Protein 7STX (pdb70)

Secondary structure (DSSP, 8-state):
--EEE--TTSSSSTTTTS-SSS----HHHHHHHHHHT--SS-EEEEETTEEE---B-------TTTT---B----B---TTS-SSSHHHHHHHHHHHHHHHS--S-B--EEETT-HHHHHHHHHHT-EEEEEEEEEE----PPPEEEEEEE---S---/-HHHHHHHGGGSSSSHHHHHHHTTSS----SHHHHHHTT--SS-SHHHHHHHHHHTTS----HHHHHHHHHHHHHTT-THHHHHHHTTTTSS---SSHHHHHHHHHHHHHT-HHHHHHHHHHHHHHS-STTHHHHHHHHHHHHHHSS-SSSTTTTTTHHHHHHHHHHHHHTTTT-SSHHHHHHHHHHHHTT-HHHHHHHHHSSGGGG--SSSSTTTTHHHHHHHHTT--HHHHHHHHHHHHHHS--HHHHHHHHHHHHHHHHTT----SSSSSSSSS----STHHHHHHHHHHHHHHHTSSS--SHHHHHHHHHHHHHHTT-SS---S---HHHHHHHHHHHS-SSTTSHHHHSTTGGGS-SSTTTTHHHHHTTSS-B--STTTS---B-SSHHHHHHHHHHHHHHHTT-SSSS-SSHHHHHHHHHHHHHHHTTSTTTT--SSS--TTTHHHHTTTTTTHHHHHHH--SSSHHHHHHHHHHHHHHSTT-HHHHHHHHHHHHHHT--HHHHHHHTTTT--TTTTTTTTHHHHHHHTTTT-HHHHHHHHHHHHHHHHHHHHHHHHHHHTTTTTT-SSSHHHHHHHHHHHHS-HHHHHHHHHHHHHHHHHSSSSSS-HHHHHTTTT--TT-----SSS------S--S-----SSSS--HHHHHHHHHHHHHHHHHHHHHHHHHTTSTTS---HHHHTHHHHHHHHHHHHHHHHHSS-----TTS----THHHHHHTT-HHHHHHHHHHHHHHHHHHHH-SSS-HHHHHHHHHHHHHHHHHHHHHHHHH-S-S---GGG-----SHHHHHHHHHHHHHHHHHHHHHHHHHHHHHHHH----SHHHHHHHHHHHHHHHHHHHHHT--HHHHTT----TTHHHHHHHHHHHHHHHHHHHHHHHHHHHHHHGGGGGS---/-----

Solvent-accessible surface area: 45830 Å² total; per-residue (Å²): 5,12,16,48,36,1,43,1,42,3,0,6,92,0,3,33,0,3,20,24,64,50,16,16,1,8,4,4,43,40,0,0,57,7,2,3,62,17,25,22,1,2,4,0,0,34,2,24,39,19,54,1,2,0,0,0,0,1,43,5,86,38,38,68,98,179,115,80,63,34,0,11,2,0,0,26,6,9,0,32,13,0,96,204,27,25,13,22,40,60,0,0,76,22,1,26,88,0,3,83,117,60,19,1,18,26,0,7,3,24,9,55,51,51,15,92,88,22,4,78,46,12,103,158,59,40,3,72,67,117,133,62,30,136,104,45,10,56,43,78,114,110,109,63,49,41,0,68,1,0,62,48,91,21,77,182,76,106,122,86,85,71,70,39,40,78,49,10,78,67,95,63,68,61,0,23,66,44,2,64,72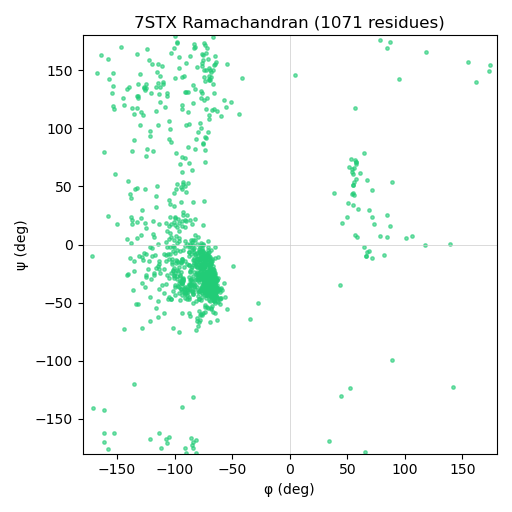,26,54,109,85,76,173,47,10,54,36,4,61,15,17,30,66,50,24,120,59,96,103,133,95,5,63,84,63,2,83,45,2,20,76,111,81,15,51,63,82,68,1,9,51,41,1,27,113,13,2,34,98,71,101,21,35,107,45,0,15,126,10,12,58,42,4,32,99,55,68,111,46,48,32,56,34,16,19,84,10,0,10,0,37,13,53,34,29,38,48,63,32,2,30,122,11,0,35,41,0,30,146,71,47,76,113,41,58,21,2,1,18,0,0,0,1,1,1,1,16,9,43,72,52,123,143,53,76,38,9,107,98,106,40,3,34,54,0,18,152,32,0,63,82,0,55,173,76,117,87,16,136,42,51,12,14,0,17,0,13,9,9,0,2,45,67,26,37,73,64,76,93,0,1,82,20,0,81,37,160,23,0,114,72,1,94,29,40,59,38,12,73,38,64,25,8,10,35,0,0,87,111,51,70,85,31,10,13,0,0,0,0,0,50,91,2,0,76,136,29,15,22,8,8,40,4,0,56,11,0,0,48,0,0,12,99,2,73,124,90,82,77,83,49,70,114,152,54,118,47,21,82,41,13,78,2,16,62,15,8,124,88,0,11,142,14,0,59,61,25,36,72,90,11,82,150,52,122,126,113,42,10,0,0,26,0,0,19,1,14,0,0,74,64,16,95,92,110,33,60,112,89,87,93,169,3,46,70,4,20,76,28,1,30,93,5,0,111,115,3,0,42,51,48,0,1,9,22,0,0,39,35,2,18,108,8,11,69,87,111,66,17,77,138,3,11,105,60,0,63,66,45,11,66,50,58,97,77,131,120,158,104,42,19,25,6,70,67,73,122,0,0,27,5,8,2,2,3,5,10,1,15,4,6,25,23,46,15,34,110,52,103,63,116,97,12,40,57,12,3,152,52,0,29,100,12,0,73,36,0,26,121,39,16,162,126,38,78,131,40,60,49,17,83,0,4,30,0,0,1,0,0,0,11,2,0,2,20,2,45,103,99,70,59,41,25,64,2,0,16,61,0,0,2,6,0,18,7,0,21,76,85,2,53,16,2,12,17,0,16,0,2,0,0,2,0,0,3,41,3,0,0,0,62,8,0,43,108,15,14,85,57,10,64,13,30,80,0,0,31,0,0,0,7,8,3,13,5,44,16,1,6,4,0,0,4,10,54,11,0,24,98,14,1,56,105,4,26,148,15,0,66,54,3,51,38,40,0,16,86,35,7,9,52,0,8,111,95,25,10,8,47,26,0,33,50,0,28,48,0,63,73,64,0,41,33,1,0,1,3,0,30,0,37,6,10,40,33,7,3,33,0,7,49,83,0,17,41,86,46,66,16,49,115,9,11,161,97,32,101,19,107,15,108,103,59,99,13,45,64,157,76,20,89,21,9,20,23,4,92,9,11,39,34,13,19,19,90,114,105,35,22,54,130,98,38,61,116,11,2,55,53,6,12,12,8,21,4,83,2,10,6,4,7,5,28,2,0,4,2,5,20,53,11,57,207,173,11,85,37,6,110,89,2,7,135,84,4,69,55,6,14,92,49,0,78,155,7,59,146,97,124,46,129,10,28,18,13,0,1,6,68,16,16,0,19,22,5,30,112,0,13,0,4,99,0,10,17,26,0,0,99,1,4,34,20,0,44,65,0,52,91,71,9,49,155,139,18,132,110,20,10,78,85,0,49,92,22,2,135,55,2,17,79,38,0,107,80,1,25,78,92,2,117,42,66,1,2,61,97,106,125,74,55,8,64,11,62,32,77,36,0,52,12,2,0,7,0,0,9,0,0,0,5,0,3,2,1,2,26,8,0,22,43,7,3,77,67,53,85,132,122,175,150,93,1,9,76,23,0,54,66,8,0,87,35,0,29,41,8,0,59,96,0,12,88,38,5,87,25,42,77,33,1,111,88,35,170,82,84,114,89,58,181,114,21,19,121,49,0,26,31,63,0,31,52,0,0,40,58,0,0,96,21,0,10,101,6,0,142,97,0,39,98,13,0,133,133,4,83,36,33,15,32,55,194

Nearest PDB structures (foldseek):
  7stx-assembly1_B  TM=1.001E+00  e=7.856E-102  Homo sapiens
  6vp9-assembly1_B  TM=1.000E+00  e=2.815E-96  Homo sapiens
  8g0l-assembly1_B  TM=9.687E-01  e=3.103E-79  Homo sapiens
  6hd7-assembly1_t  TM=5.109E-01  e=1.280E-06  Saccharomyces cerevisiae
  4hnx-assembly1_A  TM=5.576E-01  e=6.614E-06  Saccharomyces cerevisiae S288C

Structure (mmCIF, N/CA/C/O backbone):
data_7STX
#
_entry.id   7STX
#
_cell.length_a   1.00
_cell.length_b   1.00
_cell.length_c   1.00
_cell.angle_alpha   90.00
_cell.angle_beta   90.00
_cell.angle_gamma   90.00
#
_symmetry.space_group_name_H-M   'P 1'
#
loop_
_entity.id
_entity.type
_entity.pdbx_description
1 polymer 'N-alpha-acetyltransferase 20'
2 polymer 'N-alpha-acetyltransferase 25, NatB auxiliary subunit'
3 polymer Alpha-synuclein
4 non-polymer 'COENZYME A'
#
loop_
_atom_site.group_PDB
_atom_site.id
_atom_site.type_symbol
_atom_site.label_atom_id
_atom_site.label_alt_id
_atom_site.label_comp_id
_atom_site.label_asym_id
_atom_site.label_entity_id
_atom_site.label_seq_id
_atom_site.pdbx_PDB_ins_code
_atom_site.Cartn_x
_atom_site.Cartn_y
_atom_site.Cartn_z
_atom_site.occupancy
_atom_site.B_iso_or_equiv
_atom_site.auth_seq_id
_atom_site.auth_comp_id
_atom_site.auth_asym_id
_atom_site.auth_atom_id
_atom_site.pdbx_PDB_model_num
ATOM 1 N N . THR A 1 2 ? 107.287 121.928 138.367 1.00 13.12 2 THR A N 1
ATOM 2 C CA . THR A 1 2 ? 108.685 121.756 138.720 1.00 13.12 2 THR A CA 1
ATOM 3 C C . THR A 1 2 ? 109.580 122.531 137.763 1.00 13.12 2 THR A C 1
ATOM 4 O O . THR A 1 2 ? 109.466 122.351 136.566 1.00 13.12 2 THR A O 1
ATOM 8 N N . THR A 1 3 ? 110.430 123.400 138.317 1.00 13.44 3 THR A N 1
ATOM 9 C CA . THR A 1 3 ? 111.472 124.150 137.605 1.00 13.44 3 THR A CA 1
ATOM 10 C C . THR A 1 3 ? 110.895 124.977 136.457 1.00 13.44 3 THR A C 1
ATOM 11 O O . THR A 1 3 ? 110.978 124.609 135.288 1.00 13.44 3 THR A O 1
ATOM 15 N N . LEU A 1 4 ? 110.208 126.051 136.822 1.00 13.07 4 LEU A N 1
ATOM 16 C CA . LEU A 1 4 ? 109.648 126.985 135.848 1.00 13.07 4 LEU A CA 1
ATOM 17 C C . LEU A 1 4 ? 110.685 128.046 135.527 1.00 13.07 4 LEU A C 1
ATOM 18 O O . LEU A 1 4 ? 110.668 129.138 136.090 1.00 13.07 4 LEU A O 1
ATOM 23 N N . ARG A 1 5 ? 111.589 127.734 134.607 1.00 10.16 5 ARG A N 1
ATOM 24 C CA . ARG A 1 5 ? 112.674 128.651 134.297 1.00 10.16 5 ARG A CA 1
ATOM 25 C C . ARG A 1 5 ? 112.444 129.315 132.952 1.00 10.16 5 ARG A C 1
ATOM 26 O O . ARG A 1 5 ? 111.362 129.183 132.390 1.00 10.16 5 ARG A O 1
ATOM 34 N N . ALA A 1 6 ? 113.424 130.047 132.430 1.00 15.69 6 ALA A N 1
ATOM 35 C CA . ALA A 1 6 ? 113.256 130.741 131.164 1.00 15.69 6 ALA A CA 1
ATOM 36 C C . ALA A 1 6 ? 113.897 129.945 130.041 1.00 15.69 6 ALA A C 1
ATOM 37 O O . ALA A 1 6 ? 114.957 129.348 130.217 1.00 15.69 6 ALA A O 1
ATOM 39 N N . PHE A 1 7 ? 113.256 129.967 128.876 1.00 28.44 7 PHE A N 1
ATOM 40 C CA . PHE A 1 7 ? 113.667 129.146 127.744 1.00 28.44 7 PHE A CA 1
ATOM 41 C C . PHE A 1 7 ? 114.936 129.692 127.135 1.00 28.44 7 PHE A C 1
ATOM 42 O O . PHE A 1 7 ? 114.886 130.552 126.262 1.00 28.44 7 PHE A O 1
ATOM 50 N N . THR A 1 8 ? 116.078 129.197 127.593 1.00 17.78 8 THR A N 1
ATOM 51 C CA . THR A 1 8 ? 117.335 129.527 126.944 1.00 17.78 8 THR A CA 1
ATOM 52 C C . THR A 1 8 ? 117.406 128.931 125.552 1.00 17.78 8 THR A C 1
ATOM 53 O O . THR A 1 8 ? 116.781 127.908 125.297 1.00 17.78 8 THR A O 1
ATOM 57 N N . CYS A 1 9 ? 118.123 129.561 124.632 1.00 14.90 9 CYS A N 1
ATOM 58 C CA . CYS A 1 9 ? 118.590 128.831 123.451 1.00 14.90 9 CYS A CA 1
ATOM 59 C C . CYS A 1 9 ? 119.581 127.793 123.984 1.00 14.90 9 CYS A C 1
ATOM 60 O O . CYS A 1 9 ? 120.199 128.046 125.027 1.00 14.90 9 CYS A O 1
ATOM 62 N N . ASP A 1 10 ? 119.747 126.685 123.244 1.00 12.65 10 ASP A N 1
ATOM 63 C CA . ASP A 1 10 ? 120.259 125.359 123.627 1.00 12.65 10 ASP A CA 1
ATOM 64 C C . ASP A 1 10 ? 119.185 124.567 124.359 1.00 12.65 10 ASP A C 1
ATOM 65 O O . ASP A 1 10 ? 119.476 123.503 124.907 1.00 12.65 10 ASP A O 1
ATOM 70 N N . ASP A 1 11 ? 117.959 125.085 124.407 1.00 14.45 11 ASP A N 1
ATOM 71 C CA . ASP A 1 11 ? 116.777 124.260 124.622 1.00 14.45 11 ASP A CA 1
ATOM 72 C C . ASP A 1 11 ? 115.958 124.104 123.370 1.00 14.45 11 ASP A C 1
ATOM 73 O O . ASP A 1 11 ? 114.894 123.495 123.428 1.00 14.45 11 ASP A O 1
ATOM 78 N N . LEU A 1 12 ? 116.405 124.659 122.252 1.00 10.94 12 LEU A N 1
ATOM 79 C CA . LEU A 1 12 ? 115.809 124.312 120.979 1.00 10.94 12 LEU A CA 1
ATOM 80 C C . LEU A 1 12 ? 116.289 122.959 120.485 1.00 10.94 12 LEU A C 1
ATOM 81 O O . LEU A 1 12 ? 115.796 122.479 119.463 1.00 10.94 12 LEU A O 1
ATOM 86 N N . PHE A 1 13 ? 117.236 122.333 121.176 1.00 9.49 13 PHE A N 1
ATOM 87 C CA . PHE A 1 13 ? 117.719 121.015 120.817 1.00 9.49 13 PHE A CA 1
ATOM 88 C C . PHE A 1 13 ? 117.179 119.917 121.714 1.00 9.49 13 PHE A C 1
ATOM 89 O O . PHE A 1 13 ? 117.505 118.751 121.489 1.00 9.49 13 PHE A O 1
ATOM 97 N N . ARG A 1 14 ? 116.378 120.248 122.724 1.00 8.28 14 ARG A N 1
ATOM 98 C CA . ARG A 1 14 ? 115.872 119.254 123.657 1.00 8.28 14 ARG A CA 1
ATOM 99 C C . ARG A 1 14 ? 114.357 119.209 123.702 1.00 8.28 14 ARG A C 1
ATOM 100 O O . ARG A 1 14 ? 113.798 118.397 124.441 1.00 8.28 14 ARG A O 1
ATOM 108 N N . PHE A 1 15 ? 113.681 120.063 122.953 1.00 7.81 15 PHE A N 1
ATOM 109 C CA . PHE A 1 15 ? 112.232 120.205 123.059 1.00 7.81 15 PHE A CA 1
ATOM 110 C C . PHE A 1 15 ? 111.514 119.313 122.045 1.00 7.81 15 PHE A C 1
ATOM 111 O O . PHE A 1 15 ? 110.579 119.695 121.356 1.00 7.81 15 PHE A O 1
ATOM 119 N N . ASN A 1 16 ? 111.922 118.049 121.986 1.00 7.47 16 ASN A N 1
ATOM 120 C CA . ASN A 1 16 ? 111.407 117.151 120.967 1.00 7.47 16 ASN A CA 1
ATOM 121 C C . ASN A 1 16 ? 110.421 116.132 121.495 1.00 7.47 16 ASN A C 1
ATOM 122 O O . ASN A 1 16 ? 109.836 115.406 120.698 1.00 7.47 16 ASN A O 1
ATOM 127 N N . ASN A 1 17 ? 110.231 116.030 122.800 1.00 6.99 17 ASN A N 1
ATOM 128 C CA . ASN A 1 17 ? 109.042 115.337 123.257 1.00 6.99 17 ASN A CA 1
ATOM 129 C C . ASN A 1 17 ? 107.839 116.252 123.265 1.00 6.99 17 ASN A C 1
ATOM 130 O O . ASN A 1 17 ? 106.707 115.774 123.343 1.00 6.99 17 ASN A O 1
ATOM 135 N N . ILE A 1 18 ? 108.072 117.553 123.139 1.00 11.76 18 ILE A N 1
ATOM 136 C CA . ILE A 1 18 ? 107.046 118.579 123.132 1.00 11.76 18 ILE A CA 1
ATOM 137 C C . ILE A 1 18 ? 106.546 118.878 121.735 1.00 11.76 18 ILE A C 1
ATOM 138 O O . ILE A 1 18 ? 105.332 119.001 121.539 1.00 11.76 18 ILE A O 1
ATOM 143 N N . ASN A 1 19 ? 107.433 118.966 120.748 1.00 10.39 19 ASN A N 1
ATOM 144 C CA . ASN A 1 19 ? 107.059 119.354 119.400 1.00 10.39 19 ASN A CA 1
ATOM 145 C C . ASN A 1 19 ? 106.821 118.212 118.439 1.00 10.39 19 ASN A C 1
ATOM 146 O O . ASN A 1 19 ? 106.601 118.473 117.254 1.00 10.39 19 ASN A O 1
ATOM 151 N N . LEU A 1 20 ? 106.858 116.968 118.889 1.00 9.61 20 LEU A N 1
ATOM 152 C CA . LEU A 1 20 ? 106.403 115.877 118.036 1.00 9.61 20 LEU A CA 1
ATOM 153 C C . LEU A 1 20 ? 104.944 115.551 118.319 1.00 9.61 20 LEU A C 1
ATOM 154 O O . LEU A 1 20 ? 104.561 114.404 118.519 1.00 9.61 20 LEU A O 1
ATOM 159 N N . ASP A 1 21 ? 104.121 116.582 118.337 1.00 13.91 21 ASP A N 1
ATOM 160 C CA . ASP A 1 21 ? 102.680 116.484 118.425 1.00 13.91 21 ASP A CA 1
ATOM 161 C C . ASP A 1 21 ? 102.067 116.929 117.110 1.00 13.91 21 ASP A C 1
ATOM 162 O O . ASP A 1 21 ? 102.670 117.708 116.366 1.00 13.91 21 ASP A O 1
ATOM 167 N N . PRO A 1 22 ? 100.875 116.441 116.773 1.00 17.38 22 PRO A N 1
ATOM 168 C CA . PRO A 1 22 ? 100.212 116.931 115.565 1.00 17.38 22 PRO A CA 1
ATOM 169 C C . PRO A 1 22 ? 99.644 118.328 115.701 1.00 17.38 22 PRO A C 1
ATOM 170 O O . PRO A 1 22 ? 99.290 118.928 114.681 1.00 17.38 22 PRO A O 1
ATOM 174 N N . LEU A 1 23 ? 99.547 118.871 116.914 1.00 17.28 23 LEU A N 1
ATOM 175 C CA . LEU A 1 23 ? 98.991 120.197 117.127 1.00 17.28 23 LEU A CA 1
ATOM 176 C C . LEU A 1 23 ? 100.033 121.250 117.460 1.00 17.28 23 LEU A C 1
ATOM 177 O O . LEU A 1 23 ? 99.669 122.417 117.619 1.00 17.28 23 LEU A O 1
ATOM 182 N N . THR A 1 24 ? 101.304 120.879 117.571 1.00 14.08 24 THR A N 1
ATOM 183 C CA . THR A 1 24 ? 102.371 121.775 117.985 1.00 14.08 24 THR A CA 1
ATOM 184 C C . THR A 1 24 ? 103.331 121.997 116.827 1.00 14.08 24 THR A C 1
ATOM 185 O O . THR A 1 24 ? 103.789 121.030 116.213 1.00 14.08 24 THR A O 1
ATOM 189 N N . GLU A 1 25 ? 103.636 123.257 116.530 1.00 15.17 25 GLU A N 1
ATOM 190 C CA . GLU A 1 25 ? 104.536 123.604 115.443 1.00 15.17 25 GLU A CA 1
ATOM 191 C C . GLU A 1 25 ? 105.921 123.939 115.971 1.00 15.17 25 GLU A C 1
ATOM 192 O O . GLU A 1 25 ? 106.136 124.096 117.173 1.00 15.17 25 GLU A O 1
ATOM 198 N N . THR A 1 26 ? 106.876 124.051 115.041 1.00 12.62 26 THR A N 1
ATOM 199 C CA . THR A 1 26 ? 108.263 124.329 115.379 1.00 12.62 26 THR A CA 1
ATOM 200 C C . THR A 1 26 ? 108.810 125.644 114.839 1.00 12.62 26 THR A C 1
ATOM 201 O O . THR A 1 26 ? 109.962 125.969 115.136 1.00 12.62 26 THR A O 1
ATOM 205 N N . TYR A 1 27 ? 108.085 126.347 113.975 1.00 14.07 27 TYR A N 1
ATOM 206 C CA . TYR A 1 27 ? 108.213 127.790 113.770 1.00 14.07 27 TYR A CA 1
ATOM 207 C C . TYR A 1 27 ? 109.516 128.307 113.171 1.00 14.07 27 TYR A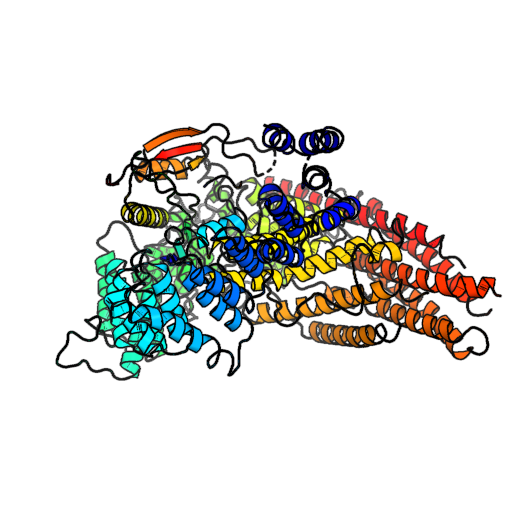 C 1
ATOM 208 O O . TYR A 1 27 ? 109.582 129.470 112.770 1.00 14.07 27 TYR A O 1
ATOM 217 N N . GLY A 1 28 ? 110.536 127.476 113.045 1.00 11.84 28 GLY A N 1
ATOM 218 C CA . GLY A 1 28 ? 111.814 127.948 112.567 1.00 11.84 28 GLY A CA 1
ATOM 219 C C . GLY A 1 28 ? 112.597 128.668 113.641 1.00 11.84 28 GLY A C 1
ATOM 220 O O . GLY A 1 28 ? 112.155 128.853 114.766 1.00 11.84 28 GLY A O 1
ATOM 221 N N . ILE A 1 29 ? 113.808 129.054 113.277 1.00 10.91 29 ILE A N 1
ATOM 222 C CA . ILE A 1 29 ? 114.760 129.675 114.194 1.00 10.91 29 ILE A CA 1
ATOM 223 C C . ILE A 1 29 ? 114.682 131.206 114.231 1.00 10.91 29 ILE A C 1
ATOM 224 O O . ILE A 1 29 ? 114.860 131.769 115.323 1.00 10.91 29 ILE A O 1
ATOM 229 N N . PRO A 1 30 ? 114.426 131.934 113.129 1.00 11.34 30 PRO A N 1
ATOM 230 C CA . PRO A 1 30 ? 114.093 133.359 113.282 1.00 11.34 30 PRO A CA 1
ATOM 231 C C . PRO A 1 30 ? 112.898 133.657 114.175 1.00 11.34 30 PRO A C 1
ATOM 232 O O . PRO A 1 30 ? 112.934 134.659 114.893 1.00 11.34 30 PRO A O 1
ATOM 236 N N . PHE A 1 31 ? 111.880 132.801 114.208 1.00 11.69 31 PHE A N 1
ATOM 237 C CA . PHE A 1 31 ? 110.752 133.010 115.111 1.00 11.69 31 PHE A CA 1
ATOM 238 C C . PHE A 1 31 ? 111.167 132.867 116.567 1.00 11.69 31 PHE A C 1
ATOM 239 O O . PHE A 1 31 ? 110.846 133.721 117.401 1.00 11.69 31 PHE A O 1
ATOM 247 N N . TYR A 1 32 ? 111.893 131.802 116.887 1.00 8.89 32 TYR A N 1
ATOM 248 C CA . TYR A 1 32 ? 112.305 131.566 118.263 1.00 8.89 32 TYR A CA 1
ATOM 249 C C . TYR A 1 32 ? 113.286 132.621 118.735 1.00 8.89 32 TYR A C 1
ATOM 250 O O . TYR A 1 32 ? 113.236 133.049 119.891 1.00 8.89 32 TYR A O 1
ATOM 259 N N . LEU A 1 33 ? 114.153 133.098 117.854 1.00 11.13 33 LEU A N 1
ATOM 260 C CA . LEU A 1 33 ? 115.126 134.081 118.303 1.00 11.13 33 LEU A CA 1
ATOM 261 C C . LEU A 1 33 ? 114.555 135.490 118.317 1.00 11.13 33 LEU A C 1
ATOM 262 O O . LEU A 1 33 ? 115.030 136.330 119.084 1.00 11.13 33 LEU A O 1
ATOM 267 N N . GLN A 1 34 ? 113.515 135.758 117.530 1.00 12.38 34 GLN A N 1
ATOM 268 C CA . GLN A 1 34 ? 112.766 136.992 117.706 1.00 12.38 34 GLN A CA 1
ATOM 269 C C . GLN A 1 34 ? 112.061 137.007 119.050 1.00 12.38 34 GLN A C 1
ATOM 270 O O . GLN A 1 34 ? 112.123 137.999 119.781 1.00 12.38 34 GLN A O 1
ATOM 276 N N . TYR A 1 35 ? 111.409 135.906 119.414 1.00 11.76 35 TYR A N 1
ATOM 277 C CA . TYR A 1 35 ? 110.730 135.879 120.701 1.00 11.76 35 TYR A CA 1
ATOM 278 C C . TYR A 1 35 ? 111.667 135.670 121.871 1.00 11.76 35 TYR A C 1
ATOM 279 O O . TYR A 1 35 ? 111.213 135.710 123.011 1.00 11.76 35 TYR A O 1
ATOM 288 N N . LEU A 1 36 ? 112.938 135.398 121.625 1.00 12.84 36 LEU A N 1
ATOM 289 C CA . LEU A 1 36 ? 113.929 135.425 122.687 1.00 12.84 36 LEU A CA 1
ATOM 290 C C . LEU A 1 36 ? 114.619 136.768 122.818 1.00 12.84 36 LEU A C 1
ATOM 291 O O . LEU A 1 36 ? 115.056 137.123 123.914 1.00 12.84 36 LEU A O 1
ATOM 296 N N . ALA A 1 37 ? 114.740 137.516 121.730 1.00 14.56 37 ALA A N 1
ATOM 297 C CA . ALA A 1 37 ? 115.364 138.823 121.802 1.00 14.56 37 ALA A CA 1
ATOM 298 C C . ALA A 1 37 ? 114.391 139.881 122.291 1.00 14.56 37 ALA A C 1
ATOM 299 O O . ALA A 1 37 ? 114.711 140.640 123.204 1.00 14.56 37 ALA A O 1
ATOM 301 N N . HIS A 1 38 ? 113.194 139.929 121.710 1.00 19.08 38 HIS A N 1
ATOM 302 C CA . HIS A 1 38 ? 112.255 140.997 122.030 1.00 19.08 38 HIS A CA 1
ATOM 303 C C . HIS A 1 38 ? 111.574 140.771 123.374 1.00 19.08 38 HIS A C 1
ATOM 304 O O . HIS A 1 38 ? 111.685 141.603 124.276 1.00 19.08 38 HIS A O 1
ATOM 311 N N . TRP A 1 39 ? 110.855 139.651 123.529 1.00 18.60 39 TRP A N 1
ATOM 312 C CA . TRP A 1 39 ? 110.071 139.347 124.729 1.00 18.60 39 TRP A CA 1
ATOM 313 C C . TRP A 1 39 ? 110.571 138.081 125.405 1.00 18.60 39 TRP A C 1
ATOM 314 O O . TRP A 1 39 ? 109.962 137.017 125.249 1.00 18.60 39 TRP A O 1
ATOM 325 N N . PRO A 1 40 ? 111.641 138.151 126.193 1.00 20.83 40 PRO A N 1
ATOM 326 C CA . PRO A 1 40 ? 112.072 136.976 126.949 1.00 20.83 40 PRO A CA 1
ATOM 327 C C . PRO A 1 40 ? 111.370 136.800 128.281 1.00 20.83 40 PRO A C 1
ATOM 328 O O . PRO A 1 40 ? 111.710 135.866 129.011 1.00 20.83 40 PRO A O 1
ATOM 332 N N . GLU A 1 41 ? 110.423 137.673 128.625 1.00 25.54 41 GLU A N 1
ATOM 333 C CA . GLU A 1 41 ? 109.642 137.464 129.834 1.00 25.54 41 GLU A CA 1
ATOM 334 C C . GLU A 1 41 ? 108.595 136.386 129.619 1.00 25.54 41 GLU A C 1
ATOM 335 O O . GLU A 1 41 ? 108.384 135.541 130.492 1.00 25.54 41 GLU A O 1
ATOM 341 N N . TYR A 1 42 ? 107.938 136.404 128.460 1.00 21.01 42 TYR A N 1
ATOM 342 C CA . TYR A 1 42 ? 106.866 135.465 128.141 1.00 21.01 42 TYR A CA 1
ATOM 343 C C . TYR A 1 42 ? 107.413 134.219 127.457 1.00 21.01 42 TYR A C 1
ATOM 344 O O . TYR A 1 42 ? 106.877 133.777 126.452 1.00 21.01 42 TYR A O 1
ATOM 353 N N . PHE A 1 43 ? 108.494 133.662 127.973 1.00 14.89 43 PHE A N 1
ATOM 354 C CA . PHE A 1 43 ? 109.010 132.486 127.295 1.00 14.89 43 PHE A CA 1
ATOM 355 C C . PHE A 1 43 ? 109.492 131.473 128.316 1.00 14.89 43 PHE A C 1
ATOM 356 O O . PHE A 1 43 ? 110.654 131.091 128.331 1.00 14.89 43 PHE A O 1
ATOM 364 N N . ILE A 1 44 ? 108.602 131.119 129.218 1.00 28.44 44 ILE A N 1
ATOM 365 C CA . ILE A 1 44 ? 108.854 130.180 130.297 1.00 28.44 44 ILE A CA 1
ATOM 366 C C . ILE A 1 44 ? 108.921 128.774 129.728 1.00 28.44 44 ILE A C 1
ATOM 367 O O . ILE A 1 44 ? 108.164 128.432 128.821 1.00 28.44 44 ILE A O 1
ATOM 372 N N . VAL A 1 45 ? 109.845 127.969 130.236 1.00 12.46 45 VAL A N 1
ATOM 373 C CA . VAL A 1 45 ? 109.867 126.536 130.005 1.00 12.46 45 VAL A CA 1
ATOM 374 C C . VAL A 1 45 ? 109.824 125.881 131.376 1.00 12.46 45 VAL A C 1
ATOM 375 O O . VAL A 1 45 ? 110.102 126.513 132.396 1.00 12.46 45 VAL A O 1
ATOM 379 N N . ALA A 1 46 ? 109.408 124.623 131.416 1.00 12.27 46 ALA A N 1
ATOM 380 C CA . ALA A 1 46 ? 109.298 123.882 132.663 1.00 12.27 46 ALA A CA 1
ATOM 381 C C . ALA A 1 46 ? 110.109 122.613 132.510 1.00 12.27 46 ALA A C 1
ATOM 382 O O . ALA A 1 46 ? 110.024 121.951 131.477 1.00 12.27 46 ALA A O 1
ATOM 384 N N . GLU A 1 47 ? 110.900 122.277 133.513 1.00 12.34 47 GLU A N 1
ATOM 385 C CA . GLU A 1 47 ? 111.798 121.135 133.411 1.00 12.34 47 GLU A CA 1
ATOM 386 C C . GLU A 1 47 ? 111.579 120.148 134.554 1.00 12.34 47 GLU A C 1
ATOM 387 O O . GLU A 1 47 ? 111.473 120.527 135.713 1.00 12.34 47 GLU A O 1
ATOM 393 N N . ALA A 1 48 ? 111.591 118.848 134.241 1.00 11.11 48 ALA A N 1
ATOM 394 C CA . ALA A 1 48 ? 111.361 117.806 135.272 1.00 11.11 48 ALA A CA 1
ATOM 395 C C . ALA A 1 48 ? 112.641 117.472 136.053 1.00 11.11 48 ALA A C 1
ATOM 396 O O . ALA A 1 48 ? 113.728 117.932 135.654 1.00 11.11 48 ALA A O 1
ATOM 398 N N . PRO A 1 49 ? 112.553 116.715 137.169 1.00 13.53 49 PRO A N 1
ATOM 399 C CA . PRO A 1 49 ? 113.728 116.356 137.957 1.00 13.53 49 PRO A CA 1
ATOM 400 C C . PRO A 1 49 ? 114.951 116.156 137.053 1.00 13.53 49 PRO A C 1
ATOM 401 O O . PRO A 1 49 ? 115.893 116.915 137.174 1.00 13.53 49 PRO A O 1
ATOM 405 N N . GLY A 1 50 ? 114.903 115.151 136.173 1.00 11.82 50 GLY A N 1
ATOM 406 C CA . GLY A 1 50 ? 116.016 114.884 135.243 1.00 11.82 50 GLY A CA 1
ATOM 407 C C . GLY A 1 50 ? 115.712 115.366 133.837 1.00 11.82 50 GLY A C 1
ATOM 408 O O . GLY A 1 50 ? 115.197 114.562 133.042 1.00 11.82 50 GLY A O 1
ATOM 409 N N . GLY A 1 51 ? 116.019 116.633 133.540 1.00 10.48 51 GLY A N 1
ATOM 410 C CA . GLY A 1 51 ? 115.730 117.209 132.213 1.00 10.48 51 GLY A CA 1
ATOM 411 C C . GLY A 1 51 ? 114.278 116.990 131.829 1.00 10.48 51 GLY A C 1
ATOM 412 O O . GLY A 1 51 ? 113.401 117.421 132.595 1.00 10.48 51 GLY A O 1
ATOM 413 N N . GLU A 1 52 ? 114.037 116.348 130.683 1.00 12.30 52 GLU A N 1
ATOM 414 C CA . GLU A 1 52 ? 112.662 116.038 130.205 1.00 12.30 52 GLU A CA 1
ATOM 415 C C . GLU A 1 52 ? 111.791 117.300 130.215 1.00 12.30 52 GLU A C 1
ATOM 416 O O . GLU A 1 52 ? 110.824 117.340 130.994 1.00 12.30 52 GLU A O 1
ATOM 422 N N . LEU A 1 53 ? 112.112 118.279 129.367 1.00 10.15 53 LEU A N 1
ATOM 423 C CA . LEU A 1 53 ? 111.322 119.501 129.278 1.00 10.15 53 LEU A CA 1
ATOM 424 C C . LEU A 1 53 ? 109.834 119.189 129.267 1.00 10.15 53 LEU A C 1
ATOM 425 O O . LEU A 1 53 ? 109.329 118.591 128.317 1.00 10.15 53 LEU A O 1
ATOM 430 N N . MET A 1 54 ? 109.135 119.579 130.333 1.00 11.92 54 MET A N 1
ATOM 431 C CA . MET A 1 54 ? 107.723 119.254 130.454 1.00 11.92 54 MET A CA 1
ATOM 432 C C . MET A 1 54 ? 106.884 120.072 129.493 1.00 11.92 54 MET A C 1
ATOM 433 O O . MET A 1 54 ? 105.914 119.562 128.932 1.00 11.92 54 MET A O 1
ATOM 438 N N . GLY A 1 55 ? 107.233 121.330 129.278 1.00 11.14 55 GLY A N 1
ATOM 439 C CA . GLY A 1 55 ? 106.521 122.088 128.276 1.00 11.14 55 GLY A CA 1
ATOM 440 C C . GLY A 1 55 ? 106.659 123.582 128.359 1.00 11.14 55 GLY A C 1
ATOM 441 O O . GLY A 1 55 ? 106.613 124.143 129.445 1.00 11.14 55 GLY A O 1
ATOM 442 N N . TYR A 1 56 ? 106.788 124.242 127.223 1.00 28.44 56 TYR A N 1
ATOM 443 C CA . TYR A 1 56 ? 107.095 125.657 127.176 1.00 28.44 56 TYR A CA 1
ATOM 444 C C . TYR A 1 56 ? 105.839 126.475 126.943 1.00 28.44 56 TYR A C 1
ATOM 445 O O . TYR A 1 56 ? 104.741 125.945 126.830 1.00 28.44 56 TYR A O 1
ATOM 454 N N . ILE A 1 57 ? 106.012 127.795 126.900 1.00 28.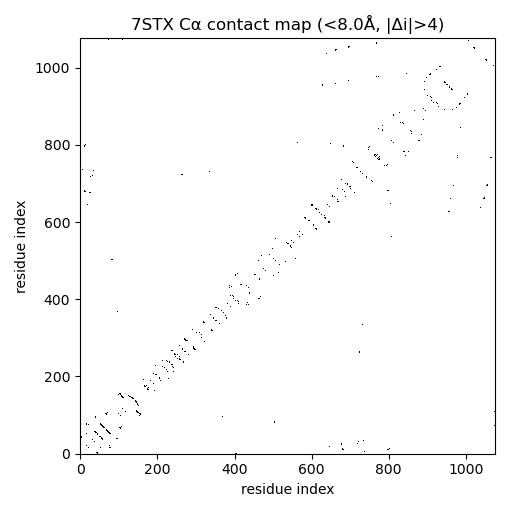44 57 ILE A N 1
ATOM 455 C CA . ILE A 1 57 ? 104.967 128.731 126.504 1.00 28.44 57 ILE A CA 1
ATOM 456 C C . ILE A 1 57 ? 105.600 129.982 125.913 1.00 28.44 57 ILE A C 1
ATOM 457 O O . ILE A 1 57 ? 106.324 130.705 126.593 1.00 28.44 57 ILE A O 1
ATOM 462 N N . MET A 1 58 ? 105.353 130.250 124.645 1.00 14.40 58 MET A N 1
ATOM 463 C CA . MET A 1 58 ? 105.865 131.467 124.045 1.00 14.40 58 MET A CA 1
ATOM 464 C C . MET A 1 58 ? 104.885 132.586 124.349 1.00 14.40 58 MET A C 1
ATOM 465 O O . MET A 1 58 ? 103.933 132.408 125.099 1.00 14.40 58 MET A O 1
ATOM 470 N N . GLY A 1 59 ? 105.077 133.749 123.767 1.00 15.25 59 GLY A N 1
ATOM 471 C CA . GLY A 1 59 ? 104.102 134.794 123.976 1.00 15.25 59 GLY A CA 1
ATOM 472 C C . GLY A 1 59 ? 104.708 136.152 123.784 1.00 15.25 59 GLY A C 1
ATOM 473 O O . GLY A 1 59 ? 105.913 136.345 123.897 1.00 15.25 59 GLY A O 1
ATOM 474 N N . LYS A 1 60 ? 103.843 137.113 123.486 1.00 16.97 60 LYS A N 1
ATOM 475 C CA . LYS A 1 60 ? 104.278 138.474 123.247 1.00 16.97 60 LYS A CA 1
ATOM 476 C C . LYS A 1 60 ? 103.213 139.431 123.733 1.00 16.97 60 LYS A C 1
ATOM 477 O O . LYS A 1 60 ? 102.100 139.033 124.072 1.00 16.97 60 LYS A O 1
ATOM 483 N N . ALA A 1 61 ? 103.569 140.712 123.760 1.00 20.79 61 ALA A N 1
ATOM 484 C CA . ALA A 1 61 ? 102.662 141.792 124.134 1.00 20.79 61 ALA A CA 1
ATOM 485 C C . ALA A 1 61 ? 102.855 142.898 123.114 1.00 20.79 61 ALA A C 1
ATOM 486 O O . ALA A 1 61 ? 103.690 143.779 123.307 1.00 20.79 61 ALA A O 1
ATOM 488 N N . GLU A 1 62 ? 102.089 142.857 122.032 1.00 29.09 62 GLU A N 1
ATOM 489 C CA . GLU A 1 62 ? 102.236 143.812 120.941 1.00 29.09 62 GLU A CA 1
ATOM 490 C C . GLU A 1 62 ? 100.874 144.401 120.631 1.00 29.09 62 GLU A C 1
ATOM 491 O O . GLU A 1 62 ? 99.984 143.690 120.162 1.00 29.09 62 GLU A O 1
ATOM 497 N N . GLY A 1 63 ? 100.719 145.694 120.887 1.00 38.50 63 GLY A N 1
ATOM 498 C CA . GLY A 1 63 ? 99.492 146.394 120.588 1.00 38.50 63 GLY A CA 1
ATOM 499 C C . GLY A 1 63 ? 99.717 147.887 120.534 1.00 38.50 63 GLY A C 1
ATOM 500 O O . GLY A 1 63 ? 100.760 148.338 120.056 1.00 38.50 63 GLY A O 1
ATOM 501 N N . SER A 1 64 ? 98.758 148.666 121.025 1.00 51.04 64 SER A N 1
ATOM 502 C CA . SER A 1 64 ? 98.898 150.119 121.075 1.00 51.04 64 SER A CA 1
ATOM 503 C C . SER A 1 64 ? 98.036 150.627 122.220 1.00 51.04 64 SER A C 1
ATOM 504 O O . SER A 1 64 ? 96.818 150.449 122.196 1.00 51.04 64 SER A O 1
ATOM 507 N N . VAL A 1 65 ? 98.662 151.267 123.203 1.00 53.80 65 VAL A N 1
ATOM 508 C CA . VAL A 1 65 ? 97.953 151.804 124.360 1.00 53.80 65 VAL A CA 1
ATOM 509 C C . VAL A 1 65 ? 97.228 153.064 123.900 1.00 53.80 65 VAL A C 1
ATOM 510 O O . VAL A 1 65 ? 97.533 153.597 122.827 1.00 53.80 65 VAL A O 1
ATOM 514 N N . ALA A 1 66 ? 96.248 153.519 124.695 1.00 58.29 66 ALA A N 1
ATOM 515 C CA . ALA A 1 66 ? 95.342 154.635 124.381 1.00 58.29 66 ALA A CA 1
ATOM 516 C C . ALA A 1 66 ? 94.551 154.377 123.105 1.00 58.29 66 ALA A C 1
ATOM 517 O O . ALA A 1 66 ? 94.215 155.303 122.364 1.00 58.29 66 ALA A O 1
ATOM 519 N N . ARG A 1 67 ? 94.279 153.105 122.837 1.00 60.76 67 ARG A N 1
ATOM 520 C CA . ARG A 1 67 ? 93.265 152.674 121.889 1.00 60.76 67 ARG A CA 1
ATOM 521 C C . ARG A 1 67 ? 92.602 151.454 122.507 1.00 60.76 67 ARG A C 1
ATOM 522 O O . ARG A 1 67 ? 91.735 150.824 121.894 1.00 60.76 67 ARG A O 1
ATOM 530 N N . GLU A 1 68 ? 93.022 151.153 123.739 1.00 53.87 68 GLU A N 1
ATOM 531 C CA . GLU A 1 68 ? 92.616 149.978 124.511 1.00 53.87 68 GLU A CA 1
ATOM 532 C C . GLU A 1 68 ? 92.864 148.692 123.731 1.00 53.87 68 GLU A C 1
ATOM 533 O O . GLU A 1 68 ? 91.987 147.846 123.567 1.00 53.87 68 GLU A O 1
ATOM 539 N N . GLU A 1 69 ? 94.094 148.561 123.235 1.00 48.01 69 GLU A N 1
ATOM 540 C CA . GLU A 1 69 ? 94.482 147.383 122.471 1.00 48.01 69 GLU A CA 1
ATOM 541 C C . GLU A 1 69 ? 95.862 146.877 122.863 1.00 48.01 69 GLU A C 1
ATOM 542 O O . GLU A 1 69 ? 96.471 146.124 122.101 1.00 48.01 69 GLU A O 1
ATOM 548 N N . TRP A 1 70 ? 96.376 147.276 124.020 1.00 36.76 70 TRP A N 1
ATOM 549 C CA . TRP A 1 70 ? 97.673 146.801 124.490 1.00 36.76 70 TRP A CA 1
ATOM 550 C C . TRP A 1 70 ? 97.441 145.435 125.111 1.00 36.76 70 TRP A C 1
ATOM 551 O O . TRP A 1 70 ? 97.148 145.310 126.300 1.00 36.76 70 TRP A O 1
ATOM 562 N N . HIS A 1 71 ? 97.559 144.396 124.289 1.00 27.02 71 HIS A N 1
ATOM 563 C CA . HIS A 1 71 ? 97.189 143.049 124.680 1.00 27.02 71 HIS A CA 1
ATOM 564 C C . HIS A 1 71 ? 98.403 142.143 124.724 1.00 27.02 71 HIS A C 1
ATOM 565 O O . HIS A 1 71 ? 99.398 142.388 124.048 1.00 27.02 71 HIS A O 1
ATOM 572 N N . GLY A 1 72 ? 98.307 141.093 125.524 1.00 19.59 72 GLY A N 1
ATOM 573 C CA . GLY A 1 72 ? 99.365 140.110 125.609 1.00 19.59 72 GLY A CA 1
ATOM 574 C C . GLY A 1 72 ? 98.999 138.794 124.960 1.00 19.59 72 GLY A C 1
ATOM 575 O O . GLY A 1 72 ? 98.059 138.135 125.388 1.00 19.59 72 GLY A O 1
ATOM 576 N N . HIS A 1 73 ? 99.735 138.395 123.938 1.00 16.38 73 HIS A N 1
ATOM 577 C CA . HIS A 1 73 ? 99.382 137.248 123.127 1.00 16.38 73 HIS A CA 1
ATOM 578 C C . HIS A 1 73 ? 99.843 135.957 123.798 1.00 16.38 73 HIS A C 1
ATOM 579 O O . HIS A 1 73 ? 100.536 135.968 124.811 1.00 16.38 73 HIS A O 1
ATOM 586 N N . VAL A 1 74 ? 99.396 134.826 123.251 1.00 14.34 74 VAL A N 1
ATOM 587 C CA . VAL A 1 74 ? 99.936 133.499 123.551 1.00 14.34 74 VAL A CA 1
ATOM 588 C C . VAL A 1 74 ? 100.209 132.853 122.209 1.00 14.34 74 VAL A C 1
ATOM 589 O O . VAL A 1 74 ? 99.276 132.392 121.548 1.00 14.34 74 VAL A O 1
ATOM 593 N N . THR A 1 75 ? 101.469 132.803 121.797 1.00 14.34 75 THR A N 1
ATOM 594 C CA . THR A 1 75 ? 101.781 132.351 120.452 1.00 14.34 75 THR A CA 1
ATOM 595 C C . THR A 1 75 ? 102.354 130.950 120.389 1.00 14.34 75 THR A C 1
ATOM 596 O O . THR A 1 75 ? 102.754 130.523 119.307 1.00 14.34 75 THR A O 1
ATOM 600 N N . ALA A 1 76 ? 102.422 130.241 121.514 1.00 13.09 76 ALA A N 1
ATOM 601 C CA . ALA A 1 76 ? 102.615 128.800 121.592 1.00 13.09 76 ALA A CA 1
ATOM 602 C C . ALA A 1 76 ? 102.321 128.374 123.009 1.00 13.09 76 ALA A C 1
ATOM 603 O O . ALA A 1 76 ? 102.569 129.121 123.946 1.00 13.09 76 ALA A O 1
ATOM 605 N N . LEU A 1 77 ? 101.797 127.172 123.155 1.00 10.81 77 LEU A N 1
ATOM 606 C CA . LEU A 1 77 ? 101.684 126.540 124.459 1.00 10.81 77 LEU A CA 1
ATOM 607 C C . LEU A 1 77 ? 101.664 125.051 124.220 1.00 10.81 77 LEU A C 1
ATOM 608 O O . LEU A 1 77 ? 100.923 124.584 123.362 1.00 10.81 77 LEU A O 1
ATOM 613 N N . SER A 1 78 ? 102.494 124.311 124.936 1.00 11.27 78 SER A N 1
ATOM 614 C CA . SER A 1 78 ? 102.495 122.874 124.761 1.00 11.27 78 SER A CA 1
ATOM 615 C C . SER A 1 78 ? 102.982 122.222 126.030 1.00 11.27 78 SER A C 1
ATOM 616 O O . SER A 1 78 ? 103.779 122.795 126.761 1.00 11.27 78 SER A O 1
ATOM 619 N N . VAL A 1 79 ? 102.455 121.045 126.313 1.00 12.31 79 VAL A N 1
ATOM 620 C CA . VAL A 1 79 ? 102.914 120.208 127.408 1.00 12.31 79 VAL A CA 1
ATOM 621 C C . VAL A 1 79 ? 103.233 118.844 126.816 1.00 12.31 79 VAL A C 1
ATOM 622 O O . VAL A 1 79 ? 102.489 118.353 125.963 1.00 12.31 79 VAL A O 1
ATOM 626 N N . ALA A 1 80 ? 104.362 118.268 127.210 1.00 10.94 80 ALA A N 1
ATOM 627 C CA . ALA A 1 80 ? 104.786 116.998 126.654 1.00 10.94 80 ALA A CA 1
ATOM 628 C C . ALA A 1 80 ? 103.818 115.899 127.068 1.00 10.94 80 ALA A C 1
ATOM 629 O O . ALA A 1 80 ? 103.400 115.860 128.228 1.00 10.94 80 ALA A O 1
ATOM 631 N N . PRO A 1 81 ? 103.456 114.985 126.162 1.00 11.73 81 PRO A N 1
ATOM 632 C CA . PRO A 1 81 ? 102.333 114.070 126.427 1.00 11.73 81 PRO A CA 1
ATOM 633 C C . PRO A 1 81 ? 102.559 113.042 127.519 1.00 11.73 81 PRO A C 1
ATOM 634 O O . PRO A 1 81 ? 101.618 112.315 127.843 1.00 11.73 81 PRO A O 1
ATOM 638 N N . GLU A 1 82 ? 103.746 112.947 128.098 1.00 13.18 82 GLU A N 1
ATOM 639 C CA . GLU A 1 82 ? 103.886 112.153 129.304 1.00 13.18 82 GLU A CA 1
ATOM 640 C C . GLU A 1 82 ? 103.795 112.994 130.562 1.00 13.18 82 GLU A C 1
ATOM 641 O O . GLU A 1 82 ? 103.948 112.447 131.657 1.00 13.18 82 GLU A O 1
ATOM 647 N N . PHE A 1 83 ? 103.546 114.303 130.434 1.00 12.15 83 PHE A N 1
ATOM 648 C CA . PHE A 1 83 ? 103.458 115.209 131.574 1.00 12.15 83 PHE A CA 1
ATOM 649 C C . PHE A 1 83 ? 102.149 115.982 131.600 1.00 12.15 83 PHE A C 1
ATOM 650 O O . PHE A 1 83 ? 102.068 117.007 132.271 1.00 12.15 83 PHE A O 1
ATOM 658 N N . ARG A 1 84 ? 101.130 115.526 130.881 1.00 15.82 84 ARG A N 1
ATOM 659 C CA . ARG A 1 84 ? 99.868 116.240 130.834 1.00 15.82 84 ARG A CA 1
ATOM 660 C C . ARG A 1 84 ? 99.006 115.890 132.038 1.00 15.82 84 ARG A C 1
ATOM 661 O O . ARG A 1 84 ? 99.328 115.001 132.825 1.00 15.82 84 ARG A O 1
ATOM 669 N N . ARG A 1 85 ? 97.889 116.614 132.152 1.00 20.10 85 ARG A N 1
ATOM 670 C CA . ARG A 1 85 ? 96.903 116.500 133.233 1.00 20.10 85 ARG A CA 1
ATOM 671 C C . ARG A 1 85 ? 97.521 116.670 134.612 1.00 20.10 85 ARG A C 1
ATOM 672 O O . ARG A 1 85 ? 97.075 116.056 135.579 1.00 20.10 85 ARG A O 1
ATOM 680 N N . LEU A 1 86 ? 98.544 117.515 134.714 1.00 16.67 86 LEU A N 1
ATOM 681 C CA . LEU A 1 86 ? 99.207 117.793 135.974 1.00 16.67 86 LEU A CA 1
ATOM 682 C C . LEU A 1 86 ? 98.890 119.164 136.530 1.00 16.67 86 LEU A C 1
ATOM 683 O O . LEU A 1 86 ? 99.268 119.454 137.668 1.00 16.67 86 LEU A O 1
ATOM 688 N N . GLY A 1 87 ? 98.220 120.014 135.770 1.00 17.65 87 GLY A N 1
ATOM 689 C CA . GLY A 1 87 ? 98.098 121.395 136.151 1.00 17.65 87 GLY A CA 1
ATOM 690 C C . GLY A 1 87 ? 99.235 122.256 135.680 1.00 17.65 87 GLY A C 1
ATOM 691 O O . GLY A 1 87 ? 99.397 123.369 136.183 1.00 17.65 87 GLY A O 1
ATOM 692 N N . LEU A 1 88 ? 100.030 121.776 134.730 1.00 14.67 88 LEU A N 1
ATOM 693 C CA . LEU A 1 88 ? 101.158 122.554 134.244 1.00 14.67 88 LEU A CA 1
ATOM 694 C C . LEU A 1 88 ? 100.708 123.637 133.280 1.00 14.67 88 LEU A C 1
ATOM 695 O O . LEU A 1 88 ? 101.231 124.753 133.305 1.00 14.67 88 LEU A O 1
ATOM 700 N N . ALA A 1 89 ? 99.738 123.329 132.428 1.00 15.93 89 ALA A N 1
ATOM 701 C CA . ALA A 1 89 ? 99.291 124.280 131.418 1.00 15.93 89 ALA A CA 1
ATOM 702 C C . ALA A 1 89 ? 98.536 125.441 132.044 1.00 15.93 89 ALA A C 1
ATOM 703 O O . ALA A 1 89 ? 98.668 126.585 131.602 1.00 15.93 89 ALA A O 1
ATOM 705 N N . ALA A 1 90 ? 97.761 125.168 133.090 1.00 14.93 90 ALA A N 1
ATOM 706 C CA . ALA A 1 90 ? 97.129 126.243 133.843 1.00 14.93 90 ALA A CA 1
ATOM 707 C C . ALA A 1 90 ? 98.158 127.085 134.580 1.00 14.93 90 ALA A C 1
ATOM 708 O O . ALA A 1 90 ? 97.974 128.297 134.711 1.00 14.93 90 ALA A O 1
ATOM 710 N N . LYS A 1 91 ? 99.258 126.476 135.027 1.00 15.93 91 LYS A N 1
ATOM 711 C CA . LYS A 1 91 ? 100.332 127.225 135.672 1.00 15.93 91 LYS A CA 1
ATOM 712 C C . LYS A 1 91 ? 101.030 128.156 134.693 1.00 15.93 91 LYS A C 1
ATOM 713 O O . LYS A 1 91 ? 101.310 129.312 135.022 1.00 15.93 91 LYS A O 1
ATOM 719 N N . LEU A 1 92 ? 101.301 127.680 133.481 1.00 12.31 92 LEU A N 1
ATOM 720 C CA . LEU A 1 92 ? 101.952 128.526 132.493 1.00 12.31 92 LEU A CA 1
ATOM 721 C C . LEU A 1 92 ? 101.026 129.631 131.997 1.00 12.31 92 LEU A C 1
ATOM 722 O O . LEU A 1 92 ? 101.484 130.758 131.777 1.00 12.31 92 LEU A O 1
ATOM 727 N N . MET A 1 93 ? 99.726 129.359 131.853 1.00 15.76 93 MET A N 1
ATOM 728 C CA . MET A 1 93 ? 98.815 130.439 131.488 1.00 15.76 93 MET A CA 1
ATOM 729 C C . MET A 1 93 ? 98.621 131.432 132.624 1.00 15.76 93 MET A C 1
ATOM 730 O O . MET A 1 93 ? 98.433 132.622 132.366 1.00 15.76 93 MET A O 1
ATOM 735 N N . GLU A 1 94 ? 98.680 130.971 133.874 1.00 18.34 94 GLU A N 1
ATOM 736 C CA . GLU A 1 94 ? 98.622 131.878 135.011 1.00 18.34 94 GLU A CA 1
ATOM 737 C C . GLU A 1 94 ? 99.841 132.786 135.054 1.00 18.34 94 GLU A C 1
ATOM 738 O O . GLU A 1 94 ? 99.718 133.983 135.331 1.00 18.34 94 GLU A O 1
ATOM 744 N N . LEU A 1 95 ? 101.020 132.245 134.741 1.00 16.85 95 LEU A N 1
ATOM 745 C CA . LEU A 1 95 ? 102.224 133.070 134.722 1.00 16.85 95 LEU A CA 1
ATOM 746 C C . LEU A 1 95 ? 102.207 134.063 133.570 1.00 16.85 95 LEU A C 1
ATOM 747 O O . LEU A 1 95 ? 102.664 135.198 133.726 1.00 16.85 95 LEU A O 1
ATOM 752 N N . LEU A 1 96 ? 101.667 133.675 132.416 1.00 17.24 96 LEU A N 1
ATOM 753 C CA . LEU A 1 96 ? 101.581 134.646 131.330 1.00 17.24 96 LEU A CA 1
ATOM 754 C C . LEU A 1 96 ? 100.528 135.712 131.604 1.00 17.24 96 LEU A C 1
ATOM 755 O O . LEU A 1 96 ? 100.716 136.868 131.215 1.00 17.24 96 LEU A O 1
ATOM 760 N N . GLU A 1 97 ? 99.432 135.365 132.275 1.00 20.01 97 GLU A N 1
ATOM 761 C CA . GLU A 1 97 ? 98.472 136.394 132.658 1.00 20.01 97 GLU A CA 1
ATOM 762 C C . GLU A 1 97 ? 99.046 137.333 133.712 1.00 20.01 97 GLU A C 1
ATOM 763 O O . GLU A 1 97 ? 98.786 138.535 133.667 1.00 20.01 97 GLU A O 1
ATOM 769 N N . GLU A 1 98 ? 99.869 136.821 134.630 1.00 22.29 98 GLU A N 1
ATOM 770 C CA . GLU A 1 98 ? 100.500 137.685 135.625 1.00 22.29 98 GLU A CA 1
ATOM 771 C C . GLU A 1 98 ? 101.512 138.631 134.994 1.00 22.29 98 GLU A C 1
ATOM 772 O O . GLU A 1 98 ? 101.553 139.816 135.341 1.00 22.29 98 GLU A O 1
ATOM 778 N N . ILE A 1 99 ? 102.331 138.129 134.068 1.00 22.29 99 ILE A N 1
ATOM 779 C CA . ILE A 1 99 ? 103.301 138.987 133.395 1.00 22.29 99 ILE A CA 1
ATOM 780 C C . ILE A 1 99 ? 102.597 140.021 132.527 1.00 22.29 99 ILE A C 1
ATOM 781 O O . ILE A 1 99 ? 102.925 141.210 132.577 1.00 22.29 99 ILE A O 1
ATOM 786 N N . SER A 1 100 ? 101.592 139.612 131.758 1.00 24.13 100 SER A N 1
ATOM 787 C CA . SER A 1 100 ? 100.905 140.569 130.907 1.00 24.13 100 SER A CA 1
ATOM 788 C C . SER A 1 100 ? 99.917 141.443 131.658 1.00 24.13 100 SER A C 1
ATOM 789 O O . SER A 1 100 ? 99.349 142.350 131.052 1.00 24.13 100 SER A O 1
ATOM 792 N N . GLU A 1 101 ? 99.673 141.175 132.939 1.00 30.69 101 GLU A N 1
ATOM 793 C CA . GLU A 1 101 ? 98.974 142.099 133.817 1.00 30.69 101 GLU A CA 1
ATOM 794 C C . GLU A 1 101 ? 99.913 143.109 134.449 1.00 30.69 101 GLU A C 1
ATOM 795 O O . GLU A 1 101 ? 99.525 144.268 134.627 1.00 30.69 101 GLU A O 1
ATOM 801 N N . ARG A 1 102 ? 101.144 142.700 134.749 1.00 35.19 102 ARG A N 1
ATOM 802 C CA . ARG A 1 102 ? 102.167 143.575 135.307 1.00 35.19 102 ARG A CA 1
ATOM 803 C C . ARG A 1 102 ? 102.516 144.742 134.391 1.00 35.19 102 ARG A C 1
ATOM 804 O O . ARG A 1 102 ? 102.511 145.893 134.833 1.00 35.19 102 ARG A O 1
ATOM 812 N N . LYS A 1 103 ? 102.815 144.476 133.122 1.00 31.43 103 LYS A N 1
ATOM 813 C CA . LYS A 1 103 ? 103.157 145.564 132.216 1.00 31.43 103 LYS A CA 1
ATOM 814 C C . LYS A 1 103 ? 101.907 146.196 131.614 1.00 31.43 103 LYS A C 1
ATOM 815 O O . LYS A 1 103 ? 101.650 146.086 130.413 1.00 31.43 103 LYS A O 1
ATOM 821 N N . GLY A 1 104 ? 101.082 146.809 132.465 1.00 40.84 104 GLY A N 1
ATOM 822 C CA . GLY A 1 104 ? 99.822 147.412 131.987 1.00 40.84 104 GLY A CA 1
ATOM 823 C C . GLY A 1 104 ? 98.690 146.397 132.023 1.00 40.84 104 GLY A C 1
ATOM 824 O O . GLY A 1 104 ? 98.124 146.192 133.113 1.00 40.84 104 GLY A O 1
ATOM 825 N N . GLY A 1 105 ? 98.368 145.783 130.879 1.00 40.25 105 GLY A N 1
ATOM 826 C CA . GLY A 1 105 ? 97.298 144.765 130.845 1.00 40.25 105 GLY A CA 1
ATOM 827 C C . GLY A 1 105 ? 96.445 144.834 129.589 1.00 40.25 105 GLY A C 1
ATOM 828 O O . GLY A 1 105 ? 97.012 144.697 128.487 1.00 40.25 105 GLY A O 1
ATOM 829 N N . PHE A 1 106 ? 95.130 145.008 129.779 1.00 40.03 106 PHE A N 1
ATOM 830 C CA . PHE A 1 106 ? 94.090 145.103 128.714 1.00 40.03 106 PHE A CA 1
ATOM 831 C C . PHE A 1 106 ? 93.981 143.792 127.924 1.00 40.03 106 PHE A C 1
ATOM 832 O O . PHE A 1 106 ? 94.468 143.784 126.783 1.00 40.03 106 PHE A O 1
ATOM 840 N N . PHE A 1 107 ? 93.302 142.797 128.508 1.00 29.56 107 PHE A N 1
ATOM 841 C CA . PHE A 1 107 ? 92.992 141.475 127.898 1.00 29.56 107 PHE A CA 1
ATOM 842 C C . PHE A 1 107 ? 94.305 140.720 127.664 1.00 29.56 107 PHE A C 1
ATOM 843 O O . PHE A 1 107 ? 95.386 141.252 127.971 1.00 29.56 107 PHE A O 1
ATOM 851 N N . VAL A 1 108 ? 94.151 139.525 127.083 1.00 22.75 108 VAL A N 1
ATOM 852 C CA . VAL A 1 108 ? 95.219 138.520 126.791 1.00 22.75 108 VAL A CA 1
ATOM 853 C C . VAL A 1 108 ? 94.405 137.954 125.627 1.00 22.75 108 VAL A C 1
ATOM 854 O O . VAL A 1 108 ? 93.189 137.767 125.787 1.00 22.75 108 VAL A O 1
ATOM 858 N N . ASP A 1 109 ? 95.081 137.693 124.506 1.00 23.13 109 ASP A N 1
ATOM 859 C CA . ASP A 1 109 ? 94.433 137.121 123.297 1.00 23.13 109 ASP A CA 1
ATOM 860 C C . ASP A 1 109 ? 94.818 135.642 123.199 1.00 23.13 109 ASP A C 1
ATOM 861 O O . ASP A 1 109 ? 95.320 135.090 124.194 1.00 23.13 109 ASP A O 1
ATOM 866 N N . LEU A 1 110 ? 94.578 135.028 122.042 1.00 23.06 110 LEU A N 1
ATOM 867 C CA . LEU A 1 110 ? 94.933 133.631 121.829 1.00 23.06 110 LEU A CA 1
ATOM 868 C C . LEU A 1 110 ? 94.378 133.173 120.489 1.00 23.06 110 LEU A C 1
ATOM 869 O O . LEU A 1 110 ? 93.316 133.629 120.070 1.00 23.06 110 LEU A O 1
ATOM 874 N N . PHE A 1 111 ? 95.066 132.235 119.847 1.00 25.15 111 PHE A N 1
ATOM 875 C CA . PHE A 1 111 ? 94.613 131.656 118.586 1.00 25.15 111 PHE A CA 1
ATOM 876 C C . PHE A 1 111 ? 94.611 130.143 118.702 1.00 25.15 111 PHE A C 1
ATOM 877 O O . PHE A 1 111 ? 95.680 129.531 118.754 1.00 25.15 111 PHE A O 1
ATOM 885 N N . VAL A 1 112 ? 93.433 129.534 118.701 1.00 24.57 112 VAL A N 1
ATOM 886 C CA . VAL A 1 112 ? 93.314 128.086 118.798 1.00 24.57 112 VAL A CA 1
ATOM 887 C C . VAL A 1 112 ? 92.462 127.586 117.639 1.00 24.57 112 VAL A C 1
ATOM 888 O O . VAL A 1 112 ? 91.451 128.199 117.291 1.00 24.57 112 VAL A O 1
ATOM 892 N N . ARG A 1 113 ? 92.909 126.518 116.988 1.00 27.72 113 ARG A N 1
ATOM 893 C CA . ARG A 1 113 ? 92.176 125.993 115.845 1.00 27.72 113 ARG A CA 1
ATOM 894 C C . ARG A 1 113 ? 90.909 125.298 116.310 1.00 27.72 113 ARG A C 1
ATOM 895 O O . ARG A 1 113 ? 90.847 124.782 117.422 1.00 27.72 113 ARG A O 1
ATOM 903 N N . VAL A 1 114 ? 89.879 125.306 115.471 1.00 30.82 114 VAL A N 1
ATOM 904 C CA . VAL A 1 114 ? 88.626 124.617 115.814 1.00 30.82 114 VAL A CA 1
ATOM 905 C C . VAL A 1 114 ? 88.744 123.198 115.270 1.00 30.82 114 VAL A C 1
ATOM 906 O O . VAL A 1 114 ? 88.109 122.799 114.293 1.00 30.82 114 VAL A O 1
ATOM 910 N N . SER A 1 115 ? 89.548 122.399 115.951 1.00 32.17 115 SER A N 1
ATOM 911 C CA . SER A 1 115 ? 89.488 120.966 115.751 1.00 32.17 115 SER A CA 1
ATOM 912 C C . SER A 1 115 ? 89.534 120.279 117.098 1.00 32.17 115 SER A C 1
ATOM 913 O O . SER A 1 115 ? 88.828 119.295 117.328 1.00 32.17 115 SER A O 1
ATOM 916 N N . ASN A 1 116 ? 90.349 120.813 118.000 1.00 27.16 116 ASN A N 1
ATOM 917 C CA . ASN A 1 116 ? 90.584 120.194 119.293 1.00 27.16 116 ASN A CA 1
ATOM 918 C C . ASN A 1 116 ? 89.618 120.789 120.299 1.00 27.16 116 ASN A C 1
ATOM 919 O O . ASN A 1 116 ? 89.658 121.990 120.574 1.00 27.16 116 ASN A O 1
ATOM 924 N N . GLN A 1 117 ? 88.744 119.950 120.834 1.00 29.55 117 GLN A N 1
ATOM 925 C CA . GLN A 1 117 ? 87.912 120.374 121.938 1.00 29.55 117 GLN A CA 1
ATOM 926 C C . GLN A 1 117 ? 88.661 120.338 123.257 1.00 29.55 117 GLN A C 1
ATOM 927 O O . GLN A 1 117 ? 88.153 120.864 124.251 1.00 29.55 117 GLN A O 1
ATOM 933 N N . VAL A 1 118 ? 89.861 119.758 123.279 1.00 25.66 118 VAL A N 1
ATOM 934 C CA . VAL A 1 118 ? 90.665 119.731 124.492 1.00 25.66 118 VAL A CA 1
ATOM 935 C C . VAL A 1 118 ? 91.148 121.130 124.839 1.00 25.66 118 VAL A C 1
ATOM 936 O O . VAL A 1 118 ? 90.898 121.636 125.937 1.00 25.66 118 VAL A O 1
ATOM 940 N N . ALA A 1 119 ? 91.810 121.793 123.891 1.00 23.90 119 ALA A N 1
ATOM 941 C CA . ALA A 1 119 ? 92.346 123.124 124.145 1.00 23.90 119 ALA A CA 1
ATOM 942 C C . ALA A 1 119 ? 91.242 124.161 124.286 1.00 23.90 119 ALA A C 1
ATOM 943 O O . ALA A 1 119 ? 91.318 125.030 125.158 1.00 23.90 119 ALA A O 1
ATOM 945 N N . VAL A 1 120 ? 90.201 124.073 123.457 1.00 24.42 120 VAL A N 1
ATOM 946 C CA . VAL A 1 120 ? 89.108 125.038 123.529 1.00 24.42 120 VAL A CA 1
ATOM 947 C C . VAL A 1 120 ? 88.315 124.859 124.817 1.00 24.42 120 VAL A C 1
ATOM 948 O O . VAL A 1 120 ? 88.015 125.835 125.503 1.00 24.42 120 VAL A O 1
ATOM 952 N N . ASN A 1 121 ? 88.014 123.621 125.200 1.00 26.23 121 ASN A N 1
ATOM 953 C CA . ASN A 1 121 ? 87.337 123.387 126.467 1.00 26.23 121 ASN A CA 1
ATOM 954 C C . ASN A 1 121 ? 88.246 123.544 127.676 1.00 26.23 121 ASN A C 1
ATOM 955 O O . ASN A 1 121 ? 87.761 123.448 128.806 1.00 26.23 121 ASN A O 1
ATOM 960 N N . MET A 1 122 ? 89.548 123.732 127.480 1.00 23.97 122 MET A N 1
ATOM 961 C CA . MET A 1 122 ? 90.415 124.182 128.559 1.00 23.97 122 MET A CA 1
ATOM 962 C C . MET A 1 122 ? 90.385 125.701 128.702 1.00 23.97 122 MET A C 1
ATOM 963 O O . MET A 1 122 ? 90.320 126.224 129.818 1.00 23.97 122 MET A O 1
ATOM 968 N N . TYR A 1 123 ? 90.412 126.422 127.580 1.00 23.10 123 TYR A N 1
ATOM 969 C CA . TYR A 1 123 ? 90.374 127.878 127.643 1.00 23.10 123 TYR A CA 1
ATOM 970 C C . TYR A 1 123 ? 89.004 128.410 128.029 1.00 23.10 123 TYR A C 1
ATOM 971 O O . TYR A 1 123 ? 88.927 129.500 128.593 1.00 23.10 123 TYR A O 1
ATOM 980 N N . LYS A 1 124 ? 87.925 127.674 127.757 1.00 23.46 124 LYS A N 1
ATOM 981 C CA . LYS A 1 124 ? 86.626 128.069 128.294 1.00 23.46 124 LYS A CA 1
ATOM 982 C C . LYS A 1 124 ? 86.599 127.957 129.809 1.00 23.46 124 LYS A C 1
ATOM 983 O O . LYS A 1 124 ? 85.900 128.723 130.475 1.00 23.46 124 LYS A O 1
ATOM 989 N N . GLN A 1 125 ? 87.350 127.013 130.365 1.00 25.68 125 GLN A N 1
ATOM 990 C CA . GLN A 1 125 ? 87.329 126.780 131.800 1.00 25.68 125 GLN A CA 1
ATOM 991 C C . GLN A 1 125 ? 88.299 127.690 132.539 1.00 25.68 125 GLN A C 1
ATOM 992 O O . GLN A 1 125 ? 88.054 128.028 133.702 1.00 25.68 125 GLN A O 1
ATOM 998 N N . LEU A 1 126 ? 89.396 128.097 131.893 1.00 25.04 126 LEU A N 1
ATOM 999 C CA . LEU A 1 126 ? 90.292 129.069 132.517 1.00 25.04 126 LEU A CA 1
ATOM 1000 C C . LEU A 1 126 ? 89.628 130.435 132.621 1.00 25.04 126 LEU A C 1
ATOM 1001 O O . LEU A 1 126 ? 89.846 131.167 133.592 1.00 25.04 126 LEU A O 1
ATOM 1006 N N . GLY A 1 127 ? 88.806 130.790 131.640 1.00 22.69 127 GLY A N 1
ATOM 1007 C CA . GLY A 1 127 ? 88.056 132.023 131.701 1.00 22.69 127 GLY A CA 1
ATOM 1008 C C . GLY A 1 127 ? 87.991 132.750 130.380 1.00 22.69 127 GLY A C 1
ATOM 1009 O O . GLY A 1 127 ? 87.383 133.817 130.283 1.00 22.69 127 GLY A O 1
ATOM 1010 N N . TYR A 1 128 ? 88.597 132.179 129.351 1.00 24.34 128 TYR A N 1
ATOM 1011 C CA . TYR A 1 128 ? 88.708 132.873 128.079 1.00 24.34 128 TYR A CA 1
ATOM 1012 C C . TYR A 1 128 ? 87.381 132.818 127.344 1.00 24.34 128 TYR A C 1
ATOM 1013 O O . TYR A 1 128 ? 86.818 131.743 127.134 1.00 24.34 128 TYR A O 1
ATOM 1022 N N . SER A 1 129 ? 86.874 133.976 126.962 1.00 30.40 129 SER A N 1
ATOM 1023 C CA . SER A 1 129 ? 85.685 134.043 126.135 1.00 30.40 129 SER A CA 1
ATOM 1024 C C . SER A 1 129 ? 86.101 133.875 124.679 1.00 30.40 129 SER A C 1
ATOM 1025 O O . SER A 1 129 ? 87.265 133.619 124.373 1.00 30.40 129 SER A O 1
ATOM 1028 N N . VAL A 1 130 ? 85.163 134.015 123.756 1.00 34.27 130 VAL A N 1
ATOM 1029 C CA . VAL A 1 130 ? 85.454 133.880 122.337 1.00 34.27 130 VAL A CA 1
ATOM 1030 C C . VAL A 1 130 ? 85.237 135.227 121.669 1.00 34.27 130 VAL A C 1
ATOM 1031 O O . VAL A 1 130 ? 84.271 135.936 121.962 1.00 34.27 130 VAL A O 1
ATOM 1035 N N . TYR A 1 131 ? 86.137 135.564 120.770 1.00 34.62 131 TYR A N 1
ATOM 1036 C CA . TYR A 1 131 ? 86.063 136.706 119.882 1.00 34.62 131 TYR A CA 1
ATOM 1037 C C . TYR A 1 131 ? 85.931 136.103 118.496 1.00 34.62 131 TYR A C 1
ATOM 1038 O O . TYR A 1 131 ? 85.507 134.955 118.367 1.00 34.62 131 TYR A O 1
ATOM 1047 N N . ARG A 1 132 ? 86.210 136.905 117.469 1.00 37.39 132 ARG A N 1
ATOM 1048 C CA . ARG A 1 132 ? 85.985 136.527 116.076 1.00 37.39 132 ARG A CA 1
ATOM 1049 C C . ARG A 1 132 ? 86.661 135.211 115.687 1.00 37.39 132 ARG A C 1
ATOM 1050 O O . ARG A 1 132 ? 87.626 134.760 116.314 1.00 37.39 132 ARG A O 1
ATOM 1058 N N . THR A 1 133 ? 86.102 134.571 114.673 1.00 36.06 133 THR A N 1
ATOM 1059 C CA . THR A 1 133 ? 86.615 133.317 114.146 1.00 36.06 133 THR A CA 1
ATOM 1060 C C . THR A 1 133 ? 87.314 133.629 112.833 1.00 36.06 133 THR A C 1
ATOM 1061 O O . THR A 1 133 ? 86.659 133.924 111.831 1.00 36.06 133 THR A O 1
ATOM 1065 N N . VAL A 1 134 ? 88.644 133.595 112.853 1.00 37.97 134 VAL A N 1
ATOM 1066 C CA . VAL A 1 134 ? 89.416 133.862 111.653 1.00 37.97 134 VAL A CA 1
ATOM 1067 C C . VAL A 1 134 ? 89.260 132.687 110.706 1.00 37.97 134 VAL A C 1
ATOM 1068 O O . VAL A 1 134 ? 89.481 131.532 111.089 1.00 37.97 134 VAL A O 1
ATOM 1072 N N . ILE A 1 135 ? 88.850 132.971 109.478 1.00 44.39 135 ILE A N 1
ATOM 1073 C CA . ILE A 1 135 ? 88.578 131.931 108.495 1.00 44.39 135 ILE A CA 1
ATOM 1074 C C . ILE A 1 135 ? 89.849 131.631 107.715 1.00 44.39 135 ILE A C 1
ATOM 1075 O O . ILE A 1 135 ? 90.542 132.547 107.257 1.00 44.39 135 ILE A O 1
ATOM 1080 N N . GLU A 1 136 ? 90.157 130.334 107.598 1.00 47.57 136 GLU A N 1
ATOM 1081 C CA . GLU A 1 136 ? 91.290 129.786 106.849 1.00 47.57 136 GLU A CA 1
ATOM 1082 C C . GLU A 1 136 ? 92.613 130.386 107.329 1.00 47.57 136 GLU A C 1
ATOM 1083 O O . GLU A 1 136 ? 93.395 130.937 106.557 1.00 47.57 136 GLU A O 1
ATOM 1089 N N . TYR A 1 137 ? 92.839 130.285 108.638 1.00 34.51 137 TYR A N 1
ATOM 1090 C CA . TYR A 1 137 ? 94.023 130.870 109.256 1.00 34.51 137 TYR A CA 1
ATOM 1091 C C . TYR A 1 137 ? 95.210 129.916 109.205 1.00 34.51 137 TYR A C 1
ATOM 1092 O O . TYR A 1 137 ? 96.226 130.218 108.573 1.00 34.51 137 TYR A O 1
ATOM 1101 N N . TYR A 1 138 ? 95.089 128.757 109.843 1.00 31.67 138 TYR A N 1
ATOM 1102 C CA . TYR A 1 138 ? 96.150 127.756 109.838 1.00 31.67 138 TYR A CA 1
ATOM 1103 C C . TYR A 1 138 ? 96.248 127.149 108.449 1.00 31.67 138 TYR A C 1
ATOM 1104 O O . TYR A 1 138 ? 95.351 126.417 108.031 1.00 31.67 138 TYR A O 1
ATOM 1113 N N . SER A 1 139 ? 97.339 127.427 107.734 1.00 43.63 139 SER A N 1
ATOM 1114 C CA . SER A 1 139 ? 97.330 127.209 106.290 1.00 43.63 139 SER A CA 1
ATOM 1115 C C . SER A 1 139 ? 97.517 125.738 105.932 1.00 43.63 139 SER A C 1
ATOM 1116 O O . SER A 1 139 ? 96.590 125.089 105.438 1.00 43.63 139 SER A O 1
ATOM 1119 N N . ALA A 1 140 ? 98.685 125.178 106.215 1.00 47.71 140 ALA A N 1
ATOM 1120 C CA . ALA A 1 140 ? 98.987 123.814 105.794 1.00 47.71 140 ALA A CA 1
ATOM 1121 C C . ALA A 1 140 ? 100.145 123.307 106.639 1.00 47.71 140 ALA A C 1
ATOM 1122 O O . ALA A 1 140 ? 100.533 123.947 107.622 1.00 47.71 140 ALA A O 1
ATOM 1124 N N . SER A 1 141 ? 100.688 122.154 106.248 1.00 46.21 141 SER A N 1
ATOM 1125 C CA . SER A 1 141 ? 101.844 121.504 106.873 1.00 46.21 141 SER A CA 1
ATOM 1126 C C . SER A 1 141 ? 101.673 121.257 108.372 1.00 46.21 141 SER A C 1
ATOM 1127 O O . SER A 1 141 ? 102.058 122.087 109.198 1.00 46.21 141 SER A O 1
ATOM 1130 N N . GLY A 1 143 ? 98.491 120.381 101.196 1.00 56.17 143 GLY A N 1
ATOM 1131 C CA . GLY A 1 143 ? 97.503 119.389 100.812 1.00 56.17 143 GLY A CA 1
ATOM 1132 C C . GLY A 1 143 ? 96.396 119.228 101.832 1.00 56.17 143 GLY A C 1
ATOM 1133 O O . GLY A 1 143 ? 95.246 118.968 101.480 1.00 56.17 143 GLY A O 1
ATOM 1134 N N . GLU A 1 144 ? 96.754 119.372 103.104 1.00 60.92 144 GLU A N 1
ATOM 1135 C CA . GLU A 1 144 ? 95.773 119.338 104.175 1.00 60.92 144 GLU A CA 1
ATOM 1136 C C . GLU A 1 144 ? 94.898 120.591 104.111 1.00 60.92 144 GLU A C 1
ATOM 1137 O O . GLU A 1 144 ? 95.342 121.638 103.632 1.00 60.92 144 GLU A O 1
ATOM 1143 N N . PRO A 1 145 ? 93.642 120.508 104.552 1.00 54.16 145 PRO A N 1
ATOM 1144 C CA . PRO A 1 145 ? 92.773 121.686 104.500 1.00 54.16 145 PRO A CA 1
ATOM 1145 C C . PRO A 1 145 ? 93.184 122.742 105.514 1.00 54.16 145 PRO A C 1
ATOM 1146 O O . PRO A 1 145 ? 93.886 122.473 106.489 1.00 54.16 145 PRO A O 1
ATOM 1150 N N . ASP A 1 146 ? 92.741 123.969 105.253 1.00 50.63 146 ASP A N 1
ATOM 1151 C CA . ASP A 1 146 ? 93.012 125.078 106.151 1.00 50.63 146 ASP A CA 1
ATOM 1152 C C . ASP A 1 146 ? 91.970 125.083 107.257 1.00 50.63 146 ASP A C 1
ATOM 1153 O O . ASP A 1 146 ? 90.781 124.879 106.997 1.00 50.63 146 ASP A O 1
ATOM 1158 N N . GLU A 1 147 ? 92.406 125.314 108.488 1.00 41.76 147 GLU A N 1
ATOM 1159 C CA . GLU A 1 147 ? 91.529 125.206 109.643 1.00 41.76 147 GLU A CA 1
ATOM 1160 C C . GLU A 1 147 ? 91.311 126.573 110.271 1.00 41.76 147 GLU A C 1
ATOM 1161 O O . GLU A 1 147 ? 92.256 127.351 110.424 1.00 41.76 147 GLU A O 1
ATOM 1167 N N . ASP A 1 148 ? 90.062 126.866 110.617 1.00 39.88 148 ASP A N 1
ATOM 1168 C CA . ASP A 1 148 ? 89.702 128.166 111.159 1.00 39.88 148 ASP A CA 1
ATOM 1169 C C . ASP A 1 148 ? 90.226 128.302 112.581 1.00 39.88 148 ASP A C 1
ATOM 1170 O O . ASP A 1 148 ? 90.594 127.320 113.222 1.00 39.88 148 ASP A O 1
ATOM 1175 N N . ALA A 1 149 ? 90.255 129.530 113.081 1.00 32.67 149 ALA A N 1
ATOM 1176 C CA . ALA A 1 149 ? 90.824 129.790 114.391 1.00 32.67 149 ALA A CA 1
ATOM 1177 C C . ALA A 1 149 ? 89.911 130.658 115.239 1.00 32.67 149 ALA A C 1
ATOM 1178 O O . ALA A 1 149 ? 89.507 131.741 114.827 1.00 32.67 149 ALA A O 1
ATOM 1180 N N . TYR A 1 150 ? 89.630 130.196 116.437 1.00 31.57 150 TYR A N 1
ATOM 1181 C CA . TYR A 1 150 ? 88.903 130.968 117.432 1.00 31.57 150 TYR A CA 1
ATOM 1182 C C . TYR A 1 150 ? 89.874 131.969 118.036 1.00 31.57 150 TYR A C 1
ATOM 1183 O O . TYR A 1 150 ? 90.727 131.588 118.837 1.00 31.57 150 TYR A O 1
ATOM 1192 N N . ASP A 1 151 ? 89.768 133.240 117.665 1.00 31.02 151 ASP A N 1
ATOM 1193 C CA . ASP A 1 151 ? 90.454 134.265 118.432 1.00 31.02 151 ASP A CA 1
ATOM 1194 C C . ASP A 1 151 ? 89.809 134.355 119.804 1.00 31.02 151 ASP A C 1
ATOM 1195 O O . ASP A 1 151 ? 88.628 134.672 119.915 1.00 31.02 151 ASP A O 1
ATOM 1200 N N . MET A 1 152 ? 90.558 134.035 120.847 1.00 27.33 152 MET A N 1
ATOM 1201 C CA . MET A 1 152 ? 90.019 134.059 122.197 1.00 27.33 152 MET A CA 1
ATOM 1202 C C . MET A 1 152 ? 90.627 135.205 122.987 1.00 27.33 152 MET A C 1
ATOM 1203 O O . MET A 1 152 ? 91.826 135.470 122.889 1.00 27.33 152 MET A O 1
ATOM 1208 N N . ARG A 1 153 ? 89.791 135.890 123.764 1.00 29.48 153 ARG A N 1
ATOM 1209 C CA . ARG A 1 153 ? 90.208 137.067 124.515 1.00 29.48 153 ARG A CA 1
ATOM 1210 C C . ARG A 1 153 ? 89.726 136.940 125.945 1.00 29.48 153 ARG A C 1
ATOM 1211 O O . ARG A 1 153 ? 88.542 136.702 126.171 1.00 29.48 153 ARG A O 1
ATOM 1219 N N . LYS A 1 154 ? 90.630 137.099 126.901 1.00 24.92 154 LYS A N 1
ATOM 1220 C CA . LYS A 1 154 ? 90.248 137.154 128.305 1.00 24.92 154 LYS A CA 1
ATOM 1221 C C . LYS A 1 154 ? 90.596 138.517 128.862 1.00 24.92 154 LYS A C 1
ATOM 1222 O O . LYS A 1 154 ? 91.771 138.865 128.950 1.00 24.92 154 LYS A O 1
ATOM 1228 N N . ALA A 1 155 ? 89.584 139.283 129.245 1.00 29.92 155 ALA A N 1
ATOM 1229 C CA . ALA A 1 155 ? 89.808 140.607 129.796 1.00 29.92 155 ALA A CA 1
ATOM 1230 C C . ALA A 1 155 ? 90.269 140.494 131.242 1.00 29.92 155 ALA A C 1
ATOM 1231 O O . ALA A 1 155 ? 89.667 139.773 132.040 1.00 29.92 155 ALA A O 1
ATOM 1233 N N . LEU A 1 156 ? 91.339 141.215 131.574 1.00 37.60 156 LEU A N 1
ATOM 1234 C CA . LEU A 1 156 ? 91.916 141.136 132.914 1.00 37.60 156 LEU A CA 1
ATOM 1235 C C . LEU A 1 156 ? 92.427 142.519 133.306 1.00 37.60 156 LEU A C 1
ATOM 1236 O O . LEU A 1 156 ? 93.225 143.107 132.571 1.00 37.60 156 LEU A O 1
ATOM 1241 N N . SER A 1 157 ? 91.878 143.050 134.406 1.00 49.80 157 SER A N 1
ATOM 1242 C CA . SER A 1 157 ? 92.459 144.118 135.234 1.00 49.80 157 SER A CA 1
ATOM 1243 C C . SER A 1 157 ? 92.832 145.357 134.421 1.00 49.80 157 SER A C 1
ATOM 1244 O O . SER A 1 157 ? 94.007 145.697 134.277 1.00 49.80 157 SER A O 1
ATOM 1247 N N . ARG A 1 158 ? 91.798 145.993 133.861 1.00 56.50 158 ARG A N 1
ATOM 1248 C CA . ARG A 1 158 ? 91.905 147.028 132.835 1.00 56.50 158 ARG A CA 1
ATOM 1249 C C . ARG A 1 158 ? 92.799 148.193 133.242 1.00 56.50 158 ARG A C 1
ATOM 1250 O O . ARG A 1 158 ? 92.547 148.865 134.248 1.00 56.50 158 ARG A O 1
ATOM 1258 N N . ASP A 1 159 ? 93.871 148.399 132.481 1.00 53.86 159 ASP A N 1
ATOM 1259 C CA . ASP A 1 159 ? 94.880 149.392 132.807 1.00 53.86 159 ASP A CA 1
ATOM 1260 C C . ASP A 1 159 ? 95.609 149.783 131.531 1.00 53.86 159 ASP A C 1
ATOM 1261 O O . ASP A 1 159 ? 95.874 148.944 130.668 1.00 53.86 159 ASP A O 1
ATOM 1266 N N . THR A 1 160 ? 95.934 151.065 131.423 1.00 62.45 160 THR A N 1
ATOM 1267 C CA . THR A 1 160 ? 96.660 151.566 130.267 1.00 62.45 160 THR A CA 1
ATOM 1268 C C . THR A 1 160 ? 98.111 151.105 130.309 1.00 62.45 160 THR A C 1
ATOM 1269 O O . THR A 1 160 ? 99.030 151.899 130.114 1.00 62.45 160 THR A O 1
ATOM 1273 N N . UNK B 2 1 ? 106.123 161.406 91.336 1.00 60.60 13 UNK B N 1
ATOM 1274 C CA . UNK B 2 1 ? 105.651 160.086 91.736 1.00 60.60 13 UNK B CA 1
ATOM 1275 C C . UNK B 2 1 ? 106.380 158.990 90.968 1.00 60.60 13 UNK B C 1
ATOM 1276 O O . UNK B 2 1 ? 105.866 157.884 90.806 1.00 60.60 13 UNK B O 1
ATOM 1278 N N . UNK B 2 2 ? 107.586 159.309 90.496 1.00 64.54 14 UNK B N 1
ATOM 1279 C CA . UNK B 2 2 ? 108.382 158.348 89.745 1.00 64.54 14 UNK B CA 1
ATOM 1280 C C . UNK B 2 2 ? 109.018 157.287 90.633 1.00 64.54 14 UNK B C 1
ATOM 1281 O O . UNK B 2 2 ? 109.432 156.240 90.125 1.00 64.54 14 UNK B O 1
ATOM 1283 N N . UNK B 2 3 ? 109.105 157.529 91.939 1.00 64.47 15 UNK B N 1
ATOM 1284 C CA . UNK B 2 3 ? 109.748 156.588 92.845 1.00 64.47 15 UNK B CA 1
ATOM 1285 C C . UNK B 2 3 ? 108.762 155.654 93.531 1.00 64.47 15 UNK B C 1
ATOM 1286 O O . UNK B 2 3 ? 109.169 154.600 94.034 1.00 64.47 15 UNK B O 1
ATOM 1288 N N . UNK B 2 4 ? 107.479 156.014 93.574 1.00 65.66 16 UNK B N 1
ATOM 1289 C CA . UNK B 2 4 ? 106.496 155.163 94.233 1.00 65.66 16 UNK B CA 1
ATOM 1290 C C . UNK B 2 4 ? 105.776 154.260 93.240 1.00 65.66 16 UNK B C 1
ATOM 1291 O O . UNK B 2 4 ? 105.464 153.107 93.557 1.00 65.66 16 UNK B O 1
ATOM 1293 N N . UNK B 2 5 ? 105.506 154.766 92.035 1.00 65.65 17 UNK B N 1
ATOM 1294 C CA . UNK B 2 5 ? 104.813 153.967 91.033 1.00 65.65 17 UNK B CA 1
ATOM 1295 C C . UNK B 2 5 ? 105.726 152.900 90.439 1.00 65.65 17 UNK B C 1
ATOM 1296 O O . UNK B 2 5 ? 105.311 151.748 90.272 1.00 65.65 17 UNK B O 1
ATOM 1298 N N . UNK B 2 6 ? 106.969 153.265 90.126 1.00 65.30 18 UNK B N 1
ATOM 1299 C CA . UNK B 2 6 ? 107.885 152.340 89.475 1.00 65.30 18 UNK B CA 1
ATOM 1300 C C . UNK B 2 6 ? 108.421 151.273 90.418 1.00 65.30 18 UNK B C 1
ATOM 1301 O O . UNK B 2 6 ? 108.846 150.213 89.950 1.00 65.30 18 UNK B O 1
ATOM 1303 N N . UNK B 2 7 ? 108.409 151.521 91.726 1.00 66.11 19 UNK B N 1
ATOM 1304 C CA . UNK B 2 7 ? 108.955 150.560 92.677 1.00 66.11 19 UNK B CA 1
ATOM 1305 C C . UNK B 2 7 ? 107.906 149.582 93.187 1.00 66.11 19 UNK B C 1
ATOM 1306 O O . UNK B 2 7 ? 108.208 148.399 93.376 1.00 66.11 19 UNK B O 1
ATOM 1308 N N . UNK B 2 8 ? 106.676 150.055 93.422 1.00 66.84 20 UNK B N 1
ATOM 1309 C CA . UNK B 2 8 ? 105.619 149.176 93.909 1.00 66.84 20 UNK B CA 1
ATOM 1310 C C . UNK B 2 8 ? 105.187 148.175 92.847 1.00 66.84 20 UNK B C 1
ATOM 1311 O O . UNK B 2 8 ? 104.738 147.073 93.180 1.00 66.84 20 UNK B O 1
ATOM 1313 N N . UNK B 2 9 ? 105.320 148.535 91.573 1.00 66.32 21 UNK B N 1
ATOM 1314 C CA . UNK B 2 9 ? 105.137 147.577 90.496 1.00 66.32 21 UNK B CA 1
ATOM 1315 C C . UNK B 2 9 ? 106.353 146.686 90.304 1.00 66.32 21 UNK B C 1
ATOM 1316 O O . UNK B 2 9 ? 106.251 145.666 89.615 1.00 66.32 21 UNK B O 1
ATOM 1318 N N . UNK B 2 10 ? 107.493 147.044 90.896 1.00 66.13 22 UNK B N 1
ATOM 1319 C CA . UNK B 2 10 ? 108.712 146.254 90.802 1.00 66.13 22 UNK B CA 1
ATOM 1320 C C . UNK B 2 10 ? 108.863 145.284 91.963 1.00 66.13 22 UNK B C 1
ATOM 1321 O O . UNK B 2 10 ? 109.964 144.774 92.196 1.00 66.13 22 UNK B O 1
ATOM 1323 N N . UNK B 2 11 ? 107.786 145.031 92.705 1.00 67.01 23 UNK B N 1
ATOM 1324 C CA . UNK B 2 11 ? 107.795 144.069 93.802 1.00 67.01 23 UNK B CA 1
ATOM 1325 C C . UNK B 2 11 ? 106.514 143.247 93.806 1.00 67.01 23 UNK B C 1
ATOM 1326 O O . UNK B 2 11 ? 105.912 143.022 94.862 1.00 67.01 23 UNK B O 1
ATOM 1328 N N . UNK B 2 12 ? 106.067 142.783 92.636 1.00 70.65 24 UNK B N 1
ATOM 1329 C CA . UNK B 2 12 ? 104.754 142.141 92.584 1.00 70.65 24 UNK B CA 1
ATOM 1330 C C . UNK B 2 12 ? 104.817 140.682 93.028 1.00 70.65 24 UNK B C 1
ATOM 1331 O O . UNK B 2 12 ? 104.370 140.345 94.129 1.00 70.65 24 UNK B O 1
ATOM 1333 N N . UNK B 2 13 ? 105.364 139.792 92.195 1.00 75.43 25 UNK B N 1
ATOM 1334 C CA . UNK B 2 13 ? 105.779 138.506 92.745 1.00 75.43 25 UNK B CA 1
ATOM 1335 C C . UNK B 2 13 ? 107.212 138.123 92.397 1.00 75.43 25 UNK B C 1
ATOM 1336 O O . UNK B 2 13 ? 108.097 138.140 93.259 1.00 75.43 25 UNK B O 1
ATOM 1338 N N . UNK B 2 14 ? 107.446 137.778 91.128 1.00 73.35 26 UNK B N 1
ATOM 1339 C CA . UNK B 2 14 ? 108.783 137.435 90.654 1.00 73.35 26 UNK B CA 1
ATOM 1340 C C . UNK B 2 14 ? 109.141 138.153 89.360 1.00 73.35 26 UNK B C 1
ATOM 1341 O O . UNK B 2 14 ? 110.199 138.779 89.253 1.00 73.35 26 UNK B O 1
ATOM 1343 N N . UNK B 2 15 ? 108.256 138.054 88.369 1.00 68.31 27 UNK B N 1
ATOM 1344 C CA . UNK B 2 15 ? 108.542 138.481 87.006 1.00 68.31 27 UNK B CA 1
ATOM 1345 C C . UNK B 2 15 ? 107.819 139.752 86.601 1.00 68.31 27 UNK B C 1
ATOM 1346 O O . UNK B 2 15 ? 108.371 140.535 85.828 1.00 68.31 27 UNK B O 1
ATOM 1348 N N . UNK B 2 16 ? 106.598 139.978 87.100 1.00 65.75 28 UNK B N 1
ATOM 1349 C CA . UNK B 2 16 ? 105.994 141.304 86.995 1.00 65.75 28 UNK B CA 1
ATOM 1350 C C . UNK B 2 16 ? 106.765 142.314 87.829 1.00 65.75 28 UNK B C 1
ATOM 1351 O O . UNK B 2 16 ? 106.755 143.511 87.527 1.00 65.75 28 UNK B O 1
ATOM 1353 N N . UNK B 2 17 ? 107.424 141.842 88.889 1.00 66.85 29 UNK B N 1
ATOM 1354 C CA . UNK B 2 17 ? 108.440 142.628 89.572 1.00 66.85 29 UNK B CA 1
ATOM 1355 C C . UNK B 2 17 ? 109.674 142.836 88.703 1.00 66.85 29 UNK B C 1
ATOM 1356 O O . UNK B 2 17 ? 110.384 143.834 88.868 1.00 66.85 29 UNK B O 1
ATOM 1358 N N . UNK B 2 18 ? 109.950 141.908 87.781 1.00 64.84 30 UNK B N 1
ATOM 1359 C CA . UNK B 2 18 ? 111.159 141.954 86.969 1.00 64.84 30 UNK B CA 1
ATOM 1360 C C . UNK B 2 18 ? 110.940 142.606 85.608 1.00 64.84 30 UNK B C 1
ATOM 1361 O O . UNK B 2 18 ? 111.787 143.386 85.158 1.00 64.84 30 UNK B O 1
ATOM 1363 N N . UNK B 2 19 ? 109.822 142.301 84.941 1.00 64.30 31 UNK B N 1
ATOM 1364 C CA . UNK B 2 19 ? 109.587 142.829 83.599 1.00 64.30 31 UNK B CA 1
ATOM 1365 C C . UNK B 2 19 ? 109.229 144.309 83.635 1.00 64.30 31 UNK B C 1
ATOM 1366 O O . UNK B 2 19 ? 109.669 145.080 82.773 1.00 64.30 31 UNK B O 1
ATOM 1368 N N . UNK B 2 20 ? 108.434 144.727 84.624 1.00 65.64 32 UNK B N 1
ATOM 1369 C CA . UNK B 2 20 ? 108.124 146.144 84.777 1.00 65.64 32 UNK B CA 1
ATOM 1370 C C . UNK B 2 20 ? 109.326 146.943 85.253 1.00 65.64 32 UNK B C 1
ATOM 1371 O O . UNK B 2 20 ? 109.374 148.158 85.032 1.00 65.64 32 UNK B O 1
ATOM 1373 N N . UNK B 2 21 ? 110.295 146.291 85.898 1.00 66.01 33 UNK B N 1
ATOM 1374 C CA . UNK B 2 21 ? 111.540 146.965 86.248 1.00 66.01 33 UNK B CA 1
ATOM 1375 C C . UNK B 2 21 ? 112.514 146.974 85.076 1.00 66.01 33 UNK B C 1
ATOM 1376 O O . UNK B 2 21 ? 113.272 147.935 84.906 1.00 66.01 33 UNK B O 1
ATOM 1378 N N . UNK B 2 22 ? 112.511 145.913 84.261 1.00 63.65 34 UNK B N 1
ATOM 1379 C CA . UNK B 2 22 ? 113.361 145.892 83.077 1.00 63.65 34 UNK B CA 1
ATOM 1380 C C . UNK B 2 22 ? 112.849 146.848 82.010 1.00 63.65 34 UNK B C 1
ATOM 1381 O O . UNK B 2 22 ? 113.639 147.371 81.215 1.00 63.65 34 UNK B O 1
ATOM 1383 N N . UNK B 2 23 ? 111.539 147.094 81.978 1.00 64.12 35 UNK B N 1
ATOM 1384 C CA . UNK B 2 23 ? 110.996 148.127 81.108 1.00 64.12 35 UNK B CA 1
ATOM 1385 C C . UNK B 2 23 ? 111.227 149.528 81.654 1.00 64.12 35 UNK B C 1
ATOM 1386 O O . UNK B 2 23 ? 111.030 150.502 80.920 1.00 64.12 35 UNK B O 1
ATOM 1388 N N . UNK B 2 24 ? 111.647 149.651 82.914 1.00 66.72 36 UNK B N 1
ATOM 1389 C CA . UNK B 2 24 ? 111.866 150.938 83.561 1.00 66.72 36 UNK B CA 1
ATOM 1390 C C . UNK B 2 24 ? 113.293 151.441 83.386 1.00 66.72 36 UNK B C 1
ATOM 1391 O O . UNK B 2 24 ? 113.718 152.359 84.092 1.00 66.72 36 UNK B O 1
ATOM 1393 N N . UNK B 2 25 ? 114.044 150.859 82.456 1.00 67.39 37 UNK B N 1
ATOM 1394 C CA . UNK B 2 25 ? 115.400 151.299 82.158 1.00 67.39 37 UNK B CA 1
ATOM 1395 C C . UNK B 2 25 ? 115.468 152.265 80.990 1.00 67.39 37 UNK B C 1
ATOM 1396 O O . UNK B 2 25 ? 116.115 153.308 81.093 1.00 67.39 37 UNK B O 1
ATOM 1398 N N . UNK B 2 26 ? 114.807 151.944 79.881 1.00 68.94 38 UNK B N 1
ATOM 1399 C CA . UNK B 2 26 ? 114.687 152.847 78.746 1.00 68.94 38 UNK B CA 1
ATOM 1400 C C . UNK B 2 26 ? 113.539 153.834 78.902 1.00 68.94 38 UNK B C 1
ATOM 1401 O O . UNK B 2 26 ? 113.328 154.662 78.012 1.00 68.94 38 UNK B O 1
ATOM 1403 N N . UNK B 2 27 ? 112.794 153.760 80.005 1.00 67.20 39 UNK B N 1
ATOM 1404 C CA . UNK B 2 27 ? 111.702 154.688 80.263 1.00 67.20 39 UNK B CA 1
ATOM 1405 C C . UNK B 2 27 ? 112.164 155.959 80.961 1.00 67.20 39 UNK B C 1
ATOM 1406 O O . UNK B 2 27 ? 111.570 157.022 80.751 1.00 67.20 39 UNK B O 1
ATOM 1408 N N . UNK B 2 28 ? 113.204 155.874 81.782 1.00 63.12 40 UNK B N 1
ATOM 1409 C CA . UNK B 2 28 ? 113.721 157.034 82.495 1.00 63.12 40 UNK B CA 1
ATOM 1410 C C . UNK B 2 28 ? 115.241 157.071 82.424 1.00 63.12 40 UNK B C 1
ATOM 1411 O O . UNK B 2 28 ? 115.870 156.133 81.938 1.00 63.12 40 UNK B O 1
ATOM 1413 N N . HIS B 2 29 ? 116.780 156.754 89.495 1.00 84.68 45 HIS B N 1
ATOM 1414 C CA . HIS B 2 29 ? 117.820 157.222 88.588 1.00 84.68 45 HIS B CA 1
ATOM 1415 C C . HIS B 2 29 ? 119.155 156.544 88.882 1.00 84.68 45 HIS B C 1
ATOM 1416 O O . HIS B 2 29 ? 119.807 156.010 87.985 1.00 84.68 45 HIS B O 1
ATOM 1423 N N . CYS B 2 30 ? 119.565 156.576 90.146 1.00 84.58 46 CYS B N 1
ATOM 1424 C CA . CYS B 2 30 ? 120.804 155.922 90.546 1.00 84.58 46 CYS B CA 1
ATOM 1425 C C . CYS B 2 30 ? 120.611 154.431 90.798 1.00 84.58 46 CYS B C 1
ATOM 1426 O O . CYS B 2 30 ? 121.592 153.682 90.801 1.00 84.58 46 CYS B O 1
ATOM 1429 N N . ALA B 2 31 ? 119.367 153.974 90.945 1.00 74.14 47 ALA B N 1
ATOM 1430 C CA . ALA B 2 31 ? 119.098 152.599 91.333 1.00 74.14 47 ALA B CA 1
ATOM 1431 C C . ALA B 2 31 ? 118.184 151.844 90.380 1.00 74.14 47 ALA B C 1
ATOM 1432 O O . ALA B 2 31 ? 117.678 150.782 90.760 1.00 74.14 47 ALA B O 1
ATOM 1434 N N . LYS B 2 32 ? 117.942 152.362 89.168 1.00 77.04 48 LYS B N 1
ATOM 1435 C CA . LYS B 2 32 ? 117.072 151.648 88.235 1.00 77.04 48 LYS B CA 1
ATOM 1436 C C . LYS B 2 32 ? 117.701 150.340 87.774 1.00 77.04 48 LYS B C 1
ATOM 1437 O O . LYS B 2 32 ? 116.991 149.343 87.602 1.00 77.04 48 LYS B O 1
ATOM 1443 N N . VAL B 2 33 ? 119.028 150.317 87.622 1.00 72.56 49 VAL B N 1
ATOM 1444 C CA . VAL B 2 33 ? 119.727 149.082 87.283 1.00 72.56 49 VAL B CA 1
ATOM 1445 C C . VAL B 2 33 ? 119.623 148.077 88.422 1.00 72.56 49 VAL B C 1
ATOM 1446 O O . VAL B 2 33 ? 119.445 146.878 88.189 1.00 72.56 49 VAL B O 1
ATOM 1448 N N . LEU B 2 34 ? 119.691 148.552 89.670 1.00 73.87 50 LEU B N 1
ATOM 1449 C CA . LEU B 2 34 ? 119.597 147.639 90.804 1.00 73.87 50 LEU B CA 1
ATOM 1450 C C . LEU B 2 34 ? 118.188 147.079 90.958 1.00 73.87 50 LEU B C 1
ATOM 1451 O O . LEU B 2 34 ? 118.029 145.887 91.253 1.00 73.87 50 LEU B O 1
ATOM 1456 N N . LYS B 2 35 ? 117.160 147.907 90.745 1.00 72.95 51 LYS B N 1
ATOM 1457 C CA . LYS B 2 35 ? 115.797 147.391 90.825 1.00 72.95 51 LYS B CA 1
ATOM 1458 C C . LYS B 2 35 ? 115.477 146.484 89.642 1.00 72.95 51 LYS B C 1
ATOM 1459 O O . LYS B 2 35 ? 114.641 145.580 89.761 1.00 72.95 51 LYS B O 1
ATOM 1465 N N . ALA B 2 36 ? 116.137 146.693 88.499 1.00 73.67 52 ALA B N 1
ATOM 1466 C CA . ALA B 2 36 ? 115.961 145.792 87.367 1.00 73.67 52 ALA B CA 1
ATOM 1467 C C . ALA B 2 36 ? 116.721 144.482 87.528 1.00 73.67 52 ALA B C 1
ATOM 1468 O O . ALA B 2 36 ? 116.303 143.467 86.962 1.00 73.67 52 ALA B O 1
ATOM 1470 N N . ILE B 2 37 ? 117.815 144.485 88.287 1.00 78.50 53 ILE B N 1
ATOM 1471 C CA . ILE B 2 37 ? 118.660 143.305 88.431 1.00 78.50 53 ILE B CA 1
ATOM 1472 C C . ILE B 2 37 ? 118.289 142.437 89.636 1.00 78.50 53 ILE B C 1
ATOM 1473 O O . ILE B 2 37 ? 118.404 141.207 89.567 1.00 78.50 53 ILE B O 1
ATOM 1478 N N . GLY B 2 38 ? 117.758 143.032 90.710 1.00 75.48 54 GLY B N 1
ATOM 1479 C CA . GLY B 2 38 ? 117.523 142.293 91.945 1.00 75.48 54 GLY B CA 1
ATOM 1480 C C . GLY B 2 38 ? 116.499 141.172 91.866 1.00 75.48 54 GLY B C 1
ATOM 1481 O O . GLY B 2 38 ? 116.425 140.355 92.789 1.00 75.48 54 GLY B O 1
ATOM 1482 N N . LEU B 2 39 ? 115.729 141.097 90.781 1.00 75.38 55 LEU B N 1
ATOM 1483 C CA . LEU B 2 39 ? 114.732 140.052 90.588 1.00 75.38 55 LEU B CA 1
ATOM 1484 C C . LEU B 2 39 ? 115.154 139.036 89.525 1.00 75.38 55 LEU B C 1
ATOM 1485 O O . LEU B 2 39 ? 114.324 138.295 88.993 1.00 75.38 55 LEU B O 1
ATOM 1490 N N . GLN B 2 40 ? 116.448 138.981 89.193 1.00 77.57 56 GLN B N 1
ATOM 1491 C CA . GLN B 2 40 ? 116.968 137.914 88.342 1.00 77.57 56 GLN B CA 1
ATOM 1492 C C . GLN B 2 40 ? 118.187 137.229 88.956 1.00 77.57 56 GLN B C 1
ATOM 1493 O O . GLN B 2 40 ? 119.037 136.705 88.229 1.00 77.57 56 GLN B O 1
ATOM 1499 N N . ARG B 2 41 ? 118.270 137.187 90.286 1.00 77.48 57 ARG B N 1
ATOM 1500 C CA . ARG B 2 41 ? 119.300 136.433 90.991 1.00 77.48 57 ARG B CA 1
ATOM 1501 C C . ARG B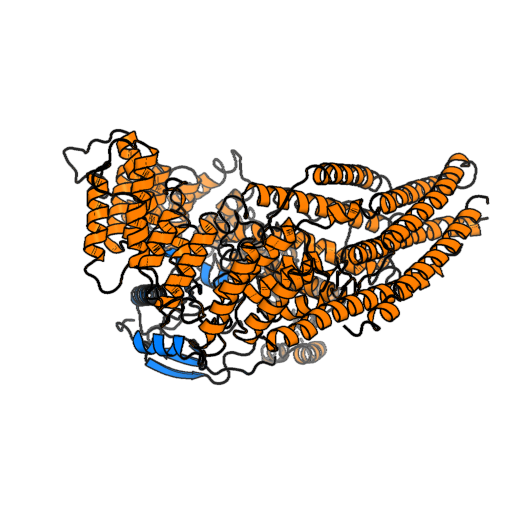 2 41 ? 118.818 135.036 91.370 1.00 77.48 57 ARG B C 1
ATOM 1502 O O . ARG B 2 41 ? 119.150 134.532 92.449 1.00 77.48 57 ARG B O 1
ATOM 1504 N N . THR B 2 42 ? 118.021 134.413 90.500 1.00 78.90 58 THR B N 1
ATOM 1505 C CA . THR B 2 42 ? 117.455 133.098 90.786 1.00 78.90 58 THR B CA 1
ATOM 1506 C C . THR B 2 42 ? 118.500 132.000 90.626 1.00 78.90 58 THR B C 1
ATOM 1507 O O . THR B 2 42 ? 118.785 131.253 91.568 1.00 78.90 58 THR B O 1
ATOM 1511 N N . GLY B 2 43 ? 119.072 131.874 89.432 1.00 75.94 59 GLY B N 1
ATOM 1512 C CA . GLY B 2 43 ? 120.089 130.867 89.206 1.00 75.94 59 GLY B CA 1
ATOM 1513 C C . GLY B 2 43 ? 121.385 131.427 88.657 1.00 75.94 59 GLY B C 1
ATOM 1514 O O . GLY B 2 43 ? 122.462 130.875 88.898 1.00 75.94 59 GLY B O 1
ATOM 1515 N N . LYS B 2 44 ? 121.294 132.536 87.932 1.00 80.21 60 LYS B N 1
ATOM 1516 C CA . LYS B 2 44 ? 122.447 133.140 87.269 1.00 80.21 60 LYS B CA 1
ATOM 1517 C C . LYS B 2 44 ? 123.039 134.205 88.184 1.00 80.21 60 LYS B C 1
ATOM 1518 O O . LYS B 2 44 ? 122.368 135.176 88.544 1.00 80.21 60 LYS B O 1
ATOM 1524 N N . GLN B 2 45 ? 124.306 134.025 88.559 1.00 78.80 61 GLN B N 1
ATOM 1525 C CA . GLN B 2 45 ? 124.950 134.948 89.487 1.00 78.80 61 GLN B CA 1
ATOM 1526 C C . GLN B 2 45 ? 125.676 136.073 88.762 1.00 78.80 61 GLN B C 1
ATOM 1527 O O . GLN B 2 45 ? 125.674 137.215 89.235 1.00 78.80 61 GLN B O 1
ATOM 1533 N N . GLU B 2 46 ? 126.304 135.774 87.621 1.00 79.95 62 GLU B N 1
ATOM 1534 C CA . GLU B 2 46 ? 127.157 136.751 86.952 1.00 79.95 62 GLU B CA 1
ATOM 1535 C C . GLU B 2 46 ? 126.348 137.846 86.268 1.00 79.95 62 GLU B C 1
ATOM 1536 O O . GLU B 2 46 ? 126.766 139.008 86.252 1.00 79.95 62 GLU B O 1
ATOM 1542 N N . GLU B 2 47 ? 125.185 137.493 85.712 1.00 76.08 63 GLU B N 1
ATOM 1543 C CA . GLU B 2 47 ? 124.326 138.491 85.081 1.00 76.08 63 GLU B CA 1
ATOM 1544 C C . GLU B 2 47 ? 123.730 139.441 86.107 1.00 76.08 63 GLU B C 1
ATOM 1545 O O . GLU B 2 47 ? 123.367 140.573 85.767 1.00 76.08 63 GLU B O 1
ATOM 1551 N N . ALA B 2 48 ? 123.615 139.001 87.358 1.00 78.38 64 ALA B N 1
ATOM 1552 C CA . ALA B 2 48 ? 123.260 139.913 88.435 1.00 78.38 64 ALA B CA 1
ATOM 1553 C C . ALA B 2 48 ? 124.460 140.721 88.913 1.00 78.38 64 ALA B C 1
ATOM 1554 O O . ALA B 2 48 ? 124.332 141.927 89.159 1.00 78.38 64 ALA B O 1
ATOM 1556 N N . PHE B 2 49 ? 125.629 140.083 89.026 1.00 76.63 65 PHE B N 1
ATOM 1557 C CA . PHE B 2 49 ? 126.783 140.740 89.633 1.00 76.63 65 PHE B CA 1
ATOM 1558 C C . PHE B 2 49 ? 127.386 141.795 88.717 1.00 76.63 65 PHE B C 1
ATOM 1559 O O . PHE B 2 49 ? 127.965 142.772 89.211 1.00 76.63 65 PHE B O 1
ATOM 1567 N N . THR B 2 50 ? 127.207 141.654 87.397 1.00 75.50 66 THR B N 1
ATOM 1568 C CA . THR B 2 50 ? 127.751 142.624 86.449 1.00 75.50 66 THR B CA 1
ATOM 1569 C C . THR B 2 50 ? 127.066 143.984 86.534 1.00 75.50 66 THR B C 1
ATOM 1570 O O . THR B 2 50 ? 127.591 144.960 85.988 1.00 75.50 66 THR B O 1
ATOM 1574 N N . LEU B 2 51 ? 125.911 144.074 87.198 1.00 74.94 67 LEU B N 1
ATOM 1575 C CA . LEU B 2 51 ? 125.344 145.361 87.564 1.00 74.94 67 LEU B CA 1
ATOM 1576 C C . LEU B 2 51 ? 125.287 145.596 89.064 1.00 74.94 67 LEU B C 1
ATOM 1577 O O . LEU B 2 51 ? 125.193 146.755 89.477 1.00 74.94 67 LEU B O 1
ATOM 1582 N N . ALA B 2 52 ? 125.383 144.541 89.884 1.00 69.59 68 ALA B N 1
ATOM 1583 C CA . ALA B 2 52 ? 125.491 144.727 91.329 1.00 69.59 68 ALA B CA 1
ATOM 1584 C C . ALA B 2 52 ? 126.789 145.436 91.695 1.00 69.59 68 ALA B C 1
ATOM 1585 O O . ALA B 2 52 ? 126.776 146.447 92.410 1.00 69.59 68 ALA B O 1
ATOM 1587 N N . GLN B 2 53 ? 127.919 144.943 91.183 1.00 68.44 69 GLN B N 1
ATOM 1588 C CA . GLN B 2 53 ? 129.184 145.627 91.410 1.00 68.44 69 GLN B CA 1
ATOM 1589 C C . GLN B 2 53 ? 129.281 146.928 90.621 1.00 68.44 69 GLN B C 1
ATOM 1590 O O . GLN B 2 53 ? 130.087 147.795 90.973 1.00 68.44 69 GLN B O 1
ATOM 1596 N N . GLU B 2 54 ? 128.473 147.090 89.573 1.00 63.60 70 GLU B N 1
ATOM 1597 C CA . GLU B 2 54 ? 128.459 148.351 88.848 1.00 63.60 70 GLU B CA 1
ATOM 1598 C C . GLU B 2 54 ? 127.723 149.438 89.615 1.00 63.60 70 GLU B C 1
ATOM 1599 O O . GLU B 2 54 ? 128.103 150.609 89.532 1.00 63.60 70 GLU B O 1
ATOM 1601 N N . VAL B 2 55 ? 126.676 149.077 90.359 1.00 68.19 71 VAL B N 1
ATOM 1602 C CA . VAL B 2 55 ? 125.900 150.061 91.108 1.00 68.19 71 VAL B CA 1
ATOM 1603 C C . VAL B 2 55 ? 126.385 150.213 92.546 1.00 68.19 71 VAL B C 1
ATOM 1604 O O . VAL B 2 55 ? 126.022 151.199 93.208 1.00 68.19 71 VAL B O 1
ATOM 1608 N N . ALA B 2 56 ? 127.211 149.291 93.043 1.00 68.53 72 ALA B N 1
ATOM 1609 C CA . ALA B 2 56 ? 127.788 149.436 94.374 1.00 68.53 72 ALA B CA 1
ATOM 1610 C C . ALA B 2 56 ? 129.053 150.287 94.400 1.00 68.53 72 ALA B C 1
ATOM 1611 O O . ALA B 2 56 ? 129.803 150.211 95.376 1.00 68.53 72 ALA B O 1
ATOM 1613 N N . ALA B 2 57 ? 129.315 151.081 93.359 1.00 66.39 73 ALA B N 1
ATOM 1614 C CA . ALA B 2 57 ? 130.508 151.917 93.306 1.00 66.39 73 ALA B CA 1
ATOM 1615 C C . ALA B 2 57 ? 130.209 153.307 92.760 1.00 66.39 73 ALA B C 1
ATOM 1616 O O . ALA B 2 57 ? 131.117 153.975 92.255 1.00 66.39 73 ALA B O 1
ATOM 1618 N N . LEU B 2 58 ? 128.963 153.761 92.853 1.00 70.43 74 LEU B N 1
ATOM 1619 C CA . LEU B 2 58 ? 128.564 155.050 92.309 1.00 70.43 74 LEU B CA 1
ATOM 1620 C C . LEU B 2 58 ? 128.167 156.050 93.384 1.00 70.43 74 LEU B C 1
ATOM 1621 O O . LEU B 2 58 ? 127.527 157.056 93.057 1.00 70.43 74 LEU B O 1
ATOM 1626 N N . GLU B 2 59 ? 128.552 155.804 94.651 1.00 71.85 75 GLU B N 1
ATOM 1627 C CA . GLU B 2 59 ? 128.195 156.577 95.841 1.00 71.85 75 GLU B CA 1
ATOM 1628 C C . GLU B 2 59 ? 126.679 156.736 95.932 1.00 71.85 75 GLU B C 1
ATOM 1629 O O . GLU B 2 59 ? 126.155 157.821 95.649 1.00 71.85 75 GLU B O 1
ATOM 1635 N N . PRO B 2 60 ? 125.942 155.662 96.292 1.00 67.71 76 PRO B N 1
ATOM 1636 C CA . PRO B 2 60 ? 124.476 155.663 96.136 1.00 67.71 76 PRO B CA 1
ATOM 1637 C C . PRO B 2 60 ? 123.729 156.653 97.021 1.00 67.71 76 PRO B C 1
ATOM 1638 O O . PRO B 2 60 ? 122.904 157.415 96.503 1.00 67.71 76 PRO B O 1
ATOM 1642 N N . THR B 2 61 ? 124.050 156.657 98.327 1.00 66.06 77 THR B N 1
ATOM 1643 C CA . THR B 2 61 ? 123.422 157.448 99.419 1.00 66.06 77 THR B CA 1
ATOM 1644 C C . THR B 2 61 ? 121.898 157.578 99.293 1.00 66.06 77 THR B C 1
ATOM 1645 O O . THR B 2 61 ? 121.319 158.642 99.527 1.00 66.06 77 THR B O 1
ATOM 1649 N N . ASP B 2 62 ? 121.235 156.470 98.970 1.00 66.28 78 ASP B N 1
ATOM 1650 C CA . ASP B 2 62 ? 119.783 156.425 98.895 1.00 66.28 78 ASP B CA 1
ATOM 1651 C C . ASP B 2 62 ? 119.277 155.234 99.693 1.00 66.28 78 ASP B C 1
ATOM 1652 O O . ASP B 2 62 ? 119.936 154.194 99.764 1.00 66.28 78 ASP B O 1
ATOM 1657 N N . ASP B 2 63 ? 118.096 155.397 100.295 1.00 59.46 79 ASP B N 1
ATOM 1658 C CA . ASP B 2 63 ? 117.554 154.353 101.157 1.00 59.46 79 ASP B CA 1
ATOM 1659 C C . ASP B 2 63 ? 117.071 153.153 100.357 1.00 59.46 79 ASP B C 1
ATOM 1660 O O . ASP B 2 63 ? 117.178 152.016 100.829 1.00 59.46 79 ASP B O 1
ATOM 1662 N N . ASN B 2 64 ? 116.566 153.382 99.144 1.00 57.92 80 ASN B N 1
ATOM 1663 C CA . ASN B 2 64 ? 116.074 152.285 98.318 1.00 57.92 80 ASN B CA 1
ATOM 1664 C C . ASN B 2 64 ? 117.221 151.413 97.819 1.00 57.92 80 ASN B C 1
ATOM 1665 O O . ASN B 2 64 ? 117.172 150.182 97.935 1.00 57.92 80 ASN B O 1
ATOM 1667 N N . SER B 2 65 ? 118.273 152.044 97.285 1.00 59.90 81 SER B N 1
ATOM 1668 C CA . SER B 2 65 ? 119.391 151.295 96.723 1.00 59.90 81 SER B CA 1
ATOM 1669 C C . SER B 2 65 ? 120.177 150.566 97.804 1.00 59.90 81 SER B C 1
ATOM 1670 O O . SER B 2 65 ? 120.527 149.393 97.635 1.00 59.90 81 SER B O 1
ATOM 1673 N N . LEU B 2 66 ? 120.430 151.234 98.934 1.00 57.50 82 LEU B N 1
ATOM 1674 C CA . LEU B 2 66 ? 121.151 150.593 100.029 1.00 57.50 82 LEU B CA 1
ATOM 1675 C C . LEU B 2 66 ? 120.305 149.514 100.695 1.00 57.50 82 LEU B C 1
ATOM 1676 O O . LEU B 2 66 ? 120.824 148.453 101.060 1.00 57.50 82 LEU B O 1
ATOM 1678 N N . GLN B 2 67 ? 118.995 149.747 100.826 1.00 60.55 83 GLN B N 1
ATOM 1679 C CA . GLN B 2 67 ? 118.125 148.759 101.452 1.00 60.55 83 GLN B CA 1
ATOM 1680 C C . GLN B 2 67 ? 117.900 147.548 100.553 1.00 60.55 83 GLN B C 1
ATOM 1681 O O . GLN B 2 67 ? 117.619 146.453 101.052 1.00 60.55 83 GLN B O 1
ATOM 1683 N N . ALA B 2 68 ? 118.010 147.716 99.235 1.00 61.32 84 ALA B N 1
ATOM 1684 C CA . ALA B 2 68 ? 117.921 146.561 98.351 1.00 61.32 84 ALA B CA 1
ATOM 1685 C C . ALA B 2 68 ? 119.256 145.835 98.254 1.00 61.32 84 ALA B C 1
ATOM 1686 O O . ALA B 2 68 ? 119.294 144.603 98.156 1.00 61.32 84 ALA B O 1
ATOM 1688 N N . LEU B 2 69 ? 120.362 146.581 98.294 1.00 61.47 85 LEU B N 1
ATOM 1689 C CA . LEU B 2 69 ? 121.668 145.957 98.161 1.00 61.47 85 LEU B CA 1
ATOM 1690 C C . LEU B 2 69 ? 122.077 145.239 99.439 1.00 61.47 85 LEU B C 1
ATOM 1691 O O . LEU B 2 69 ? 122.802 144.244 99.376 1.00 61.47 85 LEU B O 1
ATOM 1696 N N . THR B 2 70 ? 121.582 145.684 100.599 1.00 62.37 86 THR B N 1
ATOM 1697 C CA . THR B 2 70 ? 121.829 144.948 101.835 1.00 62.37 86 THR B CA 1
ATOM 1698 C C . THR B 2 70 ? 120.980 143.692 101.950 1.00 62.37 86 THR B C 1
ATOM 1699 O O . THR B 2 70 ? 121.187 142.912 102.885 1.00 62.37 86 THR B O 1
ATOM 1703 N N . ILE B 2 71 ? 120.016 143.499 101.054 1.00 64.98 87 ILE B N 1
ATOM 1704 C CA . ILE B 2 71 ? 119.339 142.217 100.913 1.00 64.98 87 ILE B CA 1
ATOM 1705 C C . ILE B 2 71 ? 120.037 141.356 99.870 1.00 64.98 87 ILE B C 1
ATOM 1706 O O . ILE B 2 71 ? 120.225 140.154 100.078 1.00 64.98 87 ILE B O 1
ATOM 1711 N N . LEU B 2 72 ? 120.459 141.978 98.765 1.00 68.77 88 LEU B N 1
ATOM 1712 C CA . LEU B 2 72 ? 121.104 141.243 97.678 1.00 68.77 88 LEU B CA 1
ATOM 1713 C C . LEU B 2 72 ? 122.457 140.681 98.106 1.00 68.77 88 LEU B C 1
ATOM 1714 O O . LEU B 2 72 ? 122.838 139.579 97.699 1.00 68.77 88 LEU B O 1
ATOM 1719 N N . TYR B 2 73 ? 123.194 141.417 98.936 1.00 68.67 89 TYR B N 1
ATOM 1720 C CA . TYR B 2 73 ? 124.463 140.902 99.433 1.00 68.67 89 TYR B CA 1
ATOM 1721 C C . TYR B 2 73 ? 124.274 139.924 100.578 1.00 68.67 89 TYR B C 1
ATOM 1722 O O . TYR B 2 73 ? 125.115 139.042 100.776 1.00 68.67 89 TYR B O 1
ATOM 1731 N N . ARG B 2 74 ? 123.198 140.062 101.350 1.00 68.23 90 ARG B N 1
ATOM 1732 C CA . ARG B 2 74 ? 123.000 139.148 102.468 1.00 68.23 90 ARG B CA 1
ATOM 1733 C C . ARG B 2 74 ? 122.470 137.801 101.995 1.00 68.23 90 ARG B C 1
ATOM 1734 O O . ARG B 2 74 ? 122.757 136.771 102.614 1.00 68.23 90 ARG B O 1
ATOM 1736 N N . GLU B 2 75 ? 121.715 137.783 100.894 1.00 73.25 91 GLU B N 1
ATOM 1737 C CA . GLU B 2 75 ? 121.129 136.540 100.410 1.00 73.25 91 GLU B CA 1
ATOM 1738 C C . GLU B 2 75 ? 122.134 135.644 99.707 1.00 73.25 91 GLU B C 1
ATOM 1739 O O . GLU B 2 75 ? 121.865 134.448 99.556 1.00 73.25 91 GLU B O 1
ATOM 1745 N N . MET B 2 76 ? 123.273 136.180 99.270 1.00 76.12 92 MET B N 1
ATOM 1746 C CA . MET B 2 76 ? 124.279 135.398 98.569 1.00 76.12 92 MET B CA 1
ATOM 1747 C C . MET B 2 76 ? 125.396 134.938 99.490 1.00 76.12 92 MET B C 1
ATOM 1748 O O . MET B 2 76 ? 126.446 134.509 98.998 1.00 76.12 92 MET B O 1
ATOM 1753 N N . HIS B 2 77 ? 125.174 135.020 100.808 1.00 75.36 93 HIS B N 1
ATOM 1754 C CA . HIS B 2 77 ? 126.150 134.674 101.851 1.00 75.36 93 HIS B CA 1
ATOM 1755 C C . HIS B 2 77 ? 127.462 135.434 101.666 1.00 75.36 93 HIS B C 1
ATOM 1756 O O . HIS B 2 77 ? 128.556 134.874 101.765 1.00 75.36 93 HIS B O 1
ATOM 1763 N N . ARG B 2 78 ? 127.345 136.729 101.381 1.00 69.76 94 ARG B N 1
ATOM 1764 C CA . ARG B 2 78 ? 128.495 137.625 101.276 1.00 69.76 94 ARG B CA 1
ATOM 1765 C C . ARG B 2 78 ? 128.163 138.930 101.985 1.00 69.76 94 ARG B C 1
ATOM 1766 O O . ARG B 2 78 ? 127.806 139.930 101.352 1.00 69.76 94 ARG B O 1
ATOM 1768 N N . PRO B 2 79 ? 128.277 138.960 103.317 1.00 63.43 95 PRO B N 1
ATOM 1769 C CA . PRO B 2 79 ? 127.999 140.202 104.046 1.00 63.43 95 PRO B CA 1
ATOM 1770 C C . PRO B 2 79 ? 129.169 141.167 104.088 1.00 63.43 95 PRO B C 1
ATOM 1771 O O . PRO B 2 79 ? 128.969 142.327 104.471 1.00 63.43 95 PRO B O 1
ATOM 1775 N N . GLU B 2 80 ? 130.374 140.733 103.695 1.00 61.22 96 GLU B N 1
ATOM 1776 C CA . GLU B 2 80 ? 131.549 141.598 103.725 1.00 61.22 96 GLU B CA 1
ATOM 1777 C C . GLU B 2 80 ? 131.444 142.755 102.745 1.00 61.22 96 GLU B C 1
ATOM 1778 O O . GLU B 2 80 ? 132.121 143.770 102.929 1.00 61.22 96 GLU B O 1
ATOM 1784 N N . LEU B 2 81 ? 130.614 142.627 101.717 1.00 60.02 97 LEU B N 1
ATOM 1785 C CA . LEU B 2 81 ? 130.389 143.729 100.800 1.00 60.02 97 LEU B CA 1
ATOM 1786 C C . LEU B 2 81 ? 129.314 144.692 101.287 1.00 60.02 97 LEU B C 1
ATOM 1787 O O . LEU B 2 81 ? 129.097 145.720 100.642 1.00 60.02 97 LEU B O 1
ATOM 1792 N N . VAL B 2 82 ? 128.639 144.390 102.400 1.00 61.26 98 VAL B N 1
ATOM 1793 C CA . VAL B 2 82 ? 127.650 145.329 102.926 1.00 61.26 98 VAL B CA 1
ATOM 1794 C C . VAL B 2 82 ? 128.332 146.492 103.635 1.00 61.26 98 VAL B C 1
ATOM 1795 O O . VAL B 2 82 ? 127.924 147.650 103.479 1.00 61.26 98 VAL B O 1
ATOM 1799 N N . THR B 2 83 ? 129.381 146.200 104.415 1.00 61.10 99 THR B N 1
ATOM 1800 C CA . THR B 2 83 ? 130.050 147.216 105.222 1.00 61.10 99 THR B CA 1
ATOM 1801 C C . THR B 2 83 ? 130.700 148.298 104.375 1.00 61.10 99 THR B C 1
ATOM 1802 O O . THR B 2 83 ? 130.756 149.448 104.809 1.00 61.10 99 THR B O 1
ATOM 1806 N N . LYS B 2 84 ? 131.121 147.965 103.154 1.00 61.39 100 LYS B N 1
ATOM 1807 C CA . LYS B 2 84 ? 131.705 148.922 102.222 1.00 61.39 100 LYS B CA 1
ATOM 1808 C C . LYS B 2 84 ? 130.672 149.817 101.554 1.00 61.39 100 LYS B C 1
ATOM 1809 O O . LYS B 2 84 ? 131.050 150.644 100.719 1.00 61.39 100 LYS B O 1
ATOM 1815 N N . LEU B 2 85 ? 129.390 149.675 101.884 1.00 61.23 101 LEU B N 1
ATOM 1816 C CA . LEU B 2 85 ? 128.381 150.579 101.344 1.00 61.23 101 LEU B CA 1
ATOM 1817 C C . LEU B 2 85 ? 128.224 151.822 102.212 1.00 61.23 101 LEU B C 1
ATOM 1818 O O . LEU B 2 85 ? 128.436 152.947 101.745 1.00 61.23 101 LEU B O 1
ATOM 1823 N N . TYR B 2 86 ? 127.874 151.624 103.483 1.00 64.07 102 TYR B N 1
ATOM 1824 C CA . TYR B 2 86 ? 127.418 152.734 104.305 1.00 64.07 102 TYR B CA 1
ATOM 1825 C C . TYR B 2 86 ? 128.558 153.650 104.722 1.00 64.07 102 TYR B C 1
ATOM 1826 O O . TYR B 2 86 ? 128.336 154.850 104.908 1.00 64.07 102 TYR B O 1
ATOM 1835 N N . GLU B 2 87 ? 129.781 153.121 104.856 1.00 65.72 103 GLU B N 1
ATOM 1836 C CA . GLU B 2 87 ? 130.917 154.012 105.085 1.00 65.72 103 GLU B CA 1
ATOM 1837 C C . GLU B 2 87 ? 131.214 154.823 103.835 1.00 65.72 103 GLU B C 1
ATOM 1838 O O . GLU B 2 87 ? 131.685 155.964 103.924 1.00 65.72 103 GLU B O 1
ATOM 1844 N N . ALA B 2 88 ? 130.896 154.269 102.662 1.00 69.00 104 ALA B N 1
ATOM 1845 C CA . ALA B 2 88 ? 130.892 155.059 101.441 1.00 69.00 104 ALA B CA 1
ATOM 1846 C C . ALA B 2 88 ? 129.806 156.126 101.463 1.00 69.00 104 ALA B C 1
ATOM 1847 O O . ALA B 2 88 ? 129.925 157.133 100.757 1.00 69.00 104 ALA B O 1
ATOM 1849 N N . ALA B 2 89 ? 128.756 155.927 102.255 1.00 65.37 105 ALA B N 1
ATOM 1850 C CA . ALA B 2 89 ? 127.779 156.963 102.540 1.00 65.37 105 ALA B CA 1
ATOM 1851 C C . ALA B 2 89 ? 128.128 157.774 103.783 1.00 65.37 105 ALA B C 1
ATOM 1852 O O . ALA B 2 89 ? 127.390 158.703 104.121 1.00 65.37 105 ALA B O 1
ATOM 1854 N N . VAL B 2 90 ? 129.220 157.452 104.469 1.00 67.04 106 VAL B N 1
ATOM 1855 C CA . VAL B 2 90 ? 129.673 158.232 105.613 1.00 67.04 106 VAL B CA 1
ATOM 1856 C C . VAL B 2 90 ? 130.802 159.181 105.231 1.00 67.04 106 VAL B C 1
ATOM 1857 O O . VAL B 2 90 ? 130.777 160.358 105.598 1.00 67.04 106 VAL B O 1
ATOM 1861 N N . LYS B 2 91 ? 131.766 158.699 104.440 1.00 69.74 107 LYS B N 1
ATOM 1862 C CA . LYS B 2 91 ? 132.888 159.528 104.011 1.00 69.74 107 LYS B CA 1
ATOM 1863 C C . LYS B 2 91 ? 132.470 160.633 103.049 1.00 69.74 107 LYS B C 1
ATOM 1864 O O . LYS B 2 91 ? 133.231 161.585 102.853 1.00 69.74 107 LYS B O 1
ATOM 1866 N N . LYS B 2 92 ? 131.288 160.531 102.446 1.00 68.26 108 LYS B N 1
ATOM 1867 C CA . LYS B 2 92 ? 130.752 161.630 101.658 1.00 68.26 108 LYS B CA 1
ATOM 1868 C C . LYS B 2 92 ? 129.922 162.584 102.505 1.00 68.26 108 LYS B C 1
ATOM 1869 O O . LYS B 2 92 ? 130.104 163.804 102.420 1.00 68.26 108 LYS B O 1
ATOM 1871 N N . VAL B 2 93 ? 129.018 162.057 103.326 1.00 71.93 109 VAL B N 1
ATOM 1872 C CA . VAL B 2 93 ? 128.186 162.881 104.204 1.00 71.93 109 VAL B CA 1
ATOM 1873 C C . VAL B 2 93 ? 128.201 162.317 105.623 1.00 71.93 109 VAL B C 1
ATOM 1874 O O . VAL B 2 93 ? 127.954 161.120 105.829 1.00 71.93 109 VAL B O 1
ATOM 1878 N N . PRO B 2 94 ? 128.535 163.128 106.626 1.00 75.55 110 PRO B N 1
ATOM 1879 C CA . PRO B 2 94 ? 128.417 162.686 108.033 1.00 75.55 110 PRO B CA 1
ATOM 1880 C C . PRO B 2 94 ? 126.993 162.836 108.563 1.00 75.55 110 PRO B C 1
ATOM 1881 O O . PRO B 2 94 ? 126.622 163.805 109.231 1.00 75.55 110 PRO B O 1
ATOM 1885 N N . ASN B 2 95 ? 126.164 161.843 108.241 1.00 76.25 111 ASN B N 1
ATOM 1886 C CA . ASN B 2 95 ? 124.764 161.858 108.632 1.00 76.25 111 ASN B CA 1
ATOM 1887 C C . ASN B 2 95 ? 124.636 161.665 110.142 1.00 76.25 111 ASN B C 1
ATOM 1888 O O . ASN B 2 95 ? 125.492 161.062 110.795 1.00 76.25 111 ASN B O 1
ATOM 1893 N N . SER B 2 96 ? 123.552 162.214 110.693 1.00 78.44 112 SER B N 1
ATOM 1894 C CA . SER B 2 96 ? 123.278 162.164 112.122 1.00 78.44 112 SER B CA 1
ATOM 1895 C C . SER B 2 96 ? 123.079 160.741 112.625 1.00 78.44 112 SER B C 1
ATOM 1896 O O . SER B 2 96 ? 123.897 160.239 113.401 1.00 78.44 112 SER B O 1
ATOM 1898 N N . GLU B 2 97 ? 122.036 160.073 112.180 1.00 72.22 113 GLU B N 1
ATOM 1899 C CA . GLU B 2 97 ? 121.723 158.811 112.838 1.00 72.22 113 GLU B CA 1
ATOM 1900 C C . GLU B 2 97 ? 121.618 157.630 111.889 1.00 72.22 113 GLU B C 1
ATOM 1901 O O . GLU B 2 97 ? 122.057 156.530 112.246 1.00 72.22 113 GLU B O 1
ATOM 1903 N N . GLU B 2 98 ? 121.076 157.833 110.686 1.00 66.43 114 GLU B N 1
ATOM 1904 C CA . GLU B 2 98 ? 120.631 156.714 109.860 1.00 66.43 114 GLU B CA 1
ATOM 1905 C C . GLU B 2 98 ? 121.807 155.930 109.289 1.00 66.43 114 GLU B C 1
ATOM 1906 O O . GLU B 2 98 ? 121.895 154.710 109.476 1.00 66.43 114 GLU B O 1
ATOM 1908 N N . TYR B 2 99 ? 122.725 156.612 108.605 1.00 67.95 115 TYR B N 1
ATOM 1909 C CA . TYR B 2 99 ? 123.820 155.899 107.959 1.00 67.95 115 TYR B CA 1
ATOM 1910 C C . TYR B 2 99 ? 124.835 155.388 108.967 1.00 67.95 115 TYR B C 1
ATOM 1911 O O . TYR B 2 99 ? 125.409 154.315 108.764 1.00 67.95 115 TYR B O 1
ATOM 1920 N N . HIS B 2 100 ? 125.037 156.103 110.071 1.00 67.43 116 HIS B N 1
ATOM 1921 C CA . HIS B 2 100 ? 125.941 155.608 111.102 1.00 67.43 116 HIS B CA 1
ATOM 1922 C C . HIS B 2 100 ? 125.361 154.390 111.808 1.00 67.43 116 HIS B C 1
ATOM 1923 O O . HIS B 2 100 ? 126.088 153.429 112.091 1.00 67.43 116 HIS B O 1
ATOM 1930 N N . SER B 2 101 ? 124.049 154.396 112.066 1.00 60.93 117 SER B N 1
ATOM 1931 C CA . SER B 2 101 ? 123.416 153.243 112.695 1.00 60.93 117 SER B CA 1
ATOM 1932 C C . SER B 2 101 ? 123.407 152.040 111.761 1.00 60.93 117 SER B C 1
ATOM 1933 O O . SER B 2 101 ? 123.660 150.911 112.195 1.00 60.93 117 SER B O 1
ATOM 1935 N N . HIS B 2 102 ? 123.159 152.266 110.466 1.00 57.79 118 HIS B N 1
ATOM 1936 C CA . HIS B 2 102 ? 123.213 151.170 109.506 1.00 57.79 118 HIS B CA 1
ATOM 1937 C C . HIS B 2 102 ? 124.636 150.668 109.309 1.00 57.79 118 HIS B C 1
ATOM 1938 O O . HIS B 2 102 ? 124.844 149.487 109.025 1.00 57.79 118 HIS B O 1
ATOM 1945 N N . LEU B 2 103 ? 125.627 151.542 109.478 1.00 57.78 119 LEU B N 1
ATOM 1946 C CA . LEU B 2 103 ? 127.016 151.130 109.355 1.00 57.78 119 LEU B CA 1
ATOM 1947 C C . LEU B 2 103 ? 127.385 150.255 110.543 1.00 57.78 119 LEU B C 1
ATOM 1948 O O . LEU B 2 103 ? 128.101 149.258 110.390 1.00 57.78 119 LEU B O 1
ATOM 1953 N N . PHE B 2 104 ? 126.877 150.608 111.723 1.00 50.55 120 PHE B N 1
ATOM 1954 C CA . PHE B 2 104 ? 127.078 149.782 112.906 1.00 50.55 120 PHE B CA 1
ATOM 1955 C C . PHE B 2 104 ? 126.399 148.428 112.749 1.00 50.55 120 PHE B C 1
ATOM 1956 O O . PHE B 2 104 ? 126.958 147.396 113.142 1.00 50.55 120 PHE B O 1
ATOM 1964 N N . MET B 2 105 ? 125.199 148.422 112.167 1.00 48.23 121 MET B N 1
ATOM 1965 C CA . MET B 2 105 ? 124.506 147.155 111.963 1.00 48.23 121 MET B CA 1
ATOM 1966 C C . MET B 2 105 ? 125.208 146.304 110.915 1.00 48.23 121 MET B C 1
ATOM 1967 O O . MET B 2 105 ? 125.248 145.078 111.039 1.00 48.23 121 MET B O 1
ATOM 1972 N N . ALA B 2 106 ? 125.811 146.935 109.905 1.00 49.30 122 ALA B N 1
ATOM 1973 C CA . ALA B 2 106 ? 126.550 146.178 108.900 1.00 49.30 122 ALA B CA 1
ATOM 1974 C C . ALA B 2 106 ? 127.832 145.596 109.478 1.00 49.30 122 ALA B C 1
ATOM 1975 O O . ALA B 2 106 ? 128.232 144.481 109.120 1.00 49.30 122 ALA B O 1
ATOM 1977 N N . TYR B 2 107 ? 128.474 146.334 110.389 1.00 50.28 123 TYR B N 1
ATOM 1978 C CA . TYR B 2 107 ? 129.649 145.809 111.078 1.00 50.28 123 TYR B CA 1
ATOM 1979 C C . TYR B 2 107 ? 129.284 144.632 111.966 1.00 50.28 123 TYR B C 1
ATOM 1980 O O . TYR B 2 107 ? 130.002 143.625 111.992 1.00 50.28 123 TYR B O 1
ATOM 1989 N N . ALA B 2 108 ? 128.159 144.725 112.680 1.00 45.83 124 ALA B N 1
ATOM 1990 C CA . ALA B 2 108 ? 127.700 143.606 113.499 1.00 45.83 124 ALA B CA 1
ATOM 1991 C C . ALA B 2 108 ? 127.210 142.435 112.658 1.00 45.83 124 ALA B C 1
ATOM 1992 O O . ALA B 2 108 ? 127.210 141.297 113.140 1.00 45.83 124 ALA B O 1
ATOM 1994 N N . ARG B 2 109 ? 126.782 142.695 111.423 1.00 48.01 125 ARG B N 1
ATOM 1995 C CA . ARG B 2 109 ? 126.448 141.624 110.491 1.00 48.01 125 ARG B CA 1
ATOM 1996 C C . ARG B 2 109 ? 127.691 140.856 110.074 1.00 48.01 125 ARG B C 1
ATOM 1997 O O . ARG B 2 109 ? 127.753 139.630 110.216 1.00 48.01 125 ARG B O 1
ATOM 2005 N N . VAL B 2 110 ? 128.692 141.573 109.551 1.00 47.54 126 VAL B N 1
ATOM 2006 C CA . VAL B 2 110 ? 129.883 140.924 109.007 1.00 47.54 126 VAL B CA 1
ATOM 2007 C C . VAL B 2 110 ? 130.728 140.312 110.114 1.00 47.54 126 VAL B C 1
ATOM 2008 O O . VAL B 2 110 ? 131.466 139.349 109.875 1.00 47.54 126 VAL B O 1
ATOM 2010 N N . GLY B 2 111 ? 130.640 140.837 111.331 1.00 45.28 127 GLY B N 1
ATOM 2011 C CA . GLY B 2 111 ? 131.349 140.275 112.459 1.00 45.28 127 GLY B CA 1
ATOM 2012 C C . GLY B 2 111 ? 132.549 141.063 112.927 1.00 45.28 127 GLY B C 1
ATOM 2013 O O . GLY B 2 111 ? 133.279 140.577 113.799 1.00 45.28 127 GLY B O 1
ATOM 2014 N N . GLU B 2 112 ? 132.773 142.260 112.393 1.00 49.60 128 GLU B N 1
ATOM 2015 C CA . GLU B 2 112 ? 133.923 143.063 112.779 1.00 49.60 128 GLU B CA 1
ATOM 2016 C C . GLU B 2 112 ? 133.699 143.684 114.151 1.00 49.60 128 GLU B C 1
ATOM 2017 O O . GLU B 2 112 ? 133.232 144.821 114.255 1.00 49.60 128 GLU B O 1
ATOM 2019 N N . TYR B 2 113 ? 134.039 142.947 115.208 1.00 47.46 129 TYR B N 1
ATOM 2020 C CA . TYR B 2 113 ? 133.749 143.413 116.558 1.00 47.46 129 TYR B CA 1
ATOM 2021 C C . TYR B 2 113 ? 134.703 144.520 116.984 1.00 47.46 129 TYR B C 1
ATOM 2022 O O . TYR B 2 113 ? 134.307 145.441 117.704 1.00 47.46 129 TYR B O 1
ATOM 2031 N N . LYS B 2 114 ? 135.956 144.464 116.538 1.00 52.67 130 LYS B N 1
ATOM 2032 C CA . LYS B 2 114 ? 136.923 145.501 116.877 1.00 52.67 130 LYS B CA 1
ATOM 2033 C C . LYS B 2 114 ? 136.733 146.776 116.069 1.00 52.67 130 LYS B C 1
ATOM 2034 O O . LYS B 2 114 ? 137.370 147.785 116.381 1.00 52.67 130 LYS B O 1
ATOM 2036 N N . LYS B 2 115 ? 135.895 146.749 115.037 1.00 50.29 131 LYS B N 1
ATOM 2037 C CA . LYS B 2 115 ? 135.582 147.935 114.266 1.00 50.29 131 LYS B CA 1
ATOM 2038 C C . LYS B 2 115 ? 134.201 148.487 114.567 1.00 50.29 131 LYS B C 1
ATOM 2039 O O . LYS B 2 115 ? 133.902 149.614 114.160 1.00 50.29 131 LYS B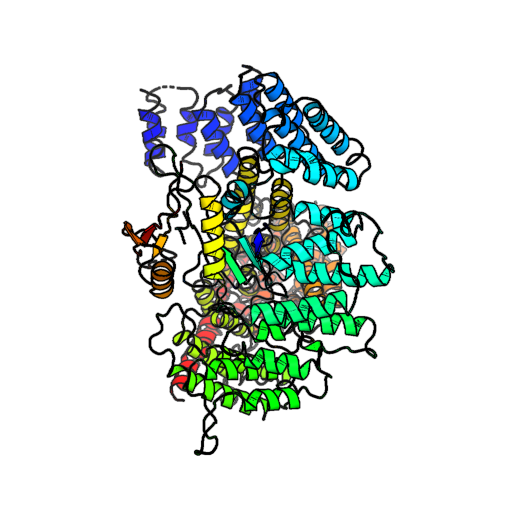 O 1
ATOM 2041 N N . MET B 2 116 ? 133.356 147.731 115.267 1.00 50.07 132 MET B N 1
ATOM 2042 C CA . MET B 2 116 ? 132.032 148.226 115.614 1.00 50.07 132 MET B CA 1
ATOM 2043 C C . MET B 2 116 ? 132.085 149.222 116.758 1.00 50.07 132 MET B C 1
ATOM 2044 O O . MET B 2 116 ? 131.213 150.093 116.852 1.00 50.07 132 MET B O 1
ATOM 2046 N N . GLN B 2 117 ? 133.105 149.118 117.612 1.00 52.28 133 GLN B N 1
ATOM 2047 C CA . GLN B 2 117 ? 133.212 149.979 118.786 1.00 52.28 133 GLN B CA 1
ATOM 2048 C C . GLN B 2 117 ? 133.469 151.427 118.401 1.00 52.28 133 GLN B C 1
ATOM 2049 O O . GLN B 2 117 ? 132.887 152.345 118.994 1.00 52.28 133 GLN B O 1
ATOM 2055 N N . GLN B 2 118 ? 134.320 151.644 117.399 1.00 54.78 134 GLN B N 1
ATOM 2056 C CA . GLN B 2 118 ? 134.620 152.997 116.945 1.00 54.78 134 GLN B CA 1
ATOM 2057 C C . GLN B 2 118 ? 133.403 153.642 116.300 1.00 54.78 134 GLN B C 1
ATOM 2058 O O . GLN B 2 118 ? 133.136 154.831 116.515 1.00 54.78 134 GLN B O 1
ATOM 2064 N N . ALA B 2 119 ? 132.633 152.860 115.540 1.00 54.63 135 ALA B N 1
ATOM 2065 C CA . ALA B 2 119 ? 131.420 153.383 114.923 1.00 54.63 135 ALA B CA 1
ATOM 2066 C C . ALA B 2 119 ? 130.350 153.682 115.965 1.00 54.63 135 ALA B C 1
ATOM 2067 O O . ALA B 2 119 ? 129.640 154.691 115.860 1.00 54.63 135 ALA B O 1
ATOM 2069 N N . GLY B 2 120 ? 130.243 152.836 116.991 1.00 53.88 136 GLY B N 1
ATOM 2070 C CA . GLY B 2 120 ? 129.284 153.091 118.055 1.00 53.88 136 GLY B CA 1
ATOM 2071 C C . GLY B 2 120 ? 129.630 154.319 118.873 1.00 53.88 136 GLY B C 1
ATOM 2072 O O . GLY B 2 120 ? 128.750 155.116 119.212 1.00 53.88 136 GLY B O 1
ATOM 2073 N N . MET B 2 121 ? 130.918 154.516 119.166 1.00 57.20 137 MET B N 1
ATOM 2074 C CA . MET B 2 121 ? 131.322 155.711 119.899 1.00 57.20 137 MET B CA 1
ATOM 2075 C C . MET B 2 121 ? 131.192 156.971 119.053 1.00 57.20 137 MET B C 1
ATOM 2076 O O . MET B 2 121 ? 130.834 158.027 119.583 1.00 57.20 137 MET B O 1
ATOM 2081 N N . ALA B 2 122 ? 131.451 156.883 117.743 1.00 55.70 138 ALA B N 1
ATOM 2082 C CA . ALA B 2 122 ? 131.251 158.041 116.877 1.00 55.70 138 ALA B CA 1
ATOM 2083 C C . ALA B 2 122 ? 129.777 158.412 116.785 1.00 55.70 138 ALA B C 1
ATOM 2084 O O . ALA B 2 122 ? 129.421 159.600 116.813 1.00 55.70 138 ALA B O 1
ATOM 2086 N N . LEU B 2 123 ? 128.906 157.406 116.713 1.00 58.05 139 LEU B N 1
ATOM 2087 C CA . LEU B 2 123 ? 127.473 157.666 116.659 1.00 58.05 139 LEU B CA 1
ATOM 2088 C C . LEU B 2 123 ? 126.958 158.187 117.995 1.00 58.05 139 LEU B C 1
ATOM 2089 O O . LEU B 2 123 ? 125.991 158.957 118.036 1.00 58.05 139 LEU B O 1
ATOM 2094 N N . TYR B 2 124 ? 127.603 157.799 119.098 1.00 56.62 140 TYR B N 1
ATOM 2095 C CA . TYR B 2 124 ? 127.285 158.422 120.377 1.00 56.62 140 TYR B CA 1
ATOM 2096 C C . TYR B 2 124 ? 127.754 159.867 120.422 1.00 56.62 140 TYR B C 1
ATOM 2097 O O . TYR B 2 124 ? 127.098 160.709 121.043 1.00 56.62 140 TYR B O 1
ATOM 2106 N N . LYS B 2 125 ? 128.879 160.170 119.776 1.00 58.66 141 LYS B N 1
ATOM 2107 C CA . LYS B 2 125 ? 129.364 161.547 119.742 1.00 58.66 141 LYS B CA 1
ATOM 2108 C C . LYS B 2 125 ? 128.458 162.439 118.906 1.00 58.66 141 LYS B C 1
ATOM 2109 O O . LYS B 2 125 ? 128.333 163.635 119.187 1.00 58.66 141 LYS B O 1
ATOM 2115 N N . ILE B 2 126 ? 127.816 161.887 117.876 1.00 60.33 142 ILE B N 1
ATOM 2116 C CA . ILE B 2 126 ? 126.984 162.722 117.015 1.00 60.33 142 ILE B CA 1
ATOM 2117 C C . ILE B 2 126 ? 125.641 163.023 117.677 1.00 60.33 142 ILE B C 1
ATOM 2118 O O . ILE B 2 126 ? 125.349 164.182 117.988 1.00 60.33 142 ILE B O 1
ATOM 2123 N N . VAL B 2 127 ? 124.817 162.002 117.903 1.00 64.08 143 VAL B N 1
ATOM 2124 C CA . VAL B 2 127 ? 123.536 162.191 118.591 1.00 64.08 143 VAL B CA 1
ATOM 2125 C C . VAL B 2 127 ? 123.492 161.320 119.841 1.00 64.08 143 VAL B C 1
ATOM 2126 O O . VAL B 2 127 ? 123.179 160.125 119.754 1.00 64.08 143 VAL B O 1
ATOM 2130 N N . PRO B 2 128 ? 123.793 161.867 121.010 1.00 64.92 144 PRO B N 1
ATOM 2131 C CA . PRO B 2 128 ? 123.828 161.049 122.231 1.00 64.92 144 PRO B CA 1
ATOM 2132 C C . PRO B 2 128 ? 122.493 160.903 122.946 1.00 64.92 144 PRO B C 1
ATOM 2133 O O . PRO B 2 128 ? 122.270 161.633 123.919 1.00 64.92 144 PRO B O 1
ATOM 2137 N N . LYS B 2 129 ? 121.525 160.178 122.390 1.00 63.42 145 LYS B N 1
ATOM 2138 C CA . LYS B 2 129 ? 120.398 159.935 123.325 1.00 63.42 145 LYS B CA 1
ATOM 2139 C C . LYS B 2 129 ? 121.141 158.666 123.743 1.00 63.42 145 LYS B C 1
ATOM 2140 O O . LYS B 2 129 ? 122.249 158.433 123.213 1.00 63.42 145 LYS B O 1
ATOM 2146 N N . ASN B 2 130 ? 120.592 157.880 124.659 1.00 54.65 146 ASN B N 1
ATOM 2147 C CA . ASN B 2 130 ? 121.494 156.955 125.356 1.00 54.65 146 ASN B CA 1
ATOM 2148 C C . ASN B 2 130 ? 121.221 155.465 125.095 1.00 54.65 146 ASN B C 1
ATOM 2149 O O . ASN B 2 130 ? 121.120 154.716 126.073 1.00 54.65 146 ASN B O 1
ATOM 2154 N N . PRO B 2 131 ? 121.084 154.946 123.860 1.00 51.25 147 PRO B N 1
ATOM 2155 C CA . PRO B 2 131 ? 121.470 153.547 123.678 1.00 51.25 147 PRO B CA 1
ATOM 2156 C C . PRO B 2 131 ? 122.757 153.380 122.897 1.00 51.25 147 PRO B C 1
ATOM 2157 O O . PRO B 2 131 ? 123.345 152.298 122.910 1.00 51.25 147 PRO B O 1
ATOM 2161 N N . TYR B 2 132 ? 123.226 154.438 122.238 1.00 49.62 148 TYR B N 1
ATOM 2162 C CA . TYR B 2 132 ? 124.391 154.299 121.378 1.00 49.62 148 TYR B CA 1
ATOM 2163 C C . TYR B 2 132 ? 125.676 154.241 122.169 1.00 49.62 148 TYR B C 1
ATOM 2164 O O . TYR B 2 132 ? 126.695 153.794 121.641 1.00 49.62 148 TYR B O 1
ATOM 2173 N N . TYR B 2 133 ? 125.647 154.685 123.414 1.00 48.13 149 TYR B N 1
ATOM 2174 C CA . TYR B 2 133 ? 126.793 154.533 124.281 1.00 48.13 149 TYR B CA 1
ATOM 2175 C C . TYR B 2 133 ? 127.011 153.094 124.689 1.00 48.13 149 TYR B C 1
ATOM 2176 O O . TYR B 2 133 ? 128.157 152.689 124.860 1.00 48.13 149 TYR B O 1
ATOM 2185 N N . PHE B 2 134 ? 125.944 152.315 124.840 1.00 41.46 150 PHE B N 1
ATOM 2186 C CA . PHE B 2 134 ? 126.063 150.949 125.321 1.00 41.46 150 PHE B CA 1
ATOM 2187 C C . PHE B 2 134 ? 126.174 149.928 124.201 1.00 41.46 150 PHE B C 1
ATOM 2188 O O . PHE B 2 134 ? 126.559 148.789 124.468 1.00 41.46 150 PHE B O 1
ATOM 2196 N N . TRP B 2 135 ? 125.903 150.315 122.955 1.00 40.20 151 TRP B N 1
ATOM 2197 C CA . TRP B 2 135 ? 126.237 149.452 121.829 1.00 40.20 151 TRP B CA 1
ATOM 2198 C C . TRP B 2 135 ? 127.741 149.289 121.679 1.00 40.20 151 TRP B C 1
ATOM 2199 O O . TRP B 2 135 ? 128.219 148.191 121.375 1.00 40.20 151 TRP B O 1
ATOM 2210 N N . SER B 2 136 ? 128.498 150.363 121.895 1.00 43.78 152 SER B N 1
ATOM 2211 C CA . SER B 2 136 ? 129.950 150.264 121.857 1.00 43.78 152 SER B CA 1
ATOM 2212 C C . SER B 2 136 ? 130.480 149.425 123.011 1.00 43.78 152 SER B C 1
ATOM 2213 O O . SER B 2 136 ? 131.422 148.650 122.828 1.00 43.78 152 SER B O 1
ATOM 2216 N N . VAL B 2 137 ? 129.871 149.530 124.195 1.00 38.04 153 VAL B N 1
ATOM 2217 C CA . VAL B 2 137 ? 130.260 148.662 125.305 1.00 38.04 153 VAL B CA 1
ATOM 2218 C C . VAL B 2 137 ? 129.890 147.210 125.062 1.00 38.04 153 VAL B C 1
ATOM 2219 O O . VAL B 2 137 ? 130.636 146.316 125.476 1.00 38.04 153 VAL B O 1
ATOM 2223 N N . MET B 2 138 ? 128.777 146.939 124.380 1.00 35.86 154 MET B N 1
ATOM 2224 C CA . MET B 2 138 ? 128.483 145.557 124.024 1.00 35.86 154 MET B CA 1
ATOM 2225 C C . MET B 2 138 ? 129.450 145.020 122.985 1.00 35.86 154 MET B C 1
ATOM 2226 O O . MET B 2 138 ? 129.841 143.852 123.060 1.00 35.86 154 MET B O 1
ATOM 2231 N N . SER B 2 139 ? 129.873 145.849 122.031 1.00 38.52 155 SER B N 1
ATOM 2232 C CA . SER B 2 139 ? 130.887 145.395 121.086 1.00 38.52 155 SER B CA 1
ATOM 2233 C C . SER B 2 139 ? 132.244 145.220 121.755 1.00 38.52 155 SER B C 1
ATOM 2234 O O . SER B 2 139 ? 133.055 144.399 121.313 1.00 38.52 155 SER B O 1
ATOM 2237 N N . LEU B 2 140 ? 132.494 145.951 122.835 1.00 40.98 156 LEU B N 1
ATOM 2238 C CA . LEU B 2 140 ? 133.692 145.785 123.649 1.00 40.98 156 LEU B CA 1
ATOM 2239 C C . LEU B 2 140 ? 133.692 144.488 124.453 1.00 40.98 156 LEU B C 1
ATOM 2240 O O . LEU B 2 140 ? 134.716 144.158 125.052 1.00 40.98 156 LEU B O 1
ATOM 2245 N N . ILE B 2 141 ? 132.579 143.763 124.513 1.00 38.97 157 ILE B N 1
ATOM 2246 C CA . ILE B 2 141 ? 132.583 142.387 124.972 1.00 38.97 157 ILE B CA 1
ATOM 2247 C C . ILE B 2 141 ? 132.486 141.402 123.810 1.00 38.97 157 ILE B C 1
ATOM 2248 O O . ILE B 2 141 ? 132.911 140.248 123.952 1.00 38.97 157 ILE B O 1
ATOM 2253 N N . MET B 2 142 ? 131.925 141.826 122.671 1.00 41.06 158 MET B N 1
ATOM 2254 C CA . MET B 2 142 ? 131.975 141.016 121.455 1.00 41.06 158 MET B CA 1
ATOM 2255 C C . MET B 2 142 ? 133.406 140.741 121.021 1.00 41.06 158 MET B C 1
ATOM 2256 O O . MET B 2 142 ? 133.717 139.636 120.566 1.00 41.06 158 MET B O 1
ATOM 2261 N N . GLN B 2 143 ? 134.297 141.720 121.173 1.00 45.97 159 GLN B N 1
ATOM 2262 C CA . GLN B 2 143 ? 135.720 141.480 120.970 1.00 45.97 159 GLN B CA 1
ATOM 2263 C C . GLN B 2 143 ? 136.422 141.026 122.242 1.00 45.97 159 GLN B C 1
ATOM 2264 O O . GLN B 2 143 ? 137.629 141.233 122.386 1.00 45.97 159 GLN B O 1
ATOM 2270 N N . SER B 2 144 ? 135.695 140.414 123.174 1.00 43.30 160 SER B N 1
ATOM 2271 C CA . SER B 2 144 ? 136.311 139.686 124.269 1.00 43.30 160 SER B CA 1
ATOM 2272 C C . SER B 2 144 ? 135.784 138.276 124.437 1.00 43.30 160 SER B C 1
ATOM 2273 O O . SER B 2 144 ? 136.358 137.523 125.229 1.00 43.30 160 SER B O 1
ATOM 2276 N N . ILE B 2 145 ? 134.694 137.906 123.763 1.00 45.27 161 ILE B N 1
ATOM 2277 C CA . ILE B 2 145 ? 134.309 136.497 123.739 1.00 45.27 161 ILE B CA 1
ATOM 2278 C C . ILE B 2 145 ? 135.021 135.762 122.616 1.00 45.27 161 ILE B C 1
ATOM 2279 O O . ILE B 2 145 ? 135.177 134.539 122.678 1.00 45.27 161 ILE B O 1
ATOM 2284 N N . SER B 2 146 ? 135.455 136.478 121.579 1.00 52.27 162 SER B N 1
ATOM 2285 C CA . SER B 2 146 ? 136.156 135.835 120.474 1.00 52.27 162 SER B CA 1
ATOM 2286 C C . SER B 2 146 ? 137.573 135.445 120.879 1.00 52.27 162 SER B C 1
ATOM 2287 O O . SER B 2 146 ? 137.984 134.291 120.728 1.00 52.27 162 SER B O 1
ATOM 2290 N N . ALA B 2 147 ? 138.332 136.397 121.415 1.00 59.85 163 ALA B N 1
ATOM 2291 C CA . ALA B 2 147 ? 139.736 136.193 121.763 1.00 59.85 163 ALA B CA 1
ATOM 2292 C C . ALA B 2 147 ? 139.818 135.917 123.258 1.00 59.85 163 ALA B C 1
ATOM 2293 O O . ALA B 2 147 ? 140.199 136.784 124.042 1.00 59.85 163 ALA B O 1
ATOM 2295 N N . GLN B 2 148 ? 139.495 134.686 123.642 1.00 71.88 164 GLN B N 1
ATOM 2296 C CA . GLN B 2 148 ? 139.414 134.308 125.044 1.00 71.88 164 GLN B CA 1
ATOM 2297 C C . GLN B 2 148 ? 140.714 133.627 125.466 1.00 71.88 164 GLN B C 1
ATOM 2298 O O . GLN B 2 148 ? 141.584 133.351 124.634 1.00 71.88 164 GLN B O 1
ATOM 2304 N N . ASP B 2 149 ? 140.837 133.347 126.769 1.00 77.12 165 ASP B N 1
ATOM 2305 C CA . ASP B 2 149 ? 142.008 132.724 127.403 1.00 77.12 165 ASP B CA 1
ATOM 2306 C C . ASP B 2 149 ? 143.275 133.533 127.116 1.00 77.12 165 ASP B C 1
ATOM 2307 O O . ASP B 2 149 ? 144.189 133.106 126.406 1.00 77.12 165 ASP B O 1
ATOM 2312 N N . GLU B 2 150 ? 143.289 134.746 127.660 1.00 68.64 166 GLU B N 1
ATOM 2313 C CA . GLU B 2 150 ? 144.392 135.666 127.439 1.00 68.64 166 GLU B CA 1
ATOM 2314 C C . GLU B 2 150 ? 144.414 136.687 128.562 1.00 68.64 166 GLU B C 1
ATOM 2315 O O . GLU B 2 150 ? 143.415 136.891 129.254 1.00 68.64 166 GLU B O 1
ATOM 2317 N N . ASN B 2 151 ? 145.574 137.318 128.736 1.00 62.83 167 ASN B N 1
ATOM 2318 C CA . ASN B 2 151 ? 145.638 138.525 129.546 1.00 62.83 167 ASN B CA 1
ATOM 2319 C C . ASN B 2 151 ? 144.921 139.668 128.840 1.00 62.83 167 ASN B C 1
ATOM 2320 O O . ASN B 2 151 ? 144.351 140.556 129.484 1.00 62.83 167 ASN B O 1
ATOM 2322 N N . LEU B 2 152 ? 144.924 139.649 127.505 1.00 63.54 168 LEU B N 1
ATOM 2323 C CA . LEU B 2 152 ? 144.237 140.663 126.706 1.00 63.54 168 LEU B CA 1
ATOM 2324 C C . LEU B 2 152 ? 142.810 140.200 126.404 1.00 63.54 168 LEU B C 1
ATOM 2325 O O . LEU B 2 152 ? 142.343 140.179 125.264 1.00 63.54 168 LEU B O 1
ATOM 2327 N N . SER B 2 153 ? 142.120 139.801 127.470 1.00 62.54 169 SER B N 1
ATOM 2328 C CA . SER B 2 153 ? 140.687 139.558 127.449 1.00 62.54 169 SER B CA 1
ATOM 2329 C C . SER B 2 153 ? 140.085 140.076 128.743 1.00 62.54 169 SER B C 1
ATOM 2330 O O . SER B 2 153 ? 138.897 140.398 128.802 1.00 62.54 169 SER B O 1
ATOM 2333 N N . LYS B 2 154 ? 140.904 140.145 129.794 1.00 56.19 170 LYS B N 1
ATOM 2334 C CA . LYS B 2 154 ? 140.472 140.629 131.099 1.00 56.19 170 LYS B CA 1
ATOM 2335 C C . LYS B 2 154 ? 141.402 141.703 131.651 1.00 56.19 170 LYS B C 1
ATOM 2336 O O . LYS B 2 154 ? 141.268 142.085 132.816 1.00 56.19 170 LYS B O 1
ATOM 2342 N N . THR B 2 155 ? 142.360 142.183 130.854 1.00 61.71 171 THR B N 1
ATOM 2343 C CA . THR B 2 155 ? 143.168 143.321 131.281 1.00 61.71 171 THR B CA 1
ATOM 2344 C C . THR B 2 155 ? 143.108 144.445 130.258 1.00 61.71 171 THR B C 1
ATOM 2345 O O . THR B 2 155 ? 143.619 145.540 130.512 1.00 61.71 171 THR B O 1
ATOM 2349 N N . MET B 2 156 ? 142.500 144.192 129.100 1.00 61.41 172 MET B N 1
ATOM 2350 C CA . MET B 2 156 ? 142.433 145.209 128.061 1.00 61.41 172 MET B CA 1
ATOM 2351 C C . MET B 2 156 ? 141.030 145.459 127.527 1.00 61.41 172 MET B C 1
ATOM 2352 O O . MET B 2 156 ? 140.704 146.616 127.239 1.00 61.41 172 MET B O 1
ATOM 2357 N N . PHE B 2 157 ? 140.165 144.448 127.458 1.00 52.06 173 PHE B N 1
ATOM 2358 C CA . PHE B 2 157 ? 138.839 144.590 126.867 1.00 52.06 173 PHE B CA 1
ATOM 2359 C C . PHE B 2 157 ? 137.728 144.695 127.898 1.00 52.06 173 PHE B C 1
ATOM 2360 O O . PHE B 2 157 ? 136.853 145.559 127.770 1.00 52.06 173 PHE B O 1
ATOM 2368 N N . LEU B 2 158 ? 137.717 143.837 128.899 1.00 45.17 174 LEU B N 1
ATOM 2369 C CA . LEU B 2 158 ? 136.659 143.909 129.896 1.00 45.17 174 LEU B CA 1
ATOM 2370 C C . LEU B 2 158 ? 136.834 145.002 130.953 1.00 45.17 174 LEU B C 1
ATOM 2371 O O . LEU B 2 158 ? 135.819 145.609 131.312 1.00 45.17 174 LEU B O 1
ATOM 2376 N N . PRO B 2 159 ? 138.026 145.298 131.507 1.00 46.40 175 PRO B N 1
ATOM 2377 C CA . PRO B 2 159 ? 138.091 146.450 132.422 1.00 46.40 175 PRO B CA 1
ATOM 2378 C C . PRO B 2 159 ? 137.916 147.783 131.730 1.00 46.40 175 PRO B C 1
ATOM 2379 O O . PRO B 2 159 ? 137.440 148.728 132.370 1.00 46.40 175 PRO B O 1
ATOM 2383 N N . LEU B 2 160 ? 138.250 147.879 130.442 1.00 44.39 176 LEU B N 1
ATOM 2384 C CA . LEU B 2 160 ? 137.912 149.077 129.682 1.00 44.39 176 LEU B CA 1
ATOM 2385 C C . LEU B 2 160 ? 136.404 149.251 129.582 1.00 44.39 176 LEU B C 1
ATOM 2386 O O . LEU B 2 160 ? 135.889 150.362 129.738 1.00 44.39 176 LEU B O 1
ATOM 2391 N N . ALA B 2 161 ? 135.677 148.155 129.368 1.00 43.15 177 ALA B N 1
ATOM 2392 C CA . ALA B 2 161 ? 134.222 148.226 129.309 1.00 43.15 177 ALA B CA 1
ATOM 2393 C C . ALA B 2 161 ? 133.616 148.518 130.673 1.00 43.15 177 ALA B C 1
ATOM 2394 O O . ALA B 2 161 ? 132.602 149.218 130.759 1.00 43.15 177 ALA B O 1
ATOM 2396 N N . GLU B 2 162 ? 134.226 148.005 131.740 1.00 45.84 178 GLU B N 1
ATOM 2397 C CA . GLU B 2 162 ? 133.746 148.296 133.084 1.00 45.84 178 GLU B CA 1
ATOM 2398 C C . GLU B 2 162 ? 133.952 149.760 133.438 1.00 45.84 178 GLU B C 1
ATOM 2399 O O . GLU B 2 162 ? 133.081 150.379 134.055 1.00 45.84 178 GLU B O 1
ATOM 2405 N N . ARG B 2 163 ? 135.085 150.335 133.032 1.00 48.26 179 ARG B N 1
ATOM 2406 C CA . ARG B 2 163 ? 135.315 151.762 133.239 1.00 48.26 179 ARG B CA 1
ATOM 2407 C C . ARG B 2 163 ? 134.399 152.603 132.356 1.00 48.26 179 ARG B C 1
ATOM 2408 O O . ARG B 2 163 ? 133.950 153.683 132.762 1.00 48.26 179 ARG B O 1
ATOM 2416 N N . MET B 2 164 ? 134.084 152.101 131.159 1.00 46.15 180 MET B N 1
ATOM 2417 C CA . MET B 2 164 ? 133.181 152.796 130.249 1.00 46.15 180 MET B CA 1
ATOM 2418 C C . MET B 2 164 ? 131.758 152.828 130.795 1.00 46.15 180 MET B C 1
ATOM 2419 O O . MET B 2 164 ? 131.045 153.819 130.615 1.00 46.15 180 MET B O 1
ATOM 2424 N N . VAL B 2 165 ? 131.328 151.761 131.468 1.00 43.35 181 VAL B N 1
ATOM 2425 C CA . VAL B 2 165 ? 130.009 151.781 132.099 1.00 43.35 181 VAL B CA 1
ATOM 2426 C C . VAL B 2 165 ? 130.039 152.609 133.374 1.00 43.35 181 VAL B C 1
ATOM 2427 O O . VAL B 2 165 ? 129.164 153.455 133.583 1.00 43.35 181 VAL B O 1
ATOM 2431 N N . GLU B 2 166 ? 131.063 152.432 134.215 1.00 48.69 182 GLU B N 1
ATOM 2432 C CA . GLU B 2 166 ? 131.172 153.148 135.482 1.00 48.69 182 GLU B CA 1
ATOM 2433 C C . GLU B 2 166 ? 131.406 154.644 135.319 1.00 48.69 182 GLU B C 1
ATOM 2434 O O . GLU B 2 166 ? 131.297 155.378 136.304 1.00 48.69 182 GLU B O 1
ATOM 2440 N N . LYS B 2 167 ? 131.741 155.116 134.117 1.00 51.46 183 LYS B N 1
ATOM 2441 C CA . LYS B 2 167 ? 131.699 156.551 133.874 1.00 51.46 183 LYS B CA 1
ATOM 2442 C C . LYS B 2 167 ? 130.263 157.070 133.890 1.00 51.46 183 LYS B C 1
ATOM 2443 O O . LYS B 2 167 ? 130.035 158.244 134.203 1.00 51.46 183 LYS B O 1
ATOM 2449 N N . MET B 2 168 ? 129.283 156.219 133.580 1.00 53.18 184 MET B N 1
ATOM 2450 C CA . MET B 2 168 ? 127.889 156.642 133.612 1.00 53.18 184 MET B CA 1
ATOM 2451 C C . MET B 2 168 ? 127.201 156.338 134.932 1.00 53.18 184 MET B C 1
ATOM 2452 O O . MET B 2 168 ? 126.121 156.877 135.187 1.00 53.18 184 MET B O 1
ATOM 2457 N N . VAL B 2 169 ? 127.790 155.489 135.770 1.00 53.54 185 VAL B N 1
ATOM 2458 C CA . VAL B 2 169 ? 127.175 155.188 137.057 1.00 53.54 185 VAL B CA 1
ATOM 2459 C C . VAL B 2 169 ? 127.440 156.323 138.040 1.00 53.54 185 VAL B C 1
ATOM 2460 O O . VAL B 2 169 ? 126.594 156.628 138.889 1.00 53.54 185 VAL B O 1
ATOM 2464 N N . LYS B 2 170 ? 128.592 156.996 137.913 1.00 54.14 186 LYS B N 1
ATOM 2465 C CA . LYS B 2 170 ? 128.848 158.202 138.699 1.00 54.14 186 LYS B CA 1
ATOM 2466 C C . LYS B 2 170 ? 127.870 159.308 138.337 1.00 54.14 186 LYS B C 1
ATOM 2467 O O . LYS B 2 170 ? 127.421 160.062 139.207 1.00 54.14 186 LYS B O 1
ATOM 2473 N N . GLU B 2 171 ? 127.512 159.404 137.066 1.00 58.82 187 GLU B N 1
ATOM 2474 C CA . GLU B 2 171 ? 126.462 160.298 136.616 1.00 58.82 187 GLU B CA 1
ATOM 2475 C C . GLU B 2 171 ? 125.122 159.580 136.764 1.00 58.82 187 GLU B C 1
ATOM 2476 O O . GLU B 2 171 ? 125.020 158.544 137.425 1.00 58.82 187 GLU B O 1
ATOM 2482 N N . ASP B 2 172 ? 124.068 160.111 136.161 1.00 64.13 188 ASP B N 1
ATOM 2483 C CA . ASP B 2 172 ? 122.752 159.514 136.312 1.00 64.13 188 ASP B CA 1
ATOM 2484 C C . ASP B 2 172 ? 122.154 159.032 135.003 1.00 64.13 188 ASP B C 1
ATOM 2485 O O . ASP B 2 172 ? 120.935 158.852 134.927 1.00 64.13 188 ASP B O 1
ATOM 2490 N N . LYS B 2 173 ? 122.966 158.808 133.973 1.00 63.65 189 LYS B N 1
ATOM 2491 C CA . LYS B 2 173 ? 122.451 158.381 132.675 1.00 63.65 189 LYS B CA 1
ATOM 2492 C C . LYS B 2 173 ? 122.489 156.855 132.592 1.00 63.65 189 LYS B C 1
ATOM 2493 O O . LYS B 2 173 ? 123.161 156.250 131.754 1.00 63.65 189 LYS B O 1
ATOM 2499 N N . ILE B 2 174 ? 121.735 156.227 133.490 1.00 59.60 190 ILE B N 1
ATOM 2500 C CA . ILE B 2 174 ? 121.700 154.774 133.602 1.00 59.60 190 ILE B CA 1
ATOM 2501 C C . ILE B 2 174 ? 120.243 154.336 133.687 1.00 59.60 190 ILE B C 1
ATOM 2502 O O . ILE B 2 174 ? 119.937 153.149 133.845 1.00 59.60 190 ILE B O 1
ATOM 2507 N N . GLU B 2 175 ? 119.327 155.287 133.529 1.00 60.79 191 GLU B N 1
ATOM 2508 C CA . GLU B 2 175 ? 117.914 155.036 133.792 1.00 60.79 191 GLU B CA 1
ATOM 2509 C C . GLU B 2 175 ? 117.238 154.182 132.722 1.00 60.79 191 GLU B C 1
ATOM 2510 O O . GLU B 2 175 ? 116.382 154.665 131.972 1.00 60.79 191 GLU B O 1
ATOM 2516 N N . ALA B 2 176 ? 117.588 152.897 132.680 1.00 53.93 192 ALA B N 1
ATOM 2517 C CA . ALA B 2 176 ? 116.941 151.933 131.800 1.00 53.93 192 ALA B CA 1
ATOM 2518 C C . ALA B 2 176 ? 117.153 150.537 132.371 1.00 53.93 192 ALA B C 1
ATOM 2519 O O . ALA B 2 176 ? 117.727 150.360 133.447 1.00 53.93 192 ALA B O 1
ATOM 2521 N N . GLU B 2 177 ? 116.686 149.540 131.627 1.00 46.65 193 GLU B N 1
ATOM 2522 C CA . GLU B 2 177 ? 116.624 148.159 132.080 1.00 46.65 193 GLU B CA 1
ATOM 2523 C C . GLU B 2 177 ? 117.734 147.274 131.542 1.00 46.65 193 GLU B C 1
ATOM 2524 O O . GLU B 2 177 ? 118.254 146.448 132.290 1.00 46.65 193 GLU B O 1
ATOM 2530 N N . ALA B 2 178 ? 118.112 147.426 130.277 1.00 41.12 194 ALA B N 1
ATOM 2531 C CA . ALA B 2 178 ? 119.167 146.613 129.691 1.00 41.12 194 ALA B CA 1
ATOM 2532 C C . ALA B 2 178 ? 120.550 146.982 130.194 1.00 41.12 194 ALA B C 1
ATOM 2533 O O . ALA B 2 178 ? 121.456 146.147 130.158 1.00 41.12 194 ALA B O 1
ATOM 2535 N N . GLU B 2 179 ? 120.732 148.208 130.674 1.00 42.73 195 GLU B N 1
ATOM 2536 C CA . GLU B 2 179 ? 122.047 148.644 131.121 1.00 42.73 195 GLU B CA 1
ATOM 2537 C C . GLU B 2 179 ? 122.443 148.027 132.452 1.00 42.73 195 GLU B C 1
ATOM 2538 O O . GLU B 2 179 ? 123.631 147.798 132.688 1.00 42.73 195 GLU B O 1
ATOM 2544 N N . VAL B 2 180 ? 121.479 147.737 133.324 1.00 36.75 196 VAL B N 1
ATOM 2545 C CA . VAL B 2 180 ? 121.802 147.019 134.550 1.00 36.75 196 VAL B CA 1
ATOM 2546 C C . VAL B 2 180 ? 122.163 145.576 134.236 1.00 36.75 196 VAL B C 1
ATOM 2547 O O . VAL B 2 180 ? 123.048 144.994 134.874 1.00 36.75 196 VAL B O 1
ATOM 2551 N N . GLU B 2 181 ? 121.520 144.993 133.220 1.00 40.04 197 GLU B N 1
ATOM 2552 C CA . GLU B 2 181 ? 121.889 143.657 132.766 1.00 40.04 197 GLU B CA 1
ATOM 2553 C C . GLU B 2 181 ? 123.296 143.643 132.187 1.00 40.04 197 GLU B C 1
ATOM 2554 O O . GLU B 2 181 ? 124.079 142.730 132.465 1.00 40.04 197 GLU B O 1
ATOM 2560 N N . LEU B 2 182 ? 123.641 144.678 131.421 1.00 33.44 198 LEU B N 1
ATOM 2561 C CA . LEU B 2 182 ? 124.970 144.775 130.826 1.00 33.44 198 LEU B CA 1
ATOM 2562 C C . LEU B 2 182 ? 126.046 145.005 131.877 1.00 33.44 198 LEU B C 1
ATOM 2563 O O . LEU B 2 182 ? 127.126 144.409 131.804 1.00 33.44 198 LEU B O 1
ATOM 2568 N N . TYR B 2 183 ? 125.777 145.869 132.854 1.00 34.77 199 TYR B N 1
ATOM 2569 C CA . TYR B 2 183 ? 126.740 146.108 133.920 1.00 34.77 199 TYR B CA 1
ATOM 2570 C C . TYR B 2 183 ? 126.915 144.879 134.796 1.00 34.77 199 TYR B C 1
ATOM 2571 O O . TYR B 2 183 ? 128.033 144.593 135.233 1.00 34.77 199 TYR B O 1
ATOM 2580 N N . TYR B 2 184 ? 125.847 144.119 135.031 1.00 34.86 200 TYR B N 1
ATOM 2581 C CA . TYR B 2 184 ? 126.004 142.875 135.771 1.00 34.86 200 TYR B CA 1
ATOM 2582 C C . TYR B 2 184 ? 126.773 141.844 134.957 1.00 34.86 200 TYR B C 1
ATOM 2583 O O . TYR B 2 184 ? 127.554 141.073 135.519 1.00 34.86 200 TYR B O 1
ATOM 2592 N N . MET B 2 185 ? 126.593 141.834 133.636 1.00 33.82 201 MET B N 1
ATOM 2593 C CA . MET B 2 185 ? 127.333 140.893 132.797 1.00 33.82 201 MET B CA 1
ATOM 2594 C C . MET B 2 185 ? 128.820 141.211 132.778 1.00 33.82 201 MET B C 1
ATOM 2595 O O . MET B 2 185 ? 129.653 140.299 132.825 1.00 33.82 201 MET B O 1
ATOM 2600 N N . ILE B 2 186 ? 129.167 142.496 132.737 1.00 33.52 202 ILE B N 1
ATOM 2601 C CA . ILE B 2 186 ? 130.567 142.904 132.770 1.00 33.52 202 ILE B CA 1
ATOM 2602 C C . ILE B 2 186 ? 131.183 142.613 134.130 1.00 33.52 202 ILE B C 1
ATOM 2603 O O . ILE B 2 186 ? 132.285 142.065 134.219 1.00 33.52 202 ILE B O 1
ATOM 2608 N N . LEU B 2 187 ? 130.475 142.943 135.210 1.00 34.88 203 LEU B N 1
ATOM 2609 C CA . LEU B 2 187 ? 131.004 142.686 136.542 1.00 34.88 203 LEU B CA 1
ATOM 2610 C C . LEU B 2 187 ? 131.068 141.205 136.878 1.00 34.88 203 LEU B C 1
ATOM 2611 O O . LEU B 2 187 ? 131.856 140.818 137.739 1.00 34.88 203 LEU B O 1
ATOM 2616 N N . GLU B 2 188 ? 130.261 140.375 136.227 1.00 36.41 204 GLU B N 1
ATOM 2617 C CA . GLU B 2 188 ? 130.365 138.935 136.378 1.00 36.41 204 GLU B CA 1
ATOM 2618 C C . GLU B 2 188 ? 131.511 138.354 135.572 1.00 36.41 204 GLU B C 1
ATOM 2619 O O . GLU B 2 188 ? 132.218 137.470 136.064 1.00 36.41 204 GLU B O 1
ATOM 2625 N N . ARG B 2 189 ? 131.715 138.847 134.349 1.00 35.50 205 ARG B N 1
ATOM 2626 C CA . ARG B 2 189 ? 132.739 138.303 133.465 1.00 35.50 205 ARG B CA 1
ATOM 2627 C C . ARG B 2 189 ? 134.143 138.598 133.970 1.00 35.50 205 ARG B C 1
ATOM 2628 O O . ARG B 2 189 ? 135.050 137.778 133.803 1.00 35.50 205 ARG B O 1
ATOM 2636 N N . LEU B 2 190 ? 134.336 139.757 134.598 1.00 38.08 206 LEU B N 1
ATOM 2637 C CA . LEU B 2 190 ? 135.642 140.150 135.107 1.00 38.08 206 LEU B CA 1
ATOM 2638 C C . LEU B 2 190 ? 136.078 139.319 136.297 1.00 38.08 206 LEU B C 1
ATOM 2639 O O . LEU B 2 190 ? 137.277 139.244 136.579 1.00 38.08 206 LEU B O 1
ATOM 2644 N N . GLY B 2 191 ? 135.145 138.705 137.007 1.00 39.67 207 GLY B N 1
ATOM 2645 C CA . GLY B 2 191 ? 135.465 137.978 138.209 1.00 39.67 207 GLY B CA 1
ATOM 2646 C C . GLY B 2 191 ? 135.175 138.724 139.487 1.00 39.67 207 GLY B C 1
ATOM 2647 O O . GLY B 2 191 ? 135.512 138.221 140.563 1.00 39.67 207 GLY B O 1
ATOM 2648 N N . LYS B 2 192 ? 134.569 139.905 139.409 1.00 40.98 208 LYS B N 1
ATOM 2649 C CA . LYS B 2 192 ? 134.204 140.661 140.605 1.00 40.98 208 LYS B CA 1
ATOM 2650 C C . LYS B 2 192 ? 132.763 140.337 140.986 1.00 40.98 208 LYS B C 1
ATOM 2651 O O . LYS B 2 192 ? 131.841 141.124 140.794 1.00 40.98 208 LYS B O 1
ATOM 2657 N N . TYR B 2 193 ? 132.584 139.145 141.551 1.00 39.92 209 TYR B N 1
ATOM 2658 C CA . TYR B 2 193 ? 131.241 138.702 141.903 1.00 39.92 209 TYR B CA 1
ATOM 2659 C C . TYR B 2 193 ? 130.711 139.441 143.124 1.00 39.92 209 TYR B C 1
ATOM 2660 O O . TYR B 2 193 ? 129.508 139.701 143.217 1.00 39.92 209 TYR B O 1
ATOM 2669 N N . GLN B 2 194 ? 131.592 139.796 144.061 1.00 41.99 210 GLN B N 1
ATOM 2670 C CA . GLN B 2 194 ? 131.172 140.554 145.237 1.00 41.99 210 GLN B CA 1
ATOM 2671 C C . GLN B 2 194 ? 130.720 141.959 144.867 1.00 41.99 210 GLN B C 1
ATOM 2672 O O . GLN B 2 194 ? 129.787 142.492 145.474 1.00 41.99 210 GLN B O 1
ATOM 2678 N N . GLU B 2 195 ? 131.345 142.558 143.859 1.00 41.97 211 GLU B N 1
ATOM 2679 C CA . GLU B 2 195 ? 130.885 143.843 143.363 1.00 41.97 211 GLU B CA 1
ATOM 2680 C C . GLU B 2 195 ? 129.711 143.712 142.407 1.00 41.97 211 GLU B C 1
ATOM 2681 O O . GLU B 2 195 ? 129.036 144.710 142.142 1.00 41.97 211 GLU B O 1
ATOM 2687 N N . ALA B 2 196 ? 129.458 142.512 141.880 1.00 39.55 212 ALA B N 1
ATOM 2688 C CA . ALA B 2 196 ? 128.332 142.311 140.976 1.00 39.55 212 ALA B CA 1
ATOM 2689 C C . ALA B 2 196 ? 127.049 142.032 141.726 1.00 39.55 212 ALA B C 1
ATOM 2690 O O . ALA B 2 196 ? 125.967 142.359 141.235 1.00 39.55 212 ALA B O 1
ATOM 2692 N N . LEU B 2 197 ? 127.149 141.411 142.896 1.00 38.81 213 LEU B N 1
ATOM 2693 C CA . LEU B 2 197 ? 125.969 141.135 143.700 1.00 38.81 213 LEU B CA 1
ATOM 2694 C C . LEU B 2 197 ? 125.387 142.411 144.291 1.00 38.81 213 LEU B C 1
ATOM 2695 O O . LEU B 2 197 ? 124.164 142.526 144.436 1.00 38.81 213 LEU B O 1
ATOM 2700 N N . ASP B 2 198 ? 126.234 143.395 144.593 1.00 43.14 214 ASP B N 1
ATOM 2701 C CA . ASP B 2 198 ? 125.740 144.595 145.256 1.00 43.14 214 ASP B CA 1
ATOM 2702 C C . ASP B 2 198 ? 125.088 145.557 144.275 1.00 43.14 214 ASP B C 1
ATOM 2703 O O . ASP B 2 198 ? 124.302 146.413 144.684 1.00 43.14 214 ASP B O 1
ATOM 2708 N N . VAL B 2 199 ? 125.375 145.431 142.976 1.00 41.22 215 VAL B N 1
ATOM 2709 C CA . VAL B 2 199 ? 124.657 146.262 142.010 1.00 41.22 215 VAL B CA 1
ATOM 2710 C C . VAL B 2 199 ? 123.259 145.729 141.741 1.00 41.22 215 VAL B C 1
ATOM 2711 O O . VAL B 2 199 ? 122.408 146.466 141.231 1.00 41.22 215 VAL B O 1
ATOM 2715 N N . ILE B 2 200 ? 122.988 144.476 142.082 1.00 39.88 216 ILE B N 1
ATOM 2716 C CA . ILE B 2 200 ? 121.630 143.952 142.047 1.00 39.88 216 ILE B CA 1
ATOM 2717 C C . ILE B 2 200 ? 120.917 144.220 143.354 1.00 39.88 216 ILE B C 1
ATOM 2718 O O . ILE B 2 200 ? 119.767 144.659 143.376 1.00 39.88 216 ILE B O 1
ATOM 2723 N N . ARG B 2 201 ? 121.604 143.974 144.464 1.00 46.61 217 ARG B N 1
ATOM 2724 C CA . ARG B 2 201 ? 120.994 144.140 145.768 1.00 46.61 217 ARG B CA 1
ATOM 2725 C C . ARG B 2 201 ? 120.839 145.604 146.162 1.00 46.61 217 ARG B C 1
ATOM 2726 O O . ARG B 2 201 ? 120.060 145.906 147.071 1.00 46.61 217 ARG B O 1
ATOM 2734 N N . GLY B 2 202 ? 121.531 146.520 145.487 1.00 48.46 218 GLY B N 1
ATOM 2735 C CA . GLY B 2 202 ? 121.454 147.928 145.817 1.00 48.46 218 GLY B CA 1
ATOM 2736 C C . GLY B 2 202 ? 120.284 148.642 145.178 1.00 48.46 218 GLY B C 1
ATOM 2737 O O . GLY B 2 202 ? 119.147 148.170 145.252 1.00 48.46 218 GLY B O 1
ATOM 2738 N N . LYS B 2 203 ? 120.549 149.788 144.554 1.00 49.44 219 LYS B N 1
ATOM 2739 C CA . LYS B 2 203 ? 119.496 150.617 143.988 1.00 49.44 219 LYS B CA 1
ATOM 2740 C C . LYS B 2 203 ? 119.231 150.329 142.523 1.00 49.44 219 LYS B C 1
ATOM 2741 O O . LYS B 2 203 ? 118.093 150.495 142.075 1.00 49.44 219 LYS B O 1
ATOM 2747 N N . LEU B 2 204 ? 120.238 149.897 141.768 1.00 44.93 220 LEU B N 1
ATOM 2748 C CA . LEU B 2 204 ? 120.042 149.639 140.351 1.00 44.93 220 LEU B CA 1
ATOM 2749 C C . LEU B 2 204 ? 119.307 148.338 140.080 1.00 44.93 220 LEU B C 1
ATOM 2750 O O . LEU B 2 204 ? 118.903 148.105 138.939 1.00 44.93 220 LEU B O 1
ATOM 2755 N N . GLY B 2 205 ? 119.122 147.491 141.090 1.00 46.42 221 GLY B N 1
ATOM 2756 C CA . GLY B 2 205 ? 118.349 146.280 140.902 1.00 46.42 221 GLY B CA 1
ATOM 2757 C C . GLY B 2 205 ? 116.856 146.491 140.900 1.00 46.42 221 GLY B C 1
ATOM 2758 O O . GLY B 2 205 ? 116.125 145.642 140.383 1.00 46.42 221 GLY B O 1
ATOM 2759 N N . GLU B 2 206 ? 116.385 147.609 141.453 1.00 51.13 222 GLU B N 1
ATOM 2760 C CA . GLU B 2 206 ? 114.954 147.886 141.478 1.00 51.13 222 GLU B CA 1
ATOM 2761 C C . GLU B 2 206 ? 114.392 148.177 140.097 1.00 51.13 222 GLU B C 1
ATOM 2762 O O . GLU B 2 206 ? 113.180 148.066 139.903 1.00 51.13 222 GLU B O 1
ATOM 2768 N N . LYS B 2 207 ? 115.236 148.544 139.141 1.00 48.78 223 LYS B N 1
ATOM 2769 C CA . LYS B 2 207 ? 114.816 148.687 137.758 1.00 48.78 223 LYS B CA 1
ATOM 2770 C C . LYS B 2 207 ? 114.864 147.371 137.009 1.00 48.78 223 LYS B C 1
ATOM 2771 O O . LYS B 2 207 ? 114.573 147.346 135.812 1.00 48.78 223 LYS B O 1
ATOM 2777 N N . LEU B 2 208 ? 115.195 146.278 137.696 1.00 44.49 224 LEU B N 1
ATOM 2778 C CA . LEU B 2 208 ? 115.375 144.961 137.102 1.00 44.49 224 LEU B CA 1
ATOM 2779 C C . LEU B 2 208 ? 114.122 144.101 137.216 1.00 44.49 224 LEU B C 1
ATOM 2780 O O . LEU B 2 208 ? 114.200 142.877 137.088 1.00 44.49 224 LEU B O 1
ATOM 2785 N N . THR B 2 209 ? 112.968 144.716 137.454 1.00 53.91 225 THR B N 1
ATOM 2786 C CA . THR B 2 209 ? 111.719 143.977 137.622 1.00 53.91 225 THR B CA 1
ATOM 2787 C C . THR B 2 209 ? 110.968 143.920 136.295 1.00 53.91 225 THR B C 1
ATOM 2788 O O . THR B 2 209 ? 109.920 144.535 136.104 1.00 53.91 225 THR B O 1
ATOM 2792 N N . SER B 2 210 ? 111.537 143.158 135.365 1.00 48.60 226 SER B N 1
ATOM 2793 C CA . SER B 2 210 ? 110.930 142.935 134.062 1.00 48.60 226 SER B CA 1
ATOM 2794 C C . SER B 2 210 ? 110.523 141.486 133.856 1.00 48.60 226 SER B C 1
ATOM 2795 O O . SER B 2 210 ? 109.392 141.214 133.450 1.00 48.60 226 SER B O 1
ATOM 2798 N N . GLU B 2 211 ? 111.414 140.542 134.141 1.00 50.40 227 GLU B N 1
ATOM 2799 C CA . GLU B 2 211 ? 111.090 139.128 134.068 1.00 50.40 227 GLU B CA 1
ATOM 2800 C C . GLU B 2 211 ? 110.430 138.691 135.375 1.00 50.40 227 GLU B C 1
ATOM 2801 O O . GLU B 2 211 ? 110.080 139.518 136.222 1.00 50.40 227 GLU B O 1
ATOM 2807 N N . ILE B 2 212 ? 110.250 137.383 135.558 1.00 50.03 228 ILE B N 1
ATOM 2808 C CA . ILE B 2 212 ? 109.554 136.890 136.745 1.00 50.03 228 ILE B CA 1
ATOM 2809 C C . ILE B 2 212 ? 110.440 137.005 137.980 1.00 50.03 228 ILE B C 1
ATOM 2810 O O . ILE B 2 212 ? 110.084 137.671 138.959 1.00 50.03 228 ILE B O 1
ATOM 2815 N N . GLN B 2 213 ? 111.610 136.377 137.949 1.00 44.29 229 GLN B N 1
ATOM 2816 C CA . GLN B 2 213 ? 112.538 136.363 139.072 1.00 44.29 229 GLN B CA 1
ATOM 2817 C C . GLN B 2 213 ? 113.939 136.696 138.595 1.00 44.29 229 GLN B C 1
ATOM 2818 O O . GLN B 2 213 ? 114.916 136.019 138.922 1.00 44.29 229 GLN B O 1
ATOM 2824 N N . SER B 2 214 ? 114.057 137.768 137.818 1.00 41.59 230 SER B N 1
ATOM 2825 C CA . SER B 2 214 ? 115.337 138.206 137.282 1.00 41.59 230 SER B CA 1
ATOM 2826 C C . SER B 2 214 ? 116.195 138.917 138.305 1.00 41.59 230 SER B C 1
ATOM 2827 O O . SER B 2 214 ? 117.302 139.334 137.970 1.00 41.59 230 SER B O 1
ATOM 2830 N N . ARG B 2 215 ? 115.716 139.076 139.530 1.00 38.00 231 ARG B N 1
ATOM 2831 C CA . ARG B 2 215 ? 116.500 139.615 140.625 1.00 38.00 231 ARG B CA 1
ATOM 2832 C C . ARG B 2 215 ? 116.971 138.519 141.562 1.00 38.00 231 ARG B C 1
ATOM 2833 O O . ARG B 2 215 ? 118.150 138.455 141.908 1.00 38.00 231 ARG B O 1
ATOM 2841 N N . GLU B 2 216 ? 116.075 137.626 141.953 1.00 36.88 232 GLU B N 1
ATOM 2842 C CA . GLU B 2 216 ? 116.425 136.535 142.843 1.00 36.88 232 GLU B CA 1
ATOM 2843 C C . GLU B 2 216 ? 116.969 135.321 142.109 1.00 36.88 232 GLU B C 1
ATOM 2844 O O . GLU B 2 216 ? 117.277 134.320 142.757 1.00 36.88 232 GLU B O 1
ATOM 2850 N N . ASN B 2 217 ? 117.077 135.375 140.785 1.00 38.87 233 ASN B N 1
ATOM 2851 C CA . ASN B 2 217 ? 117.862 134.398 140.049 1.00 38.87 233 ASN B CA 1
ATOM 2852 C C . ASN B 2 217 ? 119.217 134.938 139.627 1.00 38.87 233 ASN B C 1
ATOM 2853 O O . ASN B 2 217 ? 120.065 134.160 139.185 1.00 38.87 233 ASN B O 1
ATOM 2858 N N . LYS B 2 218 ? 119.431 136.245 139.736 1.00 33.41 234 LYS B N 1
ATOM 2859 C CA . LYS B 2 218 ? 120.742 136.840 139.557 1.00 33.41 234 LYS B CA 1
ATOM 2860 C C . LYS B 2 218 ? 121.442 137.129 140.866 1.00 33.41 234 LYS B C 1
ATOM 2861 O O . LYS B 2 218 ? 122.637 137.427 140.852 1.00 33.41 234 LYS B O 1
ATOM 2867 N N . CYS B 2 219 ? 120.733 137.088 141.985 1.00 34.13 235 CYS B N 1
ATOM 2868 C CA . CYS B 2 219 ? 121.401 137.033 143.272 1.00 34.13 235 CYS B CA 1
ATOM 2869 C C . CYS B 2 219 ? 121.846 135.631 143.629 1.00 34.13 235 CYS B C 1
ATOM 2870 O O . CYS B 2 219 ? 122.860 135.481 144.308 1.00 34.13 235 CYS B O 1
ATOM 2873 N N . MET B 2 220 ? 121.146 134.596 143.159 1.00 35.24 236 MET B N 1
ATOM 2874 C CA . MET B 2 220 ? 121.525 133.229 143.502 1.00 35.24 236 MET B CA 1
ATOM 2875 C C . MET B 2 220 ? 122.809 132.804 142.812 1.00 35.24 236 MET B C 1
ATOM 2876 O O . MET B 2 220 ? 123.612 132.076 143.406 1.00 35.24 236 MET B O 1
ATOM 2881 N N . ALA B 2 221 ? 123.022 133.243 141.571 1.00 33.58 237 ALA B N 1
ATOM 2882 C CA . ALA B 2 221 ? 124.252 132.901 140.868 1.00 33.58 237 ALA B CA 1
ATOM 2883 C C . ALA B 2 221 ? 125.459 133.528 141.546 1.00 33.58 237 ALA B C 1
ATOM 2884 O O . ALA B 2 221 ? 126.508 132.889 141.674 1.00 33.58 237 ALA B O 1
ATOM 2886 N N . MET B 2 222 ? 125.306 134.754 142.039 1.00 35.89 238 MET B N 1
ATOM 2887 C CA . MET B 2 222 ? 126.383 135.405 142.768 1.00 35.89 238 MET B CA 1
ATOM 2888 C C . MET B 2 222 ? 126.576 134.813 144.154 1.00 35.89 238 MET B C 1
ATOM 2889 O O . MET B 2 222 ? 127.715 134.681 144.600 1.00 35.89 238 MET B O 1
ATOM 2894 N N . TYR B 2 223 ? 125.494 134.428 144.836 1.00 35.85 239 TYR B N 1
ATOM 2895 C CA . TYR B 2 223 ? 125.605 133.762 146.125 1.00 35.85 239 TYR B CA 1
ATOM 2896 C C . TYR B 2 223 ? 126.256 132.395 146.021 1.00 35.85 239 TYR B C 1
ATOM 2897 O O . TYR B 2 223 ? 126.849 131.934 146.997 1.00 35.85 239 TYR B O 1
ATOM 2906 N N . LYS B 2 224 ? 126.143 131.735 144.876 1.00 34.40 240 LYS B N 1
ATOM 2907 C CA . LYS B 2 224 ? 126.892 130.508 144.647 1.00 34.40 240 LYS B CA 1
ATOM 2908 C C . LYS B 2 224 ? 128.339 130.762 144.261 1.00 34.40 240 LYS B C 1
ATOM 2909 O O . LYS B 2 224 ? 129.233 130.091 144.786 1.00 34.40 240 LYS B O 1
ATOM 2915 N N . LYS B 2 225 ? 128.597 131.713 143.362 1.00 35.32 241 LYS B N 1
ATOM 2916 C CA . LYS B 2 225 ? 129.960 131.923 142.892 1.00 35.32 241 LYS B CA 1
ATOM 2917 C C . LYS B 2 225 ? 130.830 132.626 143.921 1.00 35.32 241 LYS B C 1
ATOM 2918 O O . LYS B 2 225 ? 132.057 132.579 143.814 1.00 35.32 241 LYS B O 1
ATOM 2924 N N . LEU B 2 226 ? 130.231 133.274 144.916 1.00 37.17 242 LEU B N 1
ATOM 2925 C CA . LEU B 2 226 ? 130.993 133.815 146.031 1.00 37.17 242 LEU B CA 1
ATOM 2926 C C . LEU B 2 226 ? 131.209 132.804 147.142 1.00 37.17 242 LEU B C 1
ATOM 2927 O O . LEU B 2 226 ? 131.870 133.146 148.128 1.00 37.17 242 LEU B O 1
ATOM 2932 N N . SER B 2 227 ? 130.669 131.588 146.988 1.00 38.90 243 SER B N 1
ATOM 2933 C CA . SER B 2 227 ? 130.647 130.548 148.023 1.00 38.90 243 SER B CA 1
ATOM 2934 C C . SER B 2 227 ? 130.028 131.063 149.317 1.00 38.90 243 SER B C 1
ATOM 2935 O O . SER B 2 227 ? 130.533 130.820 150.413 1.00 38.90 243 SER B O 1
ATOM 2938 N N . ARG B 2 228 ? 128.924 131.787 149.185 1.00 39.13 244 ARG B N 1
ATOM 2939 C CA . ARG B 2 228 ? 128.213 132.372 150.316 1.00 39.13 244 ARG B CA 1
ATOM 2940 C C . ARG B 2 228 ? 126.962 131.540 150.548 1.00 39.13 244 ARG B C 1
ATOM 2941 O O . ARG B 2 228 ? 125.910 131.805 149.977 1.00 39.13 244 ARG B O 1
ATOM 2949 N N . TRP B 2 229 ? 127.075 130.524 151.404 1.00 35.53 245 TRP B N 1
ATOM 2950 C CA . TRP B 2 229 ? 126.002 129.533 151.490 1.00 35.53 245 TRP B CA 1
ATOM 2951 C C . TRP B 2 229 ? 124.778 129.963 152.298 1.00 35.53 245 TRP B C 1
ATOM 2952 O O . TRP B 2 229 ? 123.659 129.718 151.817 1.00 35.53 245 TRP B O 1
ATOM 2963 N N . PRO B 2 230 ? 124.879 130.543 153.506 1.00 35.29 246 PRO B N 1
ATOM 2964 C CA . PRO B 2 230 ? 123.643 130.878 154.231 1.00 35.29 246 PRO B CA 1
ATOM 2965 C C . PRO B 2 230 ? 122.795 131.966 153.595 1.00 35.29 246 PRO B C 1
ATOM 2966 O O . PRO B 2 230 ? 121.597 132.021 153.873 1.00 35.29 246 PRO B O 1
ATOM 2970 N N . GLU B 2 231 ? 123.334 132.815 152.736 1.00 38.74 247 GLU B N 1
ATOM 2971 C CA . GLU B 2 231 ? 122.467 133.723 152.005 1.00 38.74 247 GLU B CA 1
ATOM 2972 C C . GLU B 2 231 ? 121.950 133.112 150.716 1.00 38.74 247 GLU B C 1
ATOM 2973 O O . GLU B 2 231 ? 121.176 133.757 150.009 1.00 38.74 247 GLU B O 1
ATOM 2979 N N . CYS B 2 232 ? 122.358 131.889 150.396 1.00 31.55 248 CYS B N 1
ATOM 2980 C CA . CYS B 2 232 ? 121.781 131.110 149.311 1.00 31.55 248 CYS B CA 1
ATOM 2981 C C . CYS B 2 232 ? 120.684 130.182 149.792 1.00 31.55 248 CYS B C 1
ATOM 2982 O O . CYS B 2 232 ? 119.656 130.038 149.123 1.00 31.55 248 CYS B O 1
ATOM 2985 N N . ASN B 2 233 ? 120.877 129.589 150.970 1.00 28.17 249 ASN B N 1
ATOM 2986 C CA . ASN B 2 233 ? 119.870 128.723 151.571 1.00 28.17 249 ASN B CA 1
ATOM 2987 C C . ASN B 2 233 ? 118.619 129.496 151.943 1.00 28.17 249 ASN B C 1
ATOM 2988 O O . ASN B 2 233 ? 117.508 129.010 151.733 1.00 28.17 249 ASN B O 1
ATOM 2993 N N . ALA B 2 234 ? 118.775 130.702 152.482 1.00 28.98 250 ALA B N 1
ATOM 2994 C CA . ALA B 2 234 ? 117.612 131.484 152.869 1.00 28.98 250 ALA B CA 1
ATOM 2995 C C . ALA B 2 234 ? 116.840 131.995 151.665 1.00 28.98 250 ALA B C 1
ATOM 2996 O O . ALA B 2 234 ? 115.611 132.048 151.707 1.00 28.98 250 ALA B O 1
ATOM 2998 N N . LEU B 2 235 ? 117.527 132.340 150.579 1.00 26.83 251 LEU B N 1
ATOM 2999 C CA . LEU B 2 235 ? 116.824 132.744 149.365 1.00 26.83 251 LEU B CA 1
ATOM 3000 C C . LEU B 2 235 ? 116.109 131.572 148.714 1.00 26.83 251 LEU B C 1
ATOM 3001 O O . LEU B 2 235 ? 114.981 131.733 148.232 1.00 26.83 251 LEU B O 1
ATOM 3006 N N . SER B 2 236 ? 116.727 130.389 148.699 1.00 24.79 252 SER B N 1
ATOM 3007 C CA . SER B 2 236 ? 116.049 129.227 148.142 1.00 24.79 252 SER B CA 1
ATOM 3008 C C . SER B 2 236 ? 114.865 128.816 149.002 1.00 24.79 252 SER B C 1
ATOM 3009 O O . SER B 2 236 ? 113.829 128.416 148.475 1.00 24.79 252 SER B O 1
ATOM 3012 N N . ARG B 2 237 ? 114.978 128.955 150.319 1.00 27.77 253 ARG B N 1
ATOM 3013 C CA . ARG B 2 237 ? 113.863 128.647 151.207 1.00 27.77 253 ARG B CA 1
ATOM 3014 C C . ARG B 2 237 ? 112.732 129.654 151.057 1.00 27.77 253 ARG B C 1
ATOM 3015 O O . ARG B 2 237 ? 111.553 129.284 151.077 1.00 27.77 253 ARG B O 1
ATOM 3023 N N . ARG B 2 238 ? 113.066 130.926 150.875 1.00 29.00 254 ARG B N 1
ATOM 3024 C CA . ARG B 2 238 ? 112.035 131.936 150.692 1.00 29.00 254 ARG B CA 1
ATOM 3025 C C . ARG B 2 238 ? 111.386 131.841 149.321 1.00 29.00 254 ARG B C 1
ATOM 3026 O O . ARG B 2 238 ? 110.260 132.312 149.138 1.00 29.00 254 ARG B O 1
ATOM 3034 N N . LEU B 2 239 ? 112.069 131.251 148.347 1.00 25.19 255 LEU B N 1
ATOM 3035 C CA . LEU B 2 239 ? 111.435 130.986 147.067 1.00 25.19 255 LEU B CA 1
ATOM 3036 C C . LEU B 2 239 ? 110.708 129.651 147.032 1.00 25.19 255 LEU B C 1
ATOM 3037 O O . LEU B 2 239 ? 109.877 129.442 146.147 1.00 25.19 255 LEU B O 1
ATOM 3042 N N . LEU B 2 240 ? 111.009 128.739 147.954 1.00 23.79 256 LEU B N 1
ATOM 3043 C CA . LEU B 2 240 ? 110.209 127.534 148.104 1.00 23.79 256 LEU B CA 1
ATOM 3044 C C . LEU B 2 240 ? 108.945 127.779 148.898 1.00 23.79 256 LEU B C 1
ATOM 3045 O O . LEU B 2 240 ? 107.974 127.043 148.727 1.00 23.79 256 LEU B O 1
ATOM 3050 N N . LEU B 2 241 ? 108.935 128.778 149.774 1.00 24.65 257 LEU B N 1
ATOM 3051 C CA . LEU B 2 241 ? 107.699 129.076 150.487 1.00 24.65 257 LEU B CA 1
ATOM 3052 C C . LEU B 2 241 ? 106.645 129.717 149.601 1.00 24.65 257 LEU B C 1
ATOM 3053 O O . LEU B 2 241 ? 105.487 129.805 150.012 1.00 24.65 257 LEU B O 1
ATOM 3058 N N . LYS B 2 242 ? 107.012 130.158 148.403 1.00 28.93 258 LYS B N 1
ATOM 3059 C CA . LYS B 2 242 ? 106.099 130.730 147.428 1.00 28.93 258 LYS B CA 1
ATOM 3060 C C . LYS B 2 242 ? 105.501 129.680 146.505 1.00 28.93 258 LYS B C 1
ATOM 3061 O O . LYS B 2 242 ? 104.293 129.689 146.259 1.00 28.93 258 LYS B O 1
ATOM 3067 N N . ASN B 2 243 ? 106.309 128.738 146.007 1.00 28.32 259 ASN B N 1
ATOM 3068 C CA . ASN B 2 243 ? 105.775 127.760 145.014 1.00 28.32 259 ASN B CA 1
ATOM 3069 C C . ASN B 2 243 ? 105.669 126.329 145.566 1.00 28.32 259 ASN B C 1
ATOM 3070 O O . ASN B 2 243 ? 104.726 125.617 145.177 1.00 28.32 259 ASN B O 1
ATOM 3075 N N . SER B 2 244 ? 106.601 125.932 146.430 1.00 26.10 260 SER B N 1
ATOM 3076 C CA . SER B 2 244 ? 106.698 124.579 146.983 1.00 26.10 260 SER B CA 1
ATOM 3077 C C . SER B 2 244 ? 106.644 123.503 145.918 1.00 26.10 260 SER B C 1
ATOM 3078 O O . SER B 2 244 ? 106.287 122.365 146.217 1.00 26.10 260 SER B O 1
ATOM 3081 N N . ASP B 2 245 ? 107.004 123.835 144.688 1.00 23.73 261 ASP B N 1
ATOM 3082 C CA . ASP B 2 245 ? 106.998 122.909 143.574 1.00 23.73 261 ASP B CA 1
ATOM 3083 C C . ASP B 2 245 ? 108.252 122.991 142.727 1.00 23.73 261 ASP B C 1
ATOM 3084 O O . ASP B 2 245 ? 108.570 122.013 142.048 1.00 23.73 261 ASP B O 1
ATOM 3089 N N . ASP B 2 246 ? 108.982 124.114 142.755 1.00 19.86 262 ASP B N 1
ATOM 3090 C CA . ASP B 2 246 ? 110.190 124.310 141.963 1.00 19.86 262 ASP B CA 1
ATOM 3091 C C . ASP B 2 246 ? 111.279 123.331 142.338 1.00 19.86 262 ASP B C 1
ATOM 3092 O O . ASP B 2 246 ? 111.798 123.370 143.453 1.00 19.86 262 ASP B O 1
ATOM 3097 N N . TRP B 2 247 ? 111.642 122.462 141.413 1.00 16.21 263 TRP B N 1
ATOM 3098 C CA . TRP B 2 247 ? 112.736 121.556 141.686 1.00 16.21 263 TRP B CA 1
ATOM 3099 C C . TRP B 2 247 ? 114.091 122.226 141.579 1.00 16.21 263 TRP B C 1
ATOM 3100 O O . TRP B 2 247 ? 115.063 121.704 142.124 1.00 16.21 263 TRP B O 1
ATOM 3111 N N . GLN B 2 248 ? 114.190 123.378 140.927 1.00 16.01 264 GLN B N 1
ATOM 3112 C CA . GLN B 2 248 ? 115.477 124.048 140.865 1.00 16.01 264 GLN B CA 1
ATOM 3113 C C . GLN B 2 248 ? 115.865 124.690 142.176 1.00 16.01 264 GLN B C 1
ATOM 3114 O O . GLN B 2 248 ? 117.013 125.109 142.310 1.00 16.01 264 GLN B O 1
ATOM 3120 N N . PHE B 2 249 ? 114.946 124.788 143.137 1.00 18.81 265 PHE B N 1
ATOM 3121 C CA . PHE B 2 249 ? 115.259 125.362 144.432 1.00 18.81 265 PHE B CA 1
ATOM 3122 C C . PHE B 2 249 ? 115.293 124.349 145.555 1.00 18.81 265 PHE B C 1
ATOM 3123 O O . PHE B 2 249 ? 115.948 124.610 146.562 1.00 18.81 265 PHE B O 1
ATOM 3131 N N . TYR B 2 250 ? 114.653 123.191 145.398 1.00 20.58 266 TYR B N 1
ATOM 3132 C CA . TYR B 2 250 ? 114.911 122.099 146.328 1.00 20.58 266 TYR B CA 1
ATOM 3133 C C . TYR B 2 250 ? 116.349 121.625 146.206 1.00 20.58 266 TYR B C 1
ATOM 3134 O O . TYR B 2 250 ? 116.990 121.311 147.214 1.00 20.58 266 TYR B O 1
ATOM 3143 N N . LEU B 2 251 ? 116.886 121.625 144.986 1.00 19.33 267 LEU B N 1
ATOM 3144 C CA . LEU B 2 251 ? 118.269 121.224 144.775 1.00 19.33 267 LEU B CA 1
ATOM 3145 C C . LEU B 2 251 ? 119.244 122.195 145.427 1.00 19.33 267 LEU B C 1
ATOM 3146 O O . LEU B 2 251 ? 120.174 121.770 146.119 1.00 19.33 267 LEU B O 1
ATOM 3151 N N . THR B 2 252 ? 119.042 123.502 145.242 1.00 20.54 268 THR B N 1
ATOM 3152 C CA . THR B 2 252 ? 119.948 124.463 145.863 1.00 20.54 268 THR B CA 1
ATOM 3153 C C . THR B 2 252 ? 119.746 124.542 147.366 1.00 20.54 268 THR B C 1
ATOM 3154 O O . THR B 2 252 ? 120.715 124.770 148.098 1.00 20.54 268 THR B O 1
ATOM 3158 N N . TYR B 2 253 ? 118.515 124.317 147.842 1.00 23.62 269 TYR B N 1
ATOM 3159 C CA . TYR B 2 253 ? 118.255 124.235 149.273 1.00 23.62 269 TYR B CA 1
ATOM 3160 C C . TYR B 2 253 ? 119.033 123.096 149.911 1.00 23.62 269 TYR B C 1
ATOM 3161 O O . TYR B 2 253 ? 119.685 123.288 150.939 1.00 23.62 269 TYR B O 1
ATOM 3170 N N . PHE B 2 254 ? 119.008 121.913 149.303 1.00 24.49 270 PHE B N 1
ATOM 3171 C CA . PHE B 2 254 ? 119.736 120.793 149.885 1.00 24.49 270 PHE B CA 1
ATOM 3172 C C . PHE B 2 254 ? 121.245 120.961 149.728 1.00 24.49 270 PHE B C 1
ATOM 3173 O O . PHE B 2 254 ? 122.004 120.656 150.659 1.00 24.49 270 PHE B O 1
ATOM 3181 N N . ASP B 2 255 ? 121.691 121.479 148.573 1.00 28.61 271 ASP B N 1
ATOM 3182 C CA . ASP B 2 255 ? 123.116 121.687 148.329 1.00 28.61 271 ASP B CA 1
ATOM 3183 C C . ASP B 2 255 ? 123.715 122.691 149.292 1.00 28.61 271 ASP B C 1
ATOM 3184 O O . ASP B 2 255 ? 124.866 122.538 149.707 1.00 28.61 271 ASP B O 1
ATOM 3189 N N . SER B 2 256 ? 122.953 123.706 149.676 1.00 27.44 272 SER B N 1
ATOM 3190 C CA . SER B 2 256 ? 123.451 124.723 150.579 1.00 27.44 272 SER B CA 1
ATOM 3191 C C . SER B 2 256 ? 122.937 124.570 151.995 1.00 27.44 272 SER B C 1
ATOM 3192 O O . SER B 2 256 ? 123.147 125.468 152.809 1.00 27.44 272 SER B O 1
ATOM 3195 N N . VAL B 2 257 ? 122.226 123.490 152.302 1.00 31.51 273 VAL B N 1
ATOM 3196 C CA . VAL B 2 257 ? 122.027 123.077 153.687 1.00 31.51 273 VAL B CA 1
ATOM 3197 C C . VAL B 2 257 ? 123.056 122.059 154.134 1.00 31.51 273 VAL B C 1
ATOM 3198 O O . VAL B 2 257 ? 123.628 122.223 155.224 1.00 31.51 273 VAL B O 1
ATOM 3202 N N . PHE B 2 258 ? 123.368 121.058 153.316 1.00 36.16 274 PHE B N 1
ATOM 3203 C CA . PHE B 2 258 ? 124.381 120.099 153.727 1.00 36.16 274 PHE B CA 1
ATOM 3204 C C . PHE B 2 258 ? 125.782 120.686 153.727 1.00 36.16 274 PHE B C 1
ATOM 3205 O O . PHE B 2 258 ? 126.621 120.254 154.523 1.00 36.16 274 PHE B O 1
ATOM 3213 N N . ARG B 2 259 ? 126.038 121.715 152.927 1.00 39.14 275 ARG B N 1
ATOM 3214 C CA . ARG B 2 259 ? 127.309 122.408 153.054 1.00 39.14 275 ARG B CA 1
ATOM 3215 C C . ARG B 2 259 ? 127.370 123.286 154.295 1.00 39.14 275 ARG B C 1
ATOM 3216 O O . ARG B 2 259 ? 128.469 123.609 154.747 1.00 39.14 275 ARG B O 1
ATOM 3224 N N . LEU B 2 260 ? 126.231 123.646 154.876 1.00 39.62 276 LEU B N 1
ATOM 3225 C CA . LEU B 2 260 ? 126.226 124.402 156.120 1.00 39.62 276 LEU B CA 1
ATOM 3226 C C . LEU B 2 260 ? 126.417 123.535 157.352 1.00 39.62 276 LEU B C 1
ATOM 3227 O O . LEU B 2 260 ? 126.726 124.069 158.419 1.00 39.62 276 LEU B O 1
ATOM 3232 N N . ILE B 2 261 ? 126.222 122.219 157.248 1.00 42.51 277 ILE B N 1
ATOM 3233 C CA . ILE B 2 261 ? 126.649 121.316 158.307 1.00 42.51 277 ILE B CA 1
ATOM 3234 C C . ILE B 2 261 ? 127.992 120.683 157.997 1.00 42.51 277 ILE B C 1
ATOM 3235 O O . ILE B 2 261 ? 128.611 120.095 158.897 1.00 42.51 277 ILE B O 1
ATOM 3240 N N . GLU B 2 262 ? 128.459 120.777 156.754 1.00 48.19 278 GLU B N 1
ATOM 3241 C CA . GLU B 2 262 ? 129.859 120.527 156.443 1.00 48.19 278 GLU B CA 1
ATOM 3242 C C . GLU B 2 262 ? 130.771 121.637 156.948 1.00 48.19 278 GLU B C 1
ATOM 3243 O O . GLU B 2 262 ? 131.845 121.343 157.483 1.00 48.19 278 GLU B O 1
ATOM 3249 N N . GLU B 2 263 ? 130.353 122.899 156.830 1.00 48.23 279 GLU B N 1
ATOM 3250 C CA . GLU B 2 263 ? 131.132 124.031 157.307 1.00 48.23 279 GLU B CA 1
ATOM 3251 C C . GLU B 2 263 ? 130.961 124.305 158.792 1.00 48.23 279 GLU B C 1
ATOM 3252 O O . GLU B 2 263 ? 131.669 125.174 159.315 1.00 48.23 279 GLU B O 1
ATOM 3258 N N . ALA B 2 264 ? 130.052 123.595 159.465 1.00 50.85 280 ALA B N 1
ATOM 3259 C CA . ALA B 2 264 ? 129.686 123.791 160.875 1.00 50.85 280 ALA B CA 1
ATOM 3260 C C . ALA B 2 264 ? 129.268 125.237 161.153 1.00 50.85 280 ALA B C 1
ATOM 3261 O O . ALA B 2 264 ? 129.886 125.958 161.936 1.00 50.85 280 ALA B O 1
ATOM 3263 N N . TRP B 2 265 ? 128.194 125.648 160.486 1.00 50.64 281 TRP B N 1
ATOM 3264 C CA . TRP B 2 265 ? 127.714 127.019 160.591 1.00 50.64 281 TRP B CA 1
ATOM 3265 C C . TRP B 2 265 ? 127.019 127.248 161.925 1.00 50.64 281 TRP B C 1
ATOM 3266 O O . TRP B 2 265 ? 126.351 126.359 162.458 1.00 50.64 281 TRP B O 1
ATOM 3277 N N . SER B 2 266 ? 127.193 128.449 162.468 1.00 55.50 282 SER B N 1
ATOM 3278 C CA . SER B 2 266 ? 126.499 128.911 163.653 1.00 55.50 282 SER B CA 1
ATOM 3279 C C . SER B 2 266 ? 125.934 130.297 163.377 1.00 55.50 282 SER B C 1
ATOM 3280 O O . SER B 2 266 ? 126.610 131.130 162.765 1.00 55.50 282 SER B O 1
ATOM 3283 N N . PRO B 2 267 ? 124.706 130.575 163.804 1.00 59.85 283 PRO B N 1
ATOM 3284 C CA . PRO B 2 267 ? 124.063 131.839 163.445 1.00 59.85 283 PRO B CA 1
ATOM 3285 C C . PRO B 2 267 ? 124.619 132.987 164.264 1.00 59.85 283 PRO B C 1
ATOM 3286 O O . PRO B 2 267 ? 125.165 132.772 165.357 1.00 59.85 283 PRO B O 1
ATOM 3290 N N . PRO B 2 268 ? 124.518 134.218 163.770 1.00 68.11 284 PRO B N 1
ATOM 3291 C CA . PRO B 2 268 ? 124.905 135.368 164.589 1.00 68.11 284 PRO B CA 1
ATOM 3292 C C . PRO B 2 268 ? 123.860 135.664 165.651 1.00 68.11 284 PRO B C 1
ATOM 3293 O O . PRO B 2 268 ? 122.697 135.269 165.550 1.00 68.11 284 PRO B O 1
ATOM 3297 N N . ALA B 2 269 ? 124.296 136.377 166.690 1.00 70.60 285 ALA B N 1
ATOM 3298 C CA . ALA B 2 269 ? 123.394 136.760 167.766 1.00 70.60 285 ALA B CA 1
ATOM 3299 C C . ALA B 2 269 ? 122.483 137.915 167.381 1.00 70.60 285 ALA B C 1
ATOM 3300 O O . ALA B 2 269 ? 121.397 138.049 167.955 1.00 70.60 285 ALA B O 1
ATOM 3302 N N . GLU B 2 270 ? 122.898 138.745 166.426 1.00 79.74 286 GLU B N 1
ATOM 3303 C CA . GLU B 2 270 ? 122.065 139.835 165.930 1.00 79.74 286 GLU B CA 1
ATOM 3304 C C . GLU B 2 270 ? 121.922 139.689 164.417 1.00 79.74 286 GLU B C 1
ATOM 3305 O O . GLU B 2 270 ? 122.634 138.892 163.799 1.00 79.74 286 GLU B O 1
ATOM 3311 N N . GLY B 2 271 ? 121.004 140.438 163.813 1.00 70.47 287 GLY B N 1
ATOM 3312 C CA . GLY B 2 271 ? 120.593 140.169 162.457 1.00 70.47 287 GLY B CA 1
ATOM 3313 C C . GLY B 2 271 ? 119.468 139.157 162.515 1.00 70.47 287 GLY B C 1
ATOM 3314 O O . GLY B 2 271 ? 119.120 138.633 163.573 1.00 70.47 287 GLY B O 1
ATOM 3315 N N . GLU B 2 272 ? 118.886 138.881 161.351 1.00 67.40 288 GLU B N 1
ATOM 3316 C CA . GLU B 2 272 ? 117.785 137.924 161.355 1.00 67.40 288 GLU B CA 1
ATOM 3317 C C . GLU B 2 272 ? 118.327 136.496 161.395 1.00 67.40 288 GLU B C 1
ATOM 3318 O O . GLU B 2 272 ? 118.221 135.816 162.419 1.00 67.40 288 GLU B O 1
ATOM 3324 N N . HIS B 2 273 ? 118.933 136.031 160.305 1.00 57.46 289 HIS B N 1
ATOM 3325 C CA . HIS B 2 273 ? 119.970 135.006 160.341 1.00 57.46 289 HIS B CA 1
ATOM 3326 C C . HIS B 2 273 ? 121.081 135.253 159.335 1.00 57.46 289 HIS B C 1
ATOM 3327 O O . HIS B 2 273 ? 122.205 134.798 159.563 1.00 57.46 289 HIS B O 1
ATOM 3334 N N . SER B 2 274 ? 120.802 135.956 158.246 1.00 50.14 290 SER B N 1
ATOM 3335 C CA . SER B 2 274 ? 121.740 136.314 157.197 1.00 50.14 290 SER B CA 1
ATOM 3336 C C . SER B 2 274 ? 121.120 137.479 156.439 1.00 50.14 290 SER B C 1
ATOM 3337 O O . SER B 2 274 ? 120.201 138.135 156.941 1.00 50.14 290 SER B O 1
ATOM 3340 N N . LEU B 2 275 ? 121.613 137.736 155.228 1.00 48.18 291 LEU B N 1
ATOM 3341 C CA . LEU B 2 275 ? 121.084 138.837 154.431 1.00 48.18 291 LEU B CA 1
ATOM 3342 C C . LEU B 2 275 ? 119.683 138.571 153.888 1.00 48.18 291 LEU B C 1
ATOM 3343 O O . LEU B 2 275 ? 119.017 139.516 153.454 1.00 48.18 291 LEU B O 1
ATOM 3348 N N . GLU B 2 276 ? 119.215 137.322 153.900 1.00 43.82 292 GLU B N 1
ATOM 3349 C CA . GLU B 2 276 ? 117.859 137.007 153.474 1.00 43.82 292 GLU B CA 1
ATOM 3350 C C . GLU B 2 276 ? 116.982 136.452 154.585 1.00 43.82 292 GLU B C 1
ATOM 3351 O O . GLU B 2 276 ? 115.756 136.489 154.456 1.00 43.82 292 GLU B O 1
ATOM 3357 N N . GLY B 2 277 ? 117.565 135.932 155.661 1.00 51.81 293 GLY B N 1
ATOM 3358 C CA . GLY B 2 277 ? 116.799 135.641 156.857 1.00 51.81 293 GLY B CA 1
ATOM 3359 C C . GLY B 2 277 ? 116.281 134.229 157.010 1.00 51.81 293 GLY B C 1
ATOM 3360 O O . GLY B 2 277 ? 115.858 133.613 156.030 1.00 51.81 293 GLY B O 1
ATOM 3361 N N . GLU B 2 278 ? 116.295 133.737 158.255 1.00 50.15 294 GLU B N 1
ATOM 3362 C CA . GLU B 2 278 ? 115.830 132.411 158.656 1.00 50.15 294 GLU B CA 1
ATOM 3363 C C . GLU B 2 278 ? 116.580 131.321 157.897 1.00 50.15 294 GLU B C 1
ATOM 3364 O O . GLU B 2 278 ? 116.052 130.714 156.964 1.00 50.15 294 GLU B O 1
ATOM 3370 N N . VAL B 2 279 ? 117.844 131.139 158.231 1.00 44.33 295 VAL B N 1
ATOM 3371 C CA . VAL B 2 279 ? 118.707 130.153 157.598 1.00 44.33 295 VAL B CA 1
ATOM 3372 C C . VAL B 2 279 ? 118.633 128.844 158.366 1.00 44.33 295 VAL B C 1
ATOM 3373 O O . VAL B 2 279 ? 118.756 128.811 159.594 1.00 44.33 295 VAL B O 1
ATOM 3377 N N . HIS B 2 280 ? 118.436 127.752 157.634 1.00 43.20 296 HIS B N 1
ATOM 3378 C CA . HIS B 2 280 ? 118.393 126.411 158.195 1.00 43.20 296 HIS B CA 1
ATOM 3379 C C . HIS B 2 280 ? 119.782 125.789 158.207 1.00 43.20 296 HIS B C 1
ATOM 3380 O O . HIS B 2 280 ? 120.671 126.186 157.453 1.00 43.20 296 HIS B O 1
ATOM 3387 N N . TYR B 2 281 ? 119.973 124.814 159.100 1.00 51.41 297 TYR B N 1
ATOM 3388 C CA . TYR B 2 281 ? 121.281 124.115 159.218 1.00 51.41 297 TYR B CA 1
ATOM 3389 C C . TYR B 2 281 ? 121.686 122.741 158.676 1.00 51.41 297 TYR B C 1
ATOM 3390 O O . TYR B 2 281 ? 122.467 122.683 157.707 1.00 51.41 297 TYR B O 1
ATOM 3399 N N . SER B 2 282 ? 121.158 121.672 159.280 1.00 56.34 298 SER B N 1
ATOM 3400 C CA . SER B 2 282 ? 121.083 120.311 158.690 1.00 56.34 298 SER B CA 1
ATOM 3401 C C . SER B 2 282 ? 120.087 119.447 159.470 1.00 56.34 298 SER B C 1
ATOM 3402 O O . SER B 2 282 ? 119.739 119.819 160.606 1.00 56.34 298 SER B O 1
ATOM 3405 N N . ALA B 2 283 ? 119.651 118.342 158.858 1.00 63.88 299 ALA B N 1
ATOM 3406 C CA . ALA B 2 283 ? 118.709 117.384 159.483 1.00 63.88 299 ALA B CA 1
ATOM 3407 C C . ALA B 2 283 ? 117.736 118.425 160.046 1.00 63.88 299 ALA B C 1
ATOM 3408 O O . ALA B 2 283 ? 117.425 119.394 159.324 1.00 63.88 299 ALA B O 1
ATOM 3410 N N . GLU B 2 284 ? 117.384 118.316 161.308 1.00 62.29 300 GLU B N 1
ATOM 3411 C CA . GLU B 2 284 ? 116.195 118.778 162.081 1.00 62.29 300 GLU B CA 1
ATOM 3412 C C . GLU B 2 284 ? 115.654 120.035 161.388 1.00 62.29 300 GLU B C 1
ATOM 3413 O O . GLU B 2 284 ? 114.437 120.081 161.134 1.00 62.29 300 GLU B O 1
ATOM 3419 N N . LYS B 2 285 ? 116.517 121.013 161.098 1.00 53.51 301 LYS B N 1
ATOM 3420 C CA . LYS B 2 285 ? 116.059 122.280 160.462 1.00 53.51 301 LYS B CA 1
ATOM 3421 C C . LYS B 2 285 ? 115.734 122.054 158.980 1.00 53.51 301 LYS B C 1
ATOM 3422 O O . LYS B 2 285 ? 115.124 122.954 158.376 1.00 53.51 301 LYS B O 1
ATOM 3428 N N . ALA B 2 286 ? 116.126 120.904 158.421 1.00 42.26 302 ALA B N 1
ATOM 3429 C CA . ALA B 2 286 ? 115.853 120.616 157.024 1.00 42.26 302 ALA B CA 1
ATOM 3430 C C . ALA B 2 286 ? 114.887 119.463 156.841 1.00 42.26 302 ALA B C 1
ATOM 3431 O O . ALA B 2 286 ? 114.372 119.278 155.738 1.00 42.26 302 ALA B O 1
ATOM 3433 N N . VAL B 2 287 ? 114.645 118.682 157.892 1.00 42.28 303 VAL B N 1
ATOM 3434 C CA . VAL B 2 287 ? 113.630 117.642 157.838 1.00 42.28 303 VAL B CA 1
ATOM 3435 C C . VAL B 2 287 ? 112.261 118.218 158.172 1.00 42.28 303 VAL B C 1
ATOM 3436 O O . VAL B 2 287 ? 111.266 117.873 157.523 1.00 42.28 303 VAL B O 1
ATOM 3440 N N . LYS B 2 288 ? 112.193 119.122 159.151 1.00 42.72 304 LYS B N 1
ATOM 3441 C CA . LYS B 2 288 ? 110.930 119.742 159.531 1.00 42.72 304 LYS B CA 1
ATOM 3442 C C . LYS B 2 288 ? 110.378 120.642 158.433 1.00 42.72 304 LYS B C 1
ATOM 3443 O O . LYS B 2 288 ? 109.159 120.717 158.272 1.00 42.72 304 LYS B O 1
ATOM 3449 N N . PHE B 2 289 ? 111.241 121.260 157.628 1.00 34.06 305 PHE B N 1
ATOM 3450 C CA . PHE B 2 289 ? 110.764 122.064 156.510 1.00 34.06 305 PHE B CA 1
ATOM 3451 C C . PHE B 2 289 ? 110.125 121.208 155.423 1.00 34.06 305 PHE B C 1
ATOM 3452 O O . PHE B 2 289 ? 109.077 121.574 154.885 1.00 34.06 305 PHE B O 1
ATOM 3460 N N . ILE B 2 290 ? 110.716 120.054 155.105 1.00 32.72 306 ILE B N 1
ATOM 3461 C CA . ILE B 2 290 ? 110.140 119.183 154.084 1.00 32.72 306 ILE B CA 1
ATOM 3462 C C . ILE B 2 290 ? 108.870 118.509 154.598 1.00 32.72 306 ILE B C 1
ATOM 3463 O O . ILE B 2 290 ? 107.857 118.432 153.886 1.00 32.72 306 ILE B O 1
ATOM 3468 N N . GLU B 2 291 ? 108.881 118.051 155.850 1.00 41.64 307 GLU B N 1
ATOM 3469 C CA . GLU B 2 291 ? 107.684 117.477 156.449 1.00 41.64 307 GLU B CA 1
ATOM 3470 C C . GLU B 2 291 ? 106.610 118.515 156.745 1.00 41.64 307 GLU B C 1
ATOM 3471 O O . GLU B 2 291 ? 105.485 118.128 157.072 1.00 41.64 307 GLU B O 1
ATOM 3477 N N . ASP B 2 292 ? 106.929 119.806 156.671 1.00 39.74 308 ASP B N 1
ATOM 3478 C CA . ASP B 2 292 ? 105.929 120.861 156.642 1.00 39.74 308 ASP B CA 1
ATOM 3479 C C . ASP B 2 292 ? 105.428 121.163 155.243 1.00 39.74 308 ASP B C 1
ATOM 3480 O O . ASP B 2 292 ? 104.245 121.477 155.080 1.00 39.74 308 ASP B O 1
ATOM 3485 N N . ARG B 2 293 ? 106.296 121.072 154.230 1.00 35.19 309 ARG B N 1
ATOM 3486 C CA . ARG B 2 293 ? 105.854 121.299 152.856 1.00 35.19 309 ARG B CA 1
ATOM 3487 C C . ARG B 2 293 ? 104.898 120.212 152.393 1.00 35.19 309 ARG B C 1
ATOM 3488 O O . ARG B 2 293 ? 103.947 120.495 151.658 1.00 35.19 309 ARG B O 1
ATOM 3496 N N . ILE B 2 294 ? 105.120 118.971 152.838 1.00 35.44 310 ILE B N 1
ATOM 3497 C CA . ILE B 2 294 ? 104.210 117.871 152.511 1.00 35.44 310 ILE B CA 1
ATOM 3498 C C . ILE B 2 294 ? 102.834 118.120 153.117 1.00 35.44 310 ILE B C 1
ATOM 3499 O O . ILE B 2 294 ? 101.804 117.981 152.446 1.00 35.44 310 ILE B O 1
ATOM 3504 N N . THR B 2 295 ? 102.805 118.540 154.383 1.00 40.77 311 THR B N 1
ATOM 3505 C CA . THR B 2 295 ? 101.554 118.811 155.078 1.00 40.77 311 THR B CA 1
ATOM 3506 C C . THR B 2 295 ? 100.809 120.001 154.489 1.00 40.77 311 THR B C 1
ATOM 3507 O O . THR B 2 295 ? 99.595 119.915 154.290 1.00 40.77 311 THR B O 1
ATOM 3511 N N . GLU B 2 296 ? 101.506 121.082 154.157 1.00 43.58 312 GLU B N 1
ATOM 3512 C CA . GLU B 2 296 ? 100.857 122.227 153.534 1.00 43.58 312 GLU B CA 1
ATOM 3513 C C . GLU B 2 296 ? 100.395 121.933 152.114 1.00 43.58 312 GLU B C 1
ATOM 3514 O O . GLU B 2 296 ? 99.396 122.503 151.667 1.00 43.58 312 GLU B O 1
ATOM 3520 N N . GLU B 2 297 ? 101.084 121.042 151.399 1.00 41.66 313 GLU B N 1
ATOM 3521 C CA . GLU B 2 297 ? 100.590 120.589 150.104 1.00 41.66 313 GLU B CA 1
ATOM 3522 C C . GLU B 2 297 ? 99.361 119.705 150.255 1.00 41.66 313 GLU B C 1
ATOM 3523 O O . GLU B 2 297 ? 98.490 119.699 149.378 1.00 41.66 313 GLU B O 1
ATOM 3529 N N . SER B 2 298 ? 99.258 118.974 151.371 1.00 44.14 314 SER B N 1
ATOM 3530 C CA . SER B 2 298 ? 98.140 118.062 151.585 1.00 44.14 314 SER B CA 1
ATOM 3531 C C . SER B 2 298 ? 96.807 118.775 151.783 1.00 44.14 314 SER B C 1
ATOM 3532 O O . SER B 2 298 ? 95.759 118.135 151.675 1.00 44.14 314 SER B O 1
ATOM 3535 N N . LYS B 2 299 ? 96.817 120.076 152.068 1.00 48.38 315 LYS B N 1
ATOM 3536 C CA . LYS B 2 299 ? 95.600 120.848 152.268 1.00 48.38 315 LYS B CA 1
ATOM 3537 C C . LYS B 2 299 ? 95.278 121.746 151.080 1.00 48.38 315 LYS B C 1
ATOM 3538 O O . LYS B 2 299 ? 94.834 122.882 151.263 1.00 48.38 315 LYS B O 1
ATOM 3544 N N . SER B 2 300 ? 95.508 121.264 149.864 1.00 56.25 316 SER B N 1
ATOM 3545 C CA . SER B 2 300 ? 95.179 122.004 148.658 1.00 56.25 316 SER B CA 1
ATOM 3546 C C . SER B 2 300 ? 94.449 121.096 147.682 1.00 56.25 316 SER B C 1
ATOM 3547 O O . SER B 2 300 ? 94.464 119.871 147.807 1.00 56.25 316 SER B O 1
ATOM 3550 N N . SER B 2 301 ? 93.804 121.716 146.697 1.00 58.35 317 SER B N 1
ATOM 3551 C CA . SER B 2 301 ? 93.085 120.993 145.656 1.00 58.35 317 SER B CA 1
ATOM 3552 C C . SER B 2 301 ? 93.886 120.897 144.364 1.00 58.35 317 SER B C 1
ATOM 3553 O O . SER B 2 301 ? 93.305 120.911 143.274 1.00 58.35 317 SER B O 1
ATOM 3556 N N . ARG B 2 302 ? 95.213 120.807 144.462 1.00 55.64 318 ARG B N 1
ATOM 3557 C CA . ARG B 2 302 ? 96.063 120.755 143.283 1.00 55.64 318 ARG B CA 1
ATOM 3558 C C . ARG B 2 302 ? 96.921 119.503 143.181 1.00 55.64 318 ARG B C 1
ATOM 3559 O O . ARG B 2 302 ? 97.208 119.078 142.055 1.00 55.64 318 ARG B O 1
ATOM 3567 N N . HIS B 2 303 ? 97.317 118.902 144.308 1.00 50.27 319 HIS B N 1
ATOM 3568 C CA . HIS B 2 303 ? 98.176 117.716 144.371 1.00 50.27 319 HIS B CA 1
ATOM 3569 C C . HIS B 2 303 ? 99.512 117.950 143.669 1.00 50.27 319 HIS B C 1
ATOM 3570 O O . HIS B 2 303 ? 99.769 117.453 142.574 1.00 50.27 319 HIS B O 1
ATOM 3577 N N . LEU B 2 304 ? 100.337 118.777 144.297 1.00 31.80 320 LEU B N 1
ATOM 3578 C CA . LEU B 2 304 ? 101.695 118.980 143.818 1.00 31.80 320 LEU B CA 1
ATOM 3579 C C . LEU B 2 304 ? 102.530 117.730 144.049 1.00 31.80 320 LEU B C 1
ATOM 3580 O O . LEU B 2 304 ? 102.383 117.043 145.060 1.00 31.80 320 LEU B O 1
ATOM 3585 N N . ARG B 2 305 ? 103.407 117.432 143.093 1.00 20.11 321 ARG B N 1
ATOM 3586 C CA . ARG B 2 305 ? 104.387 116.368 143.232 1.00 20.11 321 ARG B CA 1
ATOM 3587 C C . ARG B 2 305 ? 105.753 116.902 143.607 1.00 20.11 321 ARG B C 1
ATOM 3588 O O . ARG B 2 305 ? 106.752 116.205 143.436 1.00 20.11 321 ARG B O 1
ATOM 3596 N N . GLY B 2 306 ? 105.820 118.129 144.087 1.00 22.33 322 GLY B N 1
ATOM 3597 C CA . GLY B 2 306 ? 107.047 118.710 144.563 1.00 22.33 322 GLY B CA 1
ATOM 3598 C C . GLY B 2 306 ? 107.562 118.100 145.851 1.00 22.33 322 GLY B C 1
ATOM 3599 O O . GLY B 2 306 ? 108.626 117.476 145.863 1.00 22.33 322 GLY B O 1
ATOM 3600 N N . PRO B 2 307 ? 106.838 118.283 146.964 1.00 23.71 323 PRO B N 1
ATOM 3601 C CA . PRO B 2 307 ? 107.369 117.825 148.256 1.00 23.71 323 PRO B CA 1
ATOM 3602 C C . PRO B 2 307 ? 107.509 116.321 148.384 1.00 23.71 323 PRO B C 1
ATOM 3603 O O . PRO B 2 307 ? 108.372 115.861 149.141 1.00 23.71 323 PRO B O 1
ATOM 3607 N N . HIS B 2 308 ? 106.723 115.538 147.642 1.00 22.97 324 HIS B N 1
ATOM 3608 C CA . HIS B 2 308 ? 106.857 114.088 147.711 1.00 22.97 324 HIS B CA 1
ATOM 3609 C C . HIS B 2 308 ? 108.140 113.615 147.055 1.00 22.97 324 HIS B C 1
ATOM 3610 O O . HIS B 2 308 ? 108.682 112.578 147.444 1.00 22.97 324 HIS B O 1
ATOM 3617 N N . LEU B 2 309 ? 108.640 114.353 146.069 1.00 18.25 325 LEU B N 1
ATOM 3618 C CA . LEU B 2 309 ? 109.955 114.059 145.526 1.00 18.25 325 LEU B CA 1
ATOM 3619 C C . LEU B 2 309 ? 111.056 114.692 146.358 1.00 18.25 325 LEU B C 1
ATOM 3620 O O . LEU B 2 309 ? 112.185 114.192 146.374 1.00 18.25 325 LEU B O 1
ATOM 3625 N N . ALA B 2 310 ? 110.751 115.792 147.040 1.00 20.38 326 ALA B N 1
ATOM 3626 C CA . ALA B 2 310 ? 111.746 116.415 147.898 1.00 20.38 326 ALA B CA 1
ATOM 3627 C C . ALA B 2 310 ? 112.080 115.534 149.087 1.00 20.38 326 ALA B C 1
ATOM 3628 O O . ALA B 2 310 ? 113.227 115.515 149.541 1.00 20.38 326 ALA B O 1
ATOM 3630 N N . LYS B 2 311 ? 111.090 114.806 149.597 1.00 22.19 327 LYS B N 1
ATOM 3631 C CA . LYS B 2 311 ? 111.335 113.844 150.663 1.00 22.19 327 LYS B CA 1
ATOM 3632 C C . LYS B 2 311 ? 112.316 112.761 150.226 1.00 22.19 327 LYS B C 1
ATOM 3633 O O . LYS B 2 311 ? 113.233 112.404 150.973 1.00 22.19 327 LYS B O 1
ATOM 3639 N N . LEU B 2 312 ? 112.183 112.274 148.990 1.00 21.83 328 LEU B N 1
ATOM 3640 C CA . LEU B 2 312 ? 113.088 111.241 148.499 1.00 21.83 328 LEU B CA 1
ATOM 3641 C C . LEU B 2 312 ? 114.469 111.795 148.175 1.00 21.83 328 LEU B C 1
ATOM 3642 O O . LEU B 2 312 ? 115.471 111.100 148.370 1.00 21.83 328 LEU B O 1
ATOM 3647 N N . GLU B 2 313 ? 114.549 113.035 147.691 1.00 22.23 329 GLU B N 1
ATOM 3648 C CA . GLU B 2 313 ? 115.857 113.648 147.478 1.00 22.23 329 GLU B CA 1
ATOM 3649 C C . GLU B 2 313 ? 116.582 113.881 148.792 1.00 22.23 329 GLU B C 1
ATOM 3650 O O . GLU B 2 313 ? 117.795 113.649 148.881 1.00 22.23 329 GLU B O 1
ATOM 3656 N N . LEU B 2 314 ? 115.850 114.291 149.828 1.00 24.57 330 LEU B N 1
ATOM 3657 C CA . LEU B 2 314 ? 116.447 114.453 151.148 1.00 24.57 330 LEU B CA 1
ATOM 3658 C C . LEU B 2 314 ? 116.886 113.119 151.730 1.00 24.57 330 LEU B C 1
ATOM 3659 O O . LEU B 2 314 ? 117.937 113.037 152.372 1.00 24.57 330 LEU B O 1
ATOM 3664 N N . ILE B 2 315 ? 116.114 112.055 151.498 1.00 26.50 331 ILE B N 1
ATOM 3665 C CA . ILE B 2 315 ? 116.504 110.756 152.038 1.00 26.50 331 ILE B CA 1
ATOM 3666 C C . ILE B 2 315 ? 117.612 110.110 151.213 1.00 26.50 331 ILE B C 1
ATOM 3667 O O . ILE B 2 315 ? 118.260 109.177 151.693 1.00 26.50 331 ILE B O 1
ATOM 3672 N N . ARG B 2 316 ? 117.881 110.586 149.996 1.00 25.32 332 ARG B N 1
ATOM 3673 C CA . ARG B 2 316 ? 119.095 110.109 149.337 1.00 25.32 332 ARG B CA 1
ATOM 3674 C C . ARG B 2 316 ? 120.306 110.924 149.773 1.00 25.32 332 ARG B C 1
ATOM 3675 O O . ARG B 2 316 ? 121.415 110.384 149.868 1.00 25.32 332 ARG B O 1
ATOM 3683 N N . ARG B 2 317 ? 120.121 112.209 150.092 1.00 27.03 333 ARG B N 1
ATOM 3684 C CA . ARG B 2 317 ? 121.288 113.006 150.447 1.00 27.03 333 ARG B CA 1
ATOM 3685 C C . ARG B 2 317 ? 121.699 112.815 151.893 1.00 27.03 333 ARG B C 1
ATOM 3686 O O . ARG B 2 317 ? 122.886 112.926 152.203 1.00 27.03 333 ARG B O 1
ATOM 3694 N N . LEU B 2 318 ? 120.753 112.527 152.789 1.00 32.40 334 LEU B N 1
ATOM 3695 C CA . LEU B 2 318 ? 121.122 112.151 154.148 1.00 32.40 334 LEU B CA 1
ATOM 3696 C C . LEU B 2 318 ? 121.812 110.799 154.163 1.00 32.40 334 LEU B C 1
ATOM 3697 O O . LEU B 2 318 ? 122.702 110.556 154.981 1.00 32.40 334 LEU B O 1
ATOM 3702 N N . ARG B 2 319 ? 121.405 109.905 153.268 1.00 37.21 335 ARG B N 1
ATOM 3703 C CA . ARG B 2 319 ? 122.059 108.611 153.149 1.00 37.21 335 ARG B CA 1
ATOM 3704 C C . ARG B 2 319 ? 123.450 108.744 152.544 1.00 37.21 335 ARG B C 1
ATOM 3705 O O . ARG B 2 319 ? 124.345 107.960 152.874 1.00 37.21 335 ARG B O 1
ATOM 3713 N N . SER B 2 320 ? 123.662 109.745 151.687 1.00 40.33 336 SER B N 1
ATOM 3714 C CA . SER B 2 320 ? 124.973 109.934 151.073 1.00 40.33 336 SER B CA 1
ATOM 3715 C C . SER B 2 320 ? 126.033 110.461 152.035 1.00 40.33 336 SER B C 1
ATOM 3716 O O . SER B 2 320 ? 127.206 110.509 151.653 1.00 40.33 336 SER B O 1
ATOM 3719 N N . GLN B 2 321 ? 125.667 110.873 153.250 1.00 47.49 337 GLN B N 1
ATOM 3720 C CA . GLN B 2 321 ? 126.641 111.311 154.244 1.00 47.49 337 GLN B CA 1
ATOM 3721 C C . GLN B 2 321 ? 126.698 110.383 155.450 1.00 47.49 337 GLN B C 1
ATOM 3722 O O . GLN B 2 321 ? 127.736 109.768 155.712 1.00 47.49 337 GLN B O 1
ATOM 3728 N N . GLY B 2 322 ? 125.602 110.258 156.191 1.00 55.84 338 GLY B N 1
ATOM 3729 C CA . GLY B 2 322 ? 125.535 109.326 157.297 1.00 55.84 338 GLY B CA 1
ATOM 3730 C C . GLY B 2 322 ? 124.222 108.574 157.317 1.00 55.84 338 GLY B C 1
ATOM 3731 O O . GLY B 2 322 ? 123.161 109.176 157.501 1.00 55.84 338 GLY B O 1
ATOM 3732 N N . CYS B 2 323 ? 124.281 107.251 157.160 1.00 64.55 339 CYS B N 1
ATOM 3733 C CA . CYS B 2 323 ? 123.082 106.442 156.988 1.00 64.55 339 CYS B CA 1
ATOM 3734 C C . CYS B 2 323 ? 122.586 105.796 158.273 1.00 64.55 339 CYS B C 1
ATOM 3735 O O . CYS B 2 323 ? 121.442 105.330 158.306 1.00 64.55 339 CYS B O 1
ATOM 3737 N N . ASN B 2 324 ? 123.406 105.757 159.325 1.00 68.41 340 ASN B N 1
ATOM 3738 C CA . ASN B 2 324 ? 123.016 105.065 160.550 1.00 68.41 340 ASN B CA 1
ATOM 3739 C C . ASN B 2 324 ? 122.047 105.884 161.394 1.00 68.41 340 ASN B C 1
ATOM 3740 O O . ASN B 2 324 ? 121.301 105.313 162.199 1.00 68.41 340 ASN B O 1
ATOM 3742 N N . ASP B 2 325 ? 122.040 107.205 161.230 1.00 74.71 341 ASP B N 1
ATOM 3743 C CA . ASP B 2 325 ? 121.177 108.093 162.005 1.00 74.71 341 ASP B CA 1
ATOM 3744 C C . ASP B 2 325 ? 120.012 108.541 161.126 1.00 74.71 341 ASP B C 1
ATOM 3745 O O . ASP B 2 325 ? 120.143 109.459 160.313 1.00 74.71 341 ASP B O 1
ATOM 3750 N N . GLU B 2 326 ? 118.870 107.887 161.296 1.00 72.37 342 GLU B N 1
ATOM 3751 C CA . GLU B 2 326 ? 117.651 108.229 160.581 1.00 72.37 342 GLU B CA 1
ATOM 3752 C C . GLU B 2 326 ? 116.637 108.833 161.541 1.00 72.37 342 GLU B C 1
ATOM 3753 O O . GLU B 2 326 ? 116.500 108.389 162.684 1.00 72.37 342 GLU B O 1
ATOM 3759 N N . TYR B 2 327 ? 115.936 109.871 161.083 1.00 72.22 343 TYR B N 1
ATOM 3760 C CA . TYR B 2 327 ? 115.058 110.556 162.018 1.00 72.22 343 TYR B CA 1
ATOM 3761 C C . TYR B 2 327 ? 113.612 110.076 161.947 1.00 72.22 343 TYR B C 1
ATOM 3762 O O . TYR B 2 327 ? 113.168 109.318 162.815 1.00 72.22 343 TYR B O 1
ATOM 3771 N N . LYS B 2 328 ? 112.877 110.472 160.907 1.00 62.31 344 LYS B N 1
ATOM 3772 C CA . LYS B 2 328 ? 111.482 110.067 160.797 1.00 62.31 344 LYS B CA 1
ATOM 3773 C C . LYS B 2 328 ? 111.054 109.963 159.339 1.00 62.31 344 LYS B C 1
ATOM 3774 O O . LYS B 2 328 ? 109.859 109.957 159.032 1.00 62.31 344 LYS B O 1
ATOM 3780 N N . LEU B 2 329 ? 112.013 109.884 158.422 1.00 47.46 345 LEU B N 1
ATOM 3781 C CA . LEU B 2 329 ? 111.641 110.001 157.020 1.00 47.46 345 LEU B CA 1
ATOM 3782 C C . LEU B 2 329 ? 111.111 108.701 156.437 1.00 47.46 345 LEU B C 1
ATOM 3783 O O . LEU B 2 329 ? 110.438 108.727 155.402 1.00 47.46 345 LEU B O 1
ATOM 3788 N N . GLY B 2 330 ? 111.379 107.571 157.075 1.00 42.12 346 GLY B N 1
ATOM 3789 C CA . GLY B 2 330 ? 110.815 106.310 156.651 1.00 42.12 346 GLY B CA 1
ATOM 3790 C C . GLY B 2 330 ? 111.610 105.645 155.546 1.00 42.12 346 GLY B C 1
ATOM 3791 O O . GLY B 2 330 ? 112.513 106.222 154.939 1.00 42.12 346 GLY B O 1
ATOM 3792 N N . ASP B 2 331 ? 111.257 104.391 155.297 1.00 38.13 347 ASP B N 1
ATOM 3793 C CA . ASP B 2 331 ? 111.929 103.598 154.284 1.00 38.13 347 ASP B CA 1
ATOM 3794 C C . ASP B 2 331 ? 111.580 104.130 152.898 1.00 38.13 347 ASP B C 1
ATOM 3795 O O . ASP B 2 331 ? 110.438 104.526 152.661 1.00 38.13 347 ASP B O 1
ATOM 3800 N N . PRO B 2 332 ? 112.537 104.162 151.966 1.00 33.66 348 PRO B N 1
ATOM 3801 C CA . PRO B 2 332 ? 112.224 104.659 150.621 1.00 33.66 348 PRO B CA 1
ATOM 3802 C C . PRO B 2 332 ? 111.308 103.749 149.826 1.00 33.66 348 PRO B C 1
ATOM 3803 O O . PRO B 2 332 ? 110.695 104.219 148.863 1.00 33.66 348 PRO B O 1
ATOM 3807 N N . GLU B 2 333 ? 111.175 102.476 150.196 1.00 38.43 349 GLU B N 1
ATOM 3808 C CA . GLU B 2 333 ? 110.187 101.634 149.532 1.00 38.43 349 GLU B CA 1
ATOM 3809 C C . GLU B 2 333 ? 108.772 102.069 149.878 1.00 38.43 349 GLU B C 1
ATOM 3810 O O . GLU B 2 333 ? 107.914 102.145 148.995 1.00 38.43 349 GLU B O 1
ATOM 3816 N N . GLU B 2 334 ? 108.510 102.375 151.152 1.00 34.70 350 GLU B N 1
ATOM 3817 C CA . GLU B 2 334 ? 107.183 102.845 151.533 1.00 34.70 350 GLU B CA 1
ATOM 3818 C C . GLU B 2 334 ? 106.893 104.224 150.972 1.00 34.70 350 GLU B C 1
ATOM 3819 O O . GLU B 2 334 ? 105.748 104.513 150.615 1.00 34.70 350 GLU B O 1
ATOM 3825 N N . LEU B 2 335 ? 107.913 105.075 150.851 1.00 28.85 351 LEU B N 1
ATOM 3826 C CA . LEU B 2 335 ? 107.713 106.385 150.244 1.00 28.85 351 LEU B CA 1
ATOM 3827 C C . LEU B 2 335 ? 107.439 106.277 148.753 1.00 28.85 351 LEU B C 1
ATOM 3828 O O . LEU B 2 335 ? 106.583 106.996 148.231 1.00 28.85 351 LEU B O 1
ATOM 3833 N N . MET B 2 336 ? 108.139 105.384 148.052 1.00 25.78 352 MET B N 1
ATOM 3834 C CA . MET B 2 336 ? 107.871 105.221 146.629 1.00 25.78 352 MET B CA 1
ATOM 3835 C C . MET B 2 336 ? 106.544 104.516 146.390 1.00 25.78 352 MET B C 1
ATOM 3836 O O . MET B 2 336 ? 105.863 104.800 145.400 1.00 25.78 352 MET B O 1
ATOM 3841 N N . PHE B 2 337 ? 106.128 103.651 147.312 1.00 27.60 353 PHE B N 1
ATOM 3842 C CA . PHE B 2 337 ? 104.825 103.014 147.193 1.00 27.60 353 PHE B CA 1
ATOM 3843 C C . PHE B 2 337 ? 103.699 104.005 147.465 1.00 27.60 353 PHE B C 1
ATOM 3844 O O . PHE B 2 337 ? 102.671 103.972 146.788 1.00 27.60 353 PHE B O 1
ATOM 3852 N N . GLN B 2 338 ? 103.884 104.929 148.410 1.00 25.71 354 GLN B N 1
ATOM 3853 C CA . GLN B 2 338 ? 102.853 105.938 148.634 1.00 25.71 354 GLN B CA 1
ATOM 3854 C C . GLN B 2 338 ? 102.841 106.993 147.538 1.00 25.71 354 GLN B C 1
ATOM 3855 O O . GLN B 2 338 ? 101.774 107.528 147.212 1.00 25.71 354 GLN B O 1
ATOM 3861 N N . TYR B 2 339 ? 103.994 107.293 146.945 1.00 19.60 355 TYR B N 1
ATOM 3862 C CA . TYR B 2 339 ? 104.016 108.163 145.780 1.00 19.60 355 TYR B CA 1
ATOM 3863 C C . TYR B 2 339 ? 103.347 107.518 144.581 1.00 19.60 355 TYR B C 1
ATOM 3864 O O . TYR B 2 339 ? 102.694 108.215 143.801 1.00 19.60 355 TYR B O 1
ATOM 3873 N N . PHE B 2 340 ? 103.483 106.201 144.417 1.00 20.77 356 PHE B N 1
ATOM 3874 C CA . PHE B 2 340 ? 102.714 105.519 143.382 1.00 20.77 356 PHE B CA 1
ATOM 3875 C C . PHE B 2 340 ? 101.230 105.482 143.715 1.00 20.77 356 PHE B C 1
ATOM 3876 O O . PHE B 2 340 ? 100.395 105.537 142.813 1.00 20.77 356 PHE B O 1
ATOM 3884 N N . LYS B 2 341 ? 100.885 105.364 144.994 1.00 22.63 357 LYS B N 1
ATOM 3885 C CA . LYS B 2 341 ? 99.483 105.327 145.385 1.00 22.63 357 LYS B CA 1
ATOM 3886 C C . LYS B 2 341 ? 98.799 106.666 145.152 1.00 22.63 357 LYS B C 1
ATOM 3887 O O . LYS B 2 341 ? 97.614 106.700 144.812 1.00 22.63 357 LYS B O 1
ATOM 3893 N N . LYS B 2 342 ? 99.522 107.771 145.315 1.00 22.04 358 LYS B N 1
ATOM 3894 C CA . LYS B 2 342 ? 98.958 109.085 145.020 1.00 22.04 358 LYS B CA 1
ATOM 3895 C C . LYS B 2 342 ? 98.995 109.397 143.529 1.00 22.04 358 LYS B C 1
ATOM 3896 O O . LYS B 2 342 ? 97.950 109.580 142.901 1.00 22.04 358 LYS B O 1
ATOM 3902 N N . PHE B 2 343 ? 100.187 109.478 142.956 1.00 21.76 359 PHE B N 1
ATOM 3903 C CA . PHE B 2 343 ? 100.343 109.898 141.566 1.00 21.76 359 PHE B CA 1
ATOM 3904 C C . PHE B 2 343 ? 100.495 108.712 140.641 1.00 21.76 359 PHE B C 1
ATOM 3905 O O . PHE B 2 343 ? 101.423 108.674 139.858 1.00 21.76 359 PHE B O 1
ATOM 3913 N N . GLY B 2 344 ? 99.599 107.740 140.694 1.00 18.43 360 GLY B N 1
ATOM 3914 C CA . GLY B 2 344 ? 99.745 106.585 139.836 1.00 18.43 360 GLY B CA 1
ATOM 3915 C C . GLY B 2 344 ? 99.082 106.753 138.496 1.00 18.43 360 GLY B C 1
ATOM 3916 O O . GLY B 2 344 ? 99.625 106.342 137.473 1.00 18.43 360 GLY B O 1
ATOM 3917 N N . ASP B 2 345 ? 97.917 107.378 138.483 1.00 19.70 361 ASP B N 1
ATOM 3918 C CA . ASP B 2 345 ? 97.138 107.513 137.266 1.00 19.70 361 ASP B CA 1
ATOM 3919 C C . ASP B 2 345 ? 97.608 108.629 136.349 1.00 19.70 361 ASP B C 1
ATOM 3920 O O . ASP B 2 345 ? 96.934 108.903 135.354 1.00 19.70 361 ASP B O 1
ATOM 3925 N N . LYS B 2 346 ? 98.673 109.251 136.637 1.00 18.69 362 LYS B N 1
ATOM 3926 C CA . LYS B 2 346 ? 99.236 110.260 135.768 1.00 18.69 362 LYS B CA 1
ATOM 3927 C C . LYS B 2 346 ? 100.321 109.644 134.897 1.00 18.69 362 LYS B C 1
ATOM 3928 O O . LYS B 2 346 ? 100.943 108.655 135.288 1.00 18.69 362 LYS B O 1
ATOM 3934 N N . PRO B 2 347 ? 100.576 110.179 133.700 1.00 16.86 363 PRO B N 1
ATOM 3935 C CA . PRO B 2 347 ? 101.602 109.579 132.836 1.00 16.86 363 PRO B CA 1
ATOM 3936 C C . PRO B 2 347 ? 103.030 109.810 133.302 1.00 16.86 363 PRO B C 1
ATOM 3937 O O . PRO B 2 347 ? 103.946 109.205 132.736 1.00 16.86 363 PRO B O 1
ATOM 3941 N N . CYS B 2 348 ? 103.248 110.644 134.317 1.00 17.08 364 CYS B N 1
ATOM 3942 C CA . CYS B 2 348 ? 104.577 111.019 134.777 1.00 17.08 364 CYS B CA 1
ATOM 3943 C C . CYS B 2 348 ? 104.972 110.320 136.070 1.00 17.08 364 CYS B C 1
ATOM 3944 O O . CYS B 2 348 ? 105.816 110.822 136.810 1.00 17.08 364 CYS B O 1
ATOM 3947 N N . CYS B 2 349 ? 104.376 109.173 136.374 1.00 16.52 365 CYS B N 1
ATOM 3948 C CA . CYS B 2 349 ? 104.788 108.477 137.584 1.00 16.52 365 CYS B CA 1
ATOM 3949 C C . CYS B 2 349 ? 106.094 107.741 137.382 1.00 16.52 365 CYS B C 1
ATOM 3950 O O . CYS B 2 349 ? 106.856 107.566 138.334 1.00 16.52 365 CYS B O 1
ATOM 3953 N N . PHE B 2 350 ? 106.371 107.301 136.161 1.00 14.18 366 PHE B N 1
ATOM 3954 C CA . PHE B 2 350 ? 107.627 106.616 135.911 1.00 14.18 366 PHE B CA 1
ATOM 3955 C C . PHE B 2 350 ? 108.795 107.590 135.904 1.00 14.18 366 PHE B C 1
ATOM 3956 O O . PHE B 2 350 ? 109.757 107.414 136.654 1.00 14.18 366 PHE B O 1
ATOM 3964 N N . THR B 2 351 ? 108.714 108.649 135.098 1.00 15.92 367 THR B N 1
ATOM 3965 C CA . THR B 2 351 ? 109.766 109.656 134.942 1.00 15.92 367 THR B CA 1
ATOM 3966 C C . THR B 2 351 ? 110.042 110.474 136.216 1.00 15.92 367 THR B C 1
ATOM 3967 O O . THR B 2 351 ? 110.924 111.330 136.171 1.00 15.92 367 THR B O 1
ATOM 3971 N N . ASP B 2 352 ? 109.319 110.276 137.317 1.00 17.55 368 ASP B N 1
ATOM 3972 C CA . ASP B 2 352 ? 109.698 110.772 138.627 1.00 17.55 368 ASP B CA 1
ATOM 3973 C C . ASP B 2 352 ? 110.192 109.685 139.558 1.00 17.55 368 ASP B C 1
ATOM 3974 O O . ASP B 2 352 ? 110.952 109.983 140.474 1.00 17.55 368 ASP B O 1
ATOM 3979 N N . LEU B 2 353 ? 109.759 108.444 139.368 1.00 16.07 369 LEU B N 1
ATOM 3980 C CA . LEU B 2 353 ? 110.286 107.321 140.121 1.00 16.07 369 LEU B CA 1
ATOM 3981 C C . LEU B 2 353 ? 111.521 106.724 139.480 1.00 16.07 369 LEU B C 1
ATOM 3982 O O . LEU B 2 353 ? 112.128 105.827 140.065 1.00 16.07 369 LEU B O 1
ATOM 3987 N N . LYS B 2 354 ? 111.890 107.181 138.288 1.00 18.35 370 LYS B N 1
ATOM 3988 C CA . LYS B 2 354 ? 113.086 106.674 137.636 1.00 18.35 370 LYS B CA 1
ATOM 3989 C C . LYS B 2 354 ? 114.342 107.168 138.336 1.00 18.35 370 LYS B C 1
ATOM 3990 O O . LYS B 2 354 ? 115.291 106.404 138.524 1.00 18.35 370 LYS B O 1
ATOM 3996 N N . VAL B 2 355 ? 114.357 108.433 138.755 1.00 19.46 371 VAL B N 1
ATOM 3997 C CA . VAL B 2 355 ? 115.584 109.018 139.288 1.00 19.46 371 VAL B CA 1
ATOM 3998 C C . VAL B 2 355 ? 115.833 108.553 140.718 1.00 19.46 371 VAL B C 1
ATOM 3999 O O . VAL B 2 355 ? 116.980 108.476 141.164 1.00 19.46 371 VAL B O 1
ATOM 4003 N N . PHE B 2 356 ? 114.773 108.224 141.456 1.00 21.35 372 PHE B N 1
ATOM 4004 C CA . PHE B 2 356 ? 114.917 107.758 142.830 1.00 21.35 372 PHE B CA 1
ATOM 4005 C C . PHE B 2 356 ? 114.831 106.252 142.955 1.00 21.35 372 PHE B C 1
ATOM 4006 O O . PHE B 2 356 ? 114.501 105.751 144.034 1.00 21.35 372 PHE B O 1
ATOM 4014 N N . VAL B 2 357 ? 115.110 105.506 141.885 1.00 24.58 373 VAL B N 1
ATOM 4015 C CA . VAL B 2 357 ? 114.964 104.055 141.944 1.00 24.58 373 VAL B CA 1
ATOM 4016 C C . VAL B 2 357 ? 116.233 103.394 142.457 1.00 24.58 373 VAL B C 1
ATOM 4017 O O . VAL B 2 357 ? 116.214 102.200 142.788 1.00 24.58 373 VAL B O 1
ATOM 4021 N N . ASP B 2 358 ? 117.328 104.144 142.576 1.00 30.30 374 ASP B N 1
ATOM 4022 C CA . ASP B 2 358 ? 118.557 103.642 143.169 1.00 30.30 374 ASP B CA 1
ATOM 4023 C C . ASP B 2 358 ? 118.431 103.454 144.674 1.00 30.30 374 ASP B C 1
ATOM 4024 O O . ASP B 2 358 ? 119.264 102.775 145.277 1.00 30.30 374 ASP B O 1
ATOM 4029 N N . LEU B 2 359 ? 117.400 104.028 145.286 1.00 29.75 375 LEU B N 1
ATOM 4030 C CA . LEU B 2 359 ? 117.206 103.954 146.727 1.00 29.75 375 LEU B CA 1
ATOM 4031 C C . LEU B 2 359 ? 116.727 102.587 147.176 1.00 29.75 375 LEU B C 1
ATOM 4032 O O . LEU B 2 359 ? 116.825 102.275 148.365 1.00 29.75 375 LEU B O 1
ATOM 4037 N N . LEU B 2 360 ? 116.187 101.784 146.267 1.00 34.90 376 LEU B N 1
ATOM 4038 C CA . LEU B 2 360 ? 115.748 100.448 146.618 1.00 34.90 376 LEU B CA 1
ATOM 4039 C C . LEU B 2 360 ? 116.956 99.575 146.939 1.00 34.90 376 LEU B C 1
ATOM 4040 O O . LEU B 2 360 ? 118.033 99.766 146.375 1.00 34.90 376 LEU B O 1
ATOM 4045 N N . PRO B 2 361 ? 116.810 98.605 147.841 1.00 44.70 377 PRO B N 1
ATOM 4046 C CA . PRO B 2 361 ? 117.962 97.803 148.273 1.00 44.70 377 PRO B CA 1
ATOM 4047 C C . PRO B 2 361 ? 118.443 96.756 147.280 1.00 44.70 377 PRO B C 1
ATOM 4048 O O . PRO B 2 361 ? 119.124 95.818 147.703 1.00 44.70 377 PRO B O 1
ATOM 4052 N N . ALA B 2 362 ? 118.060 96.842 146.002 1.00 46.64 378 ALA B N 1
ATOM 4053 C CA . ALA B 2 362 ? 118.555 96.081 144.851 1.00 46.64 378 ALA B CA 1
ATOM 4054 C C . ALA B 2 362 ? 118.217 94.595 144.883 1.00 46.64 378 ALA B C 1
ATOM 4055 O O . ALA B 2 362 ? 118.491 93.898 143.903 1.00 46.64 378 ALA B O 1
ATOM 4057 N N . THR B 2 363 ? 117.640 94.084 145.965 1.00 51.53 379 THR B N 1
ATOM 4058 C CA . THR B 2 363 ? 117.131 92.726 146.027 1.00 51.53 379 THR B CA 1
ATOM 4059 C C . THR B 2 363 ? 115.623 92.673 146.154 1.00 51.53 379 THR B C 1
ATOM 4060 O O . THR B 2 363 ? 115.020 91.671 145.775 1.00 51.53 379 THR B O 1
ATOM 4064 N N . GLN B 2 364 ? 115.001 93.727 146.673 1.00 52.12 380 GLN B N 1
ATOM 4065 C CA . GLN B 2 364 ? 113.558 93.800 146.821 1.00 52.12 380 GLN B CA 1
ATOM 4066 C C . GLN B 2 364 ? 112.879 94.450 145.627 1.00 52.12 380 GLN B C 1
ATOM 4067 O O . GLN B 2 364 ? 111.775 94.986 145.768 1.00 52.12 380 GLN B O 1
ATOM 4073 N N . CYS B 2 365 ? 113.501 94.401 144.453 1.00 46.11 381 CYS B N 1
ATOM 4074 C CA . CYS B 2 365 ? 112.864 94.879 143.237 1.00 46.11 381 CYS B CA 1
ATOM 4075 C C . CYS B 2 365 ? 111.803 93.928 142.714 1.00 46.11 381 CYS B C 1
ATOM 4076 O O . CYS B 2 365 ? 111.075 94.294 141.789 1.00 46.11 381 CYS B O 1
ATOM 4079 N N . THR B 2 366 ? 111.707 92.714 143.258 1.00 43.67 382 THR B N 1
ATOM 4080 C CA . THR B 2 366 ? 110.608 91.814 142.942 1.00 43.67 382 THR B CA 1
ATOM 4081 C C . THR B 2 366 ? 109.578 91.728 144.052 1.00 43.67 382 THR B C 1
ATOM 4082 O O . THR B 2 366 ? 108.537 91.094 143.856 1.00 43.67 382 THR B O 1
ATOM 4086 N N . LYS B 2 367 ? 109.846 92.318 145.213 1.00 40.78 383 LYS B N 1
ATOM 4087 C CA . LYS B 2 367 ? 108.827 92.499 146.232 1.00 40.78 383 LYS B CA 1
ATOM 4088 C C . LYS B 2 367 ? 108.146 93.847 146.122 1.00 40.78 383 LYS B C 1
ATOM 4089 O O . LYS B 2 367 ? 106.956 93.955 146.436 1.00 40.78 383 LYS B O 1
ATOM 4095 N N . PHE B 2 368 ? 108.869 94.865 145.657 1.00 32.44 384 PHE B N 1
ATOM 4096 C CA . PHE B 2 368 ? 108.285 96.184 145.463 1.00 32.44 384 PHE B CA 1
ATOM 4097 C C . PHE B 2 368 ? 107.257 96.177 144.338 1.00 32.44 384 PHE B C 1
ATOM 4098 O O . PHE B 2 368 ? 106.217 96.833 144.440 1.00 32.44 384 PHE B O 1
ATOM 4106 N N . ILE B 2 369 ? 107.509 95.406 143.278 1.00 28.79 385 ILE B N 1
ATOM 4107 C CA . ILE B 2 369 ? 106.551 95.310 142.182 1.00 28.79 385 ILE B CA 1
ATOM 4108 C C . ILE B 2 369 ? 105.306 94.546 142.619 1.00 28.79 385 ILE B C 1
ATOM 4109 O O . ILE B 2 369 ? 104.176 94.949 142.316 1.00 28.79 385 ILE B O 1
ATOM 4114 N N . ASN B 2 370 ? 105.483 93.459 143.369 1.00 33.10 386 ASN B N 1
ATOM 4115 C CA . ASN B 2 370 ? 104.338 92.722 143.890 1.00 33.10 386 ASN B CA 1
ATOM 4116 C C . ASN B 2 370 ? 103.583 93.500 144.958 1.00 33.10 386 ASN B C 1
ATOM 4117 O O . ASN B 2 370 ? 102.414 93.197 145.215 1.00 33.10 386 ASN B O 1
ATOM 4122 N N . GLN B 2 371 ? 104.226 94.472 145.598 1.00 31.49 387 GLN B N 1
ATOM 4123 C CA . GLN B 2 371 ? 103.510 95.373 146.485 1.00 31.49 387 GLN B CA 1
ATOM 4124 C C . GLN B 2 371 ? 102.732 96.419 145.698 1.00 31.49 387 GLN B C 1
ATOM 4125 O O . GLN B 2 371 ? 101.621 96.787 146.088 1.00 31.49 387 GLN B O 1
ATOM 4131 N N . LEU B 2 372 ? 103.300 96.902 144.588 1.00 26.90 388 LEU B N 1
ATOM 4132 C CA . LEU B 2 372 ? 102.605 97.880 143.757 1.00 26.90 388 LEU B CA 1
ATOM 4133 C C . LEU B 2 372 ? 101.420 97.274 143.023 1.00 26.90 388 LEU B C 1
ATOM 4134 O O . LEU B 2 372 ? 100.462 97.983 142.711 1.00 26.90 388 LEU B O 1
ATOM 4139 N N . LEU B 2 373 ? 101.474 95.980 142.712 1.00 27.60 389 LEU B N 1
ATOM 4140 C CA . LEU B 2 373 ? 100.367 95.353 141.997 1.00 27.60 389 LEU B CA 1
ATOM 4141 C C . LEU B 2 373 ? 99.151 95.128 142.878 1.00 27.60 389 LEU B C 1
ATOM 4142 O O . LEU B 2 373 ? 98.059 94.902 142.354 1.00 27.60 389 LEU B O 1
ATOM 4147 N N . GLY B 2 374 ? 99.309 95.176 144.189 1.00 30.74 390 GLY B N 1
ATOM 4148 C CA . GLY B 2 374 ? 98.190 94.928 145.066 1.00 30.74 390 GLY B CA 1
ATOM 4149 C C . GLY B 2 374 ? 97.185 96.044 145.183 1.00 30.74 390 GLY B C 1
ATOM 4150 O O . GLY B 2 374 ? 96.106 95.821 145.734 1.00 30.74 390 GLY B O 1
ATOM 4151 N N . VAL B 2 375 ? 97.484 97.238 144.676 1.00 29.09 391 VAL B N 1
ATOM 4152 C CA . VAL B 2 375 ? 96.594 98.382 144.841 1.00 29.09 391 VAL B CA 1
ATOM 4153 C C . VAL B 2 375 ? 95.907 98.792 143.554 1.00 29.09 391 VAL B C 1
ATOM 4154 O O . VAL B 2 375 ? 95.011 99.650 143.601 1.00 29.09 391 VAL B O 1
ATOM 4158 N N . VAL B 2 376 ? 96.283 98.225 142.415 1.00 29.74 392 VAL B N 1
ATOM 4159 C CA . VAL B 2 376 ? 95.620 98.551 141.160 1.00 29.74 392 VAL B CA 1
ATOM 4160 C C . VAL B 2 376 ? 94.276 97.834 141.133 1.00 29.74 392 VAL B C 1
ATOM 4161 O O . VAL B 2 376 ? 94.212 96.633 141.422 1.00 29.74 392 VAL B O 1
ATOM 4165 N N . PRO B 2 377 ? 93.184 98.524 140.831 1.00 36.45 393 PRO B N 1
ATOM 4166 C CA . PRO B 2 377 ? 91.883 97.849 140.747 1.00 36.45 393 PRO B CA 1
ATOM 4167 C C . PRO B 2 377 ? 91.742 96.991 139.505 1.00 36.45 393 PRO B C 1
ATOM 4168 O O . PRO B 2 377 ? 91.136 97.417 138.517 1.00 36.45 393 PRO B O 1
ATOM 4172 N N . LEU B 2 378 ? 92.294 95.786 139.541 1.00 39.62 394 LEU B N 1
ATOM 4173 C CA . LEU B 2 378 ? 92.185 94.834 138.450 1.00 39.62 394 LEU B CA 1
ATOM 4174 C C . LEU B 2 378 ? 91.045 93.856 138.709 1.00 39.62 394 LEU B C 1
ATOM 4175 O O . LEU B 2 378 ? 90.593 93.674 139.840 1.00 39.62 394 LEU B O 1
ATOM 4180 N N . SER B 2 379 ? 90.601 93.207 137.639 1.00 49.09 395 SER B N 1
ATOM 4181 C CA . SER B 2 379 ? 89.472 92.292 137.699 1.00 49.09 395 SER B CA 1
ATOM 4182 C C . SER B 2 379 ? 89.925 90.923 138.206 1.00 49.09 395 SER B C 1
ATOM 4183 O O . SER B 2 379 ? 91.037 90.752 138.712 1.00 49.09 395 SER B O 1
ATOM 4186 N N . THR B 2 380 ? 89.057 89.927 138.077 1.00 62.23 396 THR B N 1
ATOM 4187 C CA . THR B 2 380 ? 89.376 88.577 138.530 1.00 62.23 396 THR B CA 1
ATOM 4188 C C . THR B 2 380 ? 90.196 87.852 137.467 1.00 62.23 396 THR B C 1
ATOM 4189 O O . THR B 2 380 ? 89.851 87.910 136.285 1.00 62.23 396 THR B O 1
ATOM 4193 N N . PRO B 2 381 ? 91.286 87.171 137.849 1.00 67.62 397 PRO B N 1
ATOM 4194 C CA . PRO B 2 381 ? 92.193 86.593 136.846 1.00 67.62 397 PRO B CA 1
ATOM 4195 C C . PRO B 2 381 ? 91.627 85.397 136.099 1.00 67.62 397 PRO B C 1
ATOM 4196 O O . PRO B 2 381 ? 91.567 85.396 134.867 1.00 67.62 397 PRO B O 1
ATOM 4200 N N . THR B 2 382 ? 91.184 84.386 136.839 1.00 84.18 398 THR B N 1
ATOM 4201 C CA . THR B 2 382 ? 90.958 83.060 136.269 1.00 84.18 398 THR B CA 1
ATOM 4202 C C . THR B 2 382 ? 89.565 82.875 135.687 1.00 84.18 398 THR B C 1
ATOM 4203 O O . THR B 2 382 ? 88.860 81.932 136.049 1.00 84.18 398 THR B O 1
ATOM 4207 N N . GLU B 2 383 ? 89.135 83.762 134.800 1.00 79.66 399 GLU B N 1
ATOM 4208 C CA . GLU B 2 383 ? 87.948 83.511 133.981 1.00 79.66 399 GLU B CA 1
ATOM 4209 C C . GLU B 2 383 ? 88.399 83.012 132.601 1.00 79.66 399 GLU B C 1
ATOM 4210 O O . GLU B 2 383 ? 87.976 83.470 131.534 1.00 79.66 399 GLU B O 1
ATOM 4216 N N . ASP B 2 384 ? 89.315 82.029 132.651 1.00 73.82 400 ASP B N 1
ATOM 4217 C CA . ASP B 2 384 ? 90.066 81.508 131.494 1.00 73.82 400 ASP B CA 1
ATOM 4218 C C . ASP B 2 384 ? 90.727 82.625 130.682 1.00 73.82 400 ASP B C 1
ATOM 4219 O O . ASP B 2 384 ? 90.822 82.561 129.454 1.00 73.82 400 ASP B O 1
ATOM 4224 N N . LYS B 2 385 ? 91.183 83.664 131.382 1.00 63.57 401 LYS B N 1
ATOM 4225 C CA . LYS B 2 385 ? 91.735 84.850 130.743 1.00 63.57 401 LYS B CA 1
ATOM 4226 C C . LYS B 2 385 ? 92.751 85.534 131.646 1.00 63.57 401 LYS B C 1
ATOM 4227 O O . LYS B 2 385 ? 93.281 84.924 132.579 1.00 63.57 401 LYS B O 1
ATOM 4233 N N . LEU B 2 386 ? 93.038 86.792 131.353 1.00 45.46 402 LEU B N 1
ATOM 4234 C CA . LEU B 2 386 ? 94.035 87.594 132.039 1.00 45.46 402 LEU B CA 1
ATOM 4235 C C . LEU B 2 386 ? 93.327 88.553 132.995 1.00 45.46 402 LEU B C 1
ATOM 4236 O O . LEU B 2 386 ? 92.117 88.758 132.912 1.00 45.46 402 LEU B O 1
ATOM 4241 N N . ALA B 2 387 ? 94.085 89.138 133.920 1.00 43.12 403 ALA B N 1
ATOM 4242 C CA . ALA B 2 387 ? 93.554 90.109 134.879 1.00 43.12 403 ALA B CA 1
ATOM 4243 C C . ALA B 2 387 ? 93.642 91.495 134.247 1.00 43.12 403 ALA B C 1
ATOM 4244 O O . ALA B 2 387 ? 94.735 92.012 134.009 1.00 43.12 403 ALA B O 1
ATOM 4246 N N . LEU B 2 388 ? 92.493 92.098 133.988 1.00 35.47 404 LEU B N 1
ATOM 4247 C CA . LEU B 2 388 ? 92.369 93.294 133.172 1.00 35.47 404 LEU B CA 1
ATOM 4248 C C . LEU B 2 388 ? 91.870 94.486 133.988 1.00 35.47 404 LEU B C 1
ATOM 4249 O O . LEU B 2 388 ? 91.108 94.313 134.941 1.00 35.47 404 LEU B O 1
ATOM 4254 N N . PRO B 2 389 ? 92.284 95.705 133.643 1.00 29.87 405 PRO B N 1
ATOM 4255 C CA . PRO B 2 389 ? 91.745 96.887 134.318 1.00 29.87 405 PRO B CA 1
ATOM 4256 C C . PRO B 2 389 ? 90.325 97.174 133.867 1.00 29.87 405 PRO B C 1
ATOM 4257 O O . PRO B 2 389 ? 89.804 96.572 132.930 1.00 29.87 405 PRO B O 1
ATOM 4261 N N . ALA B 2 390 ? 89.693 98.126 134.553 1.00 30.90 406 ALA B N 1
ATOM 4262 C CA . ALA B 2 390 ? 88.294 98.437 134.301 1.00 30.90 406 ALA B CA 1
ATOM 4263 C C . ALA B 2 390 ? 88.040 99.915 134.029 1.00 30.90 406 ALA B C 1
ATOM 4264 O O . ALA B 2 390 ? 86.951 100.263 133.563 1.00 30.90 406 ALA B O 1
ATOM 4266 N N . ASP B 2 391 ? 88.999 100.788 134.306 1.00 28.50 407 ASP B N 1
ATOM 4267 C CA . ASP B 2 391 ? 88.849 102.221 134.081 1.00 28.50 407 ASP B CA 1
ATOM 4268 C C . ASP B 2 391 ? 89.954 102.661 133.131 1.00 28.50 407 ASP B C 1
ATOM 4269 O O . ASP B 2 391 ? 90.612 101.831 132.498 1.00 28.50 407 ASP B O 1
ATOM 4274 N N . ILE B 2 392 ? 90.146 103.970 133.015 1.00 23.12 408 ILE B N 1
ATOM 4275 C CA . ILE B 2 392 ? 91.403 104.523 132.526 1.00 23.12 408 ILE B CA 1
ATOM 4276 C C . ILE B 2 392 ? 92.325 104.888 133.676 1.00 23.12 408 ILE B C 1
ATOM 4277 O O . ILE B 2 392 ? 93.553 104.843 133.516 1.00 23.12 408 ILE B O 1
ATOM 4282 N N . ARG B 2 393 ? 91.774 105.207 134.841 1.00 23.66 409 ARG B N 1
ATOM 4283 C CA . ARG B 2 393 ? 92.546 105.415 136.055 1.00 23.66 409 ARG B CA 1
ATOM 4284 C C . ARG B 2 393 ? 93.280 104.162 136.505 1.00 23.66 409 ARG B C 1
ATOM 4285 O O . ARG B 2 393 ? 94.348 104.267 137.112 1.00 23.66 409 ARG B O 1
ATOM 4293 N N . ALA B 2 394 ? 92.736 102.982 136.228 1.00 22.22 410 ALA B N 1
ATOM 4294 C CA . ALA B 2 394 ? 93.345 101.729 136.642 1.00 22.22 410 ALA B CA 1
ATOM 4295 C C . ALA B 2 394 ? 94.084 101.038 135.515 1.00 22.22 410 ALA B C 1
ATOM 4296 O O . ALA B 2 394 ? 94.640 99.964 135.729 1.00 22.22 410 ALA B O 1
ATOM 4298 N N . LEU B 2 395 ? 94.081 101.614 134.320 1.00 17.76 411 LEU B N 1
ATOM 4299 C CA . LEU B 2 395 ? 94.961 101.162 133.254 1.00 17.76 411 LEU B CA 1
ATOM 4300 C C . LEU B 2 395 ? 96.300 101.870 133.302 1.00 17.76 411 LEU B C 1
ATOM 4301 O O . LEU B 2 395 ? 97.326 101.248 133.036 1.00 17.76 411 LEU B O 1
ATOM 4306 N N . GLN B 2 396 ? 96.316 103.165 133.615 1.00 15.38 412 GLN B N 1
ATOM 4307 C CA . GLN B 2 396 ? 97.588 103.860 133.742 1.00 15.38 412 GLN B CA 1
ATOM 4308 C C . GLN B 2 396 ? 98.350 103.399 134.972 1.00 15.38 412 GLN B C 1
ATOM 4309 O O . GLN B 2 396 ? 99.581 103.321 134.945 1.00 15.38 412 GLN B O 1
ATOM 4315 N N . GLN B 2 397 ? 97.637 103.031 136.033 1.00 18.01 413 GLN B N 1
ATOM 4316 C CA . GLN B 2 397 ? 98.288 102.489 137.216 1.00 18.01 413 GLN B CA 1
ATOM 4317 C C . GLN B 2 397 ? 98.853 101.101 136.980 1.00 18.01 413 GLN B C 1
ATOM 4318 O O . GLN B 2 397 ? 99.692 100.655 137.761 1.00 18.01 413 GLN B O 1
ATOM 4324 N N . HIS B 2 398 ? 98.409 100.398 135.946 1.00 14.86 414 HIS B N 1
ATOM 4325 C CA . HIS B 2 398 ? 99.035 99.133 135.603 1.00 14.86 414 HIS B CA 1
ATOM 4326 C C . HIS B 2 398 ? 100.113 99.291 134.555 1.00 14.86 414 HIS B C 1
ATOM 4327 O O . HIS B 2 398 ? 101.077 98.518 134.541 1.00 14.86 414 HIS B O 1
ATOM 4334 N N . LEU B 2 399 ? 99.963 100.267 133.668 1.00 11.50 415 LEU B N 1
ATOM 4335 C CA . LEU B 2 399 ? 101.010 100.571 132.708 1.00 11.50 415 LEU B CA 1
ATOM 4336 C C . LEU B 2 399 ? 102.263 101.061 133.414 1.00 11.50 415 LEU B C 1
ATOM 4337 O O . LEU B 2 399 ? 103.379 100.709 133.021 1.00 11.50 415 LEU B O 1
ATOM 4342 N N . CYS B 2 400 ? 102.105 101.825 134.490 1.00 13.32 416 CYS B N 1
ATOM 4343 C CA . CYS B 2 400 ? 103.257 102.250 135.272 1.00 13.32 416 CYS B CA 1
ATOM 4344 C C . CYS B 2 400 ? 103.887 101.108 136.053 1.00 13.32 416 CYS B C 1
ATOM 4345 O O . CYS B 2 400 ? 105.095 101.134 136.291 1.00 13.32 416 CYS B O 1
ATOM 4348 N N . VAL B 2 401 ? 103.128 100.083 136.421 1.00 13.49 417 VAL B N 1
ATOM 4349 C CA . VAL B 2 401 ? 103.683 98.903 137.066 1.00 13.49 417 VAL B CA 1
ATOM 4350 C C . VAL B 2 401 ? 104.473 98.050 136.082 1.00 13.49 417 VAL B C 1
ATOM 4351 O O . VAL B 2 401 ? 105.548 97.552 136.416 1.00 13.49 417 VAL B O 1
ATOM 4355 N N . VAL B 2 402 ? 103.987 97.921 134.848 1.00 12.75 418 VAL B N 1
ATOM 4356 C CA . VAL B 2 402 ? 104.749 97.214 133.820 1.00 12.75 418 VAL B CA 1
ATOM 4357 C C . VAL B 2 402 ? 106.026 97.974 133.466 1.00 12.75 418 VAL B C 1
ATOM 4358 O O . VAL B 2 402 ? 107.095 97.372 133.308 1.00 12.75 418 VAL B O 1
ATOM 4362 N N . GLN B 2 403 ? 105.954 99.308 133.397 1.00 12.04 419 GLN B N 1
ATOM 4363 C CA . GLN B 2 403 ? 107.145 100.110 133.130 1.00 12.04 419 GLN B CA 1
ATOM 4364 C C . GLN B 2 403 ? 108.166 100.004 134.257 1.00 12.04 419 GLN B C 1
ATOM 4365 O O . GLN B 2 403 ? 109.370 99.946 134.004 1.00 12.04 419 GLN B O 1
ATOM 4371 N N . LEU B 2 404 ? 107.713 99.955 135.506 1.00 14.28 420 LEU B N 1
ATOM 4372 C CA . LEU B 2 404 ? 108.650 99.825 136.615 1.00 14.28 420 LEU B CA 1
ATOM 4373 C C . LEU B 2 404 ? 109.196 98.413 136.746 1.00 14.28 420 LEU B C 1
ATOM 4374 O O . LEU B 2 404 ? 110.311 98.235 137.245 1.00 14.28 420 LEU B O 1
ATOM 4379 N N . THR B 2 405 ? 108.433 97.405 136.323 1.00 16.47 421 THR B N 1
ATOM 4380 C CA . THR B 2 405 ? 108.967 96.054 136.219 1.00 16.47 421 THR B CA 1
ATOM 4381 C C . THR B 2 405 ? 110.053 95.990 135.165 1.00 16.47 421 THR B C 1
ATOM 4382 O O . THR B 2 405 ? 111.050 95.287 135.336 1.00 16.47 421 THR B O 1
ATOM 4386 N N . ARG B 2 406 ? 109.889 96.750 134.091 1.00 17.26 422 ARG B N 1
ATOM 4387 C CA . ARG B 2 406 ? 110.934 96.866 133.090 1.00 17.26 422 ARG B CA 1
ATOM 4388 C C . ARG B 2 406 ? 112.179 97.560 133.619 1.00 17.26 422 ARG B C 1
ATOM 4389 O O . ARG B 2 406 ? 113.287 97.068 133.404 1.00 17.26 422 ARG B O 1
ATOM 4397 N N . LEU B 2 407 ? 112.017 98.684 134.320 1.00 16.79 423 LEU B N 1
ATOM 4398 C CA . LEU B 2 407 ? 113.167 99.453 134.800 1.00 16.79 423 LEU B CA 1
ATOM 4399 C C . LEU B 2 407 ? 113.901 98.766 135.940 1.00 16.79 423 LEU B C 1
ATOM 4400 O O . LEU B 2 407 ? 115.126 98.871 136.032 1.00 16.79 423 LEU B O 1
ATOM 4405 N N . LEU B 2 408 ? 113.197 98.037 136.799 1.00 20.88 424 LEU B N 1
ATOM 4406 C CA . LEU B 2 408 ? 113.876 97.376 137.905 1.00 20.88 424 LEU B CA 1
ATOM 4407 C C . LEU B 2 408 ? 114.699 96.171 137.473 1.00 20.88 424 LEU B C 1
ATOM 4408 O O . LEU B 2 408 ? 115.433 95.622 138.296 1.00 20.88 424 LEU B O 1
ATOM 4413 N N . GLY B 2 409 ? 114.604 95.753 136.219 1.00 23.85 425 GLY B N 1
ATOM 4414 C CA . GLY B 2 409 ? 115.425 94.674 135.725 1.00 23.85 425 GLY B CA 1
ATOM 4415 C C . GLY B 2 409 ? 114.784 93.328 135.944 1.00 23.85 425 GLY B C 1
ATOM 4416 O O . GLY B 2 409 ? 115.391 92.439 136.545 1.00 23.85 425 GLY B O 1
ATOM 4417 N N . LEU B 2 410 ? 113.552 93.166 135.475 1.00 25.64 426 LEU B N 1
ATOM 4418 C CA . LEU B 2 410 ? 112.868 91.890 135.564 1.00 25.64 426 LEU B CA 1
ATOM 4419 C C . LEU B 2 410 ? 112.424 91.340 134.221 1.00 25.64 426 LEU B C 1
ATOM 4420 O O . LEU B 2 410 ? 112.075 90.159 134.152 1.00 25.64 426 LEU B O 1
ATOM 4425 N N . TYR B 2 411 ? 112.415 92.145 133.163 1.00 28.30 427 TYR B N 1
ATOM 4426 C CA . TYR B 2 411 ? 112.206 91.630 131.820 1.00 28.30 427 TYR B CA 1
ATOM 4427 C C . TYR B 2 411 ? 113.517 91.398 131.097 1.00 28.30 427 TYR B C 1
ATOM 4428 O O . TYR B 2 411 ? 113.511 91.201 129.880 1.00 28.30 427 TYR B O 1
ATOM 4437 N N . HIS B 2 412 ? 114.637 91.448 131.812 1.00 34.24 428 HIS B N 1
ATOM 4438 C CA . HIS B 2 412 ? 115.937 91.103 131.264 1.00 34.24 428 HIS B CA 1
ATOM 4439 C C . HIS B 2 412 ? 116.575 89.934 131.990 1.00 34.24 428 HIS B C 1
ATOM 4440 O O . HIS B 2 412 ? 117.755 89.647 131.763 1.00 34.24 428 HIS B O 1
ATOM 4447 N N . THR B 2 413 ? 115.837 89.262 132.866 1.00 38.04 429 THR B N 1
ATOM 4448 C CA . THR B 2 413 ? 116.298 88.065 133.554 1.00 38.04 429 THR B CA 1
ATOM 4449 C C . THR B 2 413 ? 115.730 86.811 132.900 1.00 38.04 429 THR B C 1
ATOM 4450 O O . THR B 2 413 ? 116.403 85.773 132.866 1.00 38.04 429 THR B O 1
ATOM 4454 N N . MET B 2 414 ? 114.555 86.919 132.287 1.00 39.17 430 MET B N 1
ATOM 4455 C CA . MET B 2 414 ? 113.856 85.823 131.631 1.00 39.17 430 MET B CA 1
ATOM 4456 C C . MET B 2 414 ? 114.640 85.306 130.424 1.00 39.17 430 MET B C 1
ATOM 4457 O O . MET B 2 414 ? 115.534 85.972 129.903 1.00 39.17 430 MET B O 1
ATOM 4462 N N . ASP B 2 415 ? 114.291 84.093 129.978 1.00 46.79 431 ASP B N 1
ATOM 4463 C CA . ASP B 2 415 ? 115.019 83.423 128.898 1.00 46.79 431 ASP B CA 1
ATOM 4464 C C . ASP B 2 415 ? 114.064 83.030 127.767 1.00 46.79 431 ASP B C 1
ATOM 4465 O O . ASP B 2 415 ? 113.682 81.870 127.615 1.00 46.79 431 ASP B O 1
ATOM 4470 N N . LYS B 2 416 ? 113.669 84.027 126.978 1.00 37.79 432 LYS B N 1
ATOM 4471 C CA . LYS B 2 416 ? 113.036 83.958 125.660 1.00 37.79 432 LYS B CA 1
ATOM 4472 C C . LYS B 2 416 ? 111.900 82.948 125.497 1.00 37.79 432 LYS B C 1
ATOM 4473 O O . LYS B 2 416 ? 111.422 82.739 124.377 1.00 37.79 432 LYS B O 1
ATOM 4479 N N . ASN B 2 417 ? 111.307 82.475 126.586 1.00 42.77 433 ASN B N 1
ATOM 4480 C CA . ASN B 2 417 ? 109.994 81.840 126.576 1.00 42.77 433 ASN B CA 1
ATOM 4481 C C . ASN B 2 417 ? 109.069 82.605 127.504 1.00 42.77 433 ASN B C 1
ATOM 4482 O O . ASN B 2 417 ? 107.934 82.931 127.142 1.00 42.77 433 ASN B O 1
ATOM 4487 N N . GLN B 2 418 ? 109.569 82.940 128.689 1.00 39.08 434 GLN B N 1
ATOM 4488 C CA . GLN B 2 418 ? 108.909 83.955 129.487 1.00 39.08 434 GLN B CA 1
ATOM 4489 C C . GLN B 2 418 ? 108.970 85.310 128.801 1.00 39.08 434 GLN B C 1
ATOM 4490 O O . GLN B 2 418 ? 108.027 86.095 128.905 1.00 39.08 434 GLN B O 1
ATOM 4496 N N . LYS B 2 419 ? 110.038 85.584 128.062 1.00 30.78 435 LYS B N 1
ATOM 4497 C CA . LYS B 2 419 ? 110.133 86.844 127.343 1.00 30.78 435 LYS B CA 1
ATOM 4498 C C . LYS B 2 419 ? 109.319 86.866 126.059 1.00 30.78 435 LYS B C 1
ATOM 4499 O O . LYS B 2 419 ? 109.257 87.913 125.414 1.00 30.78 435 LYS B O 1
ATOM 4505 N N . LEU B 2 420 ? 108.723 85.752 125.642 1.00 31.04 436 LEU B N 1
ATOM 4506 C CA . LEU B 2 420 ? 107.643 85.822 124.666 1.00 31.04 436 LEU B CA 1
ATOM 4507 C C . LEU B 2 420 ? 106.255 85.758 125.291 1.00 31.04 436 LEU B C 1
ATOM 4508 O O . LEU B 2 420 ? 105.308 86.309 124.722 1.00 31.04 436 LEU B O 1
ATOM 4513 N N . SER B 2 421 ? 106.111 85.125 126.459 1.00 29.96 437 SER B N 1
ATOM 4514 C CA . SER B 2 421 ? 104.836 85.176 127.171 1.00 29.96 437 SER B CA 1
ATOM 4515 C C . SER B 2 421 ? 104.536 86.579 127.678 1.00 29.96 437 SER B C 1
ATOM 4516 O O . SER B 2 421 ? 103.367 86.969 127.767 1.00 29.96 437 SER B O 1
ATOM 4519 N N . VAL B 2 422 ? 105.575 87.350 128.007 1.00 25.15 438 VAL B N 1
ATOM 4520 C CA . VAL B 2 422 ? 105.397 88.750 128.374 1.00 25.15 438 VAL B CA 1
ATOM 4521 C C . VAL B 2 422 ? 104.862 89.552 127.198 1.00 25.15 438 VAL B C 1
ATOM 4522 O O . VAL B 2 422 ? 103.962 90.380 127.364 1.00 25.15 438 VAL B O 1
ATOM 4526 N N . VAL B 2 423 ? 105.359 89.289 125.989 1.00 20.43 439 VAL B N 1
ATOM 4527 C CA . VAL B 2 423 ? 104.852 89.990 124.812 1.00 20.43 439 VAL B CA 1
ATOM 4528 C C . VAL B 2 423 ? 103.424 89.571 124.502 1.00 20.43 439 VAL B C 1
ATOM 4529 O O . VAL B 2 423 ? 102.598 90.402 124.105 1.00 20.43 439 VAL B O 1
ATOM 4533 N N . ARG B 2 424 ? 103.087 88.301 124.737 1.00 24.68 440 ARG B N 1
ATOM 4534 C CA . ARG B 2 424 ? 101.705 87.854 124.561 1.00 24.68 440 ARG B CA 1
ATOM 4535 C C . ARG B 2 424 ? 100.759 88.535 125.548 1.00 24.68 440 ARG B C 1
ATOM 4536 O O . ARG B 2 424 ? 99.663 88.973 125.168 1.00 24.68 440 ARG B O 1
ATOM 4544 N N . GLU B 2 425 ? 101.184 88.672 126.809 1.00 23.21 441 GLU B N 1
ATOM 4545 C CA . GLU B 2 425 ? 100.368 89.354 127.808 1.00 23.21 441 GLU B CA 1
ATOM 4546 C C . GLU B 2 425 ? 100.223 90.839 127.494 1.00 23.21 441 GLU B C 1
ATOM 4547 O O . GLU B 2 425 ? 99.116 91.385 127.550 1.00 23.21 441 GLU B O 1
ATOM 4553 N N . LEU B 2 426 ? 101.317 91.502 127.135 1.00 17.43 442 LEU B N 1
ATOM 4554 C CA . LEU B 2 426 ? 101.286 92.919 126.805 1.00 17.43 442 LEU B CA 1
ATOM 4555 C C . LEU B 2 426 ? 100.683 93.201 125.443 1.00 17.43 442 LEU B C 1
ATOM 4556 O O . LEU B 2 426 ? 100.554 94.367 125.077 1.00 17.43 442 LEU B O 1
ATOM 4561 N N . MET B 2 427 ? 100.358 92.182 124.662 1.00 19.88 443 MET B N 1
ATOM 4562 C CA . MET B 2 427 ? 99.510 92.404 123.506 1.00 19.88 443 MET B CA 1
ATOM 4563 C C . MET B 2 427 ? 98.042 92.158 123.794 1.00 19.88 443 MET B C 1
ATOM 4564 O O . MET B 2 427 ? 97.194 92.834 123.208 1.00 19.88 443 MET B O 1
ATOM 4569 N N . LEU B 2 428 ? 97.721 91.220 124.691 1.00 20.55 444 LEU B N 1
ATOM 4570 C CA . LEU B 2 428 ? 96.338 91.097 125.145 1.00 20.55 444 LEU B CA 1
ATOM 4571 C C . LEU B 2 428 ? 95.881 92.355 125.867 1.00 20.55 444 LEU B C 1
ATOM 4572 O O . LEU B 2 428 ? 94.749 92.816 125.677 1.00 20.55 444 LEU B O 1
ATOM 4577 N N . ARG B 2 429 ? 96.766 92.950 126.666 1.00 20.57 445 ARG B N 1
ATOM 4578 C CA . ARG B 2 429 ? 96.402 94.167 127.377 1.00 20.57 445 ARG B CA 1
ATOM 4579 C C . ARG B 2 429 ? 96.295 95.359 126.441 1.00 20.57 445 ARG B C 1
ATOM 4580 O O . ARG B 2 429 ? 95.482 96.253 126.683 1.00 20.57 445 ARG B O 1
ATOM 4588 N N . TYR B 2 430 ? 97.083 95.389 125.367 1.00 18.56 446 TYR B N 1
ATOM 4589 C CA . TYR B 2 430 ? 96.927 96.454 124.386 1.00 18.56 446 TYR B CA 1
ATOM 4590 C C . TYR B 2 430 ? 95.632 96.297 123.608 1.00 18.56 446 TYR B C 1
ATOM 4591 O O . TYR B 2 430 ? 94.963 97.288 123.311 1.00 18.56 446 TYR B O 1
ATOM 4600 N N . GLN B 2 431 ? 95.268 95.059 123.264 1.00 23.05 447 GLN B N 1
ATOM 4601 C CA . GLN B 2 431 ? 94.020 94.835 122.544 1.00 23.05 447 GLN B CA 1
ATOM 4602 C C . GLN B 2 431 ? 92.809 95.111 123.418 1.00 23.05 447 GLN B C 1
ATOM 4603 O O . GLN B 2 431 ? 91.750 95.481 122.903 1.00 23.05 447 GLN B O 1
ATOM 4609 N N . HIS B 2 432 ? 92.934 94.934 124.734 1.00 27.22 448 HIS B N 1
ATOM 4610 C CA . HIS B 2 432 ? 91.836 95.323 125.610 1.00 27.22 448 HIS B CA 1
ATOM 4611 C C . HIS B 2 432 ? 91.812 96.820 125.878 1.00 27.22 448 HIS B C 1
ATOM 4612 O O . HIS B 2 432 ? 90.737 97.397 126.043 1.00 27.22 448 HIS B O 1
ATOM 4619 N N . GLY B 2 433 ? 92.964 97.478 125.879 1.00 24.45 449 GLY B N 1
ATOM 4620 C CA . GLY B 2 433 ? 93.010 98.902 126.143 1.00 24.45 449 GLY B CA 1
ATOM 4621 C C . GLY B 2 433 ? 92.453 99.797 125.057 1.00 24.45 449 GLY B C 1
ATOM 4622 O O . GLY B 2 433 ? 92.527 101.018 125.200 1.00 24.45 449 GLY B O 1
ATOM 4623 N N . LEU B 2 434 ? 91.917 99.242 123.975 1.00 27.31 450 LEU B N 1
ATOM 4624 C CA . LEU B 2 434 ? 91.265 100.015 122.932 1.00 27.31 450 LEU B CA 1
ATOM 4625 C C . LEU B 2 434 ? 89.758 100.096 123.100 1.00 27.31 450 LEU B C 1
ATOM 4626 O O . LEU B 2 434 ? 89.101 100.787 122.317 1.00 27.31 450 LEU B O 1
ATOM 4631 N N . GLU B 2 435 ? 89.188 99.391 124.073 1.00 33.75 451 GLU B N 1
ATOM 4632 C CA . GLU B 2 435 ? 87.783 99.603 124.398 1.00 33.75 451 GLU B CA 1
ATOM 4633 C C . GLU B 2 435 ? 87.582 100.976 125.020 1.00 33.75 451 GLU B C 1
ATOM 4634 O O . GLU B 2 435 ? 86.630 101.687 124.688 1.00 33.75 451 GLU B O 1
ATOM 4640 N N . PHE B 2 436 ? 88.478 101.372 125.917 1.00 32.00 452 PHE B N 1
ATOM 4641 C CA . PHE B 2 436 ? 88.548 102.758 126.338 1.00 32.00 452 PHE B CA 1
ATOM 4642 C C . PHE B 2 436 ? 89.216 103.574 125.246 1.00 32.00 452 PHE B C 1
ATOM 4643 O O . PHE B 2 436 ? 90.023 103.062 124.470 1.00 32.00 452 PHE B O 1
ATOM 4651 N N . GLY B 2 437 ? 88.886 104.856 125.199 1.00 38.61 453 GLY B N 1
ATOM 4652 C CA . GLY B 2 437 ? 89.471 105.712 124.192 1.00 38.61 453 GLY B CA 1
ATOM 4653 C C . GLY B 2 437 ? 89.014 105.418 122.786 1.00 38.61 453 GLY B C 1
ATOM 4654 O O . GLY B 2 437 ? 89.777 105.619 121.839 1.00 38.61 453 GLY B O 1
ATOM 4655 N N . LYS B 2 438 ? 87.791 104.926 122.623 1.00 44.80 454 LYS B N 1
ATOM 4656 C CA . LYS B 2 438 ? 87.226 104.692 121.306 1.00 44.80 454 LYS B CA 1
ATOM 4657 C C . LYS B 2 438 ? 86.899 105.985 120.579 1.00 44.80 454 LYS B C 1
ATOM 4658 O O . LYS B 2 438 ? 86.992 106.029 119.347 1.00 44.80 454 LYS B O 1
ATOM 4664 N N . THR B 2 439 ? 86.561 107.047 121.310 1.00 50.65 455 THR B N 1
ATOM 4665 C CA . THR B 2 439 ? 86.151 108.318 120.725 1.00 50.65 455 THR B CA 1
ATOM 4666 C C . THR B 2 439 ? 87.246 109.376 120.807 1.00 50.65 455 THR B C 1
ATOM 4667 O O . THR B 2 439 ? 86.955 110.557 120.998 1.00 50.65 455 THR B O 1
ATOM 4671 N N . CYS B 2 440 ? 88.505 108.970 120.681 1.00 49.68 456 CYS B N 1
ATOM 4672 C CA . CYS B 2 440 ? 89.595 109.930 120.675 1.00 49.68 456 CYS B CA 1
ATOM 4673 C C . CYS B 2 440 ? 89.635 110.663 119.341 1.00 49.68 456 CYS B C 1
ATOM 4674 O O . CYS B 2 440 ? 89.256 110.129 118.298 1.00 49.68 456 CYS B O 1
ATOM 4677 N N . LEU B 2 441 ? 90.109 111.906 119.382 1.00 49.06 457 LEU B N 1
ATOM 4678 C CA . LEU B 2 441 ? 89.944 112.840 118.277 1.00 49.06 457 LEU B CA 1
ATOM 4679 C C . LEU B 2 441 ? 91.028 112.739 117.219 1.00 49.06 457 LEU B C 1
ATOM 4680 O O . LEU B 2 441 ? 91.251 113.723 116.512 1.00 49.06 457 LEU B O 1
ATOM 4685 N N . LYS B 2 442 ? 91.735 111.609 117.137 1.00 45.39 458 LYS B N 1
ATOM 4686 C CA . LYS B 2 442 ? 92.777 111.198 116.194 1.00 45.39 458 LYS B CA 1
ATOM 4687 C C . LYS B 2 442 ? 94.095 111.950 116.391 1.00 45.39 458 LYS B C 1
ATOM 4688 O O . LYS B 2 442 ? 95.115 111.508 115.864 1.00 45.39 458 LYS B O 1
ATOM 4694 N N . THR B 2 443 ? 94.137 113.016 117.183 1.00 39.71 459 THR B N 1
ATOM 4695 C CA . THR B 2 443 ? 95.381 113.697 117.496 1.00 39.71 459 THR B CA 1
ATOM 4696 C C . THR B 2 443 ? 95.854 113.393 118.908 1.00 39.71 459 THR B C 1
ATOM 4697 O O . THR B 2 443 ? 96.708 114.107 119.434 1.00 39.71 459 THR B O 1
ATOM 4701 N N . GLU B 2 444 ? 95.312 112.351 119.528 1.00 43.59 460 GLU B N 1
ATOM 4702 C CA . GLU B 2 444 ? 95.755 111.916 120.839 1.00 43.59 460 GLU B CA 1
ATOM 4703 C C . GLU B 2 444 ? 96.273 110.490 120.755 1.00 43.59 460 GLU B C 1
ATOM 4704 O O . GLU B 2 444 ? 95.891 109.723 119.870 1.00 43.59 460 GLU B O 1
ATOM 4710 N N . LEU B 2 445 ? 97.152 110.149 121.691 1.00 32.52 461 LEU B N 1
ATOM 4711 C CA . LEU B 2 445 ? 97.519 108.760 121.917 1.00 32.52 461 LEU B CA 1
ATOM 4712 C C . LEU B 2 445 ? 96.304 108.052 122.488 1.00 32.52 461 LEU B C 1
ATOM 4713 O O . LEU B 2 445 ? 95.451 108.697 123.097 1.00 32.52 461 LEU B O 1
ATOM 4718 N N . GLN B 2 446 ? 96.150 106.782 122.093 1.00 28.63 462 GLN B N 1
ATOM 4719 C CA . GLN B 2 446 ? 94.985 105.909 122.417 1.00 28.63 462 GLN B CA 1
ATOM 4720 C C . GLN B 2 446 ? 95.668 105.966 123.786 1.00 28.63 462 GLN B C 1
ATOM 4721 O O . GLN B 2 446 ? 96.789 106.531 123.844 1.00 28.63 462 GLN B O 1
ATOM 4727 N N . PHE B 2 447 ? 94.949 105.477 124.806 1.00 26.08 463 PHE B N 1
ATOM 4728 C CA . PHE B 2 447 ? 95.297 105.351 126.250 1.00 26.08 463 PHE B CA 1
ATOM 4729 C C . PHE B 2 447 ? 96.244 104.238 126.691 1.00 26.08 463 PHE B C 1
ATOM 4730 O O . PHE B 2 447 ? 96.708 104.251 127.846 1.00 26.08 463 PHE B O 1
ATOM 4738 N N . SER B 2 448 ? 96.514 103.303 125.777 1.00 17.67 464 SER B N 1
ATOM 4739 C CA . SER B 2 448 ? 97.360 102.173 126.110 1.00 17.67 464 SER B CA 1
ATOM 4740 C C . SER B 2 448 ? 98.325 101.883 124.983 1.00 17.67 464 SER B C 1
ATOM 4741 O O . SER B 2 448 ? 98.566 100.727 124.660 1.00 17.67 464 SER B O 1
ATOM 4744 N N . ASP B 2 449 ? 98.877 102.924 124.370 1.00 15.15 465 ASP B N 1
ATOM 4745 C CA . ASP B 2 449 ? 99.861 102.714 123.326 1.00 15.15 465 ASP B CA 1
ATOM 4746 C C . ASP B 2 449 ? 101.178 102.226 123.890 1.00 15.15 465 ASP B C 1
ATOM 4747 O O . ASP B 2 449 ? 101.947 101.574 123.185 1.00 15.15 465 ASP B O 1
ATOM 4752 N N . TYR B 2 450 ? 101.447 102.496 125.155 1.00 13.33 466 TYR B N 1
ATOM 4753 C CA . TYR B 2 450 ? 102.707 102.072 125.730 1.00 13.33 466 TYR B CA 1
ATOM 4754 C C . TYR B 2 450 ? 102.665 100.641 126.211 1.00 13.33 466 TYR B C 1
ATOM 4755 O O . TYR B 2 450 ? 103.630 100.183 126.815 1.00 13.33 466 TYR B O 1
ATOM 4764 N N . TYR B 2 451 ? 101.557 99.946 125.988 1.00 12.14 467 TYR B N 1
ATOM 4765 C CA . TYR B 2 451 ? 101.514 98.496 125.984 1.00 12.14 467 TYR B CA 1
ATOM 4766 C C . TYR B 2 451 ? 101.998 97.907 124.679 1.00 12.14 467 TYR B C 1
ATOM 4767 O O . TYR B 2 451 ? 102.336 96.724 124.640 1.00 12.14 467 TYR B O 1
ATOM 4776 N N . CYS B 2 452 ? 102.019 98.689 123.609 1.00 11.93 468 CYS B N 1
ATOM 4777 C CA . CYS B 2 452 ? 102.594 98.195 122.368 1.00 11.93 468 CYS B CA 1
ATOM 4778 C C . CYS B 2 452 ? 104.100 98.376 122.369 1.00 11.93 468 CYS B C 1
ATOM 4779 O O . CYS B 2 452 ? 104.831 97.460 121.985 1.00 11.93 468 CYS B O 1
ATOM 4782 N N . LEU B 2 453 ? 104.578 99.530 122.838 1.00 8.81 469 LEU B N 1
ATOM 4783 C CA . LEU B 2 453 ? 106.012 99.790 122.906 1.00 8.81 469 LEU B CA 1
ATOM 4784 C C . LEU B 2 453 ? 106.716 98.874 123.890 1.00 8.81 469 LEU B C 1
ATOM 4785 O O . LEU B 2 453 ? 107.870 98.509 123.671 1.00 8.81 469 LEU B O 1
ATOM 4790 N N . LEU B 2 454 ? 106.056 98.488 124.969 1.00 10.88 470 LEU B N 1
ATOM 4791 C CA . LEU B 2 454 ? 106.656 97.515 125.866 1.00 10.88 470 LEU B CA 1
ATOM 4792 C C . LEU B 2 454 ? 106.569 96.095 125.331 1.00 10.88 470 LEU B C 1
ATOM 4793 O O . LEU B 2 454 ? 107.169 95.194 125.920 1.00 10.88 470 LEU B O 1
ATOM 4798 N N . ALA B 2 455 ? 105.827 95.872 124.252 1.00 11.20 471 ALA B N 1
ATOM 4799 C CA . ALA B 2 455 ? 105.826 94.600 123.554 1.00 11.20 471 ALA B CA 1
ATOM 4800 C C . ALA B 2 455 ? 106.578 94.687 122.242 1.00 11.20 471 ALA B C 1
ATOM 4801 O O . ALA B 2 455 ? 106.464 93.789 121.413 1.00 11.20 471 ALA B O 1
ATOM 4803 N N . VAL B 2 456 ? 107.307 95.773 122.022 1.00 10.30 472 VAL B N 1
ATOM 4804 C CA . VAL B 2 456 ? 108.250 95.883 120.926 1.00 10.30 472 VAL B CA 1
ATOM 4805 C C . VAL B 2 456 ? 109.678 95.972 121.441 1.00 10.30 472 VAL B C 1
ATOM 4806 O O . VAL B 2 456 ? 110.576 95.322 120.902 1.00 10.30 472 VAL B O 1
ATOM 4810 N N . HIS B 2 457 ? 109.892 96.688 122.548 1.00 9.57 473 HIS B N 1
ATOM 4811 C CA . HIS B 2 457 ? 111.197 96.660 123.196 1.00 9.57 473 HIS B CA 1
ATOM 4812 C C . HIS B 2 457 ? 111.509 95.317 123.834 1.00 9.57 473 HIS B C 1
ATOM 4813 O O . HIS B 2 457 ? 112.647 95.107 124.248 1.00 9.57 473 HIS B O 1
ATOM 4820 N N . ALA B 2 458 ? 110.534 94.420 123.968 1.00 13.70 474 ALA B N 1
ATOM 4821 C CA . ALA B 2 458 ? 110.798 93.066 124.422 1.00 13.70 474 ALA B CA 1
ATOM 4822 C C . ALA B 2 458 ? 110.830 92.056 123.288 1.00 13.70 474 ALA B C 1
ATOM 4823 O O . ALA B 2 458 ? 111.106 90.884 123.540 1.00 13.70 474 ALA B O 1
ATOM 4825 N N . LEU B 2 459 ? 110.521 92.467 122.063 1.00 15.33 475 LEU B N 1
ATOM 4826 C CA . LEU B 2 459 ? 110.731 91.623 120.896 1.00 15.33 475 LEU B CA 1
ATOM 4827 C C . LEU B 2 459 ? 112.075 91.901 120.253 1.00 15.33 475 LEU B C 1
ATOM 4828 O O . LEU B 2 459 ? 112.772 90.970 119.837 1.00 15.33 475 LEU B O 1
ATOM 4833 N N . ILE B 2 460 ? 112.462 93.173 120.181 1.00 15.61 476 ILE B N 1
ATOM 4834 C CA . ILE B 2 460 ? 113.791 93.499 119.689 1.00 15.61 476 ILE B CA 1
ATOM 4835 C C . ILE B 2 460 ? 114.857 93.052 120.687 1.00 15.61 476 ILE B C 1
ATOM 4836 O O . ILE B 2 460 ? 115.975 92.707 120.298 1.00 15.61 476 ILE B O 1
ATOM 4841 N N . ASP B 2 461 ? 114.518 92.973 121.966 1.00 21.89 477 ASP B N 1
ATOM 4842 C CA . ASP B 2 461 ? 115.422 92.417 122.961 1.00 21.89 477 ASP B CA 1
ATOM 4843 C C . ASP B 2 461 ? 115.632 90.918 122.787 1.00 21.89 477 ASP B C 1
ATOM 4844 O O . ASP B 2 461 ? 116.657 90.397 123.228 1.00 21.89 477 ASP B O 1
ATOM 4849 N N . VAL B 2 462 ? 114.701 90.213 122.155 1.00 21.69 478 VAL B N 1
ATOM 4850 C CA . VAL B 2 462 ? 114.858 88.786 121.901 1.00 21.69 478 VAL B CA 1
ATOM 4851 C C . VAL B 2 462 ? 115.627 88.631 120.599 1.00 21.69 478 VAL B C 1
ATOM 4852 O O . VAL B 2 462 ? 116.501 87.766 120.479 1.00 21.69 478 VAL B O 1
ATOM 4856 N N . TRP B 2 463 ? 115.331 89.500 119.632 1.00 21.10 479 TRP B N 1
ATOM 4857 C CA . TRP B 2 463 ? 116.008 89.438 118.340 1.00 21.10 479 TRP B CA 1
ATOM 4858 C C . TRP B 2 463 ? 117.486 89.782 118.454 1.00 21.10 479 TRP B C 1
ATOM 4859 O O . TRP B 2 463 ? 118.318 89.184 117.769 1.00 21.10 479 TRP B O 1
ATOM 4870 N N . ARG B 2 464 ? 117.840 90.724 119.316 1.00 20.92 480 ARG B N 1
ATOM 4871 C CA . ARG B 2 464 ? 119.236 91.106 119.453 1.00 20.92 480 ARG B CA 1
ATOM 4872 C C . ARG B 2 464 ? 120.014 90.190 120.378 1.00 20.92 480 ARG B C 1
ATOM 4873 O O . ARG B 2 464 ? 121.220 90.384 120.537 1.00 20.92 480 ARG B O 1
ATOM 4881 N N . GLU B 2 465 ? 119.366 89.213 120.997 1.00 24.38 481 GLU B N 1
ATOM 4882 C CA . GLU B 2 465 ? 120.050 88.301 121.894 1.00 24.38 481 GLU B CA 1
ATOM 4883 C C . GLU B 2 465 ? 119.965 86.850 121.459 1.00 24.38 481 GLU B C 1
ATOM 4884 O O . GLU B 2 465 ? 120.634 86.005 122.061 1.00 24.38 481 GLU B O 1
ATOM 4890 N N . THR B 2 466 ? 119.140 86.524 120.467 1.00 25.32 482 THR B N 1
ATOM 4891 C CA . THR B 2 466 ? 119.168 85.206 119.843 1.00 25.32 482 THR B CA 1
ATOM 4892 C C . THR B 2 466 ? 119.400 85.236 118.343 1.00 25.32 482 THR B C 1
ATOM 4893 O O . THR B 2 466 ? 119.819 84.214 117.792 1.00 25.32 482 THR B O 1
ATOM 4897 N N . GLY B 2 467 ? 119.146 86.350 117.667 1.00 27.06 483 GLY B N 1
ATOM 4898 C CA . GLY B 2 467 ? 119.217 86.384 116.218 1.00 27.06 483 GLY B CA 1
ATOM 4899 C C . GLY B 2 467 ? 118.077 85.633 115.568 1.00 27.06 483 GLY B C 1
ATOM 4900 O O . GLY B 2 467 ? 118.305 84.857 114.633 1.00 27.06 483 GLY B O 1
ATOM 4901 N N . ASP B 2 468 ? 116.848 85.859 116.031 1.00 28.29 484 ASP B N 1
ATOM 4902 C CA . ASP B 2 468 ? 115.744 84.977 115.677 1.00 28.29 484 ASP B CA 1
ATOM 4903 C C . ASP B 2 468 ? 115.202 85.262 114.285 1.00 28.29 484 ASP B C 1
ATOM 4904 O O . ASP B 2 468 ? 114.911 84.324 113.534 1.00 28.29 484 ASP B O 1
ATOM 4909 N N . GLU B 2 469 ? 114.974 86.540 113.968 1.00 27.42 485 GLU B N 1
ATOM 4910 C CA . GLU B 2 469 ? 114.436 87.088 112.716 1.00 27.42 485 GLU B CA 1
ATOM 4911 C C . GLU B 2 469 ? 112.960 86.743 112.496 1.00 27.42 485 GLU B C 1
ATOM 4912 O O . GLU B 2 469 ? 112.326 87.294 111.593 1.00 27.42 485 GLU B O 1
ATOM 4918 N N . THR B 2 470 ? 112.354 85.922 113.346 1.00 24.18 486 THR B N 1
ATOM 4919 C CA . THR B 2 470 ? 110.912 85.744 113.311 1.00 24.18 486 THR B CA 1
ATOM 4920 C C . THR B 2 470 ? 110.196 86.688 114.257 1.00 24.18 486 THR B C 1
ATOM 4921 O O . THR B 2 470 ? 108.963 86.700 114.273 1.00 24.18 486 THR B O 1
ATOM 4925 N N . THR B 2 471 ? 110.935 87.469 115.039 1.00 20.54 487 THR B N 1
ATOM 4926 C CA . THR B 2 471 ? 110.344 88.448 115.931 1.00 20.54 487 THR B CA 1
ATOM 4927 C C . THR B 2 471 ? 110.420 89.865 115.403 1.00 20.54 487 THR B C 1
ATOM 4928 O O . THR B 2 471 ? 109.689 90.723 115.897 1.00 20.54 487 THR B O 1
ATOM 4932 N N . VAL B 2 472 ? 111.268 90.139 114.414 1.00 19.67 488 VAL B N 1
ATOM 4933 C CA . VAL B 2 472 ? 111.291 91.471 113.826 1.00 19.67 488 VAL B CA 1
ATOM 4934 C C . VAL B 2 472 ? 110.008 91.727 113.053 1.00 19.67 488 VAL B C 1
ATOM 4935 O O . VAL B 2 472 ? 109.451 92.828 113.098 1.00 19.67 488 VAL B O 1
ATOM 4939 N N . TRP B 2 473 ? 109.502 90.710 112.356 1.00 21.24 489 TRP B N 1
ATOM 4940 C CA . TRP B 2 473 ? 108.231 90.864 111.663 1.00 21.24 489 TRP B CA 1
ATOM 4941 C C . TRP B 2 473 ? 107.075 90.986 112.640 1.00 21.24 489 TRP B C 1
ATOM 4942 O O . TRP B 2 473 ? 106.120 91.718 112.373 1.00 21.24 489 TRP B O 1
ATOM 4953 N N . GLN B 2 474 ? 107.161 90.319 113.790 1.00 18.49 490 GLN B N 1
ATOM 4954 C CA . GLN B 2 474 ? 106.125 90.467 114.803 1.00 18.49 490 GLN B CA 1
ATOM 4955 C C . GLN B 2 474 ? 106.128 91.866 115.399 1.00 18.49 490 GLN B C 1
ATOM 4956 O O . GLN B 2 474 ? 105.066 92.470 115.575 1.00 18.49 490 GLN B O 1
ATOM 4962 N N . ALA B 2 475 ? 107.315 92.413 115.680 1.00 14.63 491 ALA B N 1
ATOM 4963 C CA . ALA B 2 475 ? 107.412 93.783 116.159 1.00 14.63 491 ALA B CA 1
ATOM 4964 C C . ALA B 2 475 ? 106.946 94.783 115.117 1.00 14.63 491 ALA B C 1
ATOM 4965 O O . ALA B 2 475 ? 106.338 95.798 115.468 1.00 14.63 491 ALA B O 1
ATOM 4967 N N . LEU B 2 476 ? 107.168 94.501 113.838 1.00 13.47 492 LEU B N 1
ATOM 4968 C CA . LEU B 2 476 ? 106.719 95.422 112.804 1.00 13.47 492 LEU B CA 1
ATOM 4969 C C . LEU B 2 476 ? 105.205 95.390 112.628 1.00 13.47 492 LEU B C 1
ATOM 4970 O O . LEU B 2 476 ? 104.594 96.434 112.385 1.00 13.47 492 LEU B O 1
ATOM 4975 N N . THR B 2 477 ? 104.572 94.219 112.750 1.00 17.94 493 THR B N 1
ATOM 4976 C CA . THR B 2 477 ? 103.109 94.206 112.709 1.00 17.94 493 THR B CA 1
ATOM 4977 C C . THR B 2 477 ? 102.504 94.840 113.949 1.00 17.94 493 THR B C 1
ATOM 4978 O O . THR B 2 477 ? 101.437 95.453 113.867 1.00 17.94 493 THR B O 1
ATOM 4982 N N . LEU B 2 478 ? 103.172 94.727 115.103 1.00 14.06 494 LEU B N 1
ATOM 4983 C CA . LEU B 2 478 ? 102.687 95.422 116.294 1.00 14.06 494 LEU B CA 1
ATOM 4984 C C . LEU B 2 478 ? 102.746 96.931 116.126 1.00 14.06 494 LEU B C 1
ATOM 4985 O O . LEU B 2 478 ? 101.783 97.631 116.455 1.00 14.06 494 LEU B O 1
ATOM 4990 N N . LEU B 2 479 ? 103.856 97.450 115.601 1.00 10.62 495 LEU B N 1
ATOM 4991 C CA . LEU B 2 479 ? 103.947 98.889 115.401 1.00 10.62 495 LEU B CA 1
ATOM 4992 C C . LEU B 2 479 ? 103.031 99.367 114.287 1.00 10.62 495 LEU B C 1
ATOM 4993 O O . LEU B 2 479 ? 102.505 100.476 114.367 1.00 10.62 495 LEU B O 1
ATOM 4998 N N . GLU B 2 480 ? 102.782 98.548 113.264 1.00 15.00 496 GLU B N 1
ATOM 4999 C CA . GLU B 2 480 ? 101.881 98.985 112.203 1.00 15.00 496 GLU B CA 1
ATOM 5000 C C . GLU B 2 480 ? 100.429 98.963 112.659 1.00 15.00 496 GLU B C 1
ATOM 5001 O O . GLU B 2 480 ? 99.635 99.819 112.254 1.00 15.00 496 GLU B O 1
ATOM 5007 N N . GLU B 2 481 ? 100.065 98.018 113.524 1.00 16.82 497 GLU B N 1
ATOM 5008 C CA . GLU B 2 481 ? 98.728 98.021 114.105 1.00 16.82 497 GLU B CA 1
ATOM 5009 C C . GLU B 2 481 ? 98.548 99.201 115.048 1.00 16.82 497 GLU B C 1
ATOM 5010 O O . GLU B 2 481 ? 97.539 99.917 114.986 1.00 16.82 497 GLU B O 1
ATOM 5016 N N . GLY B 2 482 ? 99.539 99.445 115.907 1.00 12.38 498 GLY B N 1
ATOM 5017 C CA . GLY B 2 482 ? 99.488 100.587 116.797 1.00 12.38 498 GLY B CA 1
ATOM 5018 C C . GLY B 2 482 ? 99.532 101.923 116.094 1.00 12.38 498 GLY B C 1
ATOM 5019 O O . GLY B 2 482 ? 99.051 102.912 116.646 1.00 12.38 498 GLY B O 1
ATOM 5020 N N . LEU B 2 483 ? 100.092 101.975 114.899 1.00 11.48 499 LEU B N 1
ATOM 5021 C CA . LEU B 2 483 ? 100.084 103.190 114.109 1.00 11.48 499 LEU B CA 1
ATOM 5022 C C . LEU B 2 483 ? 98.829 103.335 113.265 1.00 11.48 499 LEU B C 1
ATOM 5023 O O . LEU B 2 483 ? 98.485 104.454 112.885 1.00 11.48 499 LEU B O 1
ATOM 5028 N N . THR B 2 484 ? 98.128 102.254 112.946 1.00 14.82 500 THR B N 1
ATOM 5029 C CA . THR B 2 484 ? 96.851 102.477 112.285 1.00 14.82 500 THR B CA 1
ATOM 5030 C C . THR B 2 484 ? 95.735 102.748 113.280 1.00 14.82 500 THR B C 1
ATOM 5031 O O . THR B 2 484 ? 94.668 103.220 112.879 1.00 14.82 500 THR B O 1
ATOM 5035 N N . HIS B 2 485 ? 95.955 102.483 114.573 1.00 15.73 501 HIS B N 1
ATOM 5036 C CA . HIS B 2 485 ? 94.915 102.796 115.548 1.00 15.73 501 HIS B CA 1
ATOM 5037 C C . HIS B 2 485 ? 95.043 104.208 116.109 1.00 15.73 501 HIS B C 1
ATOM 5038 O O . HIS B 2 485 ? 94.035 104.901 116.267 1.00 15.73 501 HIS B O 1
ATOM 5045 N N . SER B 2 486 ? 96.261 104.653 116.422 1.00 14.77 502 SER B N 1
ATOM 5046 C CA . SER B 2 486 ? 96.526 106.000 116.930 1.00 14.77 502 SER B CA 1
ATOM 5047 C C . SER B 2 486 ? 97.546 106.670 116.024 1.00 14.77 502 SER B C 1
ATOM 5048 O O . SER B 2 486 ? 98.734 106.727 116.362 1.00 14.77 502 SER B O 1
ATOM 5051 N N . PRO B 2 487 ? 97.124 107.228 114.906 1.00 15.29 503 PRO B N 1
ATOM 5052 C CA . PRO B 2 487 ? 98.089 107.602 113.870 1.00 15.29 503 PRO B CA 1
ATOM 5053 C C . PRO B 2 487 ? 98.739 108.953 114.069 1.00 15.29 503 PRO B C 1
ATOM 5054 O O . PRO B 2 487 ? 99.026 109.660 113.100 1.00 15.29 503 PRO B O 1
ATOM 5058 N N . SER B 2 488 ? 99.012 109.300 115.316 1.00 17.20 504 SER B N 1
ATOM 5059 C CA . SER B 2 488 ? 99.737 110.505 115.663 1.00 17.20 504 SER B CA 1
ATOM 5060 C C . SER B 2 488 ? 100.752 110.276 116.757 1.00 17.20 504 SER B C 1
ATOM 5061 O O . SER B 2 488 ? 101.384 111.242 117.193 1.00 17.20 504 SER B O 1
ATOM 5064 N N . ASN B 2 489 ? 100.893 109.051 117.243 1.00 12.73 505 ASN B N 1
ATOM 5065 C CA . ASN B 2 489 ? 101.998 108.706 118.114 1.00 12.73 505 ASN B CA 1
ATOM 5066 C C . ASN B 2 489 ? 103.284 108.819 117.327 1.00 12.73 505 ASN B C 1
ATOM 5067 O O . ASN B 2 489 ? 103.377 108.315 116.209 1.00 12.73 505 ASN B O 1
ATOM 5072 N N . ALA B 2 490 ? 104.261 109.521 117.881 1.00 8.09 506 ALA B N 1
ATOM 5073 C CA . ALA B 2 490 ? 105.525 109.683 117.190 1.00 8.09 506 ALA B CA 1
ATOM 5074 C C . ALA B 2 490 ? 106.558 108.664 117.610 1.00 8.09 506 ALA B C 1
ATOM 5075 O O . ALA B 2 490 ? 107.545 108.491 116.897 1.00 8.09 506 ALA B O 1
ATOM 5077 N N . GLN B 2 491 ? 106.359 107.976 118.730 1.00 7.96 507 GLN B N 1
ATOM 5078 C CA . GLN B 2 491 ? 107.271 106.899 119.085 1.00 7.96 507 GLN B CA 1
ATOM 5079 C C . GLN B 2 491 ? 107.117 105.709 118.159 1.00 7.96 507 GLN B C 1
ATOM 5080 O O . GLN B 2 491 ? 108.103 105.031 117.862 1.00 7.96 507 GLN B O 1
ATOM 5086 N N . PHE B 2 492 ? 105.904 105.453 117.684 1.00 8.24 508 PHE B N 1
ATOM 5087 C CA . PHE B 2 492 ? 105.703 104.395 116.706 1.00 8.24 508 PHE B CA 1
ATOM 5088 C C . PHE B 2 492 ? 106.380 104.734 115.394 1.00 8.24 508 PHE B C 1
ATOM 5089 O O . PHE B 2 492 ? 106.978 103.864 114.767 1.00 8.24 508 PHE B O 1
ATOM 5097 N N . LYS B 2 493 ? 106.335 105.995 114.981 1.00 6.46 509 LYS B N 1
ATOM 5098 C CA . LYS B 2 493 ? 106.974 106.358 113.726 1.00 6.46 509 LYS B CA 1
ATOM 5099 C C . LYS B 2 493 ? 108.488 106.365 113.851 1.00 6.46 509 LYS B C 1
ATOM 5100 O O . LYS B 2 493 ? 109.184 105.975 112.912 1.00 6.46 509 LYS B O 1
ATOM 5106 N N . LEU B 2 494 ? 109.023 106.763 115.004 1.00 5.47 510 LEU B N 1
ATOM 5107 C CA . LEU B 2 494 ? 110.474 106.726 115.164 1.00 5.47 510 LEU B CA 1
ATOM 5108 C C . LEU B 2 494 ? 110.985 105.296 115.265 1.00 5.47 510 LEU B C 1
ATOM 5109 O O . LEU B 2 494 ? 112.021 104.960 114.676 1.00 5.47 510 LEU B O 1
ATOM 5114 N N . LEU B 2 495 ? 110.254 104.417 115.953 1.00 6.05 511 LEU B N 1
ATOM 5115 C CA . LEU B 2 495 ? 110.665 103.021 115.999 1.00 6.05 511 LEU B CA 1
ATOM 5116 C C . LEU B 2 495 ? 110.460 102.320 114.670 1.00 6.05 511 LEU B C 1
ATOM 5117 O O . LEU B 2 495 ? 111.214 101.405 114.342 1.00 6.05 511 LEU B O 1
ATOM 5122 N N . LEU B 2 496 ? 109.467 102.726 113.888 1.00 8.02 512 LEU B N 1
ATOM 5123 C CA . LEU B 2 496 ? 109.295 102.135 112.571 1.00 8.02 512 LEU B CA 1
ATOM 5124 C C . LEU B 2 496 ? 110.392 102.582 111.622 1.00 8.02 512 LEU B C 1
ATOM 5125 O O . LEU B 2 496 ? 110.849 101.788 110.796 1.00 8.02 512 LEU B O 1
ATOM 5130 N N . VAL B 2 497 ? 110.817 103.847 111.726 1.00 7.89 513 VAL B N 1
ATOM 5131 C CA . VAL B 2 497 ? 111.995 104.326 111.007 1.00 7.89 513 VAL B CA 1
ATOM 5132 C C . VAL B 2 497 ? 113.209 103.481 111.353 1.00 7.89 513 VAL B C 1
ATOM 5133 O O . VAL B 2 497 ? 113.921 103.001 110.465 1.00 7.89 513 VAL B O 1
ATOM 5137 N N . ARG B 2 498 ? 113.404 103.204 112.640 1.00 9.79 514 ARG B N 1
ATOM 5138 C CA . ARG B 2 498 ? 114.591 102.468 113.060 1.00 9.79 514 ARG B CA 1
ATOM 5139 C C . ARG B 2 498 ? 114.559 101.009 112.626 1.00 9.79 514 ARG B C 1
ATOM 5140 O O . ARG B 2 498 ? 115.565 100.493 112.131 1.00 9.79 514 ARG B O 1
ATOM 5148 N N . ILE B 2 499 ? 113.424 100.326 112.775 1.00 7.06 515 ILE B N 1
ATOM 5149 C CA . ILE B 2 499 ? 113.379 98.906 112.440 1.00 7.06 515 ILE B CA 1
ATOM 5150 C C . ILE B 2 499 ? 113.369 98.699 110.929 1.00 7.06 515 ILE B C 1
ATOM 5151 O O . ILE B 2 499 ? 114.044 97.800 110.414 1.00 7.06 515 ILE B O 1
ATOM 5156 N N . TYR B 2 500 ? 112.643 99.537 110.185 1.00 9.93 516 TYR B N 1
ATOM 5157 C CA . TYR B 2 500 ? 112.694 99.456 108.733 1.00 9.93 516 TYR B CA 1
ATOM 5158 C C . TYR B 2 500 ? 114.061 99.804 108.176 1.00 9.93 516 TYR B C 1
ATOM 5159 O O . TYR B 2 500 ? 114.451 99.252 107.146 1.00 9.93 516 TYR B O 1
ATOM 5168 N N . CYS B 2 501 ? 114.816 100.689 108.826 1.00 9.19 517 CYS B N 1
ATOM 5169 C CA . CYS B 2 501 ? 116.179 100.909 108.368 1.00 9.19 517 CYS B CA 1
ATOM 5170 C C . CYS B 2 501 ? 117.084 99.743 108.732 1.00 9.19 517 CYS B C 1
ATOM 5171 O O . CYS B 2 501 ? 117.938 99.350 107.935 1.00 9.19 517 CYS B O 1
ATOM 5174 N N . MET B 2 502 ? 116.899 99.150 109.909 1.00 11.65 518 MET B N 1
ATOM 5175 C CA . MET B 2 502 ? 117.754 98.036 110.302 1.00 11.65 518 MET B CA 1
ATOM 5176 C C . MET B 2 502 ? 117.396 96.740 109.597 1.00 11.65 518 MET B C 1
ATOM 5177 O O . MET B 2 502 ? 118.082 95.738 109.802 1.00 11.65 518 MET B O 1
ATOM 5182 N N . LEU B 2 503 ? 116.325 96.718 108.810 1.00 11.45 519 LEU B N 1
ATOM 5183 C CA . LEU B 2 503 ? 116.068 95.599 107.917 1.00 11.45 519 LEU B CA 1
ATOM 5184 C C . LEU B 2 503 ? 116.533 95.857 106.499 1.00 11.45 519 LEU B C 1
ATOM 5185 O O . LEU B 2 503 ? 116.763 94.904 105.755 1.00 11.45 519 LEU B O 1
ATOM 5190 N N . GLY B 2 504 ? 116.664 97.112 106.099 1.00 10.01 520 GLY B N 1
ATOM 5191 C CA . GLY B 2 504 ? 117.095 97.439 104.760 1.00 10.01 520 GLY B CA 1
ATOM 5192 C C . GLY B 2 504 ? 116.085 98.197 103.941 1.00 10.01 520 GLY B C 1
ATOM 5193 O O . GLY B 2 504 ? 116.373 98.520 102.787 1.00 10.01 520 GLY B O 1
ATOM 5194 N N . ALA B 2 505 ? 114.920 98.498 104.486 1.00 10.08 521 ALA B N 1
ATOM 5195 C CA . ALA B 2 505 ? 113.910 99.220 103.742 1.00 10.08 521 ALA B CA 1
ATOM 5196 C C . ALA B 2 505 ? 114.040 100.715 103.970 1.00 10.08 521 ALA B C 1
ATOM 5197 O O . ALA B 2 505 ? 114.409 101.167 105.051 1.00 10.08 521 ALA B O 1
ATOM 5199 N N . PHE B 2 506 ? 113.754 101.493 102.940 1.00 10.88 522 PHE B N 1
ATOM 5200 C CA . PHE B 2 506 ? 113.808 102.936 103.088 1.00 10.88 522 PHE B CA 1
ATOM 5201 C C . PHE B 2 506 ? 112.677 103.704 102.405 1.00 10.88 522 PHE B C 1
ATOM 5202 O O . PHE B 2 506 ? 112.531 104.897 102.681 1.00 10.88 522 PHE B O 1
ATOM 5210 N N . GLU B 2 507 ? 111.870 103.094 101.545 1.00 14.75 523 GLU B N 1
ATOM 5211 C CA . GLU B 2 507 ? 110.659 103.791 101.115 1.00 14.75 523 GLU B CA 1
ATOM 5212 C C . GLU B 2 507 ? 109.676 104.072 102.260 1.00 14.75 523 GLU B C 1
ATOM 5213 O O . GLU B 2 507 ? 109.206 105.226 102.357 1.00 14.75 523 GLU B O 1
ATOM 5219 N N . PRO B 2 508 ? 109.349 103.132 103.164 1.00 12.87 524 PRO B N 1
ATOM 5220 C CA . PRO B 2 508 ? 108.517 103.524 104.301 1.00 12.87 524 PRO B CA 1
ATOM 5221 C C . PRO B 2 508 ? 109.193 104.486 105.252 1.00 12.87 524 PRO B C 1
ATOM 5222 O O . PRO B 2 508 ? 108.492 105.216 105.948 1.00 12.87 524 PRO B O 1
ATOM 5226 N N . VAL B 2 509 ? 110.519 104.568 105.265 1.00 10.42 525 VAL B N 1
ATOM 5227 C CA . VAL B 2 509 ? 111.176 105.476 106.194 1.00 10.42 525 VAL B CA 1
ATOM 5228 C C . VAL B 2 509 ? 111.029 106.918 105.739 1.00 10.42 525 VAL B C 1
ATOM 5229 O O . VAL B 2 509 ? 110.805 107.813 106.558 1.00 10.42 525 VAL B O 1
ATOM 5233 N N . VAL B 2 510 ? 111.104 107.173 104.437 1.00 11.30 526 VAL B N 1
ATOM 5234 C CA . VAL B 2 510 ? 110.880 108.545 104.001 1.00 11.30 526 VAL B CA 1
ATOM 5235 C C . VAL B 2 510 ? 109.394 108.882 104.070 1.00 11.30 526 VAL B C 1
ATOM 5236 O O . VAL B 2 510 ? 109.026 110.008 104.439 1.00 11.30 526 VAL B O 1
ATOM 5240 N N . ASP B 2 511 ? 108.513 107.899 103.851 1.00 11.37 527 ASP B N 1
ATOM 5241 C CA . ASP B 2 511 ? 107.092 108.196 104.019 1.00 11.37 527 ASP B CA 1
ATOM 5242 C C . ASP B 2 511 ? 106.655 108.322 105.476 1.00 11.37 527 ASP B C 1
ATOM 5243 O O . ASP B 2 511 ? 105.564 108.831 105.730 1.00 11.37 527 ASP B O 1
ATOM 5248 N N . LEU B 2 512 ? 107.459 107.858 106.432 1.00 9.32 528 LEU B N 1
ATOM 5249 C CA . LEU B 2 512 ? 107.157 108.013 107.851 1.00 9.32 528 LEU B CA 1
ATOM 5250 C C . LEU B 2 512 ? 107.885 109.186 108.477 1.00 9.32 528 LEU B C 1
ATOM 5251 O O . LEU B 2 512 ? 107.474 109.669 109.530 1.00 9.32 528 LEU B O 1
ATOM 5256 N N . TYR B 2 513 ? 108.983 109.631 107.885 1.00 9.32 529 TYR B N 1
ATOM 5257 C CA . TYR B 2 513 ? 109.596 110.867 108.340 1.00 9.32 529 TYR B CA 1
ATOM 5258 C C . TYR B 2 513 ? 108.895 112.083 107.760 1.00 9.32 529 TYR B C 1
ATOM 5259 O O . TYR B 2 513 ? 108.933 113.154 108.364 1.00 9.32 529 TYR B O 1
ATOM 5268 N N . SER B 2 514 ? 108.247 111.956 106.607 1.00 10.55 530 SER B N 1
ATOM 5269 C CA . SER B 2 514 ? 107.404 113.058 106.180 1.00 10.55 530 SER B CA 1
ATOM 5270 C C . SER B 2 514 ? 106.115 113.138 106.978 1.00 10.55 530 SER B C 1
ATOM 5271 O O . SER B 2 514 ? 105.466 114.184 106.969 1.00 10.55 530 SER B O 1
ATOM 5274 N N . SER B 2 515 ? 105.736 112.066 107.671 1.00 9.21 531 SER B N 1
ATOM 5275 C CA . SER B 2 515 ? 104.470 112.057 108.395 1.00 9.21 531 SER B CA 1
ATOM 5276 C C . SER B 2 515 ? 104.584 112.806 109.712 1.00 9.21 531 SER B C 1
ATOM 5277 O O . SER B 2 515 ? 103.813 113.733 109.968 1.00 9.21 531 SER B O 1
ATOM 5280 N N . LEU B 2 516 ? 105.514 112.397 110.580 1.00 9.21 532 LEU B N 1
ATOM 5281 C CA . LEU B 2 516 ? 105.852 113.227 111.734 1.00 9.21 532 LEU B CA 1
ATOM 5282 C C . LEU B 2 516 ? 106.484 114.492 111.190 1.00 9.21 532 LEU B C 1
ATOM 5283 O O . LEU B 2 516 ? 107.495 114.436 110.488 1.00 9.21 532 LEU B O 1
ATOM 5288 N N . ASP B 2 517 ? 105.850 115.626 111.422 1.00 12.96 533 ASP B N 1
ATOM 5289 C CA . ASP B 2 517 ? 106.265 116.796 110.682 1.00 12.96 533 ASP B CA 1
ATOM 5290 C C . ASP B 2 517 ? 107.511 117.376 111.321 1.00 12.96 533 ASP B C 1
ATOM 5291 O O . ASP B 2 517 ? 107.446 118.120 112.301 1.00 12.96 533 ASP B O 1
ATOM 5296 N N . ALA B 2 518 ? 108.671 117.017 110.765 1.00 11.13 534 ALA B N 1
ATOM 5297 C CA . ALA B 2 518 ? 109.970 117.524 111.265 1.00 11.13 534 ALA B CA 1
ATOM 5298 C C . ALA B 2 518 ? 110.306 118.820 110.520 1.00 11.13 534 ALA B C 1
ATOM 5299 O O . ALA B 2 518 ? 110.742 118.733 109.360 1.00 11.13 534 ALA B O 1
ATOM 5301 N N . LYS B 2 519 ? 110.118 119.972 111.172 1.00 12.91 535 LYS B N 1
ATOM 5302 C CA . LYS B 2 519 ? 110.361 121.282 110.514 1.00 12.91 535 LYS B CA 1
ATOM 5303 C C . LYS B 2 519 ? 111.641 121.866 111.125 1.00 12.91 535 LYS B C 1
ATOM 5304 O O . LYS B 2 519 ? 112.348 121.134 111.832 1.00 12.91 535 LYS B O 1
ATOM 5310 N N . HIS B 2 520 ? 111.904 123.148 110.862 1.00 11.47 536 HIS B N 1
ATOM 5311 C CA . HIS B 2 520 ? 113.213 123.813 111.098 1.00 11.47 536 HIS B CA 1
ATOM 5312 C C . HIS B 2 520 ? 113.748 123.584 112.515 1.00 11.47 536 HIS B C 1
ATOM 5313 O O . HIS B 2 520 ? 113.066 123.954 113.486 1.00 11.47 536 HIS B O 1
ATOM 5320 N N . ILE B 2 521 ? 114.952 123.017 112.590 1.00 28.44 537 ILE B N 1
ATOM 5321 C CA . ILE B 2 521 ? 115.737 122.772 113.851 1.00 28.44 537 ILE B CA 1
ATOM 5322 C C . ILE B 2 521 ? 115.233 121.448 114.444 1.00 28.44 537 ILE B C 1
ATOM 5323 O O . ILE B 2 521 ? 115.340 121.283 115.671 1.00 28.44 537 ILE B O 1
ATOM 5328 N N . GLN B 2 522 ? 114.682 120.566 113.605 1.00 13.42 538 GLN B N 1
ATOM 5329 C CA . GLN B 2 522 ? 114.379 119.163 113.978 1.00 13.42 538 GLN B CA 1
ATOM 5330 C C . GLN B 2 522 ? 115.299 118.481 112.967 1.00 13.42 538 GLN B C 1
ATOM 5331 O O . GLN B 2 522 ? 115.739 117.350 113.217 1.00 13.42 538 GLN B O 1
ATOM 5337 N N . HIS B 2 523 ? 115.555 119.184 111.859 1.00 10.19 539 HIS B N 1
ATOM 5338 C CA . HIS B 2 523 ? 116.501 118.745 110.836 1.00 10.19 539 HIS B CA 1
ATOM 5339 C C . HIS B 2 523 ? 117.918 118.621 111.346 1.00 10.19 539 HIS B C 1
ATOM 5340 O O . HIS B 2 523 ? 118.766 118.112 110.619 1.00 10.19 539 HIS B O 1
ATOM 5347 N N . ASP B 2 524 ? 118.218 119.112 112.537 1.00 10.49 540 ASP B N 1
ATOM 5348 C CA . ASP B 2 524 ? 119.489 118.858 113.166 1.00 10.49 540 ASP B CA 1
ATOM 5349 C C . ASP B 2 524 ? 119.422 117.747 114.202 1.00 10.49 540 ASP B C 1
ATOM 5350 O O . ASP B 2 524 ? 120.436 117.084 114.427 1.00 10.49 540 ASP B O 1
ATOM 5355 N N . THR B 2 525 ? 118.252 117.471 114.790 1.00 8.97 541 THR B N 1
ATOM 5356 C CA . THR B 2 525 ? 118.173 116.527 115.902 1.00 8.97 541 THR B CA 1
ATOM 5357 C C . THR B 2 525 ? 117.408 115.240 115.609 1.00 8.97 541 THR B C 1
ATOM 5358 O O . THR B 2 525 ? 117.610 114.258 116.326 1.00 8.97 541 THR B O 1
ATOM 5362 N N . ILE B 2 526 ? 116.536 115.208 114.607 1.00 8.25 542 ILE B N 1
ATOM 5363 C CA . ILE B 2 526 ? 115.936 113.966 114.137 1.00 8.25 542 ILE B CA 1
ATOM 5364 C C . ILE B 2 526 ? 116.378 113.611 112.719 1.00 8.25 542 ILE B C 1
ATOM 5365 O O . ILE B 2 526 ? 116.261 112.445 112.317 1.00 8.25 542 ILE B O 1
ATOM 5370 N N . GLY B 2 527 ? 116.939 114.542 111.952 1.00 8.07 543 GLY B N 1
ATOM 5371 C CA . GLY B 2 527 ? 117.309 114.287 110.572 1.00 8.07 543 GLY B CA 1
ATOM 5372 C C . GLY B 2 527 ? 118.476 113.349 110.379 1.00 8.07 543 GLY B C 1
ATOM 5373 O O . GLY B 2 527 ? 118.723 112.930 109.240 1.00 8.07 543 GLY B O 1
ATOM 5374 N N . TYR B 2 528 ? 119.191 112.998 111.450 1.00 8.14 544 TYR B N 1
ATOM 5375 C CA . TYR B 2 528 ? 120.289 112.052 111.306 1.00 8.14 544 TYR B CA 1
ATOM 5376 C C . TYR B 2 528 ? 119.779 110.660 110.973 1.00 8.14 544 TYR B C 1
ATOM 5377 O O . TYR B 2 528 ? 120.473 109.900 110.288 1.00 8.14 544 TYR B O 1
ATOM 5386 N N . LEU B 2 529 ? 118.549 110.344 111.388 1.00 7.54 545 LEU B N 1
ATOM 5387 C CA . LEU B 2 529 ? 117.925 109.068 111.063 1.00 7.54 545 LEU B CA 1
ATOM 5388 C C . LEU B 2 529 ? 117.682 108.912 109.573 1.00 7.54 545 LEU B C 1
ATOM 5389 O O . LEU B 2 529 ? 117.597 107.786 109.081 1.00 7.54 545 LEU B O 1
ATOM 5394 N N . LEU B 2 530 ? 117.537 110.013 108.840 1.00 7.93 546 LEU B N 1
ATOM 5395 C CA . LEU B 2 530 ? 117.457 109.885 107.396 1.00 7.93 546 LEU B CA 1
ATOM 5396 C C . LEU B 2 530 ? 118.812 109.988 106.722 1.00 7.93 546 LEU B C 1
ATOM 5397 O O . LEU B 2 530 ? 119.064 109.268 105.755 1.00 7.93 546 LEU B O 1
ATOM 5402 N N . THR B 2 531 ? 119.667 110.901 107.167 1.00 8.99 547 THR B N 1
ATOM 5403 C CA . THR B 2 531 ? 120.949 111.092 106.502 1.00 8.99 547 THR B CA 1
ATOM 5404 C C . THR B 2 531 ? 121.857 109.874 106.624 1.00 8.99 547 THR B C 1
ATOM 5405 O O . THR B 2 531 ? 122.526 109.523 105.645 1.00 8.99 547 THR B O 1
ATOM 5409 N N . ARG B 2 532 ? 121.812 109.153 107.743 1.00 8.95 548 ARG B N 1
ATOM 5410 C CA . ARG B 2 532 ? 122.701 108.008 107.897 1.00 8.95 548 ARG B CA 1
ATOM 5411 C C . ARG B 2 532 ? 122.282 106.844 107.006 1.00 8.95 548 ARG B C 1
ATOM 5412 O O . ARG B 2 532 ? 123.128 106.177 106.409 1.00 8.95 548 ARG B O 1
ATOM 5420 N N . TYR B 2 533 ? 120.986 106.593 106.887 1.00 9.47 549 TYR B N 1
ATOM 5421 C CA . TYR B 2 533 ? 120.504 105.438 106.149 1.00 9.47 549 TYR B CA 1
ATOM 5422 C C . TYR B 2 533 ? 120.022 105.763 104.752 1.00 9.47 549 TYR B C 1
ATOM 5423 O O . TYR B 2 533 ? 119.509 104.873 104.080 1.00 9.47 549 TYR B O 1
ATOM 5432 N N . ALA B 2 534 ? 120.137 107.004 104.296 1.00 10.21 550 ALA B N 1
ATOM 5433 C CA . ALA B 2 534 ? 119.501 107.366 103.036 1.00 10.21 550 ALA B CA 1
ATOM 5434 C C . ALA B 2 534 ? 120.294 106.874 101.841 1.00 10.21 550 ALA B C 1
ATOM 5435 O O . ALA B 2 534 ? 119.792 106.096 101.029 1.00 10.21 550 ALA B O 1
ATOM 5437 N N . GLU B 2 535 ? 121.528 107.331 101.705 1.00 11.24 551 GLU B N 1
ATOM 5438 C CA . GLU B 2 535 ? 122.393 106.905 100.618 1.00 11.24 551 GLU B CA 1
ATOM 5439 C C . GLU B 2 535 ? 123.078 105.582 100.903 1.00 11.24 551 GLU B C 1
ATOM 5440 O O . GLU B 2 535 ? 123.727 105.036 100.012 1.00 11.24 551 GLU B O 1
ATOM 5446 N N . SER B 2 536 ? 122.953 105.062 102.120 1.00 11.04 552 SER B N 1
ATOM 5447 C CA . SER B 2 536 ? 123.587 103.810 102.491 1.00 11.04 552 SER B CA 1
ATOM 5448 C C . SER B 2 536 ? 122.872 102.601 101.933 1.00 11.04 552 SER B C 1
ATOM 5449 O O . SER B 2 536 ? 123.512 101.578 101.687 1.00 11.04 552 SER B O 1
ATOM 5452 N N . LEU B 2 537 ? 121.558 102.690 101.748 1.00 10.60 553 LEU B N 1
ATOM 5453 C CA . LEU B 2 537 ? 120.750 101.605 101.220 1.00 10.60 553 LEU B CA 1
ATOM 5454 C C . LEU B 2 537 ? 120.381 101.815 99.769 1.00 10.60 553 LEU B C 1
ATOM 5455 O O . LEU B 2 537 ? 119.435 101.190 99.289 1.00 10.60 553 LEU B O 1
ATOM 5460 N N . GLY B 2 538 ? 121.073 102.697 99.071 1.00 11.07 554 GLY B N 1
ATOM 5461 C CA . GLY B 2 538 ? 120.884 102.803 97.648 1.00 11.07 554 GLY B CA 1
ATOM 5462 C C . GLY B 2 538 ? 119.738 103.669 97.205 1.00 11.07 554 GLY B C 1
ATOM 5463 O O . GLY B 2 538 ? 119.448 103.710 96.010 1.00 11.07 554 GLY B O 1
ATOM 5464 N N . GLN B 2 539 ? 119.072 104.363 98.116 1.00 13.03 555 GLN B N 1
ATOM 5465 C CA . GLN B 2 539 ? 118.020 105.303 97.745 1.00 13.03 555 GLN B CA 1
ATOM 5466 C C . GLN B 2 539 ? 118.695 106.635 97.476 1.00 13.03 555 GLN B C 1
ATOM 5467 O O . GLN B 2 539 ? 119.082 107.335 98.408 1.00 13.03 555 GLN B O 1
ATOM 5473 N N . TYR B 2 540 ? 118.846 106.997 96.209 1.00 14.18 556 TYR B N 1
ATOM 5474 C CA . TYR B 2 540 ? 119.569 108.218 95.884 1.00 14.18 556 TYR B CA 1
ATOM 5475 C C . TYR B 2 540 ? 118.667 109.434 95.759 1.00 14.18 556 TYR B C 1
ATOM 5476 O O . TYR B 2 540 ? 119.104 110.546 96.071 1.00 14.18 556 TYR B O 1
ATOM 5485 N N . ALA B 2 541 ? 117.418 109.261 95.330 1.00 13.18 557 ALA B N 1
ATOM 5486 C CA . ALA B 2 541 ? 116.506 110.398 95.264 1.00 13.18 557 ALA B CA 1
ATOM 5487 C C . ALA B 2 541 ? 116.096 110.863 96.656 1.00 13.18 557 ALA B C 1
ATOM 5488 O O . ALA B 2 541 ? 116.059 112.072 96.927 1.00 13.18 557 ALA B O 1
ATOM 5490 N N . ALA B 2 542 ? 115.795 109.922 97.555 1.00 13.04 558 ALA B N 1
ATOM 5491 C CA . ALA B 2 542 ? 115.465 110.289 98.926 1.00 13.04 558 ALA B CA 1
ATOM 5492 C C . ALA B 2 542 ? 116.664 110.865 99.658 1.00 13.04 558 ALA B C 1
ATOM 5493 O O . ALA B 2 542 ? 116.505 111.758 100.496 1.00 13.04 558 ALA B O 1
ATOM 5495 N N . ALA B 2 543 ? 117.870 110.401 99.329 1.00 11.76 559 ALA B N 1
ATOM 5496 C CA . ALA B 2 543 ? 119.068 110.976 99.927 1.00 11.76 559 ALA B CA 1
ATOM 5497 C C . ALA B 2 543 ? 119.314 112.384 99.423 1.00 11.76 559 ALA B C 1
ATOM 5498 O O . ALA B 2 543 ? 119.745 113.253 100.192 1.00 11.76 559 ALA B O 1
ATOM 5500 N N . SER B 2 544 ? 119.040 112.631 98.142 1.00 11.92 560 SER B N 1
ATOM 5501 C CA . SER B 2 544 ? 119.172 113.977 97.600 1.00 11.92 560 SER B CA 1
ATOM 5502 C C . SER B 2 544 ? 118.182 114.937 98.238 1.00 11.92 560 SER B C 1
ATOM 5503 O O . SER B 2 544 ? 118.542 116.073 98.567 1.00 11.92 560 SER B O 1
ATOM 5506 N N . GLN B 2 545 ? 116.944 114.492 98.466 1.00 12.40 561 GLN B N 1
ATOM 5507 C CA . GLN B 2 545 ? 115.965 115.371 99.103 1.00 12.40 561 GLN B CA 1
ATOM 5508 C C . GLN B 2 545 ? 116.286 115.615 100.572 1.00 12.40 561 GLN B C 1
ATOM 5509 O O . GLN B 2 545 ? 116.108 116.733 101.064 1.00 12.40 561 GLN B O 1
ATOM 5515 N N . SER B 2 546 ? 116.781 114.598 101.284 1.00 11.19 562 SER B N 1
ATOM 5516 C CA . SER B 2 546 ? 117.117 114.786 102.693 1.00 11.19 562 SER B CA 1
ATOM 5517 C C . SER B 2 546 ? 118.316 115.710 102.870 1.00 11.19 562 SER B C 1
ATOM 5518 O O . SER B 2 546 ? 118.308 116.587 103.747 1.00 11.19 562 SER B O 1
ATOM 5521 N N . CYS B 2 547 ? 119.346 115.545 102.033 1.00 10.94 563 CYS B N 1
ATOM 5522 C CA . CYS B 2 547 ? 120.487 116.446 102.086 1.00 10.94 563 CYS B CA 1
ATOM 5523 C C . CYS B 2 547 ? 120.110 117.857 101.660 1.00 10.94 563 CYS B C 1
ATOM 5524 O O . CYS B 2 547 ? 120.617 118.820 102.241 1.00 10.94 563 CYS B O 1
ATOM 5527 N N . ASN B 2 548 ? 119.193 118.008 100.699 1.00 10.97 564 ASN B N 1
ATOM 5528 C CA . ASN B 2 548 ? 118.764 119.341 100.290 1.00 10.97 564 ASN B CA 1
ATOM 5529 C C . ASN B 2 548 ? 117.984 120.046 101.389 1.00 10.97 564 ASN B C 1
ATOM 5530 O O . ASN B 2 548 ? 118.187 121.244 101.619 1.00 10.97 564 ASN B O 1
ATOM 5535 N N . PHE B 2 549 ? 117.121 119.320 102.107 1.00 9.87 565 PHE B N 1
ATOM 5536 C CA . PHE B 2 549 ? 116.360 119.941 103.189 1.00 9.87 565 PHE B CA 1
ATOM 5537 C C . PHE B 2 549 ? 117.257 120.344 104.352 1.00 9.87 565 PHE B C 1
ATOM 5538 O O . PHE B 2 549 ? 117.131 121.458 104.882 1.00 9.87 565 PHE B O 1
ATOM 5546 N N . ALA B 2 550 ? 118.178 119.462 104.758 1.00 8.33 566 ALA B N 1
ATOM 5547 C CA . ALA B 2 550 ? 119.058 119.808 105.868 1.00 8.33 566 ALA B CA 1
ATOM 5548 C C . ALA B 2 550 ? 120.008 120.940 105.499 1.00 8.33 566 ALA B C 1
ATOM 5549 O O . ALA B 2 550 ? 120.260 121.826 106.320 1.00 8.33 566 ALA B O 1
ATOM 5551 N N . LEU B 2 551 ? 120.499 120.970 104.258 1.00 9.63 567 LEU B N 1
ATOM 5552 C CA . LEU B 2 551 ? 121.375 122.058 103.850 1.00 9.63 567 LEU B CA 1
ATOM 5553 C C . LEU B 2 551 ? 120.627 123.380 103.767 1.00 9.63 567 LEU B C 1
ATOM 5554 O O . LEU B 2 551 ? 121.195 124.433 104.088 1.00 9.63 567 LEU B O 1
ATOM 5559 N N . ARG B 2 552 ? 119.356 123.345 103.357 1.00 9.50 568 ARG B N 1
ATOM 5560 C CA . ARG B 2 552 ? 118.552 124.561 103.335 1.00 9.50 568 ARG B CA 1
ATOM 5561 C C . ARG B 2 552 ? 118.352 125.115 104.734 1.00 9.50 568 ARG B C 1
ATOM 5562 O O . ARG B 2 552 ? 118.473 126.330 104.945 1.00 9.50 568 ARG B O 1
ATOM 5570 N N . PHE B 2 553 ? 118.112 124.233 105.712 1.00 4.74 569 PHE B N 1
ATOM 5571 C CA . PHE B 2 553 ? 117.996 124.694 107.093 1.00 4.74 569 PHE B CA 1
ATOM 5572 C C . PHE B 2 553 ? 119.301 125.285 107.605 1.00 4.74 569 PHE B C 1
ATOM 5573 O O . PHE B 2 553 ? 119.283 126.331 108.252 1.00 4.74 569 PHE B O 1
ATOM 5581 N N . PHE B 2 554 ? 120.439 124.645 107.337 1.00 6.38 570 PHE B N 1
ATOM 5582 C CA . PHE B 2 554 ? 121.671 125.133 107.959 1.00 6.38 570 PHE B CA 1
ATOM 5583 C C . PHE B 2 554 ? 122.177 126.421 107.312 1.00 6.38 570 PHE B C 1
ATOM 5584 O O . PHE B 2 554 ? 122.732 127.292 108.002 1.00 6.38 570 PHE B O 1
ATOM 5592 N N . HIS B 2 555 ? 121.941 126.608 106.014 1.00 11.99 571 HIS B N 1
ATOM 5593 C CA . HIS B 2 555 ? 122.337 127.873 105.402 1.00 11.99 571 HIS B CA 1
ATOM 5594 C C . HIS B 2 555 ? 121.395 129.014 105.803 1.00 11.99 571 HIS B C 1
ATOM 5595 O O . HIS B 2 555 ? 121.845 130.154 106.055 1.00 11.99 571 HIS B O 1
ATOM 5602 N N . SER B 2 556 ? 120.091 128.724 105.906 1.00 11.14 572 SER B N 1
ATOM 5603 C CA . SER B 2 556 ? 119.174 129.709 106.460 1.00 11.14 572 SER B CA 1
ATOM 5604 C C . SER B 2 556 ? 119.487 130.017 107.915 1.00 11.14 572 SER B C 1
ATOM 5605 O O . SER B 2 556 ? 119.239 131.135 108.365 1.00 11.14 572 SER B O 1
ATOM 5608 N N . ASN B 2 557 ? 120.058 129.058 108.651 1.00 12.25 573 ASN B N 1
ATOM 5609 C CA . ASN B 2 557 ? 120.532 129.322 110.004 1.00 12.25 573 ASN B CA 1
ATOM 5610 C C . ASN B 2 557 ? 121.630 130.364 110.025 1.00 12.25 573 ASN B C 1
ATOM 5611 O O . ASN B 2 557 ? 121.589 131.280 110.851 1.00 12.25 573 ASN B O 1
ATOM 5616 N N . GLN B 2 558 ? 122.649 130.196 109.168 1.00 13.53 574 GLN B N 1
ATOM 5617 C CA . GLN B 2 558 ? 123.760 131.159 109.107 1.00 13.53 574 GLN B CA 1
ATOM 5618 C C . GLN B 2 558 ? 123.262 132.585 108.880 1.00 13.53 574 GLN B C 1
ATOM 5619 O O . GLN B 2 558 ? 123.475 133.477 109.729 1.00 13.53 574 GLN B O 1
ATOM 5625 N N . LYS B 2 559 ? 122.482 132.782 107.805 1.00 15.21 575 LYS B N 1
ATOM 5626 C CA . LYS B 2 559 ? 121.997 134.132 107.491 1.00 15.21 575 LYS B CA 1
ATOM 5627 C C . LYS B 2 559 ? 121.028 134.673 108.550 1.00 15.21 575 LYS B C 1
ATOM 5628 O O . LYS B 2 559 ? 121.209 135.797 109.052 1.00 15.21 575 LYS B O 1
ATOM 5630 N N . ASP B 2 560 ? 120.020 133.883 108.935 1.00 15.36 576 ASP B N 1
ATOM 5631 C CA . ASP B 2 560 ? 118.968 134.391 109.803 1.00 15.36 576 ASP B CA 1
ATOM 5632 C C . ASP B 2 560 ? 119.439 134.612 111.231 1.00 15.36 576 ASP B C 1
ATOM 5633 O O . ASP B 2 560 ? 118.969 135.545 111.889 1.00 15.36 576 ASP B O 1
ATOM 5638 N N . THR B 2 561 ? 120.384 133.824 111.732 1.00 14.63 577 THR B N 1
ATOM 5639 C CA . THR B 2 561 ? 120.827 134.106 113.086 1.00 14.63 577 THR B CA 1
ATOM 5640 C C . THR B 2 561 ? 121.834 135.250 113.121 1.00 14.63 577 THR B C 1
ATOM 5641 O O . THR B 2 561 ? 121.922 135.945 114.141 1.00 14.63 577 THR B O 1
ATOM 5645 N N . SER B 2 562 ? 122.551 135.525 112.017 1.00 16.33 578 SER B N 1
ATOM 5646 C CA . SER B 2 562 ? 123.293 136.791 111.994 1.00 16.33 578 SER B CA 1
ATOM 5647 C C . SER B 2 562 ? 122.349 137.997 112.042 1.00 16.33 578 SER B C 1
ATOM 5648 O O . SER B 2 562 ? 122.600 138.970 112.778 1.00 16.33 578 SER B O 1
ATOM 5651 N N . GLU B 2 563 ? 121.222 137.908 111.328 1.00 17.73 579 GLU B N 1
ATOM 5652 C CA . GLU B 2 563 ? 120.228 138.983 111.371 1.00 17.73 579 GLU B CA 1
ATOM 5653 C C . GLU B 2 563 ? 119.604 139.139 112.758 1.00 17.73 579 GLU B C 1
ATOM 5654 O O . GLU B 2 563 ? 119.352 140.261 113.210 1.00 17.73 579 GLU B O 1
ATOM 5660 N N . TYR B 2 564 ? 119.370 138.043 113.464 1.00 16.80 580 TYR B N 1
ATOM 5661 C CA . TYR B 2 564 ? 118.758 138.175 114.782 1.00 16.80 580 TYR B CA 1
ATOM 5662 C C . TYR B 2 564 ? 119.767 138.309 115.913 1.00 16.80 580 TYR B C 1
ATOM 5663 O O . TYR B 2 564 ? 119.365 138.333 117.076 1.00 16.80 580 TYR B O 1
ATOM 5672 N N . ILE B 2 565 ? 121.063 138.364 115.605 1.00 17.87 581 ILE B N 1
ATOM 5673 C CA . ILE B 2 565 ? 122.012 138.973 116.535 1.00 17.87 581 ILE B CA 1
ATOM 5674 C C . ILE B 2 565 ? 122.033 140.483 116.349 1.00 17.87 581 ILE B C 1
ATOM 5675 O O . ILE B 2 565 ? 122.187 141.231 117.320 1.00 17.87 581 ILE B O 1
ATOM 5680 N N . ILE B 2 566 ? 121.865 140.955 115.107 1.00 22.82 582 ILE B N 1
ATOM 5681 C CA . ILE B 2 566 ? 121.670 142.394 114.878 1.00 22.82 582 ILE B CA 1
ATOM 5682 C C . ILE B 2 566 ? 120.429 142.897 115.606 1.00 22.82 582 ILE B C 1
ATOM 5683 O O . ILE B 2 566 ? 120.466 143.913 116.305 1.00 22.82 582 ILE B O 1
ATOM 5688 N N . GLN B 2 567 ? 119.325 142.168 115.493 1.00 22.19 583 GLN B N 1
ATOM 5689 C CA . GLN B 2 567 ? 118.057 142.618 116.058 1.00 22.19 583 GLN B CA 1
ATOM 5690 C C . GLN B 2 567 ? 117.908 142.316 117.544 1.00 22.19 583 GLN B C 1
ATOM 5691 O O . GLN B 2 567 ? 116.779 142.227 118.028 1.00 22.19 583 GLN B O 1
ATOM 5697 N N . ALA B 2 568 ? 118.997 142.108 118.272 1.00 20.20 584 ALA B N 1
ATOM 5698 C CA . ALA B 2 568 ? 118.960 142.070 119.722 1.00 20.20 584 ALA B CA 1
ATOM 5699 C C . ALA B 2 568 ? 119.798 143.169 120.342 1.00 20.20 584 ALA B C 1
ATOM 5700 O O . ALA B 2 568 ? 119.989 143.167 121.559 1.00 20.20 584 ALA B O 1
ATOM 5702 N N . TYR B 2 569 ? 120.340 144.078 119.531 1.00 26.25 585 TYR B N 1
ATOM 5703 C CA . TYR B 2 569 ? 120.794 145.367 120.036 1.00 26.25 585 TYR B CA 1
ATOM 5704 C C . TYR B 2 569 ? 119.637 146.347 120.088 1.00 26.25 585 TYR B C 1
ATOM 5705 O O . TYR B 2 569 ? 119.522 147.131 121.031 1.00 26.25 585 TYR B O 1
ATOM 5714 N N . LYS B 2 570 ? 118.779 146.307 119.069 1.00 27.32 586 LYS B N 1
ATOM 5715 C CA . LYS B 2 570 ? 117.700 147.273 118.932 1.00 27.32 586 LYS B CA 1
ATOM 5716 C C . LYS B 2 570 ? 116.664 147.145 120.030 1.00 27.32 586 LYS B C 1
ATOM 5717 O O . LYS B 2 570 ? 116.093 148.157 120.445 1.00 27.32 586 LYS B O 1
ATOM 5723 N N . TYR B 2 571 ? 116.416 145.938 120.521 1.00 24.62 587 TYR B N 1
ATOM 5724 C CA . TYR B 2 571 ? 115.445 145.720 121.578 1.00 24.62 587 TYR B CA 1
ATOM 5725 C C . TYR B 2 571 ? 116.108 145.613 122.936 1.00 24.62 587 TYR B C 1
ATOM 5726 O O . TYR B 2 571 ? 115.434 145.297 123.919 1.00 24.62 587 TYR B O 1
ATOM 5735 N N . GLY B 2 572 ? 117.409 145.871 123.009 1.00 23.41 588 GLY B N 1
ATOM 5736 C CA . GLY B 2 572 ? 118.124 145.935 124.262 1.00 23.41 588 GLY B CA 1
ATOM 5737 C C . GLY B 2 572 ? 118.216 144.614 124.984 1.00 23.41 588 GLY B C 1
ATOM 5738 O O . GLY B 2 572 ? 117.799 144.510 126.137 1.00 23.41 588 GLY B O 1
ATOM 5739 N N . ALA B 2 573 ? 118.748 143.590 124.326 1.00 25.96 589 ALA B N 1
ATOM 5740 C CA . ALA B 2 573 ? 118.857 142.296 124.990 1.00 25.96 589 ALA B CA 1
ATOM 5741 C C . ALA B 2 573 ? 120.078 142.258 125.898 1.00 25.96 589 ALA B C 1
ATOM 5742 O O . ALA B 2 573 ? 119.949 142.125 127.118 1.00 25.96 589 ALA B O 1
ATOM 5744 N N . PHE B 2 574 ? 121.277 142.337 125.308 1.00 26.08 590 PHE B N 1
ATOM 5745 C CA . PHE B 2 574 ? 122.572 142.467 125.980 1.00 26.08 590 PHE B CA 1
ATOM 5746 C C . PHE B 2 574 ? 122.914 141.344 126.953 1.00 26.08 590 PHE B C 1
ATOM 5747 O O . PHE B 2 574 ? 123.912 141.432 127.666 1.00 26.08 590 PHE B O 1
ATOM 5755 N N . GLU B 2 575 ? 122.103 140.306 127.007 1.00 26.36 591 GLU B N 1
ATOM 5756 C CA . GLU B 2 575 ? 122.338 139.162 127.860 1.00 26.36 591 GLU B CA 1
ATOM 5757 C C . GLU B 2 575 ? 122.078 137.890 127.080 1.00 26.36 591 GLU B C 1
ATOM 5758 O O . GLU B 2 575 ? 122.496 136.807 127.501 1.00 26.36 591 GLU B O 1
ATOM 5764 N N . LYS B 2 576 ? 121.428 138.005 125.934 1.00 18.91 592 LYS B N 1
ATOM 5765 C CA . LYS B 2 576 ? 121.225 136.907 125.023 1.00 18.91 592 LYS B CA 1
ATOM 5766 C C . LYS B 2 576 ? 122.191 136.942 123.858 1.00 18.91 592 LYS B C 1
ATOM 5767 O O . LYS B 2 576 ? 122.159 136.034 123.023 1.00 18.91 592 LYS B O 1
ATOM 5773 N N . ILE B 2 577 ? 123.048 137.951 123.771 1.00 17.91 593 ILE B N 1
ATOM 5774 C CA . ILE B 2 577 ? 123.979 138.062 122.652 1.00 17.91 593 ILE B CA 1
ATOM 5775 C C . ILE B 2 577 ? 125.110 137.037 122.789 1.00 17.91 593 ILE B C 1
ATOM 5776 O O . ILE B 2 577 ? 125.429 136.390 121.779 1.00 17.91 593 ILE B O 1
ATOM 5781 N N . PRO B 2 578 ? 125.711 136.784 123.968 1.00 16.99 594 PRO B N 1
ATOM 5782 C CA . PRO B 2 578 ? 126.545 135.577 124.071 1.00 16.99 594 PRO B CA 1
ATOM 5783 C C . PRO B 2 578 ? 125.785 134.275 123.877 1.00 16.99 594 PRO B C 1
ATOM 5784 O O . PRO B 2 578 ? 126.362 133.318 123.346 1.00 16.99 594 PRO B O 1
ATOM 5788 N N . GLU B 2 579 ? 124.503 134.216 124.238 1.00 17.65 595 GLU B N 1
ATOM 5789 C CA . GLU B 2 579 ? 123.725 133.009 123.981 1.00 17.65 595 GLU B CA 1
ATOM 5790 C C . GLU B 2 579 ? 123.458 132.818 122.498 1.00 17.65 595 GLU B C 1
ATOM 5791 O O . GLU B 2 579 ? 123.490 131.690 122.006 1.00 17.65 595 GLU B O 1
ATOM 5797 N N . PHE B 2 580 ? 123.216 133.898 121.762 1.00 14.12 596 PHE B N 1
ATOM 5798 C CA . PHE B 2 580 ? 122.979 133.741 120.332 1.00 14.12 596 PHE B CA 1
ATOM 5799 C C . PHE B 2 580 ? 124.272 133.424 119.592 1.00 14.12 596 PHE B C 1
ATOM 5800 O O . PHE B 2 580 ? 124.246 132.703 118.587 1.00 14.12 596 PHE B O 1
ATOM 5808 N N . ILE B 2 581 ? 125.408 133.927 120.084 1.00 14.30 597 ILE B N 1
ATOM 5809 C CA . ILE B 2 581 ? 126.705 133.538 119.534 1.00 14.30 597 ILE B CA 1
ATOM 5810 C C . ILE B 2 581 ? 126.985 132.061 119.785 1.00 14.30 597 ILE B C 1
ATOM 5811 O O . ILE B 2 581 ? 127.440 131.341 118.886 1.00 14.30 597 ILE B O 1
ATOM 5816 N N . ALA B 2 582 ? 126.697 131.574 120.995 1.00 12.37 598 ALA B N 1
ATOM 5817 C CA . ALA B 2 582 ? 126.881 130.154 121.277 1.00 12.37 598 ALA B CA 1
ATOM 5818 C C . ALA B 2 582 ? 125.918 129.290 120.484 1.00 12.37 598 ALA B C 1
ATOM 5819 O O . ALA B 2 582 ? 126.262 128.168 120.116 1.00 12.37 598 ALA B O 1
ATOM 5821 N N . PHE B 2 583 ? 124.733 129.807 120.171 1.00 11.74 599 PHE B N 1
ATOM 5822 C CA . PHE B 2 583 ? 123.791 129.070 119.338 1.00 11.74 599 PHE B CA 1
ATOM 5823 C C . PHE B 2 583 ? 124.264 128.976 117.895 1.00 11.74 599 PHE B C 1
ATOM 5824 O O . PHE B 2 583 ? 124.156 127.910 117.280 1.00 11.74 599 PHE B O 1
ATOM 5832 N N . ARG B 2 584 ? 124.791 130.066 117.331 1.00 12.65 600 ARG B N 1
ATOM 5833 C CA . ARG B 2 584 ? 125.379 129.984 115.993 1.00 12.65 600 ARG B CA 1
ATOM 5834 C C . ARG B 2 584 ? 126.571 129.051 115.945 1.00 12.65 600 ARG B C 1
ATOM 5835 O O . ARG B 2 584 ? 126.761 128.347 114.954 1.00 12.65 600 ARG B O 1
ATOM 5843 N N . ASN B 2 585 ? 127.403 129.050 116.979 1.00 11.96 601 ASN B N 1
ATOM 5844 C CA . ASN B 2 585 ? 128.548 128.156 116.946 1.00 11.96 601 ASN B CA 1
ATOM 5845 C C . ASN B 2 585 ? 128.127 126.710 117.133 1.00 11.96 601 ASN B C 1
ATOM 5846 O O . ASN B 2 585 ? 128.750 125.817 116.559 1.00 11.96 601 ASN B O 1
ATOM 5851 N N . ARG B 2 586 ? 127.056 126.459 117.883 1.00 9.41 602 ARG B N 1
ATOM 5852 C CA . ARG B 2 586 ? 126.556 125.100 118.025 1.00 9.41 602 ARG B CA 1
ATOM 5853 C C . ARG B 2 586 ? 125.893 124.612 116.750 1.00 9.41 602 ARG B C 1
ATOM 5854 O O . ARG B 2 586 ? 125.904 123.414 116.468 1.00 9.41 602 ARG B O 1
ATOM 5862 N N . LEU B 2 587 ? 125.330 125.508 115.957 1.00 8.36 603 LEU B N 1
ATOM 5863 C CA . LEU B 2 587 ? 124.658 125.045 114.751 1.00 8.36 603 LEU B CA 1
ATOM 5864 C C . LEU B 2 587 ? 125.507 125.186 113.495 1.00 8.36 603 LEU B C 1
ATOM 5865 O O . LEU B 2 587 ? 125.078 124.754 112.425 1.00 8.36 603 LEU B O 1
ATOM 5870 N N . ASN B 2 588 ? 126.665 125.832 113.573 1.00 10.93 604 ASN B N 1
ATOM 5871 C CA . ASN B 2 588 ? 127.598 125.806 112.455 1.00 10.93 604 ASN B CA 1
ATOM 5872 C C . ASN B 2 588 ? 128.715 124.812 112.684 1.00 10.93 604 ASN B C 1
ATOM 5873 O O . ASN B 2 588 ? 129.285 124.297 111.722 1.00 10.93 604 ASN B O 1
ATOM 5878 N N . ASN B 2 589 ? 129.043 124.537 113.941 1.00 10.77 605 ASN B N 1
ATOM 5879 C CA . ASN B 2 589 ? 130.012 123.512 114.279 1.00 10.77 605 ASN B CA 1
ATOM 5880 C C . ASN B 2 589 ? 129.361 122.163 114.495 1.00 10.77 605 ASN B C 1
ATOM 5881 O O . ASN B 2 589 ? 129.942 121.306 115.165 1.00 10.77 605 ASN B O 1
ATOM 5886 N N . SER B 2 590 ? 128.163 121.952 113.970 1.00 10.13 606 SER B N 1
ATOM 5887 C CA . SER B 2 590 ? 127.423 120.750 114.301 1.00 10.13 606 SER B CA 1
ATOM 5888 C C . SER B 2 590 ? 127.919 119.588 113.472 1.00 10.13 606 SER B C 1
ATOM 5889 O O . SER B 2 590 ? 128.444 119.764 112.377 1.00 10.13 606 SER B O 1
ATOM 5892 N N . LEU B 2 591 ? 127.768 118.385 114.018 1.00 9.18 607 LEU B N 1
ATOM 5893 C CA . LEU B 2 591 ? 128.266 117.203 113.332 1.00 9.18 607 LEU B CA 1
ATOM 5894 C C . LEU B 2 591 ? 127.382 116.844 112.158 1.00 9.18 607 LEU B C 1
ATOM 5895 O O . LEU B 2 591 ? 127.873 116.376 111.130 1.00 9.18 607 LEU B O 1
ATOM 5900 N N . HIS B 2 592 ? 126.078 117.064 112.287 1.00 2.51 608 HIS B N 1
ATOM 5901 C CA . HIS B 2 592 ? 125.166 116.652 111.233 1.00 2.51 608 HIS B CA 1
ATOM 5902 C C . HIS B 2 592 ? 125.268 117.559 110.015 1.00 2.51 608 HIS B C 1
ATOM 5903 O O . HIS B 2 592 ? 125.005 117.118 108.894 1.00 2.51 608 HIS B O 1
ATOM 5910 N N . PHE B 2 593 ? 125.677 118.810 110.203 1.00 6.32 609 PHE B N 1
ATOM 5911 C CA . PHE B 2 593 ? 125.911 119.699 109.071 1.00 6.32 609 PHE B CA 1
ATOM 5912 C C . PHE B 2 593 ? 127.091 119.222 108.249 1.00 6.32 609 PHE B C 1
ATOM 5913 O O . PHE B 2 593 ? 127.032 119.243 107.019 1.00 6.32 609 PHE B O 1
ATOM 5921 N N . ALA B 2 594 ? 128.151 118.761 108.903 1.00 6.97 610 ALA B N 1
ATOM 5922 C CA . ALA B 2 594 ? 129.322 118.308 108.167 1.00 6.97 610 ALA B CA 1
ATOM 5923 C C . ALA B 2 594 ? 129.032 117.021 107.409 1.00 6.97 610 ALA B C 1
ATOM 5924 O O . ALA B 2 594 ? 129.467 116.858 106.264 1.00 6.97 610 ALA B O 1
ATOM 5926 N N . GLN B 2 595 ? 128.242 116.128 108.009 1.00 8.03 611 GLN B N 1
ATOM 5927 C CA . GLN B 2 595 ? 127.847 114.894 107.342 1.00 8.03 611 GLN B CA 1
ATOM 5928 C C . GLN B 2 595 ? 126.961 115.166 106.141 1.00 8.03 611 GLN B C 1
ATOM 5929 O O . GLN B 2 595 ? 127.173 114.589 105.071 1.00 8.03 611 GLN B O 1
ATOM 5935 N N . VAL B 2 596 ? 125.978 116.050 106.293 1.00 7.76 612 VAL B N 1
ATOM 5936 C CA . VAL B 2 596 ? 125.073 116.356 105.194 1.00 7.76 612 VAL B CA 1
ATOM 5937 C C . VAL B 2 596 ? 125.812 117.084 104.078 1.00 7.76 612 VAL B C 1
ATOM 5938 O O . VAL B 2 596 ? 125.589 116.809 102.898 1.00 7.76 612 VAL B O 1
ATOM 5942 N N . ARG B 2 597 ? 126.777 117.933 104.427 1.00 9.75 613 ARG B N 1
ATOM 5943 C CA . ARG B 2 597 ? 127.526 118.683 103.425 1.00 9.75 613 ARG B CA 1
ATOM 5944 C C . ARG B 2 597 ? 128.440 117.777 102.601 1.00 9.75 613 ARG B C 1
ATOM 5945 O O . ARG B 2 597 ? 128.426 117.834 101.363 1.00 9.75 613 ARG B O 1
ATOM 5953 N N . THR B 2 598 ? 129.225 116.912 103.261 1.00 9.47 614 THR B N 1
ATOM 5954 C CA . THR B 2 598 ? 130.106 116.039 102.485 1.00 9.47 614 THR B CA 1
ATOM 5955 C C . THR B 2 598 ? 129.339 114.942 101.762 1.00 9.47 614 THR B C 1
ATOM 5956 O O . THR B 2 598 ? 129.734 114.554 100.661 1.00 9.47 614 THR B O 1
ATOM 5960 N N . GLU B 2 599 ? 128.231 114.450 102.321 1.00 11.28 615 GLU B N 1
ATOM 5961 C CA . GLU B 2 599 ? 127.440 113.488 101.569 1.00 11.28 615 GLU B CA 1
ATOM 5962 C C . GLU B 2 599 ? 126.670 114.134 100.430 1.00 11.28 615 GLU B C 1
ATOM 5963 O O . GLU B 2 599 ? 126.405 113.463 99.435 1.00 11.28 615 GLU B O 1
ATOM 5969 N N . ARG B 2 600 ? 126.349 115.422 100.518 1.00 11.55 616 ARG B N 1
ATOM 5970 C CA . ARG B 2 600 ? 125.751 116.097 99.380 1.00 11.55 616 ARG B CA 1
ATOM 5971 C C . ARG B 2 600 ? 126.758 116.289 98.263 1.00 11.55 616 ARG B C 1
ATOM 5972 O O . ARG B 2 600 ? 126.413 116.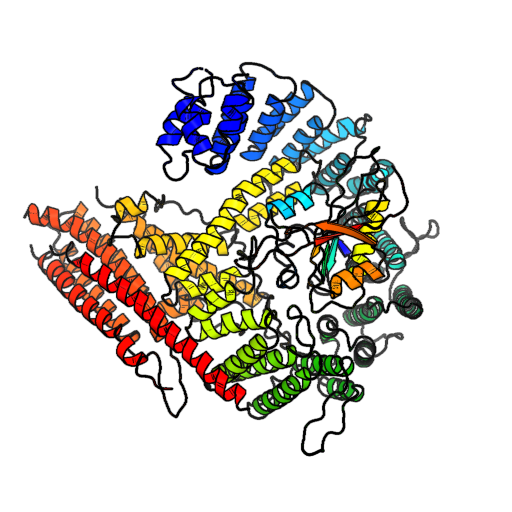127 97.087 1.00 11.55 616 ARG B O 1
ATOM 5980 N N . MET B 2 601 ? 128.007 116.609 98.602 1.00 12.20 617 MET B N 1
ATOM 5981 C CA . MET B 2 601 ? 129.009 116.717 97.547 1.00 12.20 617 MET B CA 1
ATOM 5982 C C . MET B 2 601 ? 129.338 115.363 96.936 1.00 12.20 617 MET B C 1
ATOM 5983 O O . MET B 2 601 ? 129.486 115.266 95.715 1.00 12.20 617 MET B O 1
ATOM 5988 N N . LEU B 2 602 ? 129.396 114.303 97.738 1.00 10.91 618 LEU B N 1
ATOM 5989 C CA . LEU B 2 602 ? 129.632 112.981 97.173 1.00 10.91 618 LEU B CA 1
ATOM 5990 C C . LEU B 2 602 ? 128.443 112.434 96.401 1.00 10.91 618 LEU B C 1
ATOM 5991 O O . LEU B 2 602 ? 128.641 111.616 95.507 1.00 10.91 618 LEU B O 1
ATOM 5996 N N . LEU B 2 603 ? 127.222 112.850 96.714 1.00 12.74 619 LEU B N 1
ATOM 5997 C CA . LEU B 2 603 ? 126.090 112.454 95.892 1.00 12.74 619 LEU B CA 1
ATOM 5998 C C . LEU B 2 603 ? 126.050 113.217 94.581 1.00 12.74 619 LEU B C 1
ATOM 5999 O O . LEU B 2 603 ? 125.726 112.634 93.543 1.00 12.74 619 LEU B O 1
ATOM 6004 N N . ASP B 2 604 ? 126.365 114.516 94.618 1.00 15.87 620 ASP B N 1
ATOM 6005 C CA . ASP B 2 604 ? 126.463 115.293 93.389 1.00 15.87 620 ASP B CA 1
ATOM 6006 C C . ASP B 2 604 ? 127.530 114.737 92.470 1.00 15.87 620 ASP B C 1
ATOM 6007 O O . ASP B 2 604 ? 127.319 114.651 91.259 1.00 15.87 620 ASP B O 1
ATOM 6012 N N . LEU B 2 605 ? 128.648 114.286 93.040 1.00 16.54 621 LEU B N 1
ATOM 6013 C CA . LEU B 2 605 ? 129.706 113.687 92.238 1.00 16.54 621 LEU B CA 1
ATOM 6014 C C . LEU B 2 605 ? 129.247 112.388 91.590 1.00 16.54 621 LEU B C 1
ATOM 6015 O O . LEU B 2 605 ? 129.217 112.280 90.363 1.00 16.54 621 LEU B O 1
ATOM 6020 N N . LEU B 2 606 ? 128.829 111.407 92.382 1.00 15.57 622 LEU B N 1
ATOM 6021 C CA . LEU B 2 606 ? 128.525 110.115 91.781 1.00 15.57 622 LEU B CA 1
ATOM 6022 C C . LEU B 2 606 ? 127.136 110.040 91.173 1.00 15.57 622 LEU B C 1
ATOM 6023 O O . LEU B 2 606 ? 126.729 108.955 90.761 1.00 15.57 622 LEU B O 1
ATOM 6028 N N . LEU B 2 607 ? 126.398 111.142 91.078 1.00 17.32 623 LEU B N 1
ATOM 6029 C CA . LEU B 2 607 ? 125.206 111.168 90.240 1.00 17.32 623 LEU B CA 1
ATOM 6030 C C . LEU B 2 607 ? 125.380 112.018 88.991 1.00 17.32 623 LEU B C 1
ATOM 6031 O O . LEU B 2 607 ? 124.946 111.614 87.914 1.00 17.32 623 LEU B O 1
ATOM 6036 N N . GLU B 2 608 ? 126.007 113.193 89.098 1.00 25.55 624 GLU B N 1
ATOM 6037 C CA . GLU B 2 608 ? 126.190 114.082 87.961 1.00 25.55 624 GLU B CA 1
ATOM 6038 C C . GLU B 2 608 ? 127.677 114.237 87.679 1.00 25.55 624 GLU B C 1
ATOM 6039 O O . GLU B 2 608 ? 128.168 115.340 87.436 1.00 25.55 624 GLU B O 1
ATOM 6045 N N . ALA B 2 609 ? 128.423 113.131 87.748 1.00 28.84 625 ALA B N 1
ATOM 6046 C CA . ALA B 2 609 ? 129.888 113.202 87.525 1.00 28.84 625 ALA B CA 1
ATOM 6047 C C . ALA B 2 609 ? 130.342 112.061 86.610 1.00 28.84 625 ALA B C 1
ATOM 6048 O O . ALA B 2 609 ? 130.264 110.897 87.051 1.00 28.84 625 ALA B O 1
ATOM 6050 N N . ASN B 2 610 ? 130.784 112.413 85.395 1.00 31.88 626 ASN B N 1
ATOM 6051 C CA . ASN B 2 610 ? 131.264 111.491 84.322 1.00 31.88 626 ASN B CA 1
ATOM 6052 C C . ASN B 2 610 ? 130.089 110.709 83.718 1.00 31.88 626 ASN B C 1
ATOM 6053 O O . ASN B 2 610 ? 130.325 109.624 83.152 1.00 31.88 626 ASN B O 1
ATOM 6058 N N . ILE B 2 611 ? 128.875 111.258 83.836 1.00 32.95 627 ILE B N 1
ATOM 6059 C CA . ILE B 2 611 ? 127.626 110.662 83.276 1.00 32.95 627 ILE B CA 1
ATOM 6060 C C . ILE B 2 611 ? 127.303 111.878 82.406 1.00 32.95 627 ILE B C 1
ATOM 6061 O O . ILE B 2 611 ? 127.331 111.761 81.168 1.00 32.95 627 ILE B O 1
ATOM 6066 N N . SER B 2 612 ? 127.016 113.003 83.067 1.00 34.67 628 SER B N 1
ATOM 6067 C CA . SER B 2 612 ? 126.437 114.226 82.451 1.00 34.67 628 SER B CA 1
ATOM 6068 C C . SER B 2 612 ? 126.867 115.475 83.229 1.00 34.67 628 SER B C 1
ATOM 6069 O O . SER B 2 612 ? 125.973 116.247 83.627 1.00 34.67 628 SER B O 1
ATOM 6072 N N . THR B 2 613 ? 128.184 115.692 83.283 1.00 35.11 629 THR B N 1
ATOM 6073 C CA . THR B 2 613 ? 128.843 116.843 83.953 1.00 35.11 629 THR B CA 1
ATOM 6074 C C . THR B 2 613 ? 130.217 116.221 83.681 1.00 35.11 629 THR B C 1
ATOM 6075 O O . THR B 2 613 ? 130.273 114.987 83.519 1.00 35.11 629 THR B O 1
ATOM 6079 N N . SER B 2 614 ? 131.260 117.055 83.605 1.00 38.62 630 SER B N 1
ATOM 6080 C CA . SER B 2 614 ? 132.654 116.614 83.322 1.00 38.62 630 SER B CA 1
ATOM 6081 C C . SER B 2 614 ? 133.191 116.801 84.746 1.00 38.62 630 SER B C 1
ATOM 6082 O O . SER B 2 614 ? 132.966 117.882 85.321 1.00 38.62 630 SER B O 1
ATOM 6085 N N . LEU B 2 615 ? 133.875 115.779 85.272 1.00 33.85 631 LEU B N 1
ATOM 6086 C CA . LEU B 2 615 ? 134.425 115.809 86.655 1.00 33.85 631 LEU B CA 1
ATOM 6087 C C . LEU B 2 615 ? 135.196 117.112 86.887 1.00 33.85 631 LEU B C 1
ATOM 6088 O O . LEU B 2 615 ? 135.417 117.453 88.062 1.00 33.85 631 LEU B O 1
ATOM 6093 N N . ALA B 2 616 ? 135.588 117.809 85.816 1.00 39.55 632 ALA B N 1
ATOM 6094 C CA . ALA B 2 616 ? 136.319 119.085 86.012 1.00 39.55 632 ALA B CA 1
ATOM 6095 C C . ALA B 2 616 ? 135.322 120.240 86.155 1.00 39.55 632 ALA B C 1
ATOM 6096 O O . ALA B 2 616 ? 135.479 121.043 87.090 1.00 39.55 632 ALA B O 1
ATOM 6098 N N . GLU B 2 617 ? 134.327 120.297 85.264 1.00 40.68 633 GLU B N 1
ATOM 6099 C CA . GLU B 2 617 ? 133.206 121.262 85.383 1.00 40.68 633 GLU B CA 1
ATOM 6100 C C . GLU B 2 617 ? 132.288 120.867 86.548 1.00 40.68 633 GLU B C 1
ATOM 6101 O O . GLU B 2 617 ? 131.385 121.665 86.862 1.00 40.68 633 GLU B O 1
ATOM 6107 N N . SER B 2 618 ? 132.499 119.702 87.172 1.00 36.04 634 SER B N 1
ATOM 6108 C CA . SER B 2 618 ? 131.599 119.321 88.295 1.00 36.04 634 SER B CA 1
ATOM 6109 C C . SER B 2 618 ? 132.214 119.748 89.631 1.00 36.04 634 SER B C 1
ATOM 6110 O O . SER B 2 618 ? 131.457 119.910 90.602 1.00 36.04 634 SER B O 1
ATOM 6113 N N . ILE B 2 619 ? 133.541 119.903 89.667 1.00 34.13 635 ILE B N 1
ATOM 6114 C CA . ILE B 2 619 ? 134.252 120.329 90.868 1.00 34.13 635 ILE B CA 1
ATOM 6115 C C . ILE B 2 619 ? 134.206 121.848 91.005 1.00 34.13 635 ILE B C 1
ATOM 6116 O O . ILE B 2 619 ? 134.024 122.375 92.108 1.00 34.13 635 ILE B O 1
ATOM 6121 N N . LYS B 2 620 ? 134.319 122.571 89.883 1.00 34.47 636 LYS B N 1
ATOM 6122 C CA . LYS B 2 620 ? 134.325 124.032 89.915 1.00 34.47 636 LYS B CA 1
ATOM 6123 C C . LYS B 2 620 ? 132.988 124.594 90.370 1.00 34.47 636 LYS B C 1
ATOM 6124 O O . LYS B 2 620 ? 132.931 125.684 90.946 1.00 34.47 636 LYS B O 1
ATOM 6130 N N . SER B 2 621 ? 131.907 123.862 90.140 1.00 33.63 637 SER B N 1
ATOM 6131 C CA . SER B 2 621 ? 130.592 124.277 90.601 1.00 33.63 637 SER B CA 1
ATOM 6132 C C . SER B 2 621 ? 130.339 123.924 92.058 1.00 33.63 637 SER B C 1
ATOM 6133 O O . SER B 2 621 ? 129.230 124.149 92.548 1.00 33.63 637 SER B O 1
ATOM 6136 N N . MET B 2 622 ? 131.328 123.369 92.755 1.00 32.63 638 MET B N 1
ATOM 6137 C CA . MET B 2 622 ? 131.207 123.097 94.177 1.00 32.63 638 MET B CA 1
ATOM 6138 C C . MET B 2 622 ? 132.336 123.682 95.006 1.00 32.63 638 MET B C 1
ATOM 6139 O O . MET B 2 622 ? 132.253 123.615 96.236 1.00 32.63 638 MET B O 1
ATOM 6144 N N . ASN B 2 623 ? 133.379 124.240 94.371 1.00 36.53 639 ASN B N 1
ATOM 6145 C CA . ASN B 2 623 ? 134.521 124.894 95.024 1.00 36.53 639 ASN B CA 1
ATOM 6146 C C . ASN B 2 623 ? 135.234 123.960 95.996 1.00 36.53 639 ASN B C 1
ATOM 6147 O O . ASN B 2 623 ? 135.385 124.262 97.180 1.00 36.53 639 ASN B O 1
ATOM 6152 N N . LEU B 2 624 ? 135.683 122.810 95.491 1.00 34.92 640 LEU B N 1
ATOM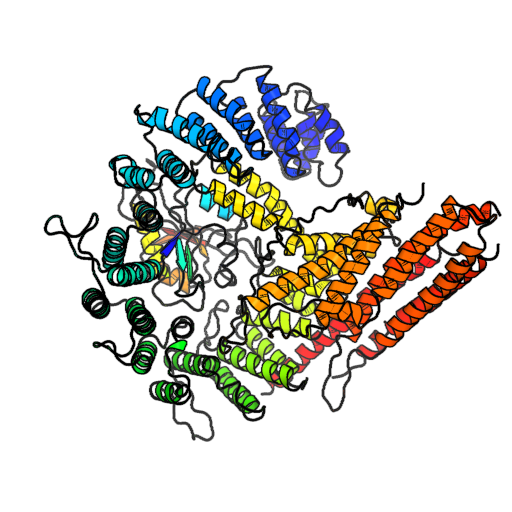 6153 C CA . LEU B 2 624 ? 136.124 121.774 96.416 1.00 34.92 640 LEU B CA 1
ATOM 6154 C C . LEU B 2 624 ? 137.480 122.222 95.898 1.00 34.92 640 LEU B C 1
ATOM 6155 O O . LEU B 2 624 ? 137.639 122.318 94.677 1.00 34.92 640 LEU B O 1
ATOM 6160 N N . ARG B 2 625 ? 138.346 122.529 96.857 1.00 40.45 641 ARG B N 1
ATOM 6161 C CA . ARG B 2 625 ? 139.798 122.778 96.709 1.00 40.45 641 ARG B CA 1
ATOM 6162 C C . ARG B 2 625 ? 140.363 121.625 97.540 1.00 40.45 641 ARG B C 1
ATOM 6163 O O . ARG B 2 625 ? 139.882 121.439 98.680 1.00 40.45 641 ARG B O 1
ATOM 6171 N N . PRO B 2 626 ? 141.389 120.869 97.118 1.00 34.19 642 PRO B N 1
ATOM 6172 C CA . PRO B 2 626 ? 141.756 119.684 97.881 1.00 34.19 642 PRO B CA 1
ATOM 6173 C C . PRO B 2 626 ? 142.914 120.048 98.814 1.00 34.19 642 PRO B C 1
ATOM 6174 O O . PRO B 2 626 ? 143.638 119.163 99.225 1.00 34.19 642 PRO B O 1
ATOM 6178 N N . GLU B 2 627 ? 143.065 121.342 99.105 1.00 41.58 643 GLU B N 1
ATOM 6179 C CA . GLU B 2 627 ? 143.953 121.805 100.154 1.00 41.58 643 GLU B CA 1
ATOM 6180 C C . GLU B 2 627 ? 143.235 122.472 101.314 1.00 41.58 643 GLU B C 1
ATOM 6181 O O . GLU B 2 627 ? 143.900 122.901 102.259 1.00 41.58 643 GLU B O 1
ATOM 6187 N N . GLU B 2 628 ? 141.910 122.565 101.282 1.00 37.58 644 GLU B N 1
ATOM 6188 C CA . GLU B 2 628 ? 141.147 123.241 102.323 1.00 37.58 644 GLU B CA 1
ATOM 6189 C C . GLU B 2 628 ? 139.890 122.443 102.636 1.00 37.58 644 GLU B C 1
ATOM 6190 O O . GLU B 2 628 ? 139.203 121.978 101.721 1.00 37.58 644 GLU B O 1
ATOM 6196 N N . ASP B 2 629 ? 139.592 122.286 103.923 1.00 31.47 645 ASP B N 1
ATOM 6197 C CA . ASP B 2 629 ? 138.359 121.654 104.375 1.00 31.47 645 ASP B CA 1
ATOM 6198 C C . ASP B 2 629 ? 137.596 122.653 105.233 1.00 31.47 645 ASP B C 1
ATOM 6199 O O . ASP B 2 629 ? 138.165 123.260 106.145 1.00 31.47 645 ASP B O 1
ATOM 6204 N N . ASP B 2 630 ? 136.314 122.834 104.934 1.00 23.68 646 ASP B N 1
ATOM 6205 C CA . ASP B 2 630 ? 135.461 123.660 105.775 1.00 23.68 646 ASP B CA 1
ATOM 6206 C C . ASP B 2 630 ? 134.755 122.799 106.809 1.00 23.68 646 ASP B C 1
ATOM 6207 O O . ASP B 2 630 ? 133.531 122.846 106.928 1.00 23.68 646 ASP B O 1
ATOM 6212 N N . ILE B 2 631 ? 135.516 121.994 107.540 1.00 19.14 647 ILE B N 1
ATOM 6213 C CA . ILE B 2 631 ? 134.987 121.164 108.617 1.00 19.14 647 ILE B CA 1
ATOM 6214 C C . ILE B 2 631 ? 135.814 121.517 109.844 1.00 19.14 647 ILE B C 1
ATOM 6215 O O . ILE B 2 631 ? 137.043 121.610 109.739 1.00 19.14 647 ILE B O 1
ATOM 6220 N N . PRO B 2 632 ? 135.200 121.769 111.003 1.00 19.01 648 PRO B N 1
ATOM 6221 C CA . PRO B 2 632 ? 135.983 122.298 112.132 1.00 19.01 648 PRO B CA 1
ATOM 6222 C C . PRO B 2 632 ? 136.911 121.296 112.796 1.00 19.01 648 PRO B C 1
ATOM 6223 O O . PRO B 2 632 ? 138.002 121.690 113.222 1.00 19.01 648 PRO B O 1
ATOM 6227 N N . TRP B 2 633 ? 136.475 120.046 112.979 1.00 18.18 649 TRP B N 1
ATOM 6228 C CA . TRP B 2 633 ? 137.223 118.903 113.520 1.00 18.18 649 TRP B CA 1
ATOM 6229 C C . TRP B 2 633 ? 137.619 119.011 114.983 1.00 18.18 649 TRP B C 1
ATOM 6230 O O . TRP B 2 633 ? 138.054 118.022 115.575 1.00 18.18 649 TRP B O 1
ATOM 6241 N N . GLU B 2 634 ? 137.454 120.176 115.589 1.00 23.73 650 GLU B N 1
ATOM 6242 C CA . GLU B 2 634 ? 137.894 120.401 116.951 1.00 23.73 650 GLU B CA 1
ATOM 6243 C C . GLU B 2 634 ? 136.784 120.888 117.851 1.00 23.73 650 GLU B C 1
ATOM 6244 O O . GLU B 2 634 ? 136.845 120.658 119.061 1.00 23.73 650 GLU B O 1
ATOM 6250 N N . ASP B 2 635 ? 135.781 121.548 117.298 1.00 21.63 651 ASP B N 1
ATOM 6251 C CA . ASP B 2 635 ? 134.581 121.927 118.012 1.00 21.63 651 ASP B CA 1
ATOM 6252 C C . ASP B 2 635 ? 133.382 121.224 117.404 1.00 21.63 651 ASP B C 1
ATOM 6253 O O . ASP B 2 635 ? 132.275 121.747 117.404 1.00 21.63 651 ASP B O 1
ATOM 6258 N N . LEU B 2 636 ? 133.617 120.007 116.891 1.00 14.30 652 LEU B N 1
ATOM 6259 C CA . LEU B 2 636 ? 132.511 119.177 116.337 1.00 14.30 652 LEU B CA 1
ATOM 6260 C C . LEU B 2 636 ? 131.495 119.026 117.470 1.00 14.30 652 LEU B C 1
ATOM 6261 O O . LEU B 2 636 ? 131.887 118.555 118.553 1.00 14.30 652 LEU B O 1
ATOM 6266 N N . ARG B 2 637 ? 130.245 119.411 117.216 1.00 12.17 653 ARG B N 1
ATOM 6267 C CA . ARG B 2 637 ? 129.228 119.487 118.296 1.00 12.17 653 ARG B CA 1
ATOM 6268 C C . ARG B 2 637 ? 128.522 118.166 118.624 1.00 12.17 653 ARG B C 1
ATOM 6269 O O . ARG B 2 637 ? 128.518 117.840 119.824 1.00 12.17 653 ARG B O 1
ATOM 6277 N N . ASP B 2 638 ? 127.990 117.452 117.621 1.00 10.57 654 ASP B N 1
ATOM 6278 C CA . ASP B 2 638 ? 127.113 116.289 117.833 1.00 10.57 654 ASP B CA 1
ATOM 6279 C C . ASP B 2 638 ? 125.872 116.504 118.704 1.00 10.57 654 ASP B C 1
ATOM 6280 O O . ASP B 2 638 ? 125.714 115.940 119.786 1.00 10.57 654 ASP B O 1
ATOM 6285 N N . ASN B 2 639 ? 125.028 117.411 118.229 1.00 9.76 655 ASN B N 1
ATOM 6286 C CA . ASN B 2 639 ? 123.821 117.783 118.945 1.00 9.76 655 ASN B CA 1
ATOM 6287 C C . ASN B 2 639 ? 122.602 116.974 118.517 1.00 9.76 655 ASN B C 1
ATOM 6288 O O . ASN B 2 639 ? 121.478 117.468 118.626 1.00 9.76 655 ASN B O 1
ATOM 6293 N N . ARG B 2 640 ? 122.800 115.741 118.051 1.00 11.04 656 ARG B N 1
ATOM 6294 C CA . ARG B 2 640 ? 121.716 114.798 117.837 1.00 11.04 656 ARG B CA 1
ATOM 6295 C C . ARG B 2 640 ? 121.054 114.445 119.164 1.00 11.04 656 ARG B C 1
ATOM 6296 O O . ARG B 2 640 ? 121.659 114.551 120.229 1.00 11.04 656 ARG B O 1
ATOM 6304 N N . ASP B 2 641 ? 119.798 114.001 119.093 1.00 11.06 657 ASP B N 1
ATOM 6305 C CA . ASP B 2 641 ? 118.985 113.895 120.300 1.00 11.06 657 ASP B CA 1
ATOM 6306 C C . ASP B 2 641 ? 119.357 112.683 121.148 1.00 11.06 657 ASP B C 1
ATOM 6307 O O . ASP B 2 641 ? 119.686 112.829 122.329 1.00 11.06 657 ASP B O 1
ATOM 6312 N N . LEU B 2 642 ? 119.229 111.476 120.580 1.00 13.70 658 LEU B N 1
ATOM 6313 C CA . LEU B 2 642 ? 119.551 110.170 121.176 1.00 13.70 658 LEU B CA 1
ATOM 6314 C C . LEU B 2 642 ? 118.700 109.790 122.387 1.00 13.70 658 LEU B C 1
ATOM 6315 O O . LEU B 2 642 ? 118.853 108.690 122.921 1.00 13.70 658 LEU B O 1
ATOM 6320 N N . ASN B 2 643 ? 117.798 110.663 122.822 1.00 12.33 659 ASN B N 1
ATOM 6321 C CA . ASN B 2 643 ? 116.854 110.367 123.889 1.00 12.33 659 ASN B CA 1
ATOM 6322 C C . ASN B 2 643 ? 115.446 110.720 123.444 1.00 12.33 659 ASN B C 1
ATOM 6323 O O . ASN B 2 643 ? 114.570 110.980 124.269 1.00 12.33 659 ASN B O 1
ATOM 6328 N N . VAL B 2 644 ? 115.235 110.761 122.130 1.00 9.85 660 VAL B N 1
ATOM 6329 C CA . VAL B 2 644 ? 113.904 110.954 121.581 1.00 9.85 660 VAL B CA 1
ATOM 6330 C C . VAL B 2 644 ? 113.109 109.659 121.635 1.00 9.85 660 VAL B C 1
ATOM 6331 O O . VAL B 2 644 ? 111.877 109.691 121.583 1.00 9.85 660 VAL B O 1
ATOM 6335 N N . PHE B 2 645 ? 113.778 108.525 121.797 1.00 9.70 661 PHE B N 1
ATOM 6336 C CA . PHE B 2 645 ? 113.118 107.240 121.947 1.00 9.70 661 PHE B CA 1
ATOM 6337 C C . PHE B 2 645 ? 112.828 106.997 123.417 1.00 9.70 661 PHE B C 1
ATOM 6338 O O . PHE B 2 645 ? 113.713 107.156 124.257 1.00 9.70 661 PHE B O 1
ATOM 6346 N N . PHE B 2 646 ? 111.598 106.609 123.726 1.00 10.13 662 PHE B N 1
ATOM 6347 C CA . PHE B 2 646 ? 111.269 106.238 125.093 1.00 10.13 662 PHE B CA 1
ATOM 6348 C C . PHE B 2 646 ? 111.856 104.874 125.379 1.00 10.13 662 PHE B C 1
ATOM 6349 O O . PHE B 2 646 ? 111.589 103.915 124.652 1.00 10.13 662 PHE B O 1
ATOM 6357 N N . SER B 2 647 ? 112.659 104.784 126.423 1.00 14.76 663 SER B N 1
ATOM 6358 C CA . SER B 2 647 ? 113.319 103.542 126.790 1.00 14.76 663 SER B CA 1
ATOM 6359 C C . SER B 2 647 ? 113.129 103.336 128.277 1.00 14.76 663 SER B C 1
ATOM 6360 O O . SER B 2 647 ? 113.597 104.142 129.085 1.00 14.76 663 SER B O 1
ATOM 6363 N N . TRP B 2 648 ? 112.447 102.263 128.636 1.00 14.08 664 TRP B N 1
ATOM 6364 C CA . TRP B 2 648 ? 112.210 101.922 130.022 1.00 14.08 664 TRP B CA 1
ATOM 6365 C C . TRP B 2 648 ? 113.255 100.962 130.560 1.00 14.08 664 TRP B C 1
ATOM 6366 O O . TRP B 2 648 ? 113.010 100.308 131.572 1.00 14.08 664 TRP B O 1
ATOM 6377 N N . ASP B 2 649 ? 114.418 100.882 129.909 1.00 24.14 665 ASP B N 1
ATOM 6378 C CA . ASP B 2 649 ? 115.531 99.969 130.156 1.00 24.14 665 ASP B CA 1
ATOM 6379 C C . ASP B 2 649 ? 116.168 100.218 131.518 1.00 24.14 665 ASP B C 1
ATOM 6380 O O . ASP B 2 649 ? 116.104 101.342 132.022 1.00 24.14 665 ASP B O 1
ATOM 6385 N N . PRO B 2 650 ? 116.828 99.224 132.125 1.00 27.11 666 PRO B N 1
ATOM 6386 C CA . PRO B 2 650 ? 117.223 99.351 133.540 1.00 27.11 666 PRO B CA 1
ATOM 6387 C C . PRO B 2 650 ? 118.399 100.267 133.842 1.00 27.11 666 PRO B C 1
ATOM 6388 O O . PRO B 2 650 ? 119.012 100.092 134.899 1.00 27.11 666 PRO B O 1
ATOM 6392 N N . LYS B 2 651 ? 118.496 101.384 133.114 1.00 33.51 667 LYS B N 1
ATOM 6393 C CA . LYS B 2 651 ? 119.472 102.464 133.445 1.00 33.51 667 LYS B CA 1
ATOM 6394 C C . LYS B 2 651 ? 120.964 102.148 133.533 1.00 33.51 667 LYS B C 1
ATOM 6395 O O . LYS B 2 651 ? 121.719 103.016 134.013 1.00 33.51 667 LYS B O 1
ATOM 6401 N N . ASP B 2 652 ? 121.340 100.928 133.143 1.00 44.28 668 ASP B N 1
ATOM 6402 C CA . ASP B 2 652 ? 122.756 100.476 133.127 1.00 44.28 668 ASP B CA 1
ATOM 6403 C C . ASP B 2 652 ? 123.020 99.795 131.779 1.00 44.28 668 ASP B C 1
ATOM 6404 O O . ASP B 2 652 ? 123.992 99.024 131.681 1.00 44.28 668 ASP B O 1
ATOM 6409 N N . ARG B 2 653 ? 122.164 100.085 130.793 1.00 38.37 669 ARG B N 1
ATOM 6410 C CA . ARG B 2 653 ? 122.267 99.519 129.423 1.00 38.37 669 ARG B CA 1
ATOM 6411 C C . ARG B 2 653 ? 121.572 100.307 128.307 1.00 38.37 669 ARG B C 1
ATOM 6412 O O . ARG B 2 653 ? 121.216 99.693 127.286 1.00 38.37 669 ARG B O 1
ATOM 6420 N N . ASP B 2 654 ? 121.379 101.615 128.516 1.00 40.21 670 ASP B N 1
ATOM 6421 C CA . ASP B 2 654 ? 120.725 102.495 127.508 1.00 40.21 670 ASP B CA 1
ATOM 6422 C C . ASP B 2 654 ? 121.302 103.606 126.622 1.00 40.21 670 ASP B C 1
ATOM 6423 O O . ASP B 2 654 ? 121.191 103.492 125.387 1.00 40.21 670 ASP B O 1
ATOM 6428 N N . VAL B 2 655 ? 121.887 104.640 127.235 1.00 40.28 671 VAL B N 1
ATOM 6429 C CA . VAL B 2 655 ? 122.766 105.632 126.541 1.00 40.28 671 VAL B CA 1
ATOM 6430 C C . VAL B 2 655 ? 123.613 106.364 127.589 1.00 40.28 671 VAL B C 1
ATOM 6431 O O . VAL B 2 655 ? 123.262 107.502 127.949 1.00 40.28 671 VAL B O 1
ATOM 6435 N N . SER B 2 656 ? 124.686 105.717 128.046 1.00 42.07 672 SER B N 1
ATOM 6436 C CA . SER B 2 656 ? 125.595 106.260 129.039 1.00 42.07 672 SER B CA 1
ATOM 6437 C C . SER B 2 656 ? 126.285 107.444 128.391 1.00 42.07 672 SER B C 1
ATOM 6438 O O . SER B 2 656 ? 126.024 107.740 127.226 1.00 42.07 672 SER B O 1
ATOM 6441 N N . GLU B 2 657 ? 127.155 108.137 129.112 1.00 45.84 673 GLU B N 1
ATOM 6442 C CA . GLU B 2 657 ? 127.971 109.132 128.439 1.00 45.84 673 GLU B CA 1
ATOM 6443 C C . GLU B 2 657 ? 129.089 108.488 127.642 1.00 45.84 673 GLU B C 1
ATOM 6444 O O . GLU B 2 657 ? 129.602 109.105 126.700 1.00 45.84 673 GLU B O 1
ATOM 6450 N N . GLU B 2 658 ? 129.454 107.254 127.985 1.00 37.60 674 GLU B N 1
ATOM 6451 C CA . GLU B 2 658 ? 130.482 106.546 127.240 1.00 37.60 674 GLU B CA 1
ATOM 6452 C C . GLU B 2 658 ? 129.997 106.183 125.845 1.00 37.60 674 GLU B C 1
ATOM 6453 O O . GLU B 2 658 ? 130.760 106.266 124.881 1.00 37.60 674 GLU B O 1
ATOM 6459 N N . HIS B 2 659 ? 128.722 105.818 125.707 1.00 30.50 675 HIS B N 1
ATOM 6460 C CA . HIS B 2 659 ? 128.205 105.487 124.384 1.00 30.50 675 HIS B CA 1
ATOM 6461 C C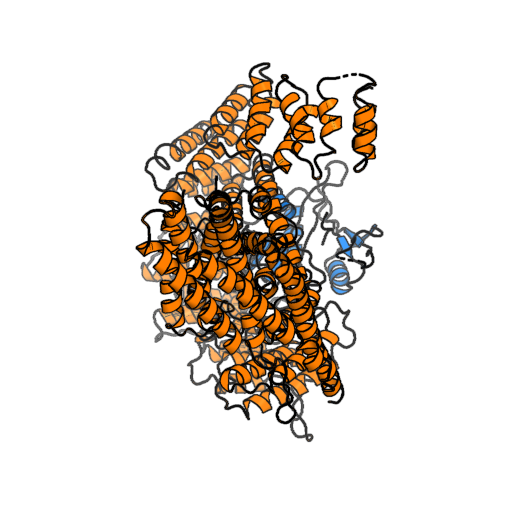 . HIS B 2 659 ? 128.048 106.721 123.517 1.00 30.50 675 HIS B C 1
ATOM 6462 O O . HIS B 2 659 ? 128.289 106.651 122.312 1.00 30.50 675 HIS B O 1
ATOM 6469 N N . LYS B 2 660 ? 127.686 107.858 124.104 1.00 27.46 676 LYS B N 1
ATOM 6470 C CA . LYS B 2 660 ? 127.625 109.096 123.333 1.00 27.46 676 LYS B CA 1
ATOM 6471 C C . LYS B 2 660 ? 129.017 109.549 122.902 1.00 27.46 676 LYS B C 1
ATOM 6472 O O . LYS B 2 660 ? 129.198 110.019 121.771 1.00 27.46 676 LYS B O 1
ATOM 6478 N N . LYS B 2 661 ? 130.016 109.373 123.772 1.00 27.05 677 LYS B N 1
ATOM 6479 C CA . LYS B 2 661 ? 131.393 109.719 123.422 1.00 27.05 677 LYS B CA 1
ATOM 6480 C C . LYS B 2 661 ? 131.943 108.815 122.326 1.00 27.05 677 LYS B C 1
ATOM 6481 O O . LYS B 2 661 ? 132.558 109.299 121.366 1.00 27.05 677 LYS B O 1
ATOM 6487 N N . LEU B 2 662 ? 131.717 107.502 122.440 1.00 24.62 678 LEU B N 1
ATOM 6488 C CA . LEU B 2 662 ? 132.166 106.567 121.414 1.00 24.62 678 LEU B CA 1
ATOM 6489 C C . LEU B 2 662 ? 131.423 106.762 120.108 1.00 24.62 678 LEU B C 1
ATOM 6490 O O . LEU B 2 662 ? 132.004 106.562 119.036 1.00 24.62 678 LEU B O 1
ATOM 6495 N N . SER B 2 663 ? 130.162 107.179 120.165 1.00 19.29 679 SER B N 1
ATOM 6496 C CA . SER B 2 663 ? 129.442 107.450 118.935 1.00 19.29 679 SER B CA 1
ATOM 6497 C C . SER B 2 663 ? 129.973 108.688 118.241 1.00 19.29 679 SER B C 1
ATOM 6498 O O . SER B 2 663 ? 130.079 108.699 117.016 1.00 19.29 679 SER B O 1
ATOM 6501 N N . LEU B 2 664 ? 130.298 109.744 119.000 1.00 16.09 680 LEU B N 1
ATOM 6502 C CA . LEU B 2 664 ? 130.924 110.913 118.387 1.00 16.09 680 LEU B CA 1
ATOM 6503 C C . LEU B 2 664 ? 132.270 110.563 117.782 1.00 16.09 680 LEU B C 1
ATOM 6504 O O . LEU B 2 664 ? 132.602 111.058 116.702 1.00 16.09 680 LEU B O 1
ATOM 6509 N N . GLU B 2 665 ? 133.044 109.707 118.453 1.00 18.77 681 GLU B N 1
ATOM 6510 C CA . GLU B 2 665 ? 134.339 109.295 117.919 1.00 18.77 681 GLU B CA 1
ATOM 6511 C C . GLU B 2 665 ? 134.185 108.496 116.634 1.00 18.77 681 GLU B C 1
ATOM 6512 O O . GLU B 2 665 ? 134.962 108.673 115.692 1.00 18.77 681 GLU B O 1
ATOM 6518 N N . GLU B 2 666 ? 133.162 107.650 116.554 1.00 17.16 682 GLU B N 1
ATOM 6519 C CA . GLU B 2 666 ? 132.966 106.856 115.349 1.00 17.16 682 GLU B CA 1
ATOM 6520 C C . GLU B 2 666 ? 132.433 107.694 114.190 1.00 17.16 682 GLU B C 1
ATOM 6521 O O . GLU B 2 666 ? 132.831 107.479 113.040 1.00 17.16 682 GLU B O 1
ATOM 6527 N N . GLU B 2 667 ? 131.533 108.650 114.456 1.00 14.06 683 GLU B N 1
ATOM 6528 C CA . GLU B 2 667 ? 131.113 109.544 113.382 1.00 14.06 683 GLU B CA 1
ATOM 6529 C C . GLU B 2 667 ? 132.225 110.467 112.932 1.00 14.06 683 GLU B C 1
ATOM 6530 O O . GLU B 2 667 ? 132.289 110.793 111.751 1.00 14.06 683 GLU B O 1
ATOM 6536 N N . THR B 2 668 ? 133.113 110.891 113.832 1.00 13.24 684 THR B N 1
ATOM 6537 C CA . THR B 2 668 ? 134.258 111.681 113.399 1.00 13.24 684 THR B CA 1
ATOM 6538 C C . THR B 2 668 ? 135.245 110.860 112.583 1.00 13.24 684 THR B C 1
ATOM 6539 O O . THR B 2 668 ? 135.783 111.374 111.602 1.00 13.24 684 THR B O 1
ATOM 6543 N N . LEU B 2 669 ? 135.462 109.590 112.931 1.00 13.94 685 LEU B N 1
ATOM 6544 C CA . LEU B 2 669 ? 136.324 108.740 112.117 1.00 13.94 685 LEU B CA 1
ATOM 6545 C C . LEU B 2 669 ? 135.733 108.471 110.745 1.00 13.94 685 LEU B C 1
ATOM 6546 O O . LEU B 2 669 ? 136.450 108.534 109.743 1.00 13.94 685 LEU B O 1
ATOM 6551 N N . TRP B 2 670 ? 134.435 108.192 110.658 1.00 11.14 686 TRP B N 1
ATOM 6552 C CA . TRP B 2 670 ? 133.889 107.964 109.330 1.00 11.14 686 TRP B CA 1
ATOM 6553 C C . TRP B 2 670 ? 133.720 109.248 108.539 1.00 11.14 686 TRP B C 1
ATOM 6554 O O . TRP B 2 670 ? 133.798 109.216 107.311 1.00 11.14 686 TRP B O 1
ATOM 6565 N N . LEU B 2 671 ? 133.565 110.383 109.201 1.00 10.59 687 LEU B N 1
ATOM 6566 C CA . LEU B 2 671 ? 133.582 111.640 108.480 1.00 10.59 687 LEU B CA 1
ATOM 6567 C C . LEU B 2 671 ? 134.978 111.995 107.997 1.00 10.59 687 LEU B C 1
ATOM 6568 O O . LEU B 2 671 ? 135.119 112.609 106.939 1.00 10.59 687 LEU B O 1
ATOM 6573 N N . ARG B 2 672 ? 136.019 111.614 108.726 1.00 13.58 688 ARG B N 1
ATOM 6574 C CA . ARG B 2 672 ? 137.366 111.830 108.233 1.00 13.58 688 ARG B CA 1
ATOM 6575 C C . ARG B 2 672 ? 137.742 110.858 107.132 1.00 13.58 688 ARG B C 1
ATOM 6576 O O . ARG B 2 672 ? 138.590 111.191 106.310 1.00 13.58 688 ARG B O 1
ATOM 6584 N N . ILE B 2 673 ? 137.141 109.673 107.086 1.00 12.07 689 ILE B N 1
ATOM 6585 C CA . ILE B 2 673 ? 137.254 108.809 105.917 1.00 12.07 689 ILE B CA 1
ATOM 6586 C C . ILE B 2 673 ? 136.513 109.377 104.715 1.00 12.07 689 ILE B C 1
ATOM 6587 O O . ILE B 2 673 ? 137.055 109.348 103.602 1.00 12.07 689 ILE B O 1
ATOM 6592 N N . ARG B 2 674 ? 135.325 109.946 104.905 1.00 12.48 690 ARG B N 1
ATOM 6593 C CA . ARG B 2 674 ? 134.530 110.497 103.816 1.00 12.48 690 ARG B CA 1
ATOM 6594 C C . ARG B 2 674 ? 135.065 111.801 103.245 1.00 12.48 690 ARG B C 1
ATOM 6595 O O . ARG B 2 674 ? 135.095 111.963 102.021 1.00 12.48 690 ARG B O 1
ATOM 6603 N N . SER B 2 675 ? 135.492 112.734 104.097 1.00 12.91 691 SER B N 1
ATOM 6604 C CA . SER B 2 675 ? 135.974 114.024 103.620 1.00 12.91 691 SER B CA 1
ATOM 6605 C C . SER B 2 675 ? 137.309 113.888 102.906 1.00 12.91 691 SER B C 1
ATOM 6606 O O . SER B 2 675 ? 137.579 114.606 101.939 1.00 12.91 691 SER B O 1
ATOM 6609 N N . LEU B 2 676 ? 138.153 112.964 103.359 1.00 13.47 692 LEU B N 1
ATOM 6610 C CA . LEU B 2 676 ? 139.438 112.756 102.705 1.00 13.47 692 LEU B CA 1
ATOM 6611 C C . LEU B 2 676 ? 139.260 112.110 101.343 1.00 13.47 692 LEU B C 1
ATOM 6612 O O . LEU B 2 676 ? 139.985 112.428 100.402 1.00 13.47 692 LEU B O 1
ATOM 6617 N N . THR B 2 677 ? 138.285 111.208 101.220 1.00 14.24 693 THR B N 1
ATOM 6618 C CA . THR B 2 677 ? 137.963 110.622 99.925 1.00 14.24 693 THR B CA 1
ATOM 6619 C C . THR B 2 677 ? 137.434 111.680 98.970 1.00 14.24 693 THR B C 1
ATOM 6620 O O . THR B 2 677 ? 137.816 111.717 97.795 1.00 14.24 693 THR B O 1
ATOM 6624 N N . LEU B 2 678 ? 136.602 112.587 99.479 1.00 15.05 694 LEU B N 1
ATOM 6625 C CA . LEU B 2 678 ? 136.075 113.668 98.649 1.00 15.05 694 LEU B CA 1
ATOM 6626 C C . LEU B 2 678 ? 137.174 114.623 98.193 1.00 15.05 694 LEU B C 1
ATOM 6627 O O . LEU B 2 678 ? 137.228 115.008 97.017 1.00 15.05 694 LEU B O 1
ATOM 6632 N N . ARG B 2 679 ? 138.081 114.986 99.099 1.00 20.42 695 ARG B N 1
ATOM 6633 C CA . ARG B 2 679 ? 139.151 115.903 98.731 1.00 20.42 695 ARG B CA 1
ATOM 6634 C C . ARG B 2 679 ? 140.178 115.243 97.823 1.00 20.42 695 ARG B C 1
ATOM 6635 O O . ARG B 2 679 ? 140.721 115.899 96.933 1.00 20.42 695 ARG B O 1
ATOM 6643 N N . LEU B 2 680 ? 140.437 113.949 98.004 1.00 19.41 696 LEU B N 1
ATOM 6644 C CA . LEU B 2 680 ? 141.328 113.232 97.104 1.00 19.41 696 LEU B CA 1
ATOM 6645 C C . LEU B 2 680 ? 140.722 113.064 95.724 1.00 19.41 696 LEU B C 1
ATOM 6646 O O . LEU B 2 680 ? 141.457 113.023 94.736 1.00 19.41 696 LEU B O 1
ATOM 6651 N N . ILE B 2 681 ? 139.397 112.936 95.633 1.00 19.55 697 ILE B N 1
ATOM 6652 C CA . ILE B 2 681 ? 138.753 112.847 94.328 1.00 19.55 697 ILE B CA 1
ATOM 6653 C C . ILE B 2 681 ? 138.830 114.186 93.619 1.00 19.55 697 ILE B C 1
ATOM 6654 O O . ILE B 2 681 ? 139.108 114.248 92.418 1.00 19.55 697 ILE B O 1
ATOM 6659 N N . SER B 2 682 ? 138.672 115.283 94.359 1.00 23.83 698 SER B N 1
ATOM 6660 C CA . SER B 2 682 ? 138.627 116.588 93.709 1.00 23.83 698 SER B CA 1
ATOM 6661 C C . SER B 2 682 ? 139.982 117.107 93.241 1.00 23.83 698 SER B C 1
ATOM 6662 O O . SER B 2 682 ? 140.035 118.210 92.695 1.00 23.83 698 SER B O 1
ATOM 6665 N N . GLY B 2 683 ? 141.071 116.370 93.439 1.00 26.28 699 GLY B N 1
ATOM 6666 C CA . GLY B 2 683 ? 142.354 116.774 92.899 1.00 26.28 699 GLY B CA 1
ATOM 6667 C C . GLY B 2 683 ? 142.677 116.237 91.527 1.00 26.28 699 GLY B C 1
ATOM 6668 O O . GLY B 2 683 ? 143.611 116.726 90.879 1.00 26.28 699 GLY B O 1
ATOM 6669 N N . LEU B 2 684 ? 141.930 115.244 91.065 1.00 27.44 700 LEU B N 1
ATOM 6670 C CA . LEU B 2 684 ? 142.135 114.622 89.760 1.00 27.44 700 LEU B CA 1
ATOM 6671 C C . LEU B 2 684 ? 141.853 115.536 88.564 1.00 27.44 700 LEU B C 1
ATOM 6672 O O . LEU B 2 684 ? 142.507 115.365 87.531 1.00 27.44 700 LEU B O 1
ATOM 6677 N N . PRO B 2 685 ? 140.908 116.485 88.607 1.00 32.50 701 PRO B N 1
ATOM 6678 C CA . PRO B 2 685 ? 140.903 117.498 87.543 1.00 32.50 701 PRO B CA 1
ATOM 6679 C C . PRO B 2 685 ? 141.874 118.155 88.504 1.00 32.50 701 PRO B C 1
ATOM 6680 O O . PRO B 2 685 ? 141.834 117.858 89.703 1.00 32.50 701 PRO B O 1
ATOM 6684 N N . SER B 2 686 ? 142.634 119.120 87.964 1.00 39.16 702 SER B N 1
ATOM 6685 C CA . SER B 2 686 ? 143.693 119.942 88.619 1.00 39.16 702 SER B CA 1
ATOM 6686 C C . SER B 2 686 ? 144.952 119.104 88.872 1.00 39.16 702 SER B C 1
ATOM 6687 O O . SER B 2 686 ? 145.787 119.520 89.697 1.00 39.16 702 SER B O 1
ATOM 6690 N N . LEU B 2 687 ? 145.060 117.967 88.184 1.00 39.06 703 LEU B N 1
ATOM 6691 C CA . LEU B 2 687 ? 146.254 117.085 88.254 1.00 39.06 703 LEU B CA 1
ATOM 6692 C C . LEU B 2 687 ? 146.838 117.043 86.840 1.00 39.06 703 LEU B C 1
ATOM 6693 O O . LEU B 2 687 ? 148.046 116.775 86.694 1.00 39.06 703 LEU B O 1
ATOM 6698 N N . ASN B 2 688 ? 145.977 117.304 85.852 1.00 51.52 704 ASN B N 1
ATOM 6699 C CA . ASN B 2 688 ? 146.347 117.372 84.438 1.00 51.52 704 ASN B CA 1
ATOM 6700 C C . ASN B 2 688 ? 146.204 118.804 83.922 1.00 51.52 704 ASN B C 1
ATOM 6701 O O . ASN B 2 688 ? 145.136 119.411 84.006 1.00 51.52 704 ASN B O 1
ATOM 6706 N N . HIS B 2 689 ? 147.299 119.348 83.402 1.00 60.68 705 HIS B N 1
ATOM 6707 C CA . HIS B 2 689 ? 147.290 120.691 82.838 1.00 60.68 705 HIS B CA 1
ATOM 6708 C C . HIS B 2 689 ? 148.205 120.787 81.625 1.00 60.68 705 HIS B C 1
ATOM 6709 O O . HIS B 2 689 ? 149.000 121.721 81.512 1.00 60.68 705 HIS B O 1
ATOM 6716 N N . ARG B 2 707 ? 148.994 119.986 91.853 1.00 41.13 723 ARG B N 1
ATOM 6717 C CA . ARG B 2 707 ? 150.190 119.362 92.399 1.00 41.13 723 ARG B CA 1
ATOM 6718 C C . ARG B 2 707 ? 149.897 118.040 93.078 1.00 41.13 723 ARG B C 1
ATOM 6719 O O . ARG B 2 707 ? 148.858 117.865 93.698 1.00 41.13 723 ARG B O 1
ATOM 6727 N N . ILE B 2 708 ? 150.844 117.113 92.951 1.00 43.47 724 ILE B N 1
ATOM 6728 C CA . ILE B 2 708 ? 150.770 115.824 93.625 1.00 43.47 724 ILE B CA 1
ATOM 6729 C C . ILE B 2 708 ? 151.324 115.886 95.039 1.00 43.47 724 ILE B C 1
ATOM 6730 O O . ILE B 2 708 ? 151.170 114.920 95.801 1.00 43.47 724 ILE B O 1
ATOM 6735 N N . ASP B 2 709 ? 151.940 117.001 95.429 1.00 45.14 725 ASP B N 1
ATOM 6736 C CA . ASP B 2 709 ? 152.522 117.082 96.760 1.00 45.14 725 ASP B CA 1
ATOM 6737 C C . ASP B 2 709 ? 151.454 117.226 97.830 1.00 45.14 725 ASP B C 1
ATOM 6738 O O . ASP B 2 709 ? 151.729 116.997 99.011 1.00 45.14 725 ASP B O 1
ATOM 6743 N N . ILE B 2 710 ? 150.235 117.603 97.443 1.00 39.31 726 ILE B N 1
ATOM 6744 C CA . ILE B 2 710 ? 149.143 117.658 98.405 1.00 39.31 726 ILE B CA 1
ATOM 6745 C C . ILE B 2 710 ? 148.344 116.356 98.391 1.00 39.31 726 ILE B C 1
ATOM 6746 O O . ILE B 2 710 ? 147.960 115.841 99.445 1.00 39.31 726 ILE B O 1
ATOM 6751 N N . LEU B 2 711 ? 148.140 115.756 97.211 1.00 32.80 727 LEU B N 1
ATOM 6752 C CA . LEU B 2 711 ? 147.415 114.490 97.122 1.00 32.80 727 LEU B CA 1
ATOM 6753 C C . LEU B 2 711 ? 148.243 113.298 97.559 1.00 32.80 727 LEU B C 1
ATOM 6754 O O . LEU B 2 711 ? 147.732 112.179 97.528 1.00 32.80 727 LEU B O 1
ATOM 6759 N N . ARG B 2 712 ? 149.505 113.490 97.913 1.00 34.83 728 ARG B N 1
ATOM 6760 C CA . ARG B 2 712 ? 150.301 112.442 98.522 1.00 34.83 728 ARG B CA 1
ATOM 6761 C C . ARG B 2 712 ? 150.268 112.511 100.035 1.00 34.83 728 ARG B C 1
ATOM 6762 O O . ARG B 2 712 ? 150.710 111.568 100.696 1.00 34.83 728 ARG B O 1
ATOM 6770 N N . LEU B 2 713 ? 149.770 113.609 100.589 1.00 32.75 729 LEU B N 1
ATOM 6771 C CA . LEU B 2 713 ? 149.635 113.792 102.024 1.00 32.75 729 LEU B CA 1
ATOM 6772 C C . LEU B 2 713 ? 148.243 113.434 102.512 1.00 32.75 729 LEU B C 1
ATOM 6773 O O . LEU B 2 713 ? 148.085 112.953 103.638 1.00 32.75 729 LEU B O 1
ATOM 6778 N N . LEU B 2 714 ? 147.227 113.631 101.667 1.00 27.09 730 LEU B N 1
ATOM 6779 C CA . LEU B 2 714 ? 145.898 113.131 101.984 1.00 27.09 730 LEU B CA 1
ATOM 6780 C C . LEU B 2 714 ? 145.864 111.612 101.979 1.00 27.09 730 LEU B C 1
ATOM 6781 O O . LEU B 2 714 ? 145.078 111.018 102.713 1.00 27.09 730 LEU B O 1
ATOM 6786 N N . LEU B 2 715 ? 146.732 110.965 101.204 1.00 28.31 731 LEU B N 1
ATOM 6787 C CA . LEU B 2 715 ? 146.831 109.513 101.273 1.00 28.31 731 LEU B CA 1
ATOM 6788 C C . LEU B 2 715 ? 147.471 109.054 102.576 1.00 28.31 731 LEU B C 1
ATOM 6789 O O . LEU B 2 715 ? 147.063 108.036 103.143 1.00 28.31 731 LEU B O 1
ATOM 6794 N N . GLN B 2 716 ? 148.478 109.780 103.063 1.00 31.68 732 GLN B N 1
ATOM 6795 C CA . GLN B 2 716 ? 149.072 109.424 104.345 1.00 31.68 732 GLN B CA 1
ATOM 6796 C C . GLN B 2 716 ? 148.132 109.716 105.498 1.00 31.68 732 GLN B C 1
ATOM 6797 O O . GLN B 2 716 ? 148.232 109.076 106.549 1.00 31.68 732 GLN B O 1
ATOM 6803 N N . GLN B 2 717 ? 147.234 110.685 105.339 1.00 25.43 733 GLN B N 1
ATOM 6804 C CA . GLN B 2 717 ? 146.206 110.872 106.354 1.00 25.43 733 GLN B CA 1
ATOM 6805 C C . GLN B 2 717 ? 145.123 109.811 106.244 1.00 25.43 733 GLN B C 1
ATOM 6806 O O . GLN B 2 717 ? 144.594 109.350 107.262 1.00 25.43 733 GLN B O 1
ATOM 6812 N N . LEU B 2 718 ? 144.783 109.405 105.018 1.00 21.89 734 LEU B N 1
ATOM 6813 C CA . LEU B 2 718 ? 143.675 108.485 104.819 1.00 21.89 734 LEU B CA 1
ATOM 6814 C C . LEU B 2 718 ? 144.045 107.074 105.236 1.00 21.89 734 LEU B C 1
ATOM 6815 O O . LEU B 2 718 ? 143.234 106.379 105.846 1.00 21.89 734 LEU B O 1
ATOM 6820 N N . GLU B 2 719 ? 145.265 106.639 104.955 1.00 27.57 735 GLU B N 1
ATOM 6821 C CA . GLU B 2 719 ? 145.708 105.355 105.476 1.00 27.57 735 GLU B CA 1
ATOM 6822 C C . GLU B 2 719 ? 146.005 105.380 106.964 1.00 27.57 735 GLU B C 1
ATOM 6823 O O . GLU B 2 719 ? 146.210 104.314 107.550 1.00 27.57 735 GLU B O 1
ATOM 6829 N N . ALA B 2 720 ? 146.068 106.551 107.587 1.00 24.32 736 ALA B N 1
ATOM 6830 C CA . ALA B 2 720 ? 146.152 106.605 109.036 1.00 24.32 736 ALA B CA 1
ATOM 6831 C C . ALA B 2 720 ? 144.777 106.517 109.672 1.00 24.32 736 ALA B C 1
ATOM 6832 O O . ALA B 2 720 ? 144.598 105.814 110.672 1.00 24.32 736 ALA B O 1
ATOM 6834 N N . THR B 2 721 ? 143.787 107.198 109.096 1.00 19.55 737 THR B N 1
ATOM 6835 C CA . THR B 2 721 ? 142.446 107.105 109.653 1.00 19.55 737 THR B CA 1
ATOM 6836 C C . THR B 2 721 ? 141.745 105.806 109.280 1.00 19.55 737 THR B C 1
ATOM 6837 O O . THR B 2 721 ? 140.882 105.357 110.034 1.00 19.55 737 THR B O 1
ATOM 6841 N N . LEU B 2 722 ? 142.140 105.145 108.191 1.00 20.88 738 LEU B N 1
ATOM 6842 C CA . LEU B 2 722 ? 141.646 103.806 107.908 1.00 20.88 738 LEU B CA 1
ATOM 6843 C C . LEU B 2 722 ? 142.307 102.749 108.770 1.00 20.88 738 LEU B C 1
ATOM 6844 O O . LEU B 2 722 ? 141.865 101.601 108.755 1.00 20.88 738 LEU B O 1
ATOM 6849 N N . GLU B 2 723 ? 143.372 103.089 109.487 1.00 25.77 739 GLU B N 1
ATOM 6850 C CA . GLU B 2 723 ? 143.913 102.191 110.493 1.00 25.77 739 GLU B CA 1
ATOM 6851 C C . GLU B 2 723 ? 143.343 102.503 111.865 1.00 25.77 739 GLU B C 1
ATOM 6852 O O . GLU B 2 723 ? 143.142 101.591 112.673 1.00 25.77 739 GLU B O 1
ATOM 6858 N N . THR B 2 724 ? 143.062 103.782 112.129 1.00 24.03 740 THR B N 1
ATOM 6859 C CA . THR B 2 724 ? 142.377 104.155 113.363 1.00 24.03 740 THR B CA 1
ATOM 6860 C C . THR B 2 724 ? 140.966 103.582 113.400 1.00 24.03 740 THR B C 1
ATOM 6861 O O . THR B 2 724 ? 140.536 103.050 114.429 1.00 24.03 740 THR B O 1
ATOM 6865 N N . GLY B 2 725 ? 140.258 103.613 112.270 1.00 23.35 741 GLY B N 1
ATOM 6866 C CA . GLY B 2 725 ? 138.958 102.970 112.201 1.00 23.35 741 GLY B CA 1
ATOM 6867 C C . GLY B 2 725 ? 139.023 101.464 112.329 1.00 23.35 741 GLY B C 1
ATOM 6868 O O . GLY B 2 725 ? 138.175 100.857 112.986 1.00 23.35 741 GLY B O 1
ATOM 6869 N N . LYS B 2 726 ? 140.038 100.843 111.738 1.00 25.34 742 LYS B N 1
ATOM 6870 C CA . LYS B 2 726 ? 140.155 99.395 111.807 1.00 25.34 742 LYS B CA 1
ATOM 6871 C C . LYS B 2 726 ? 140.569 98.926 113.191 1.00 25.34 742 LYS B C 1
ATOM 6872 O O . LYS B 2 726 ? 140.282 97.785 113.561 1.00 25.34 742 LYS B O 1
ATOM 6878 N N . ARG B 2 727 ? 141.250 99.771 113.961 1.00 30.05 743 ARG B N 1
ATOM 6879 C CA . ARG B 2 727 ? 141.488 99.455 115.362 1.00 30.05 743 ARG B CA 1
ATOM 6880 C C . ARG B 2 727 ? 140.314 99.843 116.241 1.00 30.05 743 ARG B C 1
ATOM 6881 O O . ARG B 2 727 ? 140.231 99.372 117.379 1.00 30.05 743 ARG B O 1
ATOM 6889 N N . PHE B 2 728 ? 139.422 100.703 115.750 1.00 26.33 744 PHE B N 1
ATOM 6890 C CA . PHE B 2 728 ? 138.205 101.015 116.487 1.00 26.33 744 PHE B CA 1
ATOM 6891 C C . PHE B 2 728 ? 137.173 99.901 116.375 1.00 26.33 744 PHE B C 1
ATOM 6892 O O . PHE B 2 728 ? 136.463 99.620 117.345 1.00 26.33 744 PHE B O 1
ATOM 6900 N N . ILE B 2 729 ? 137.054 99.285 115.195 1.00 27.66 745 ILE B N 1
ATOM 6901 C CA . ILE B 2 729 ? 136.087 98.209 114.986 1.00 27.66 745 ILE B CA 1
ATOM 6902 C C . ILE B 2 729 ? 136.446 96.992 115.826 1.00 27.66 745 ILE B C 1
ATOM 6903 O O . ILE B 2 729 ? 135.561 96.323 116.369 1.00 27.66 745 ILE B O 1
ATOM 6908 N N . GLU B 2 730 ? 137.742 96.721 116.000 1.00 37.62 746 GLU B N 1
ATOM 6909 C CA . GLU B 2 730 ? 138.185 95.621 116.847 1.00 37.62 746 GLU B CA 1
ATOM 6910 C C . GLU B 2 730 ? 137.872 95.854 118.317 1.00 37.62 746 GLU B C 1
ATOM 6911 O O . GLU B 2 730 ? 137.760 94.887 119.074 1.00 37.62 746 GLU B O 1
ATOM 6917 N N . LYS B 2 731 ? 137.736 97.108 118.738 1.00 35.59 747 LYS B N 1
ATOM 6918 C CA . LYS B 2 731 ? 137.223 97.440 120.065 1.00 35.59 747 LYS B CA 1
ATOM 6919 C C . LYS B 2 731 ? 135.722 97.209 120.013 1.00 35.59 747 LYS B C 1
ATOM 6920 O O . LYS B 2 731 ? 134.946 98.114 119.715 1.00 35.59 747 LYS B O 1
ATOM 6926 N N . ASP B 2 732 ? 135.310 95.976 120.292 1.00 40.76 748 ASP B N 1
ATOM 6927 C CA . ASP B 2 732 ? 133.964 95.537 119.941 1.00 40.76 748 ASP B CA 1
ATOM 6928 C C . ASP B 2 732 ? 132.913 96.147 120.854 1.00 40.76 748 ASP B C 1
ATOM 6929 O O . ASP B 2 732 ? 132.603 95.597 121.914 1.00 40.76 748 ASP B O 1
ATOM 6934 N N . ILE B 2 733 ? 132.358 97.280 120.436 1.00 38.07 749 ILE B N 1
ATOM 6935 C CA . ILE B 2 733 ? 131.406 98.052 121.223 1.00 38.07 749 ILE B CA 1
ATOM 6936 C C . ILE B 2 733 ? 129.991 97.645 120.851 1.00 38.07 749 ILE B C 1
ATOM 6937 O O . ILE B 2 733 ? 129.700 97.334 119.690 1.00 38.07 749 ILE B O 1
ATOM 6942 N N . GLN B 2 734 ? 129.112 97.629 121.841 1.00 35.69 750 GLN B N 1
ATOM 6943 C CA . GLN B 2 734 ? 127.745 97.154 121.674 1.00 35.69 750 GLN B CA 1
ATOM 6944 C C . GLN B 2 734 ? 126.797 98.286 122.038 1.00 35.69 750 GLN B C 1
ATOM 6945 O O . GLN B 2 734 ? 126.449 98.460 123.208 1.00 35.69 750 GLN B O 1
ATOM 6951 N N . TYR B 2 735 ? 126.389 99.053 121.037 1.00 23.86 751 TYR B N 1
ATOM 6952 C CA . TYR B 2 735 ? 125.384 100.072 121.238 1.00 23.86 751 TYR B CA 1
ATOM 6953 C C . TYR B 2 735 ? 124.032 99.422 121.487 1.00 23.86 751 TYR B C 1
ATOM 6954 O O . TYR B 2 735 ? 123.727 98.374 120.921 1.00 23.86 751 TYR B O 1
ATOM 6963 N N . PRO B 2 736 ? 123.204 100.022 122.333 1.00 20.30 752 PRO B N 1
ATOM 6964 C CA . PRO B 2 736 ? 121.847 99.511 122.515 1.00 20.30 752 PRO B CA 1
ATOM 6965 C C . PRO B 2 736 ? 120.973 99.855 121.325 1.00 20.30 752 PRO B C 1
ATOM 6966 O O . PRO B 2 736 ? 121.371 100.571 120.407 1.00 20.30 752 PRO B O 1
ATOM 6970 N N . PHE B 2 737 ? 119.758 99.313 121.346 1.00 13.87 753 PHE B N 1
ATOM 6971 C CA . PHE B 2 737 ? 118.907 99.392 120.168 1.00 13.87 753 PHE B CA 1
ATOM 6972 C C . PHE B 2 737 ? 118.387 100.805 119.954 1.00 13.87 753 PHE B C 1
ATOM 6973 O O . PHE B 2 737 ? 118.358 101.295 118.821 1.00 13.87 753 PHE B O 1
ATOM 6981 N N . LEU B 2 738 ? 118.002 101.485 121.028 1.00 11.66 754 LEU B N 1
ATOM 6982 C CA . LEU B 2 738 ? 117.550 102.865 120.964 1.00 11.66 754 LEU B CA 1
ATOM 6983 C C . LEU B 2 738 ? 118.691 103.849 121.130 1.00 11.66 754 LEU B C 1
ATOM 6984 O O . LEU B 2 738 ? 118.458 105.015 121.458 1.00 11.66 754 LEU B O 1
ATOM 6989 N N . GLY B 2 739 ? 119.913 103.404 120.904 1.00 13.76 755 GLY B N 1
ATOM 6990 C CA . GLY B 2 739 ? 121.070 104.225 121.113 1.00 13.76 755 GLY B CA 1
ATOM 6991 C C . GLY B 2 739 ? 121.484 104.934 119.848 1.00 13.76 755 GLY B C 1
ATOM 6992 O O . GLY B 2 739 ? 120.650 105.434 119.092 1.00 13.76 755 GLY B O 1
ATOM 6993 N N . PRO B 2 740 ? 122.789 105.007 119.602 1.00 14.05 756 PRO B N 1
ATOM 6994 C CA . PRO B 2 740 ? 123.314 105.938 118.591 1.00 14.05 756 PRO B CA 1
ATOM 6995 C C . PRO B 2 740 ? 123.675 105.384 117.213 1.00 14.05 756 PRO B C 1
ATOM 6996 O O . PRO B 2 740 ? 124.410 106.078 116.508 1.00 14.05 756 PRO B O 1
ATOM 7000 N N . VAL B 2 741 ? 123.180 104.211 116.799 1.00 12.62 757 VAL B N 1
ATOM 7001 C CA . VAL B 2 741 ? 123.261 103.695 115.416 1.00 12.62 757 VAL B CA 1
ATOM 7002 C C . VAL B 2 741 ? 124.529 103.387 114.620 1.00 12.62 757 VAL B C 1
ATOM 7003 O O . VAL B 2 741 ? 124.787 104.071 113.619 1.00 12.62 757 VAL B O 1
ATOM 7007 N N . PRO B 2 742 ? 125.379 102.455 115.063 1.00 13.71 758 PRO B N 1
ATOM 7008 C CA . PRO B 2 742 ? 126.759 102.320 114.572 1.00 13.71 758 PRO B CA 1
ATOM 7009 C C . PRO B 2 742 ? 126.886 102.489 113.062 1.00 13.71 758 PRO B C 1
ATOM 7010 O O . PRO B 2 742 ? 126.018 102.070 112.299 1.00 13.71 758 PRO B O 1
ATOM 7014 N N . THR B 2 743 ? 127.989 103.110 112.643 1.00 13.64 759 THR B N 1
ATOM 7015 C CA . THR B 2 743 ? 128.122 103.637 111.293 1.00 13.64 759 THR B CA 1
ATOM 7016 C C . THR B 2 743 ? 128.500 102.564 110.284 1.00 13.64 759 THR B C 1
ATOM 7017 O O . THR B 2 743 ? 128.689 101.391 110.608 1.00 13.64 759 THR B O 1
ATOM 7021 N N . ARG B 2 744 ? 128.651 103.002 109.036 1.00 13.01 760 ARG B N 1
ATOM 7022 C CA . ARG B 2 744 ? 129.002 102.136 107.926 1.00 13.01 760 ARG B CA 1
ATOM 7023 C C . ARG B 2 744 ? 130.463 101.741 107.930 1.00 13.01 760 ARG B C 1
ATOM 7024 O O . ARG B 2 744 ? 130.879 100.999 107.034 1.00 13.01 760 ARG B O 1
ATOM 7032 N N . MET B 2 745 ? 131.237 102.224 108.902 1.00 18.57 761 MET B N 1
ATOM 7033 C CA . MET B 2 745 ? 132.672 101.997 108.920 1.00 18.57 761 MET B CA 1
ATOM 7034 C C . MET B 2 745 ? 132.981 100.521 109.095 1.00 18.57 761 MET B C 1
ATOM 7035 O O . MET B 2 745 ? 133.816 99.970 108.375 1.00 18.57 761 MET B O 1
ATOM 7040 N N . GLY B 2 746 ? 132.256 99.845 109.986 1.00 19.00 762 GLY B N 1
ATOM 7041 C CA . GLY B 2 746 ? 132.384 98.405 110.107 1.00 19.00 762 GLY B CA 1
ATOM 7042 C C . GLY B 2 746 ? 131.898 97.638 108.897 1.00 19.00 762 GLY B C 1
ATOM 7043 O O . GLY B 2 746 ? 132.252 96.469 108.734 1.00 19.00 762 GLY B O 1
ATOM 7044 N N . GLY B 2 747 ? 131.093 98.265 108.050 1.00 17.83 763 GLY B N 1
ATOM 7045 C CA . GLY B 2 747 ? 130.675 97.650 106.815 1.00 17.83 763 GLY B CA 1
ATOM 7046 C C . GLY B 2 747 ? 131.526 98.135 105.668 1.00 17.83 763 GLY B C 1
ATOM 7047 O O . GLY B 2 747 ? 131.383 97.667 104.538 1.00 17.83 763 GLY B O 1
ATOM 7048 N N . PHE B 2 748 ? 132.414 99.081 105.943 1.00 18.36 764 PHE B N 1
ATOM 7049 C CA . PHE B 2 748 ? 133.350 99.533 104.929 1.00 18.36 764 PHE B CA 1
ATOM 7050 C C . PHE B 2 748 ? 134.580 98.652 104.848 1.00 18.36 764 PHE B C 1
ATOM 7051 O O . PHE B 2 748 ? 135.272 98.672 103.833 1.00 18.36 764 PHE B O 1
ATOM 7059 N N . PHE B 2 749 ? 134.859 97.878 105.889 1.00 20.93 765 PHE B N 1
ATOM 7060 C CA . PHE B 2 749 ? 136.039 97.032 105.946 1.00 20.93 765 PHE B CA 1
ATOM 7061 C C . PHE B 2 749 ? 135.737 95.564 105.729 1.00 20.93 765 PHE B C 1
ATOM 7062 O O . PHE B 2 749 ? 136.611 94.833 105.267 1.00 20.93 765 PHE B O 1
ATOM 7070 N N . ASN B 2 750 ? 134.533 95.112 106.085 1.00 25.28 766 ASN B N 1
ATOM 7071 C CA . ASN B 2 750 ? 134.147 93.737 105.801 1.00 25.28 766 ASN B CA 1
ATOM 7072 C C . ASN B 2 750 ? 134.018 93.515 104.304 1.00 25.28 766 ASN B C 1
ATOM 7073 O O . ASN B 2 750 ? 134.695 92.653 103.738 1.00 25.28 766 ASN B O 1
ATOM 7078 N N . SER B 2 751 ? 133.162 94.286 103.643 1.00 23.31 767 SER B N 1
ATOM 7079 C CA . SER B 2 751 ? 133.206 94.409 102.191 1.00 23.31 767 SER B CA 1
ATOM 7080 C C . SER B 2 751 ? 134.462 95.188 101.885 1.00 23.31 767 SER B C 1
ATOM 7081 O O . SER B 2 751 ? 134.538 96.381 102.162 1.00 23.31 767 SER B O 1
ATOM 7084 N N . GLY B 2 752 ? 135.469 94.510 101.340 1.00 26.09 768 GLY B N 1
ATOM 7085 C CA . GLY B 2 752 ? 136.730 95.188 101.141 1.00 26.09 768 GLY B CA 1
ATOM 7086 C C . GLY B 2 752 ? 136.647 96.216 100.042 1.00 26.09 768 GLY B C 1
ATOM 7087 O O . GLY B 2 752 ? 136.834 95.917 98.865 1.00 26.09 768 GLY B O 1
ATOM 7088 N N . CYS B 2 753 ? 136.442 97.460 100.454 1.00 27.12 769 CYS B N 1
ATOM 7089 C CA . CYS B 2 753 ? 136.368 98.592 99.556 1.00 27.12 769 CYS B CA 1
ATOM 7090 C C . CYS B 2 753 ? 137.239 99.732 100.023 1.00 27.12 769 CYS B C 1
ATOM 7091 O O . CYS B 2 753 ? 137.402 100.703 99.280 1.00 27.12 769 CYS B O 1
ATOM 7094 N N . SER B 2 754 ? 137.779 99.662 101.236 1.00 27.60 770 SER B N 1
ATOM 7095 C CA . SER B 2 754 ? 138.788 100.621 101.644 1.00 27.60 770 SER B CA 1
ATOM 7096 C C . SER B 2 754 ? 140.062 100.413 100.850 1.00 27.60 770 SER B C 1
ATOM 7097 O O . SER B 2 754 ? 140.568 101.342 100.211 1.00 27.60 770 SER B O 1
ATOM 7100 N N . GLN B 2 755 ? 140.570 99.179 100.842 1.00 31.19 771 GLN B N 1
ATOM 7101 C CA . GLN B 2 755 ? 141.784 98.884 100.095 1.00 31.19 771 GLN B CA 1
ATOM 7102 C C . GLN B 2 755 ? 141.544 98.932 98.595 1.00 31.19 771 GLN B C 1
ATOM 7103 O O . GLN B 2 755 ? 142.481 99.178 97.836 1.00 31.19 771 GLN B O 1
ATOM 7109 N N . CYS B 2 756 ? 140.298 98.779 98.155 1.00 28.85 772 CYS B N 1
ATOM 7110 C CA . CYS B 2 756 ? 139.983 98.854 96.740 1.00 28.85 772 CYS B CA 1
ATOM 7111 C C . CYS B 2 756 ? 139.960 100.284 96.217 1.00 28.85 772 CYS B C 1
ATOM 7112 O O . CYS B 2 756 ? 140.076 100.488 95.006 1.00 28.85 772 CYS B O 1
ATOM 7115 N N . GLN B 2 757 ? 139.815 101.280 97.088 1.00 23.83 773 GLN B N 1
ATOM 7116 C CA . GLN B 2 757 ? 140.011 102.668 96.689 1.00 23.83 773 GLN B CA 1
ATOM 7117 C C . GLN B 2 757 ? 141.430 103.150 96.945 1.00 23.83 773 GLN B C 1
ATOM 7118 O O . GLN B 2 757 ? 141.940 103.992 96.195 1.00 23.83 773 GLN B O 1
ATOM 7124 N N . ILE B 2 758 ? 142.069 102.642 98.001 1.00 25.66 774 ILE B N 1
ATOM 7125 C CA . ILE B 2 758 ? 143.460 102.982 98.278 1.00 25.66 774 ILE B CA 1
ATOM 7126 C C . ILE B 2 758 ? 144.393 102.450 97.195 1.00 25.66 774 ILE B C 1
ATOM 7127 O O . ILE B 2 758 ? 145.323 103.149 96.770 1.00 25.66 774 ILE B O 1
ATOM 7132 N N . SER B 2 759 ? 144.129 101.252 96.674 1.00 27.11 775 SER B N 1
ATOM 7133 C CA . SER B 2 759 ? 144.923 100.729 95.572 1.00 27.11 775 SER B CA 1
ATOM 7134 C C . SER B 2 759 ? 144.668 101.442 94.257 1.00 27.11 775 SER B C 1
ATOM 7135 O O . SER B 2 759 ? 145.343 101.128 93.275 1.00 27.11 775 SER B O 1
ATOM 7138 N N . SER B 2 760 ? 143.713 102.366 94.200 1.00 26.13 776 SER B N 1
ATOM 7139 C CA . SER B 2 760 ? 143.532 103.240 93.055 1.00 26.13 776 SER B CA 1
ATOM 7140 C C . SER B 2 760 ? 144.128 104.619 93.258 1.00 26.13 776 SER B C 1
ATOM 7141 O O . SER B 2 760 ? 144.627 105.226 92.302 1.00 26.13 776 SER B O 1
ATOM 7144 N N . PHE B 2 761 ? 144.082 105.132 94.482 1.00 24.86 777 PHE B N 1
ATOM 7145 C CA . PHE B 2 761 ? 144.782 106.378 94.751 1.00 24.86 777 PHE B CA 1
ATOM 7146 C C . PHE B 2 761 ? 146.288 106.182 94.782 1.00 24.86 777 PHE B C 1
ATOM 7147 O O . PHE B 2 761 ? 147.027 107.163 94.696 1.00 24.86 777 PHE B O 1
ATOM 7155 N N . TYR B 2 762 ? 146.764 104.948 94.912 1.00 30.91 778 TYR B N 1
ATOM 7156 C CA . TYR B 2 762 ? 148.156 104.666 94.597 1.00 30.91 778 TYR B CA 1
ATOM 7157 C C . TYR B 2 762 ? 148.410 104.661 93.101 1.00 30.91 778 TYR B C 1
ATOM 7158 O O . TYR B 2 762 ? 149.500 105.040 92.655 1.00 30.91 778 TYR B O 1
ATOM 7167 N N . LEU B 2 763 ? 147.422 104.245 92.319 1.00 33.53 779 LEU B N 1
ATOM 7168 C CA . LEU B 2 763 ? 147.588 104.172 90.878 1.00 33.53 779 LEU B CA 1
ATOM 7169 C C . LEU B 2 763 ? 147.629 105.550 90.241 1.00 33.53 779 LEU B C 1
ATOM 7170 O O . LEU B 2 763 ? 148.364 105.749 89.270 1.00 33.53 779 LEU B O 1
ATOM 7175 N N . VAL B 2 764 ? 146.870 106.510 90.775 1.00 34.30 780 VAL B N 1
ATOM 7176 C CA . VAL B 2 764 ? 146.976 107.877 90.262 1.00 34.30 780 VAL B CA 1
ATOM 7177 C C . VAL B 2 764 ? 148.335 108.486 90.608 1.00 34.30 780 VAL B C 1
ATOM 7178 O O . VAL B 2 764 ? 148.908 109.228 89.799 1.00 34.30 780 VAL B O 1
ATOM 7182 N N . ASN B 2 765 ? 148.910 108.100 91.750 1.00 40.17 781 ASN B N 1
ATOM 7183 C CA . ASN B 2 765 ? 150.248 108.514 92.143 1.00 40.17 781 ASN B CA 1
ATOM 7184 C C . ASN B 2 765 ? 151.287 107.958 91.180 1.00 40.17 781 ASN B C 1
ATOM 7185 O O . ASN B 2 765 ? 152.205 108.681 90.784 1.00 40.17 781 ASN B O 1
ATOM 7190 N N . ASP B 2 766 ? 151.144 106.697 90.773 1.00 45.14 782 ASP B N 1
ATOM 7191 C CA . ASP B 2 766 ? 152.106 106.120 89.837 1.00 45.14 782 ASP B CA 1
ATOM 7192 C C . ASP B 2 766 ? 151.944 106.692 88.431 1.00 45.14 782 ASP B C 1
ATOM 7193 O O . ASP B 2 766 ? 152.935 106.897 87.720 1.00 45.14 782 ASP B O 1
ATOM 7198 N N . ILE B 2 767 ? 150.705 106.976 88.020 1.00 43.49 783 ILE B N 1
ATOM 7199 C CA . ILE B 2 767 ? 150.462 107.543 86.695 1.00 43.49 783 ILE B CA 1
ATOM 7200 C C . ILE B 2 767 ? 150.999 108.968 86.604 1.00 43.49 783 ILE B C 1
ATOM 7201 O O . ILE B 2 767 ? 151.549 109.361 85.571 1.00 43.49 783 ILE B O 1
ATOM 7206 N N . TYR B 2 768 ? 150.916 109.743 87.695 1.00 47.04 784 TYR B N 1
ATOM 7207 C CA . TYR B 2 768 ? 151.490 111.089 87.668 1.00 47.04 784 TYR B CA 1
ATOM 7208 C C . TYR B 2 768 ? 153.008 111.053 87.576 1.00 47.04 784 TYR B C 1
ATOM 7209 O O . TYR B 2 768 ? 153.615 111.912 86.925 1.00 47.04 784 TYR B O 1
ATOM 7218 N N . GLU B 2 769 ? 153.638 110.088 88.241 1.00 53.09 785 GLU B N 1
ATOM 7219 C CA . GLU B 2 769 ? 155.089 109.979 88.168 1.00 53.09 785 GLU B CA 1
ATOM 7220 C C . GLU B 2 769 ? 155.527 109.529 86.779 1.00 53.09 785 GLU B C 1
ATOM 7221 O O . GLU B 2 769 ? 156.541 110.011 86.255 1.00 53.09 785 GLU B O 1
ATOM 7227 N N . LEU B 2 770 ? 154.738 108.659 86.144 1.00 52.37 786 LEU B N 1
ATOM 7228 C CA . LEU B 2 770 ? 154.964 108.344 84.737 1.00 52.37 786 LEU B CA 1
ATOM 7229 C C . LEU B 2 770 ? 154.741 109.553 83.837 1.00 52.37 786 LEU B C 1
ATOM 7230 O O . LEU B 2 770 ? 155.421 109.693 82.817 1.00 52.37 786 LEU B O 1
ATOM 7235 N N . ASP B 2 771 ? 153.797 110.423 84.184 1.00 55.69 787 ASP B N 1
ATOM 7236 C CA . ASP B 2 771 ? 153.524 111.586 83.347 1.00 55.69 787 ASP B CA 1
ATOM 7237 C C . ASP B 2 771 ? 154.643 112.609 83.426 1.00 55.69 787 ASP B C 1
ATOM 7238 O O . ASP B 2 771 ? 155.068 113.148 82.398 1.00 55.69 787 ASP B O 1
ATOM 7243 N N . THR B 2 772 ? 155.127 112.890 84.632 1.00 54.03 788 THR B N 1
ATOM 7244 C CA . THR B 2 772 ? 156.231 113.825 84.779 1.00 54.03 788 THR B CA 1
ATOM 7245 C C . THR B 2 772 ? 157.565 113.224 84.368 1.00 54.03 788 THR B C 1
ATOM 7246 O O . THR B 2 772 ? 158.517 113.975 84.129 1.00 54.03 788 THR B O 1
ATOM 7250 N N . SER B 2 773 ? 157.664 111.899 84.276 1.00 55.80 789 SER B N 1
ATOM 7251 C CA . SER B 2 773 ? 158.897 111.298 83.791 1.00 55.80 789 SER B CA 1
ATOM 7252 C C . SER B 2 773 ? 158.839 111.031 82.289 1.00 55.80 789 SER B C 1
ATOM 7253 O O . SER B 2 773 ? 159.664 111.551 81.535 1.00 55.80 789 SER B O 1
ATOM 7256 N N . GLY B 2 774 ? 157.872 110.230 81.844 1.00 60.70 790 GLY B N 1
ATOM 7257 C CA . GLY B 2 774 ? 157.733 109.923 80.431 1.00 60.70 790 GLY B CA 1
ATOM 7258 C C . GLY B 2 774 ? 157.885 108.451 80.104 1.00 60.70 790 GLY B C 1
ATOM 7259 O O . GLY B 2 774 ? 158.357 107.675 80.940 1.00 60.70 790 GLY B O 1
ATOM 7260 N N . LEU B 2 775 ? 157.478 108.048 78.899 1.00 62.40 791 LEU B N 1
ATOM 7261 C CA . LEU B 2 775 ? 157.663 106.671 78.446 1.00 62.40 791 LEU B CA 1
ATOM 7262 C C . LEU B 2 775 ? 158.959 106.501 77.668 1.00 62.40 791 LEU B C 1
ATOM 7263 O O . LEU B 2 775 ? 158.941 106.009 76.537 1.00 62.40 791 LEU B O 1
ATOM 7268 N N . GLU B 2 776 ? 160.083 106.900 78.251 1.00 68.25 792 GLU B N 1
ATOM 7269 C CA . GLU B 2 776 ? 161.349 106.746 77.549 1.00 68.25 792 GLU B CA 1
ATOM 7270 C C . GLU B 2 776 ? 162.272 105.787 78.286 1.00 68.25 792 GLU B C 1
ATOM 7271 O O . GLU B 2 776 ? 162.751 104.808 77.704 1.00 68.25 792 GLU B O 1
ATOM 7277 N N . ASP B 2 777 ? 162.521 106.051 79.566 1.00 66.18 793 ASP B N 1
ATOM 7278 C CA . ASP B 2 777 ? 163.419 105.209 80.342 1.00 66.18 793 ASP B CA 1
ATOM 7279 C C . ASP B 2 777 ? 162.806 104.899 81.698 1.00 66.18 793 ASP B C 1
ATOM 7280 O O . ASP B 2 777 ? 163.473 105.017 82.730 1.00 66.18 793 ASP B O 1
ATOM 7285 N N . THR B 2 778 ? 161.538 104.499 81.703 1.00 66.51 794 THR B N 1
ATOM 7286 C CA . THR B 2 778 ? 160.771 104.302 82.928 1.00 66.51 794 THR B CA 1
ATOM 7287 C C . THR B 2 778 ? 160.181 102.903 82.964 1.00 66.51 794 THR B C 1
ATOM 7288 O O . THR B 2 778 ? 159.003 102.700 83.263 1.00 66.51 794 THR B O 1
ATOM 7292 N N . MET B 2 779 ? 161.013 101.905 82.666 1.00 68.43 795 MET B N 1
ATOM 7293 C CA . MET B 2 779 ? 160.567 100.518 82.664 1.00 68.43 795 MET B CA 1
ATOM 7294 C C . MET B 2 779 ? 160.354 99.957 84.063 1.00 68.43 795 MET B C 1
ATOM 7295 O O . MET B 2 779 ? 159.846 98.839 84.186 1.00 68.43 795 MET B O 1
ATOM 7300 N N . GLU B 2 780 ? 160.736 100.687 85.110 1.00 66.51 796 GLU B N 1
ATOM 7301 C CA . GLU B 2 780 ? 160.422 100.286 86.472 1.00 66.51 796 GLU B CA 1
ATOM 7302 C C . GLU B 2 780 ? 159.068 100.804 86.933 1.00 66.51 796 GLU B C 1
ATOM 7303 O O . GLU B 2 780 ? 158.432 100.164 87.775 1.00 66.51 796 GLU B O 1
ATOM 7309 N N . ILE B 2 781 ? 158.607 101.926 86.391 1.00 61.05 797 ILE B N 1
ATOM 7310 C CA . ILE B 2 781 ? 157.293 102.453 86.746 1.00 61.05 797 ILE B CA 1
ATOM 7311 C C . ILE B 2 781 ? 156.193 101.775 85.940 1.00 61.05 797 ILE B C 1
ATOM 7312 O O . ILE B 2 781 ? 155.099 101.530 86.457 1.00 61.05 797 ILE B O 1
ATOM 7317 N N . GLN B 2 782 ? 156.475 101.458 84.674 1.00 63.16 798 GLN B N 1
ATOM 7318 C CA . GLN B 2 782 ? 155.470 100.836 83.821 1.00 63.16 798 GLN B CA 1
ATOM 7319 C C . GLN B 2 782 ? 155.135 99.423 84.276 1.00 63.16 798 GLN B C 1
ATOM 7320 O O . GLN B 2 782 ? 153.976 99.003 84.177 1.00 63.16 798 GLN B O 1
ATOM 7326 N N . GLU B 2 783 ? 156.112 98.692 84.817 1.00 62.07 799 GLU B N 1
ATOM 7327 C CA . GLU B 2 783 ? 155.816 97.363 85.341 1.00 62.07 799 GLU B CA 1
ATOM 7328 C C . GLU B 2 783 ? 155.004 97.450 86.627 1.00 62.07 799 GLU B C 1
ATOM 7329 O O . GLU B 2 783 ? 154.163 96.586 86.896 1.00 62.07 799 GLU B O 1
ATOM 7335 N N . ARG B 2 784 ? 155.212 98.508 87.417 1.00 58.84 800 ARG B N 1
ATOM 7336 C CA . ARG B 2 784 ? 154.412 98.687 88.622 1.00 58.84 800 ARG B CA 1
ATOM 7337 C C . ARG B 2 784 ? 152.984 99.078 88.283 1.00 58.84 800 ARG B C 1
ATOM 7338 O O . ARG B 2 784 ? 152.049 98.647 88.960 1.00 58.84 800 ARG B O 1
ATOM 7346 N N . ILE B 2 785 ? 152.795 99.861 87.223 1.00 54.87 801 ILE B N 1
ATOM 7347 C CA . ILE B 2 785 ? 151.444 100.194 86.781 1.00 54.87 801 ILE B CA 1
ATOM 7348 C C . ILE B 2 785 ? 150.756 98.966 86.186 1.00 54.87 801 ILE B C 1
ATOM 7349 O O . ILE B 2 785 ? 149.552 98.749 86.389 1.00 54.87 801 ILE B O 1
ATOM 7354 N N . GLU B 2 786 ? 151.520 98.125 85.477 1.00 56.93 802 GLU B N 1
ATOM 7355 C CA . GLU B 2 786 ? 151.004 96.853 84.978 1.00 56.93 802 GLU B CA 1
ATOM 7356 C C . GLU B 2 786 ? 150.547 95.946 86.113 1.00 56.93 802 GLU B C 1
ATOM 7357 O O . GLU B 2 786 ? 149.461 95.362 86.050 1.00 56.93 802 GLU B O 1
ATOM 7363 N N . ASN B 2 787 ? 151.352 95.827 87.162 1.00 51.51 803 ASN B N 1
ATOM 7364 C CA . ASN B 2 787 ? 150.974 94.994 88.292 1.00 51.51 803 ASN B CA 1
ATOM 7365 C C . ASN B 2 787 ? 149.953 95.664 89.199 1.00 51.51 803 ASN B C 1
ATOM 7366 O O . ASN B 2 787 ? 149.396 94.998 90.076 1.00 51.51 803 ASN B O 1
ATOM 7371 N N . SER B 2 788 ? 149.717 96.963 89.031 1.00 44.56 804 SER B N 1
ATOM 7372 C CA . SER B 2 788 ? 148.679 97.637 89.794 1.00 44.56 804 SER B CA 1
ATOM 7373 C C . SER B 2 788 ? 147.312 97.546 89.140 1.00 44.56 804 SER B C 1
ATOM 7374 O O . SER B 2 788 ? 146.311 97.474 89.852 1.00 44.56 804 SER B O 1
ATOM 7377 N N . PHE B 2 789 ? 147.248 97.541 87.806 1.00 43.50 805 PHE B N 1
ATOM 7378 C CA . PHE B 2 789 ? 145.980 97.307 87.113 1.00 43.50 805 PHE B CA 1
ATOM 7379 C C . PHE B 2 789 ? 145.433 95.915 87.418 1.00 43.50 805 PHE B C 1
ATOM 7380 O O . PHE B 2 789 ? 144.255 95.748 87.766 1.00 43.50 805 PHE B O 1
ATOM 7388 N N . LYS B 2 790 ? 146.291 94.904 87.292 1.00 44.27 806 LYS B N 1
ATOM 7389 C CA . LYS B 2 790 ? 145.941 93.507 87.491 1.00 44.27 806 LYS B CA 1
ATOM 7390 C C . LYS B 2 790 ? 145.616 93.180 88.940 1.00 44.27 806 LYS B C 1
ATOM 7391 O O . LYS B 2 790 ? 144.939 92.180 89.191 1.00 44.27 806 LYS B O 1
ATOM 7397 N N . SER B 2 791 ? 146.077 93.982 89.895 1.00 42.90 807 SER B N 1
ATOM 7398 C CA . SER B 2 791 ? 145.700 93.804 91.287 1.00 42.90 807 SER B CA 1
ATOM 7399 C C . SER B 2 791 ? 144.583 94.733 91.725 1.00 42.90 807 SER B C 1
ATOM 7400 O O . SER B 2 791 ? 143.995 94.502 92.782 1.00 42.90 807 SER B O 1
ATOM 7403 N N . LEU B 2 792 ? 144.295 95.781 90.964 1.00 35.67 808 LEU B N 1
ATOM 7404 C CA . LEU B 2 792 ? 143.116 96.590 91.203 1.00 35.67 808 LEU B CA 1
ATOM 7405 C C . LEU B 2 792 ? 141.855 95.914 90.713 1.00 35.67 808 LEU B C 1
ATOM 7406 O O . LEU B 2 792 ? 140.810 96.036 91.355 1.00 35.67 808 LEU B O 1
ATOM 7411 N N . LEU B 2 793 ? 141.932 95.190 89.605 1.00 36.28 809 LEU B N 1
ATOM 7412 C CA . LEU B 2 793 ? 140.762 94.461 89.135 1.00 36.28 809 LEU B CA 1
ATOM 7413 C C . LEU B 2 793 ? 140.473 93.213 89.958 1.00 36.28 809 LEU B C 1
ATOM 7414 O O . LEU B 2 793 ? 139.308 92.816 90.087 1.00 36.28 809 LEU B O 1
ATOM 7419 N N . ASP B 2 794 ? 141.500 92.587 90.535 1.00 39.73 810 ASP B N 1
ATOM 7420 C CA . ASP B 2 794 ? 141.276 91.377 91.317 1.00 39.73 810 ASP B CA 1
ATOM 7421 C C . ASP B 2 794 ? 140.677 91.685 92.682 1.00 39.73 810 ASP B C 1
ATOM 7422 O O . ASP B 2 794 ? 140.218 90.771 93.369 1.00 39.73 810 ASP B O 1
ATOM 7427 N N . GLN B 2 795 ? 140.698 92.949 93.102 1.00 33.81 811 GLN B N 1
ATOM 7428 C CA . GLN B 2 795 ? 139.954 93.350 94.289 1.00 33.81 811 GLN B CA 1
ATOM 7429 C C . GLN B 2 795 ? 138.513 93.689 93.939 1.00 33.81 811 GLN B C 1
ATOM 7430 O O . GLN B 2 795 ? 137.606 93.459 94.742 1.00 33.81 811 GLN B O 1
ATOM 7436 N N . LEU B 2 796 ? 138.292 94.250 92.752 1.00 29.78 812 LEU B N 1
ATOM 7437 C CA . LEU B 2 796 ? 136.938 94.518 92.297 1.00 29.78 812 LEU B CA 1
ATOM 7438 C C . LEU B 2 796 ? 136.179 93.239 91.989 1.00 29.78 812 LEU B C 1
ATOM 7439 O O . LEU B 2 796 ? 134.950 93.231 92.063 1.00 29.78 812 LEU B O 1
ATOM 7444 N N . LYS B 2 797 ? 136.879 92.167 91.638 1.00 34.98 813 LYS B N 1
ATOM 7445 C CA . LYS B 2 797 ? 136.231 90.866 91.538 1.00 34.98 813 LYS B CA 1
ATOM 7446 C C . LYS B 2 797 ? 135.989 90.227 92.896 1.00 34.98 813 LYS B C 1
ATOM 7447 O O . LYS B 2 797 ? 135.290 89.214 92.962 1.00 34.98 813 LYS B O 1
ATOM 7453 N N . ASP B 2 798 ? 136.555 90.774 93.972 1.00 34.09 814 ASP B N 1
ATOM 7454 C CA . ASP B 2 798 ? 136.355 90.227 95.307 1.00 34.09 814 ASP B CA 1
ATOM 7455 C C . ASP B 2 798 ? 135.349 91.007 96.132 1.00 34.09 814 ASP B C 1
ATOM 7456 O O . ASP B 2 798 ? 134.829 90.463 97.108 1.00 34.09 814 ASP B O 1
ATOM 7461 N N . VAL B 2 799 ? 135.096 92.275 95.798 1.00 28.48 815 VAL B N 1
ATOM 7462 C CA . VAL B 2 799 ? 133.916 92.930 96.359 1.00 28.48 815 VAL B CA 1
ATOM 7463 C C . VAL B 2 799 ? 132.666 92.252 95.829 1.00 28.48 815 VAL B C 1
ATOM 7464 O O . VAL B 2 799 ? 131.664 92.107 96.542 1.00 28.48 815 VAL B O 1
ATOM 7468 N N . PHE B 2 800 ? 132.720 91.813 94.573 1.00 29.70 816 PHE B N 1
ATOM 7469 C CA . PHE B 2 800 ? 131.593 91.174 93.909 1.00 29.70 816 PHE B CA 1
ATOM 7470 C C . PHE B 2 800 ? 131.265 89.823 94.533 1.00 29.70 816 PHE B C 1
ATOM 7471 O O . PHE B 2 800 ? 130.092 89.462 94.665 1.00 29.70 816 PHE B O 1
ATOM 7479 N N . SER B 2 801 ? 132.285 89.078 94.958 1.00 33.01 817 SER B N 1
ATOM 7480 C CA . SER B 2 801 ? 132.039 87.786 95.580 1.00 33.01 817 SER B CA 1
ATOM 7481 C C . SER B 2 801 ? 131.503 87.917 96.995 1.00 33.01 817 SER B C 1
ATOM 7482 O O . SER B 2 801 ? 130.925 86.958 97.515 1.00 33.01 817 SER B O 1
ATOM 7485 N N . LYS B 2 802 ? 131.692 89.069 97.632 1.00 31.11 818 LYS B N 1
ATOM 7486 C CA . LYS B 2 802 ? 131.109 89.326 98.941 1.00 31.11 818 LYS B CA 1
ATOM 7487 C C . LYS B 2 802 ? 129.752 90.003 98.858 1.00 31.11 818 LYS B C 1
ATOM 7488 O O . LYS B 2 802 ? 129.002 89.970 99.837 1.00 31.11 818 LYS B O 1
ATOM 7494 N N . CYS B 2 803 ? 129.429 90.627 97.731 1.00 26.27 819 CYS B N 1
ATOM 7495 C CA . CYS B 2 803 ? 128.105 91.189 97.527 1.00 26.27 819 CYS B CA 1
ATOM 7496 C C . CYS B 2 803 ? 127.193 90.276 96.724 1.00 26.27 819 CYS B C 1
ATOM 7497 O O . CYS B 2 803 ? 126.045 90.643 96.473 1.00 26.27 819 CYS B O 1
ATOM 7500 N N . LYS B 2 804 ? 127.664 89.099 96.323 1.00 30.69 820 LYS B N 1
ATOM 7501 C CA . LYS B 2 804 ? 126.824 88.123 95.637 1.00 30.69 820 LYS B CA 1
ATOM 7502 C C . LYS B 2 804 ? 126.051 87.295 96.655 1.00 30.69 820 LYS B C 1
ATOM 7503 O O . LYS B 2 804 ? 126.648 86.630 97.505 1.00 30.69 820 LYS B O 1
ATOM 7509 N N . GLY B 2 805 ? 124.726 87.323 96.555 1.00 33.78 821 GLY B N 1
ATOM 7510 C CA . GLY B 2 805 ? 123.870 86.544 97.428 1.00 33.78 821 GLY B CA 1
ATOM 7511 C C . GLY B 2 805 ? 122.419 86.571 96.997 1.00 33.78 821 GLY B C 1
ATOM 7512 O O . GLY B 2 805 ? 122.123 86.517 95.802 1.00 33.78 821 GLY B O 1
ATOM 7513 N N . ASP B 2 806 ? 121.504 86.651 97.959 1.00 33.45 822 ASP B N 1
ATOM 7514 C CA . ASP B 2 806 ? 120.078 86.749 97.682 1.00 33.45 822 ASP B CA 1
ATOM 7515 C C . ASP B 2 806 ? 119.447 87.635 98.741 1.00 33.45 822 ASP B C 1
ATOM 7516 O O . ASP B 2 806 ? 119.608 87.376 99.934 1.00 33.45 822 ASP B O 1
ATOM 7521 N N . LEU B 2 807 ? 118.727 88.670 98.311 1.00 29.31 823 LEU B N 1
ATOM 7522 C CA . LEU B 2 807 ? 118.292 89.699 99.248 1.00 29.31 823 LEU B CA 1
ATOM 7523 C C . LEU B 2 807 ? 117.109 89.270 100.099 1.00 29.31 823 LEU B C 1
ATOM 7524 O O . LEU B 2 807 ? 116.920 89.808 101.189 1.00 29.31 823 LEU B O 1
ATOM 7529 N N . LEU B 2 808 ? 116.296 88.333 99.629 1.00 35.12 824 LEU B N 1
ATOM 7530 C CA . LEU B 2 808 ? 115.176 87.835 100.412 1.00 35.12 824 LEU B CA 1
ATOM 7531 C C . LEU B 2 808 ? 115.050 86.340 100.198 1.00 35.12 824 LEU B C 1
ATOM 7532 O O . LEU B 2 808 ? 115.089 85.865 99.063 1.00 35.12 824 LEU B O 1
ATOM 7537 N N . GLU B 2 809 ? 114.889 85.605 101.284 1.00 46.93 825 GLU B N 1
ATOM 7538 C CA . GLU B 2 809 ? 114.741 84.163 101.225 1.00 46.93 825 GLU B CA 1
ATOM 7539 C C . GLU B 2 809 ? 113.323 83.784 101.633 1.00 46.93 825 GLU B C 1
ATOM 7540 O O . GLU B 2 809 ? 112.457 84.637 101.813 1.00 46.93 825 GLU B O 1
ATOM 7546 N N . VAL B 2 810 ? 113.065 82.486 101.720 1.00 56.17 826 VAL B N 1
ATOM 7547 C CA . VAL B 2 810 ? 111.748 82.010 102.120 1.00 56.17 826 VAL B CA 1
ATOM 7548 C C . VAL B 2 810 ? 111.950 80.858 103.099 1.00 56.17 826 VAL B C 1
ATOM 7549 O O . VAL B 2 810 ? 111.038 80.066 103.364 1.00 56.17 826 VAL B O 1
ATOM 7553 N N . LYS B 2 811 ? 113.137 80.825 103.707 1.00 62.16 827 LYS B N 1
ATOM 7554 C CA . LYS B 2 811 ? 113.677 79.682 104.437 1.00 62.16 827 LYS B CA 1
ATOM 7555 C C . LYS B 2 811 ? 112.819 79.235 105.618 1.00 62.16 827 LYS B C 1
ATOM 7556 O O . LYS B 2 811 ? 112.719 79.950 106.620 1.00 62.16 827 LYS B O 1
ATOM 7562 N N . ASP B 2 812 ? 112.206 78.048 105.478 1.00 61.21 828 ASP B N 1
ATOM 7563 C CA . ASP B 2 812 ? 111.295 77.437 106.461 1.00 61.21 828 ASP B CA 1
ATOM 7564 C C . ASP B 2 812 ? 110.119 78.346 106.816 1.00 61.21 828 ASP B C 1
ATOM 7565 O O . ASP B 2 812 ? 109.740 78.472 107.981 1.00 61.21 828 ASP B O 1
ATOM 7570 N N . GLY B 2 813 ? 109.535 78.987 105.809 1.00 52.02 829 GLY B N 1
ATOM 7571 C CA . GLY B 2 813 ? 108.356 79.799 106.015 1.00 52.02 829 GLY B CA 1
ATOM 7572 C C . GLY B 2 813 ? 108.598 81.199 106.534 1.00 52.02 829 GLY B C 1
ATOM 7573 O O . GLY B 2 813 ? 107.652 81.995 106.572 1.00 52.02 829 GLY B O 1
ATOM 7574 N N . ASN B 2 814 ? 109.818 81.534 106.933 1.00 53.04 830 ASN B N 1
ATOM 7575 C CA . ASN B 2 814 ? 110.138 82.878 107.383 1.00 53.04 830 ASN B CA 1
ATOM 7576 C C . ASN B 2 814 ? 110.609 83.692 106.180 1.00 53.04 830 ASN B C 1
ATOM 7577 O O . ASN B 2 814 ? 110.588 83.212 105.045 1.00 53.04 830 ASN B O 1
ATOM 7582 N N . LEU B 2 815 ? 111.047 84.930 106.397 1.00 40.35 831 LEU B N 1
ATOM 7583 C CA . LEU B 2 815 ? 111.543 85.708 105.271 1.00 40.35 831 LEU B CA 1
ATOM 7584 C C . LEU B 2 815 ? 113.060 85.838 105.257 1.00 40.35 831 LEU B C 1
ATOM 7585 O O . LEU B 2 815 ? 113.668 85.635 104.202 1.00 40.35 831 LEU B O 1
ATOM 7590 N N . LYS B 2 816 ? 113.671 86.173 106.393 1.00 38.48 832 LYS B N 1
ATOM 7591 C CA . LYS B 2 816 ? 115.126 86.261 106.572 1.00 38.48 832 LYS B CA 1
ATOM 7592 C C . LYS B 2 816 ? 115.760 87.243 105.583 1.00 38.48 832 LYS B C 1
ATOM 7593 O O . LYS B 2 816 ? 116.454 86.868 104.646 1.00 38.48 832 LYS B O 1
ATOM 7599 N N . THR B 2 817 ? 115.457 88.515 105.801 1.00 26.00 833 THR B N 1
ATOM 7600 C CA . THR B 2 817 ? 116.009 89.579 104.982 1.00 26.00 833 THR B CA 1
ATOM 7601 C C . THR B 2 817 ? 117.504 89.745 105.246 1.00 26.00 833 THR B C 1
ATOM 7602 O O . THR B 2 817 ? 117.962 89.604 106.382 1.00 26.00 833 THR B O 1
ATOM 7606 N N . HIS B 2 818 ? 118.268 90.010 104.180 1.00 21.74 834 HIS B N 1
ATOM 7607 C CA . HIS B 2 818 ? 119.704 90.240 104.256 1.00 21.74 834 HIS B CA 1
ATOM 7608 C C . HIS B 2 818 ? 119.992 91.676 103.858 1.00 21.74 834 HIS B C 1
ATOM 7609 O O . HIS B 2 818 ? 119.971 91.993 102.665 1.00 21.74 834 HIS B O 1
ATOM 7616 N N . PRO B 2 819 ? 120.260 92.573 104.785 1.00 16.66 835 PRO B N 1
ATOM 7617 C CA . PRO B 2 819 ? 120.571 93.948 104.391 1.00 16.66 835 PRO B CA 1
ATOM 7618 C C . PRO B 2 819 ? 122.041 94.159 104.090 1.00 16.66 835 PRO B C 1
ATOM 7619 O O . PRO B 2 819 ? 122.409 95.153 103.455 1.00 16.66 835 PRO B O 1
ATOM 7623 N N . THR B 2 820 ? 122.893 93.242 104.554 1.00 16.28 836 THR B N 1
ATOM 7624 C CA . THR B 2 820 ? 124.328 93.352 104.322 1.00 16.28 836 THR B CA 1
ATOM 7625 C C . THR B 2 820 ? 124.666 93.163 102.854 1.00 16.28 836 THR B C 1
ATOM 7626 O O . THR B 2 820 ? 125.554 93.840 102.329 1.00 16.28 836 THR B O 1
ATOM 7630 N N . LEU B 2 821 ? 123.932 92.302 102.163 1.00 17.34 837 LEU B N 1
ATOM 7631 C CA . LEU B 2 821 ? 124.106 92.125 100.732 1.00 17.34 837 LEU B CA 1
ATOM 7632 C C . LEU B 2 821 ? 123.575 93.300 99.932 1.00 17.34 837 LEU B C 1
ATOM 7633 O O . LEU B 2 821 ? 123.796 93.347 98.722 1.00 17.34 837 LEU B O 1
ATOM 7638 N N . LEU B 2 822 ? 122.854 94.223 100.560 1.00 15.96 838 LEU B N 1
ATOM 7639 C CA . LEU B 2 822 ? 122.473 95.474 99.928 1.00 15.96 838 LEU B CA 1
ATOM 7640 C C . LEU B 2 822 ? 123.416 96.616 100.273 1.00 15.96 838 LEU B C 1
ATOM 7641 O O . LEU B 2 822 ? 123.643 97.480 99.427 1.00 15.96 838 LEU B O 1
ATOM 7646 N N . GLU B 2 823 ? 123.987 96.638 101.475 1.00 16.50 839 GLU B N 1
ATOM 7647 C CA . GLU B 2 823 ? 124.994 97.645 101.783 1.00 16.50 839 GLU B CA 1
ATOM 7648 C C . GLU B 2 823 ? 126.317 97.383 101.073 1.00 16.50 839 GLU B C 1
ATOM 7649 O O . GLU B 2 823 ? 126.960 98.333 100.613 1.00 16.50 839 GLU B O 1
ATOM 7655 N N . ASN B 2 824 ? 126.717 96.117 100.918 1.00 16.42 840 ASN B N 1
ATOM 7656 C CA . ASN B 2 824 ? 127.875 95.764 100.103 1.00 16.42 840 ASN B CA 1
ATOM 7657 C C . ASN B 2 824 ? 127.640 95.956 98.620 1.00 16.42 840 ASN B C 1
ATOM 7658 O O . ASN B 2 824 ? 128.572 95.764 97.840 1.00 16.42 840 ASN B O 1
ATOM 7663 N N . LEU B 2 825 ? 126.423 96.272 98.208 1.00 13.76 841 LEU B N 1
ATOM 7664 C CA . LEU B 2 825 ? 126.117 96.552 96.820 1.00 13.76 841 LEU B CA 1
ATOM 7665 C C . LEU B 2 825 ? 125.998 98.045 96.566 1.00 13.76 841 LEU B C 1
ATOM 7666 O O . LEU B 2 825 ? 126.008 98.469 95.409 1.00 13.76 841 LEU B O 1
ATOM 7671 N N . VAL B 2 826 ? 125.879 98.853 97.617 1.00 12.03 842 VAL B N 1
ATOM 7672 C CA . VAL B 2 826 ? 126.071 100.297 97.497 1.00 12.03 842 VAL B CA 1
ATOM 7673 C C . VAL B 2 826 ? 127.543 100.653 97.614 1.00 12.03 842 VAL B C 1
ATOM 7674 O O . VAL B 2 826 ? 128.033 101.553 96.926 1.00 12.03 842 VAL B O 1
ATOM 7678 N N . PHE B 2 827 ? 128.275 99.928 98.458 1.00 14.05 843 PHE B N 1
ATOM 7679 C CA . PHE B 2 827 ? 129.713 100.121 98.548 1.00 14.05 843 PHE B CA 1
ATOM 7680 C C . PHE B 2 827 ? 130.452 99.652 97.312 1.00 14.05 843 PHE B C 1
ATOM 7681 O O . PHE B 2 827 ? 131.651 99.897 97.209 1.00 14.05 843 PHE B O 1
ATOM 7689 N N . PHE B 2 828 ? 129.792 98.947 96.406 1.00 15.88 844 PHE B N 1
ATOM 7690 C CA . PHE B 2 828 ? 130.387 98.626 95.125 1.00 15.88 844 PHE B CA 1
ATOM 7691 C C . PHE B 2 828 ? 130.158 99.713 94.098 1.00 15.88 844 PHE B C 1
ATOM 7692 O O . PHE B 2 828 ? 131.051 99.982 93.295 1.00 15.88 844 PHE B O 1
ATOM 7700 N N . VAL B 2 829 ? 128.986 100.345 94.095 1.00 13.99 845 VAL B N 1
ATOM 7701 C CA . VAL B 2 829 ? 128.749 101.436 93.158 1.00 13.99 845 VAL B CA 1
ATOM 7702 C C . VAL B 2 829 ? 129.557 102.666 93.555 1.00 13.99 845 VAL B C 1
ATOM 7703 O O . VAL B 2 829 ? 130.166 103.327 92.702 1.00 13.99 845 VAL B O 1
ATOM 7707 N N . GLU B 2 830 ? 129.642 102.950 94.859 1.00 14.73 846 GLU B N 1
ATOM 7708 C CA . GLU B 2 830 ? 130.486 104.044 95.328 1.00 14.73 846 GLU B CA 1
ATOM 7709 C C . GLU B 2 830 ? 131.974 103.768 95.167 1.00 14.73 846 GLU B C 1
ATOM 7710 O O . GLU B 2 830 ? 132.763 104.707 95.280 1.00 14.73 846 GLU B O 1
ATOM 7716 N N . THR B 2 831 ? 132.376 102.521 94.922 1.00 14.80 847 THR B N 1
ATOM 7717 C CA . THR B 2 831 ? 133.765 102.179 94.643 1.00 14.80 847 THR B CA 1
ATOM 7718 C C . THR B 2 831 ? 134.076 102.225 93.155 1.00 14.80 847 THR B C 1
ATOM 7719 O O . THR B 2 831 ? 135.080 102.829 92.763 1.00 14.80 847 THR B O 1
ATOM 7723 N N . ILE B 2 832 ? 133.228 101.653 92.297 1.00 15.74 848 ILE B N 1
ATOM 7724 C CA . ILE B 2 832 ? 133.546 101.690 90.873 1.00 15.74 848 ILE B CA 1
ATOM 7725 C C . ILE B 2 832 ? 133.274 103.065 90.284 1.00 15.74 848 ILE B C 1
ATOM 7726 O O . ILE B 2 832 ? 133.770 103.382 89.202 1.00 15.74 848 ILE B O 1
ATOM 7731 N N . SER B 2 833 ? 132.553 103.928 90.999 1.00 15.39 849 SER B N 1
ATOM 7732 C CA . SER B 2 833 ? 132.554 105.329 90.595 1.00 15.39 849 SER B CA 1
ATOM 7733 C C . SER B 2 833 ? 133.933 105.957 90.783 1.00 15.39 849 SER B C 1
ATOM 7734 O O . SER B 2 833 ? 134.412 106.686 89.907 1.00 15.39 849 SER B O 1
ATOM 7737 N N . VAL B 2 834 ? 134.605 105.649 91.896 1.00 15.78 850 VAL B N 1
ATOM 7738 C CA . VAL B 2 834 ? 135.950 106.160 92.144 1.00 15.78 850 VAL B CA 1
ATOM 7739 C C . VAL B 2 834 ? 136.949 105.546 91.171 1.00 15.78 850 VAL B C 1
ATOM 7740 O O . VAL B 2 834 ? 137.840 106.235 90.652 1.00 15.78 850 VAL B O 1
ATOM 7744 N N . ILE B 2 835 ? 136.794 104.252 90.884 1.00 16.08 851 ILE B N 1
ATOM 7745 C CA . ILE B 2 835 ? 137.657 103.574 89.922 1.00 16.08 851 ILE B CA 1
ATOM 7746 C C . ILE B 2 835 ? 137.474 104.147 88.524 1.00 16.08 851 ILE B C 1
ATOM 7747 O O . ILE B 2 835 ? 138.453 104.341 87.803 1.00 16.08 851 ILE B O 1
ATOM 7752 N N . LEU B 2 836 ? 136.251 104.485 88.128 1.00 19.14 852 LEU B N 1
ATOM 7753 C CA . LEU B 2 836 ? 136.050 105.087 86.820 1.00 19.14 852 LEU B CA 1
ATOM 7754 C C . LEU B 2 836 ? 136.356 106.577 86.780 1.00 19.14 852 LEU B C 1
ATOM 7755 O O . LEU B 2 836 ? 136.410 107.144 85.688 1.00 19.14 852 LEU B O 1
ATOM 7760 N N . TRP B 2 837 ? 136.519 107.239 87.923 1.00 18.87 853 TRP B N 1
ATOM 7761 C CA . TRP B 2 837 ? 137.084 108.585 87.881 1.00 18.87 853 TRP B CA 1
ATOM 7762 C C . TRP B 2 837 ? 138.589 108.529 87.673 1.00 18.87 853 TRP B C 1
ATOM 7763 O O . TRP B 2 837 ? 139.139 109.233 86.816 1.00 18.87 853 TRP B O 1
ATOM 7774 N N . VAL B 2 838 ? 139.261 107.675 88.449 1.00 21.53 854 VAL B N 1
ATOM 7775 C CA . VAL B 2 838 ? 140.713 107.553 88.364 1.00 21.53 854 VAL B CA 1
ATOM 7776 C C . VAL B 2 838 ? 141.127 106.968 87.020 1.00 21.53 854 VAL B C 1
ATOM 7777 O O . VAL B 2 838 ? 142.080 107.442 86.393 1.00 21.53 854 VAL B O 1
ATOM 7781 N N . SER B 2 839 ? 140.385 105.981 86.522 1.00 28.93 855 SER B N 1
ATOM 7782 C CA . SER B 2 839 ? 140.640 105.429 85.202 1.00 28.93 855 SER B CA 1
ATOM 7783 C C . SER B 2 839 ? 140.333 106.409 84.088 1.00 28.93 855 SER B C 1
ATOM 7784 O O . SER B 2 839 ? 140.889 106.271 83.000 1.00 28.93 855 SER B O 1
ATOM 7787 N N . SER B 2 840 ? 139.471 107.388 84.326 1.00 32.49 856 SER B N 1
ATOM 7788 C CA . SER B 2 840 ? 139.308 108.468 83.370 1.00 32.49 856 SER B CA 1
ATOM 7789 C C . SER B 2 840 ? 140.422 109.487 83.459 1.00 32.49 856 SER B C 1
ATOM 7790 O O . SER B 2 840 ? 140.631 110.239 82.506 1.00 32.49 856 SER B O 1
ATOM 7793 N N . TYR B 2 841 ? 141.127 109.544 84.588 1.00 36.73 857 TYR B N 1
ATOM 7794 C CA . TYR B 2 841 ? 142.324 110.377 84.624 1.00 36.73 857 TYR B CA 1
ATOM 7795 C C . TYR B 2 841 ? 143.455 109.756 83.815 1.00 36.73 857 TYR B C 1
ATOM 7796 O O . TYR B 2 841 ? 144.145 110.465 83.074 1.00 36.73 857 TYR B O 1
ATOM 7805 N N . CYS B 2 842 ? 143.673 108.442 83.951 1.00 38.90 858 CYS B N 1
ATOM 7806 C CA . CYS B 2 842 ? 144.788 107.798 83.259 1.00 38.90 858 CYS B CA 1
ATOM 7807 C C . CYS B 2 842 ? 144.580 107.760 81.755 1.00 38.90 858 CYS B C 1
ATOM 7808 O O . CYS B 2 842 ? 145.554 107.738 81.000 1.00 38.90 858 CYS B O 1
ATOM 7811 N N . GLU B 2 843 ? 143.330 107.749 81.305 1.00 44.68 859 GLU B N 1
ATOM 7812 C CA . GLU B 2 843 ? 143.031 107.965 79.900 1.00 44.68 859 GLU B CA 1
ATOM 7813 C C . GLU B 2 843 ? 143.436 109.354 79.440 1.00 44.68 859 GLU B C 1
ATOM 7814 O O . GLU B 2 843 ? 143.821 109.512 78.283 1.00 44.68 859 GLU B O 1
ATOM 7820 N N . SER B 2 844 ? 143.392 110.356 80.312 1.00 44.90 860 SER B N 1
ATOM 7821 C CA . SER B 2 844 ? 143.832 111.694 79.949 1.00 44.90 860 SER B CA 1
ATOM 7822 C C . SER B 2 844 ? 145.344 111.840 79.962 1.00 44.90 860 SER B C 1
ATOM 7823 O O . SER B 2 844 ? 145.849 112.896 79.576 1.00 44.90 860 SER B O 1
ATOM 7826 N N . VAL B 2 845 ? 146.071 110.816 80.390 1.00 45.70 861 VAL B N 1
ATOM 7827 C CA . VAL B 2 845 ? 147.524 110.817 80.385 1.00 45.70 861 VAL B CA 1
ATOM 7828 C C . VAL B 2 845 ? 148.073 109.943 79.266 1.00 45.70 861 VAL B C 1
ATOM 7829 O O . VAL B 2 845 ? 148.981 110.345 78.540 1.00 45.70 861 VAL B O 1
ATOM 7833 N N . LEU B 2 846 ? 147.517 108.746 79.096 1.00 45.71 862 LEU B N 1
ATOM 7834 C CA . LEU B 2 846 ? 148.099 107.803 78.151 1.00 45.71 862 LEU B CA 1
ATOM 7835 C C . LEU B 2 846 ? 147.707 108.103 76.716 1.00 45.71 862 LEU B C 1
ATOM 7836 O O . LEU B 2 846 ? 148.434 107.727 75.792 1.00 45.71 862 LEU B O 1
ATOM 7841 N N . ARG B 2 847 ? 146.577 108.757 76.503 1.00 50.85 863 ARG B N 1
ATOM 7842 C CA . ARG B 2 847 ? 146.114 109.023 75.147 1.00 50.85 863 ARG B CA 1
ATOM 7843 C C . ARG B 2 847 ? 146.971 110.064 74.418 1.00 50.85 863 ARG B C 1
ATOM 7844 O O . ARG B 2 847 ? 147.264 109.838 73.237 1.00 50.85 863 ARG B O 1
ATOM 7852 N N . PRO B 2 848 ? 147.421 111.178 75.029 1.00 53.91 864 PRO B N 1
ATOM 7853 C CA . PRO B 2 848 ? 148.434 111.985 74.325 1.00 53.91 864 PRO B CA 1
ATOM 7854 C C . PRO B 2 848 ? 149.760 111.273 74.135 1.00 53.91 864 PRO B C 1
ATOM 7855 O O . PRO B 2 848 ? 150.449 111.543 73.147 1.00 53.91 864 PRO B O 1
ATOM 7859 N N . TYR B 2 849 ? 150.127 110.352 75.027 1.00 57.72 865 TYR B N 1
ATOM 7860 C CA . TYR B 2 849 ? 151.350 109.585 74.818 1.00 57.72 865 TYR B CA 1
ATOM 7861 C C . TYR B 2 849 ? 151.191 108.586 73.684 1.00 57.72 865 TYR B C 1
ATOM 7862 O O . TYR B 2 849 ? 152.136 108.344 72.925 1.00 57.72 865 TYR B O 1
ATOM 7871 N N . LYS B 2 850 ? 150.005 107.996 73.547 1.00 56.55 866 LYS B N 1
ATOM 7872 C CA . LYS B 2 850 ? 149.782 107.062 72.452 1.00 56.55 866 LYS B CA 1
ATOM 7873 C C . LYS B 2 850 ? 149.652 107.801 71.128 1.00 56.55 866 LYS B C 1
ATOM 7874 O O . LYS B 2 850 ? 150.046 107.282 70.079 1.00 56.55 866 LYS B O 1
ATOM 7880 N N . LEU B 2 851 ? 149.112 109.021 71.155 1.00 56.85 867 LEU B N 1
ATOM 7881 C CA . LEU B 2 851 ? 149.073 109.823 69.938 1.00 56.85 867 LEU B CA 1
ATOM 7882 C C . LEU B 2 851 ? 150.452 110.361 69.584 1.00 56.85 867 LEU B C 1
ATOM 7883 O O . LEU B 2 851 ? 150.734 110.617 68.408 1.00 56.85 867 LEU B O 1
ATOM 7888 N N . ASN B 2 852 ? 151.325 110.527 70.579 1.00 60.09 868 ASN B N 1
ATOM 7889 C CA . ASN B 2 852 ? 152.719 110.847 70.307 1.00 60.09 868 ASN B CA 1
ATOM 7890 C C . ASN B 2 852 ? 153.546 109.606 70.010 1.00 60.09 868 ASN B C 1
ATOM 7891 O O . ASN B 2 852 ? 154.735 109.741 69.697 1.00 60.09 868 ASN B O 1
ATOM 7896 N N . LEU B 2 853 ? 152.938 108.423 70.118 1.00 54.27 869 LEU B N 1
ATOM 7897 C CA . LEU B 2 853 ? 153.534 107.118 69.815 1.00 54.27 869 LEU B CA 1
ATOM 7898 C C . LEU B 2 853 ? 154.808 106.837 70.603 1.00 54.27 869 LEU B C 1
ATOM 7899 O O . LEU B 2 853 ? 154.803 106.051 71.550 1.00 54.27 869 LEU B O 1
ATOM 7904 N N . ILE B 2 865 ? 154.989 101.430 75.098 1.00 63.87 881 ILE B N 1
ATOM 7905 C CA . ILE B 2 865 ? 154.323 100.672 74.050 1.00 63.87 881 ILE B CA 1
ATOM 7906 C C . ILE B 2 865 ? 153.928 99.329 74.655 1.00 63.87 881 ILE B C 1
ATOM 7907 O O . ILE B 2 865 ? 153.178 98.553 74.068 1.00 63.87 881 ILE B O 1
ATOM 7912 N N . ILE B 2 866 ? 154.425 99.070 75.861 1.00 61.77 882 ILE B N 1
ATOM 7913 C CA . ILE B 2 866 ? 154.078 97.839 76.558 1.00 61.77 882 ILE B CA 1
ATOM 7914 C C . ILE B 2 866 ? 152.947 98.064 77.560 1.00 61.77 882 ILE B C 1
ATOM 7915 O O . ILE B 2 866 ? 152.073 97.206 77.716 1.00 61.77 882 ILE B O 1
ATOM 7920 N N . MET B 2 867 ? 152.920 99.214 78.206 1.00 59.74 883 MET B N 1
ATOM 7921 C CA . MET B 2 867 ? 151.957 99.532 79.251 1.00 59.74 883 MET B CA 1
ATOM 7922 C C . MET B 2 867 ? 150.573 99.979 78.749 1.00 59.74 883 MET B C 1
ATOM 7923 O O . MET B 2 867 ? 149.594 99.661 79.424 1.00 59.74 883 MET B O 1
ATOM 7928 N N . PRO B 2 868 ? 150.398 100.728 77.651 1.00 56.96 884 PRO B N 1
ATOM 7929 C CA . PRO B 2 868 ? 149.016 100.937 77.137 1.00 56.96 884 PRO B CA 1
ATOM 7930 C C . PRO B 2 868 ? 148.303 99.661 76.694 1.00 56.96 884 PRO B C 1
ATOM 7931 O O . PRO B 2 868 ? 147.066 99.615 76.792 1.00 56.96 884 PRO B O 1
ATOM 7935 N N . PRO B 2 869 ? 148.979 98.594 76.227 1.00 54.58 885 PRO B N 1
ATOM 7936 C CA . PRO B 2 869 ? 148.242 97.325 76.066 1.00 54.58 885 PRO B CA 1
ATOM 7937 C C . PRO B 2 869 ? 147.857 96.612 77.355 1.00 54.58 885 PRO B C 1
ATOM 7938 O O . PRO B 2 869 ? 147.208 95.566 77.258 1.00 54.58 885 PRO B O 1
ATOM 7942 N N . VAL B 2 870 ? 148.219 97.094 78.541 1.00 50.45 886 VAL B N 1
ATOM 7943 C CA . VAL B 2 870 ? 147.582 96.521 79.723 1.00 50.45 886 VAL B CA 1
ATOM 7944 C C . VAL B 2 870 ? 146.484 97.454 80.230 1.00 50.45 886 VAL B C 1
ATOM 7945 O O . VAL B 2 870 ? 145.536 96.997 80.877 1.00 50.45 886 VAL B O 1
ATOM 7949 N N . PHE B 2 871 ? 146.553 98.745 79.893 1.00 42.80 887 PHE B N 1
ATOM 7950 C CA . PHE B 2 871 ? 145.420 99.618 80.156 1.00 42.80 887 PHE B CA 1
ATOM 7951 C C . PHE B 2 871 ? 144.237 99.265 79.274 1.00 42.80 887 PHE B C 1
ATOM 7952 O O . PHE B 2 871 ? 143.093 99.353 79.724 1.00 42.80 887 PHE B O 1
ATOM 7960 N N . THR B 2 872 ? 144.489 98.852 78.031 1.00 45.67 888 THR B N 1
ATOM 7961 C CA . THR B 2 872 ? 143.398 98.433 77.157 1.00 45.67 888 THR B CA 1
ATOM 7962 C C . THR B 2 872 ? 142.723 97.161 77.663 1.00 45.67 888 THR B C 1
ATOM 7963 O O . THR B 2 872 ? 141.497 97.045 77.568 1.00 45.67 888 THR B O 1
ATOM 7967 N N . SER B 2 873 ? 143.478 96.242 78.262 1.00 43.41 889 SER B N 1
ATOM 7968 C CA . SER B 2 873 ? 142.896 95.037 78.840 1.00 43.41 889 SER B CA 1
ATOM 7969 C C . SER B 2 873 ? 142.183 95.304 80.157 1.00 43.41 889 SER B C 1
ATOM 7970 O O . SER B 2 873 ? 141.124 94.714 80.405 1.00 43.41 889 SER B O 1
ATOM 7973 N N . PHE B 2 874 ? 142.735 96.188 80.995 1.00 39.73 890 PHE B N 1
ATOM 7974 C CA . PHE B 2 874 ? 142.050 96.624 82.210 1.00 39.73 890 PHE B CA 1
ATOM 7975 C C . PHE B 2 874 ? 140.739 97.319 81.877 1.00 39.73 890 PHE B C 1
ATOM 7976 O O . PHE B 2 874 ? 139.719 97.099 82.539 1.00 39.73 890 PHE B O 1
ATOM 7984 N N . GLN B 2 875 ? 140.733 98.118 80.816 1.00 43.02 891 GLN B N 1
ATOM 7985 C CA . GLN B 2 875 ? 139.529 98.801 80.389 1.00 43.02 891 GLN B CA 1
ATOM 7986 C C . GLN B 2 875 ? 138.522 97.879 79.723 1.00 43.02 891 GLN B C 1
ATOM 7987 O O . GLN B 2 875 ? 137.319 98.110 79.857 1.00 43.02 891 GLN B O 1
ATOM 7993 N N . ASP B 2 876 ? 138.978 96.848 79.019 1.00 44.57 892 ASP B N 1
ATOM 7994 C CA . ASP B 2 876 ? 138.086 95.867 78.418 1.00 44.57 892 ASP B CA 1
ATOM 7995 C C . ASP B 2 876 ? 137.595 94.839 79.418 1.00 44.57 892 ASP B C 1
ATOM 7996 O O . ASP B 2 876 ? 136.678 94.078 79.100 1.00 44.57 892 ASP B O 1
ATOM 8001 N N . TYR B 2 877 ? 138.201 94.777 80.599 1.00 37.11 893 TYR B N 1
ATOM 8002 C CA . TYR B 2 877 ? 137.730 93.870 81.627 1.00 37.11 893 TYR B CA 1
ATOM 8003 C C . TYR B 2 877 ? 136.888 94.543 82.700 1.00 37.11 893 TYR B C 1
ATOM 8004 O O . TYR B 2 877 ? 136.036 93.876 83.295 1.00 37.11 893 TYR B O 1
ATOM 8006 N N . VAL B 2 878 ? 137.073 95.841 82.958 1.00 32.26 894 VAL B N 1
ATOM 8007 C CA . VAL B 2 878 ? 136.199 96.463 83.947 1.00 32.26 894 VAL B CA 1
ATOM 8008 C C . VAL B 2 878 ? 134.806 96.684 83.357 1.00 32.26 894 VAL B C 1
ATOM 8009 O O . VAL B 2 878 ? 133.816 96.708 84.094 1.00 32.26 894 VAL B O 1
ATOM 8013 N N . THR B 2 879 ? 134.686 96.758 82.028 1.00 34.52 895 THR B N 1
ATOM 8014 C CA . THR B 2 879 ? 133.368 96.748 81.401 1.00 34.52 895 THR B CA 1
ATOM 8015 C C . THR B 2 879 ? 132.724 95.369 81.516 1.00 34.52 895 THR B C 1
ATOM 8016 O O . THR B 2 879 ? 131.524 95.252 81.798 1.00 34.52 895 THR B O 1
ATOM 8020 N N . GLY B 2 880 ? 133.516 94.311 81.332 1.00 30.93 896 GLY B N 1
ATOM 8021 C CA . GLY B 2 880 ? 133.030 92.954 81.501 1.00 30.93 896 GLY B CA 1
ATOM 8022 C C . GLY B 2 880 ? 132.714 92.588 82.932 1.00 30.93 896 GLY B C 1
ATOM 8023 O O . GLY B 2 880 ? 132.055 91.573 83.165 1.00 30.93 896 GLY B O 1
ATOM 8024 N N . LEU B 2 881 ? 133.204 93.363 83.896 1.00 28.31 897 LEU B N 1
ATOM 8025 C CA . LEU B 2 881 ? 132.749 93.237 85.277 1.00 28.31 897 LEU B CA 1
ATOM 8026 C C . LEU B 2 881 ? 131.528 94.099 85.581 1.00 28.31 897 LEU B C 1
ATOM 8027 O O . LEU B 2 881 ? 130.668 93.696 86.373 1.00 28.31 897 LEU B O 1
ATOM 8032 N N . GLN B 2 882 ? 131.432 95.291 84.991 1.00 27.88 898 GLN B N 1
ATOM 8033 C CA . GLN B 2 882 ? 130.252 96.107 85.240 1.00 27.88 898 GLN B CA 1
ATOM 8034 C C . GLN B 2 882 ? 129.012 95.522 84.591 1.00 27.88 898 GLN B C 1
ATOM 8035 O O . GLN B 2 882 ? 127.908 95.729 85.093 1.00 27.88 898 GLN B O 1
ATOM 8041 N N . THR B 2 883 ? 129.171 94.769 83.505 1.00 31.17 899 THR B N 1
ATOM 8042 C CA . THR B 2 883 ? 128.037 94.034 82.958 1.00 31.17 899 THR B CA 1
ATOM 8043 C C . THR B 2 883 ? 127.584 92.925 83.905 1.00 31.17 899 THR B C 1
ATOM 8044 O O . THR B 2 883 ? 126.379 92.720 84.091 1.00 31.17 899 THR B O 1
ATOM 8048 N N . LEU B 2 884 ? 128.528 92.250 84.564 1.00 27.91 900 LEU B N 1
ATOM 8049 C CA . LEU B 2 884 ? 128.172 91.203 85.518 1.00 27.91 900 LEU B CA 1
ATOM 8050 C C . LEU B 2 884 ? 127.465 91.773 86.741 1.00 27.91 900 LEU B C 1
ATOM 8051 O O . LEU B 2 884 ? 126.494 91.185 87.232 1.00 27.91 900 LEU B O 1
ATOM 8056 N N . ILE B 2 885 ? 127.920 92.920 87.240 1.00 24.47 901 ILE B N 1
ATOM 8057 C CA . ILE B 2 885 ? 127.233 93.527 88.378 1.00 24.47 901 ILE B CA 1
ATOM 8058 C C . ILE B 2 885 ? 125.921 94.170 87.935 1.00 24.47 901 ILE B C 1
ATOM 8059 O O . ILE B 2 885 ? 124.966 94.243 88.709 1.00 24.47 901 ILE B O 1
ATOM 8064 N N . SER B 2 886 ? 125.813 94.579 86.671 1.00 24.60 902 SER B N 1
ATOM 8065 C CA . SER B 2 886 ? 124.520 95.069 86.213 1.00 24.60 902 SER B CA 1
ATOM 8066 C C . SER B 2 886 ? 123.568 93.942 85.854 1.00 24.60 902 SER B C 1
ATOM 8067 O O . SER B 2 886 ? 122.410 94.218 85.531 1.00 24.60 902 SER B O 1
ATOM 8070 N N . ASN B 2 887 ? 124.037 92.695 85.851 1.00 29.28 903 ASN B N 1
ATOM 8071 C CA . ASN B 2 887 ? 123.156 91.538 85.735 1.00 29.28 903 ASN B CA 1
ATOM 8072 C C . ASN B 2 887 ? 122.863 90.850 87.063 1.00 29.28 903 ASN B C 1
ATOM 8073 O O . ASN B 2 887 ? 121.880 90.114 87.147 1.00 29.28 903 ASN B O 1
ATOM 8078 N N . VAL B 2 888 ? 123.682 91.051 88.098 1.00 26.10 904 VAL B N 1
ATOM 8079 C CA . VAL B 2 888 ? 123.308 90.576 89.432 1.00 26.10 904 VAL B CA 1
ATOM 8080 C C . VAL B 2 888 ? 122.375 91.569 90.112 1.00 26.10 904 VAL B C 1
ATOM 8081 O O . VAL B 2 888 ? 121.706 91.227 91.092 1.00 26.10 904 VAL B O 1
ATOM 8085 N N . VAL B 2 889 ? 122.174 92.745 89.519 1.00 21.91 905 VAL B N 1
ATOM 8086 C CA . VAL B 2 889 ? 121.180 93.704 89.995 1.00 21.91 905 VAL B CA 1
ATOM 8087 C C . VAL B 2 889 ? 119.980 93.490 89.057 1.00 21.91 905 VAL B C 1
ATOM 8088 O O . VAL B 2 889 ? 119.107 94.344 88.869 1.00 21.91 905 VAL B O 1
ATOM 8092 N N . ASP B 2 890 ? 119.918 92.297 88.469 1.00 30.68 906 ASP B N 1
ATOM 8093 C CA . ASP B 2 890 ? 118.660 91.677 88.066 1.00 30.68 906 ASP B CA 1
ATOM 8094 C C . ASP B 2 890 ? 118.224 90.631 89.084 1.00 30.68 906 ASP B C 1
ATOM 8095 O O . ASP B 2 890 ? 117.841 89.512 88.739 1.00 30.68 906 ASP B O 1
ATOM 8100 N N . HIS B 2 891 ? 118.341 90.991 90.371 1.00 32.52 907 HIS B N 1
ATOM 8101 C CA . HIS B 2 891 ? 117.563 90.445 91.478 1.00 32.52 907 HIS B CA 1
ATOM 8102 C C . HIS B 2 891 ? 116.103 90.829 91.405 1.00 32.52 907 HIS B C 1
ATOM 8103 O O . HIS B 2 891 ? 115.306 90.281 92.171 1.00 32.52 907 HIS B O 1
ATOM 8110 N N . ILE B 2 892 ? 115.768 91.804 90.561 1.00 33.16 908 ILE B N 1
ATOM 8111 C CA . ILE B 2 892 ? 114.389 92.225 90.354 1.00 33.16 908 ILE B CA 1
ATOM 8112 C C . ILE B 2 892 ? 113.538 91.053 89.872 1.00 33.16 908 ILE B C 1
ATOM 8113 O O . ILE B 2 892 ? 112.400 90.864 90.320 1.00 33.16 908 ILE B O 1
ATOM 8118 N N . LYS B 2 893 ? 114.101 90.211 89.008 1.00 34.08 909 LYS B N 1
ATOM 8119 C CA . LYS B 2 893 ? 113.446 88.976 88.599 1.00 34.08 909 LYS B CA 1
ATOM 8120 C C . LYS B 2 893 ? 113.368 87.979 89.750 1.00 34.08 909 LYS B C 1
ATOM 8121 O O . LYS B 2 893 ? 112.457 87.154 89.800 1.00 34.08 909 LYS B O 1
ATOM 8123 N N . GLY B 2 894 ? 114.323 88.042 90.676 1.00 34.08 910 GLY B N 1
ATOM 8124 C CA . GLY B 2 894 ? 114.326 87.102 91.784 1.00 34.08 910 GLY B CA 1
ATOM 8125 C C . GLY B 2 894 ? 113.523 87.584 92.976 1.00 34.08 910 GLY B C 1
ATOM 8126 O O . GLY B 2 894 ? 113.207 86.811 93.879 1.00 34.08 910 GLY B O 1
ATOM 8127 N N . LEU B 2 895 ? 113.223 88.884 93.017 1.00 35.60 911 LEU B N 1
ATOM 8128 C CA . LEU B 2 895 ? 112.437 89.442 94.116 1.00 35.60 911 LEU B CA 1
ATOM 8129 C C . LEU B 2 895 ? 110.973 89.586 93.732 1.00 35.60 911 LEU B C 1
ATOM 8130 O O . LEU B 2 895 ? 110.083 89.519 94.586 1.00 35.60 911 LEU B O 1
ATOM 8135 N N . GLU B 2 896 ? 110.702 89.801 92.443 1.00 42.75 912 GLU B N 1
ATOM 8136 C CA . GLU B 2 896 ? 109.321 89.953 92.000 1.00 42.75 912 GLU B CA 1
ATOM 8137 C C . GLU B 2 896 ? 108.579 88.627 92.004 1.00 42.75 912 GLU B C 1
ATOM 8138 O O . GLU B 2 896 ? 107.347 88.609 91.936 1.00 42.75 912 GLU B O 1
ATOM 8144 N N . THR B 2 897 ? 109.301 87.511 92.070 1.00 46.93 913 THR B N 1
ATOM 8145 C CA . THR B 2 897 ? 108.659 86.210 92.085 1.00 46.93 913 THR B CA 1
ATOM 8146 C C . THR B 2 897 ? 108.311 85.730 93.481 1.00 46.93 913 THR B C 1
ATOM 8147 O O . THR B 2 897 ? 107.793 84.619 93.617 1.00 46.93 913 THR B O 1
ATOM 8151 N N . HIS B 2 898 ? 108.601 86.509 94.518 1.00 48.81 914 HIS B N 1
ATOM 8152 C CA . HIS B 2 898 ? 108.164 86.127 95.855 1.00 48.81 914 HIS B CA 1
ATOM 8153 C C . HIS B 2 898 ? 106.665 86.312 96.015 1.00 48.81 914 HIS B C 1
ATOM 8154 O O . HIS B 2 898 ? 106.151 87.430 95.909 1.00 48.81 914 HIS B O 1
ATOM 8161 N N . LEU B 2 899 ? 105.952 85.212 96.246 1.00 53.07 915 LEU B N 1
ATOM 8162 C CA . LEU B 2 899 ? 104.504 85.287 96.383 1.00 53.07 915 LEU B CA 1
ATOM 8163 C C . LEU B 2 899 ? 104.103 85.619 97.814 1.00 53.07 915 LEU B C 1
ATOM 8164 O O . LEU B 2 899 ? 103.005 86.133 98.055 1.00 53.07 915 LEU B O 1
ATOM 8169 N N . ILE B 2 900 ? 105.014 85.366 98.762 1.00 51.16 916 ILE B N 1
ATOM 8170 C CA . ILE B 2 900 ? 104.885 85.502 100.233 1.00 51.16 916 ILE B CA 1
ATOM 8171 C C . ILE B 2 900 ? 103.504 85.203 100.827 1.00 51.16 916 ILE B C 1
ATOM 8172 O O . ILE B 2 900 ? 102.815 84.276 100.393 1.00 51.16 916 ILE B O 1
ATOM 8177 N N . SER B 2 915 ? 95.473 87.090 116.153 1.00 65.35 931 SER B N 1
ATOM 8178 C CA . SER B 2 915 ? 94.343 87.785 115.553 1.00 65.35 931 SER B CA 1
ATOM 8179 C C . SER B 2 915 ? 94.489 87.813 114.038 1.00 65.35 931 SER B C 1
ATOM 8180 O O . SER B 2 915 ? 95.604 87.888 113.530 1.00 65.35 931 SER B O 1
ATOM 8183 N N . PRO B 2 916 ? 93.366 87.743 113.313 1.00 64.03 932 PRO B N 1
ATOM 8184 C CA . PRO B 2 916 ? 93.452 87.792 111.845 1.00 64.03 932 PRO B CA 1
ATOM 8185 C C . PRO B 2 916 ? 93.841 89.154 111.298 1.00 64.03 932 PRO B C 1
ATOM 8186 O O . PRO B 2 916 ? 94.228 89.252 110.129 1.00 64.03 932 PRO B O 1
ATOM 8190 N N . GLU B 2 917 ? 93.736 90.216 112.098 1.00 59.85 933 GLU B N 1
ATOM 8191 C CA . GLU B 2 917 ? 94.217 91.514 111.639 1.00 59.85 933 GLU B CA 1
ATOM 8192 C C . GLU B 2 917 ? 95.728 91.621 111.785 1.00 59.85 933 GLU B C 1
ATOM 8193 O O . GLU B 2 917 ? 96.375 92.403 111.080 1.00 59.85 933 GLU B O 1
ATOM 8199 N N . GLU B 2 918 ? 96.313 90.843 112.696 1.00 57.89 934 GLU B N 1
ATOM 8200 C CA . GLU B 2 918 ? 97.767 90.735 112.737 1.00 57.89 934 GLU B CA 1
ATOM 8201 C C . GLU B 2 918 ? 98.272 89.904 111.563 1.00 57.89 934 GLU B C 1
ATOM 8202 O O . GLU B 2 918 ? 99.403 90.084 111.101 1.00 57.89 934 GLU B O 1
ATOM 8208 N N . ARG B 2 919 ? 97.434 89.008 111.044 1.00 59.53 935 ARG B N 1
ATOM 8209 C CA . ARG B 2 919 ? 97.819 88.241 109.865 1.00 59.53 935 ARG B CA 1
ATOM 8210 C C . ARG B 2 919 ? 97.615 89.045 108.587 1.00 59.53 935 ARG B C 1
ATOM 8211 O O . ARG B 2 919 ? 98.056 88.629 107.512 1.00 59.53 935 ARG B O 1
ATOM 8219 N N . LYS B 2 920 ? 96.930 90.183 108.674 1.00 53.34 936 LYS B N 1
ATOM 8220 C CA . LYS B 2 920 ? 96.830 91.072 107.527 1.00 53.34 936 LYS B CA 1
ATOM 8221 C C . LYS B 2 920 ? 97.992 92.048 107.461 1.00 53.34 936 LYS B C 1
ATOM 8222 O O . LYS B 2 920 ? 98.416 92.406 106.358 1.00 53.34 936 LYS B O 1
ATOM 8228 N N . PHE B 2 921 ? 98.515 92.495 108.604 1.00 43.99 937 PHE B N 1
ATOM 8229 C CA . PHE B 2 921 ? 99.547 93.525 108.570 1.00 43.99 937 PHE B CA 1
ATOM 8230 C C . PHE B 2 921 ? 100.913 92.937 108.259 1.00 43.99 937 PHE B C 1
ATOM 8231 O O . PHE B 2 921 ? 101.842 93.674 107.909 1.00 43.99 937 PHE B O 1
ATOM 8239 N N . SER B 2 922 ? 101.056 91.614 108.370 1.00 38.12 938 SER B N 1
ATOM 8240 C CA . SER B 2 922 ? 102.267 90.965 107.884 1.00 38.12 938 SER B CA 1
ATOM 8241 C C . SER B 2 922 ? 102.391 91.088 106.375 1.00 38.12 938 SER B C 1
ATOM 8242 O O . SER B 2 922 ? 103.492 91.292 105.856 1.00 38.12 938 SER B O 1
ATOM 8245 N N . LYS B 2 923 ? 101.275 91.015 105.658 1.00 39.92 939 LYS B N 1
ATOM 8246 C CA . LYS B 2 923 ? 101.306 91.142 104.209 1.00 39.92 939 LYS B CA 1
ATOM 8247 C C . LYS B 2 923 ? 101.434 92.584 103.746 1.00 39.92 939 LYS B C 1
ATOM 8248 O O . LYS B 2 923 ? 101.521 92.819 102.539 1.00 39.92 939 LYS B O 1
ATOM 8254 N N . THR B 2 924 ? 101.418 93.551 104.659 1.00 34.06 940 THR B N 1
ATOM 8255 C CA . THR B 2 924 ? 101.779 94.923 104.339 1.00 34.06 940 THR B CA 1
ATOM 8256 C C . THR B 2 924 ? 103.200 95.260 104.754 1.00 34.06 940 THR B C 1
ATOM 8257 O O . THR B 2 924 ? 103.902 95.942 104.010 1.00 34.06 940 THR B O 1
ATOM 8261 N N . VAL B 2 925 ? 103.662 94.722 105.882 1.00 25.91 941 VAL B N 1
ATOM 8262 C CA . VAL B 2 925 ? 105.045 94.903 106.309 1.00 25.91 941 VAL B CA 1
ATOM 8263 C C . VAL B 2 925 ? 106.017 94.215 105.349 1.00 25.91 941 VAL B C 1
ATOM 8264 O O . VAL B 2 925 ? 107.008 94.814 104.909 1.00 25.91 941 VAL B O 1
ATOM 8268 N N . GLN B 2 926 ? 105.743 92.957 104.987 1.00 27.73 942 GLN B N 1
ATOM 8269 C CA . GLN B 2 926 ? 106.610 92.268 104.041 1.00 27.73 942 GLN B CA 1
ATOM 8270 C C . GLN B 2 926 ? 106.469 92.838 102.639 1.00 27.73 942 GLN B C 1
ATOM 8271 O O . GLN B 2 926 ? 107.455 92.910 101.899 1.00 27.73 942 GLN B O 1
ATOM 8277 N N . GLY B 2 927 ? 105.279 93.295 102.277 1.00 23.04 943 GLY B N 1
ATOM 8278 C CA . GLY B 2 927 ? 105.084 93.999 101.031 1.00 23.04 943 GLY B CA 1
ATOM 8279 C C . GLY B 2 927 ? 105.674 95.385 100.985 1.00 23.04 943 GLY B C 1
ATOM 8280 O O . GLY B 2 927 ? 105.717 95.981 99.907 1.00 23.04 943 GLY B O 1
ATOM 8281 N N . LYS B 2 928 ? 106.081 95.936 102.126 1.00 20.31 944 LYS B N 1
ATOM 8282 C CA . LYS B 2 928 ? 106.868 97.160 102.178 1.00 20.31 944 LYS B CA 1
ATOM 8283 C C . LYS B 2 928 ? 108.362 96.903 102.107 1.00 20.31 944 LYS B C 1
ATOM 8284 O O . LYS B 2 928 ? 109.073 97.621 101.397 1.00 20.31 944 LYS B O 1
ATOM 8290 N N . VAL B 2 929 ? 108.852 95.873 102.803 1.00 18.86 945 VAL B N 1
ATOM 8291 C CA . VAL B 2 929 ? 110.279 95.550 102.748 1.00 18.86 945 VAL B CA 1
ATOM 8292 C C . VAL B 2 929 ? 110.676 95.064 101.355 1.00 18.86 945 VAL B C 1
ATOM 8293 O O . VAL B 2 929 ? 111.698 95.497 100.807 1.00 18.86 945 VAL B O 1
ATOM 8297 N N . GLN B 2 930 ? 109.856 94.209 100.736 1.00 19.97 946 GLN B N 1
ATOM 8298 C CA . GLN B 2 930 ? 110.158 93.729 99.389 1.00 19.97 946 GLN B CA 1
ATOM 8299 C C . GLN B 2 930 ? 110.089 94.851 98.361 1.00 19.97 946 GLN B C 1
ATOM 8300 O O . GLN B 2 930 ? 110.991 95.000 97.527 1.00 19.97 946 GLN B O 1
ATOM 8306 N N . SER B 2 931 ? 109.057 95.676 98.424 1.00 16.82 947 SER B N 1
ATOM 8307 C CA . SER B 2 931 ? 108.950 96.767 97.470 1.00 16.82 947 SER B CA 1
ATOM 8308 C C . SER B 2 931 ? 109.851 97.944 97.794 1.00 16.82 947 SER B C 1
ATOM 8309 O O . SER B 2 931 ? 109.827 98.926 97.051 1.00 16.82 947 SER B O 1
ATOM 8312 N N . SER B 2 932 ? 110.598 97.906 98.896 1.00 15.51 948 SER B N 1
ATOM 8313 C CA . SER B 2 932 ? 111.704 98.842 99.051 1.00 15.51 948 SER B CA 1
ATOM 8314 C C . SER B 2 932 ? 113.039 98.289 98.594 1.00 15.51 948 SER B C 1
ATOM 8315 O O . SER B 2 932 ? 113.870 99.058 98.103 1.00 15.51 948 SER B O 1
ATOM 8318 N N . TYR B 2 933 ? 113.280 96.985 98.756 1.00 15.35 949 TYR B N 1
ATOM 8319 C CA . TYR B 2 933 ? 114.463 96.378 98.151 1.00 15.35 949 TYR B CA 1
ATOM 8320 C C . TYR B 2 933 ? 114.416 96.487 96.641 1.00 15.35 949 TYR B C 1
ATOM 8321 O O . TYR B 2 933 ? 115.443 96.720 95.994 1.00 15.35 949 TYR B O 1
ATOM 8330 N N . LEU B 2 934 ? 113.225 96.337 96.064 1.00 16.51 950 LEU B N 1
ATOM 8331 C CA . LEU B 2 934 ? 113.079 96.425 94.618 1.00 16.51 950 LEU B CA 1
ATOM 8332 C C . LEU B 2 934 ? 113.340 97.842 94.125 1.00 16.51 950 LEU B C 1
ATOM 8333 O O . LEU B 2 934 ? 113.991 98.037 93.094 1.00 16.51 950 LEU B O 1
ATOM 8338 N N . HIS B 2 935 ? 112.893 98.839 94.881 1.00 15.35 951 HIS B N 1
ATOM 8339 C CA . HIS B 2 935 ? 113.152 100.227 94.530 1.00 15.35 951 HIS B CA 1
ATOM 8340 C C . HIS B 2 935 ? 114.598 100.640 94.775 1.00 15.35 951 HIS B C 1
ATOM 8341 O O . HIS B 2 935 ? 115.071 101.577 94.130 1.00 15.35 951 HIS B O 1
ATOM 8348 N N . SER B 2 936 ? 115.308 99.986 95.698 1.00 14.36 952 SER B N 1
ATOM 8349 C CA . SER B 2 936 ? 116.734 100.263 95.839 1.00 14.36 952 SER B CA 1
ATOM 8350 C C . SER B 2 936 ? 117.531 99.678 94.685 1.00 14.36 952 SER B C 1
ATOM 8351 O O . SER B 2 936 ? 118.395 100.359 94.116 1.00 14.36 952 SER B O 1
ATOM 8354 N N . LEU B 2 937 ? 117.249 98.421 94.326 1.00 15.21 953 LEU B N 1
ATOM 8355 C CA . LEU B 2 937 ? 117.955 97.795 93.213 1.00 15.21 953 LEU B CA 1
ATOM 8356 C C . LEU B 2 937 ? 117.629 98.454 91.885 1.00 15.21 953 LEU B C 1
ATOM 8357 O O . LEU B 2 937 ? 118.466 98.440 90.981 1.00 15.21 953 LEU B O 1
ATOM 8362 N N . LEU B 2 938 ? 116.442 99.053 91.758 1.00 16.11 954 LEU B N 1
ATOM 8363 C CA . LEU B 2 938 ? 116.113 99.795 90.547 1.00 16.11 954 LEU B CA 1
ATOM 8364 C C . LEU B 2 938 ? 117.036 100.988 90.358 1.00 16.11 954 LEU B C 1
ATOM 8365 O O . LEU B 2 938 ? 117.560 101.209 89.264 1.00 16.11 954 LEU B O 1
ATOM 8370 N N . GLU B 2 939 ? 117.283 101.745 91.427 1.00 16.80 955 GLU B N 1
ATOM 8371 C CA . GLU B 2 939 ? 118.124 102.931 91.306 1.00 16.80 955 GLU B CA 1
ATOM 8372 C C . GLU B 2 939 ? 119.590 102.569 91.146 1.00 16.80 955 GLU B C 1
ATOM 8373 O O . GLU B 2 939 ? 120.315 103.236 90.401 1.00 16.80 955 GLU B O 1
ATOM 8379 N N . MET B 2 940 ? 120.044 101.503 91.806 1.00 16.60 956 MET B N 1
ATOM 8380 C CA . MET B 2 940 ? 121.438 101.109 91.626 1.00 16.60 956 MET B CA 1
ATOM 8381 C C . MET B 2 940 ? 121.688 100.534 90.236 1.00 16.60 956 MET B C 1
ATOM 8382 O O . MET B 2 940 ? 122.722 100.822 89.622 1.00 16.60 956 MET B O 1
ATOM 8387 N N . GLY B 2 941 ? 120.746 99.756 89.701 1.00 17.63 957 GLY B N 1
ATOM 8388 C CA . GLY B 2 941 ? 120.898 99.266 88.342 1.00 17.63 957 GLY B CA 1
ATOM 8389 C C . GLY B 2 941 ? 120.784 100.366 87.306 1.00 17.63 957 GLY B C 1
ATOM 8390 O O . GLY B 2 941 ? 121.495 100.351 86.301 1.00 17.63 957 GLY B O 1
ATOM 8391 N N . GLU B 2 942 ? 119.909 101.341 87.542 1.00 20.55 958 GLU B N 1
ATOM 8392 C CA . GLU B 2 942 ? 119.790 102.493 86.666 1.00 20.55 958 GLU B CA 1
ATOM 8393 C C . GLU B 2 942 ? 121.027 103.379 86.696 1.00 20.55 958 GLU B C 1
ATOM 8394 O O . GLU B 2 942 ? 121.379 103.954 85.662 1.00 20.55 958 GLU B O 1
ATOM 8400 N N . LEU B 2 943 ? 121.722 103.467 87.831 1.00 19.46 959 LEU B N 1
ATOM 8401 C CA . LEU B 2 943 ? 122.984 104.197 87.865 1.00 19.46 959 LEU B CA 1
ATOM 8402 C C . LEU B 2 943 ? 124.117 103.432 87.193 1.00 19.46 959 LEU B C 1
ATOM 8403 O O . LEU B 2 943 ? 124.938 104.038 86.503 1.00 19.46 959 LEU B O 1
ATOM 8408 N N . LEU B 2 944 ? 124.180 102.110 87.365 1.00 20.14 960 LEU B N 1
ATOM 8409 C CA . LEU B 2 944 ? 125.238 101.359 86.697 1.00 20.14 960 LEU B CA 1
ATOM 8410 C C . LEU B 2 944 ? 125.015 101.258 85.195 1.00 20.14 960 LEU B C 1
ATOM 8411 O O . LEU B 2 944 ? 125.985 101.166 84.440 1.00 20.14 960 LEU B O 1
ATOM 8416 N N . LYS B 2 945 ? 123.768 101.302 84.731 1.00 24.98 961 LYS B N 1
ATOM 8417 C CA . LYS B 2 945 ? 123.545 101.316 83.293 1.00 24.98 961 LYS B CA 1
ATOM 8418 C C . LYS B 2 945 ? 123.883 102.654 82.655 1.00 24.98 961 LYS B C 1
ATOM 8419 O O . LYS B 2 945 ? 123.952 102.727 81.427 1.00 24.98 961 LYS B O 1
ATOM 8425 N N . LYS B 2 946 ? 124.070 103.710 83.445 1.00 25.76 962 LYS B N 1
ATOM 8426 C CA . LYS B 2 946 ? 124.634 104.959 82.953 1.00 25.76 962 LYS B CA 1
ATOM 8427 C C . LYS B 2 946 ? 126.131 105.056 83.180 1.00 25.76 962 LYS B C 1
ATOM 8428 O O . LYS B 2 946 ? 126.811 105.764 82.440 1.00 25.76 962 LYS B O 1
ATOM 8434 N N . ARG B 2 947 ? 126.646 104.360 84.189 1.00 24.28 963 ARG B N 1
ATOM 8435 C CA . ARG B 2 947 ? 128.078 104.331 84.458 1.00 24.28 963 ARG B CA 1
ATOM 8436 C C . ARG B 2 947 ? 128.818 103.423 83.491 1.00 24.28 963 ARG B C 1
ATOM 8437 O O . ARG B 2 947 ? 129.995 103.657 83.211 1.00 24.28 963 ARG B O 1
ATOM 8445 N N . LEU B 2 948 ? 128.152 102.391 82.970 1.00 31.60 964 LEU B N 1
ATOM 8446 C CA . LEU B 2 948 ? 128.788 101.507 81.999 1.00 31.60 964 LEU B CA 1
ATOM 8447 C C . LEU B 2 948 ? 128.982 102.197 80.657 1.00 31.60 964 LEU B C 1
ATOM 8448 O O . LEU B 2 948 ? 129.876 101.820 79.894 1.00 31.60 964 LEU B O 1
ATOM 8453 N N . GLU B 2 949 ? 128.161 103.197 80.347 1.00 38.90 965 GLU B N 1
ATOM 8454 C CA . GLU B 2 949 ? 128.341 103.956 79.120 1.00 38.90 965 GLU B CA 1
ATOM 8455 C C . GLU B 2 949 ? 129.532 104.901 79.175 1.00 38.90 965 GLU B C 1
ATOM 8456 O O . GLU B 2 949 ? 130.011 105.321 78.118 1.00 38.90 965 GLU B O 1
ATOM 8462 N N . THR B 2 950 ? 130.024 105.245 80.369 1.00 36.78 966 THR B N 1
ATOM 8463 C CA . THR B 2 950 ? 131.192 106.109 80.466 1.00 36.78 966 THR B CA 1
ATOM 8464 C C . THR B 2 950 ? 132.484 105.369 80.180 1.00 36.78 966 THR B C 1
ATOM 8465 O O . THR B 2 950 ? 133.520 106.014 80.008 1.00 36.78 966 THR B O 1
ATOM 8469 N N . THR B 2 951 ? 132.455 104.041 80.128 1.00 38.45 967 THR B N 1
ATOM 8470 C CA . THR B 2 951 ? 133.625 103.263 79.749 1.00 38.45 967 THR B CA 1
ATOM 8471 C C . THR B 2 951 ? 133.831 103.204 78.245 1.00 38.45 967 THR B C 1
ATOM 8472 O O . THR B 2 951 ? 134.769 102.542 77.792 1.00 38.45 967 THR B O 1
ATOM 8476 N N . LYS B 2 952 ? 132.973 103.849 77.463 1.00 44.24 968 LYS B N 1
ATOM 8477 C CA . LYS B 2 952 ? 133.197 103.996 76.034 1.00 44.24 968 LYS B CA 1
ATOM 8478 C C . LYS B 2 952 ? 134.034 105.219 75.705 1.00 44.24 968 LYS B C 1
ATOM 8479 O O . LYS B 2 952 ? 134.407 105.402 74.544 1.00 44.24 968 LYS B O 1
ATOM 8485 N N . LYS B 2 953 ? 134.334 106.053 76.697 1.00 45.24 969 LYS B N 1
ATOM 8486 C CA . LYS B 2 953 ? 135.221 107.195 76.528 1.00 45.24 969 LYS B CA 1
ATOM 8487 C C . LYS B 2 953 ? 136.593 106.934 77.130 1.00 45.24 969 LYS B C 1
ATOM 8488 O O . LYS B 2 953 ? 137.396 107.862 77.253 1.00 45.24 969 LYS B O 1
ATOM 8494 N N . LEU B 2 954 ? 136.877 105.692 77.521 1.00 41.91 970 LEU B N 1
ATOM 8495 C CA . LEU B 2 954 ? 138.129 105.363 78.185 1.00 41.91 970 LEU B CA 1
ATOM 8496 C C . LEU B 2 954 ? 138.967 104.353 77.425 1.00 41.91 970 LEU B C 1
ATOM 8497 O O . LEU B 2 954 ? 140.067 104.028 77.878 1.00 41.91 970 LEU B O 1
ATOM 8502 N N . LYS B 2 955 ? 138.485 103.833 76.301 1.00 49.77 971 LYS B N 1
ATOM 8503 C CA . LYS B 2 955 ? 139.222 102.805 75.580 1.00 49.77 971 LYS B CA 1
ATOM 8504 C C . LYS B 2 955 ? 140.376 103.405 74.788 1.00 49.77 971 LYS B C 1
ATOM 8505 O O . LYS B 2 955 ? 140.173 103.948 73.700 1.00 49.77 971 LYS B O 1
ATOM 8511 N N . ILE B 2 956 ? 141.582 103.308 75.335 1.00 54.49 972 ILE B N 1
ATOM 8512 C CA . ILE B 2 956 ? 142.783 103.804 74.673 1.00 54.49 972 ILE B CA 1
ATOM 8513 C C . ILE B 2 956 ? 143.988 102.993 75.138 1.00 54.49 972 ILE B C 1
ATOM 8514 O O . ILE B 2 956 ? 145.038 102.989 74.497 1.00 54.49 972 ILE B O 1
ATOM 8522 N N . MET C 3 2 ? 98.708 128.442 119.586 1.00 17.55 1 MET C N 1
ATOM 8523 C CA . MET C 3 2 ? 99.602 128.180 118.475 1.00 17.55 1 MET C CA 1
ATOM 8524 C C . MET C 3 2 ? 99.282 129.113 117.332 1.00 17.55 1 MET C C 1
ATOM 8525 O O . MET C 3 2 ? 98.143 129.186 116.906 1.00 17.55 1 MET C O 1
ATOM 8530 N N . ASP C 3 3 ? 100.283 129.824 116.835 1.00 19.23 2 ASP C N 1
ATOM 8531 C CA . ASP C 3 3 ? 100.129 130.694 115.683 1.00 19.23 2 ASP C CA 1
ATOM 8532 C C . ASP C 3 3 ? 100.595 129.989 114.420 1.00 19.23 2 ASP C C 1
ATOM 8533 O O . ASP C 3 3 ? 101.124 128.882 114.460 1.00 19.23 2 ASP C O 1
ATOM 8538 N N . VAL C 3 4 ? 100.397 130.647 113.284 1.00 27.50 3 VAL C N 1
ATOM 8539 C CA . VAL C 3 4 ? 100.845 130.097 112.013 1.00 27.50 3 VAL C CA 1
ATOM 8540 C C . VAL C 3 4 ? 102.349 130.269 111.900 1.00 27.50 3 VAL C C 1
ATOM 8541 O O . VAL C 3 4 ? 102.950 131.063 112.627 1.00 27.50 3 VAL C O 1
ATOM 8545 N N . PHE C 3 5 ? 102.963 129.543 110.971 1.00 35.12 4 PHE C N 1
ATOM 8546 C CA . PHE C 3 5 ? 104.416 129.503 110.902 1.00 35.12 4 PHE C CA 1
ATOM 8547 C C . PHE C 3 5 ? 105.000 130.732 110.216 1.00 35.12 4 PHE C C 1
ATOM 8548 O O . PHE C 3 5 ? 106.127 131.128 110.527 1.00 35.12 4 PHE C O 1
ATOM 8556 N N . MET C 3 6 ? 104.268 131.344 109.300 1.00 51.07 5 MET C N 1
ATOM 8557 C CA . MET C 3 6 ? 104.806 132.467 108.549 1.00 51.07 5 MET C CA 1
ATOM 8558 C C . MET C 3 6 ? 103.698 133.422 108.121 1.00 51.07 5 MET C C 1
ATOM 8559 O O . MET C 3 6 ? 102.947 133.141 107.185 1.00 51.07 5 MET C O 1
#

GO terms:
  GO:0005634 nucleus (C, IDA)
  GO:0005737 cytoplasm (C, IDA)
  GO:0017190 N-terminal peptidyl-aspartic acid acetylation (P, IDA)
  GO:0017192 N-terminal peptidyl-glutamine acetylation (P, IDA)
  GO:0018002 N-terminal peptidyl-glutamic acid acetylation (P, IDA)
  GO:0006474 N-terminal protein amino acid acetylation (P, IDA)
  GO:0005515 protein binding (F, IPI)
  GO:0005829 cytosol (C, IDA)

InterPro domains:
  IPR000182 GNAT domain [PF00583] (16-128)
  IPR000182 GNAT domain [PS51186] (2-157)
  IPR016181 Acyl-CoA N-acyltransferase [SSF55729] (1-156)
  IPR051646 N-terminal NatB acetyltransferase catalytic subunit [PTHR45910] (1-177)

Radius of gyration: 33.37 Å; Cα contacts (8 Å, |Δi|>4): 1427; chains: 3; bounding box: 78×85×98 Å

Sequence (1077 aa):
TTLRAFTCDDLFRFNNINLDPLTETYGIPFYLQYLAHWPEYFIVAEAPGGELMGYIMGKAEGSVAREEWHGHVTALSVAPEFRRLGLAAKLMELLEEISERKGGFFVDLFVRVSNQVAVNMYKQLGYSVYRTVIEYYSASGEPDEDAYDMRKALSRDTHCAKVLKAIGLQRTGKQEEAFTLAQEVAALEPTDDNSLQALTILYREMHRPELVTKLYEAAVKKVPNSEEYHSHLFMAYARVGEYKKMQQAGMALYKIVPKNPYYFWSVMSLIMQSISAQDENLSKTMFLPLAERMVEKMVKEDKIEAEAEVELYYMILERLGKYQEALDVIRGKLGEKLTSEIQSRENKCMAMYKKLSRWPECNALSRRLLLKNSDDWQFYLTYFDSVFRLIEEAWSPPAEGEHSLEGEVHYSAEKAVKFIEDRITEESKSSRHLRGPHLAKLELIRRLRSQGCNDEYKLGDPEELMFQYFKKFGDKPCCFTDLKVFVDLLPATQCTKFINQLLGVVPLSTPTEDKLALPADIRALQQHLCVVQLTRLLGLYHTMDKNQKLSVVRELMLRYQHGLEFGKTCLKTELQFSDYYCLLAVHALIDVWRETGDETTVWQALTLLEEGLTHSPSNAQFKLLLVRIYCMLGAFEPVVDLYSSLDAKHIQHDTIGYLLTRYAESLGQYAAASQSCNFALRFFHSNQKDTSEYIIQAYKYGAFEKIPEFIAFRNRLNNSLHFAQVRTERMLLDLLLEANISTSLAESIKSMNLRPEEDDIPWEDLRDNRDLNVFFSWDPKDRDVSEEHKKLSLEEETLWLRIRSLTLRLISGLPSLNHRIDILRLLLQQLEATLETGKRFIEKDIQYPFLGPVPTRMGGFFNSGCSQCQISSFYLVNDIYELDTSGLEDTMEIQERIENSFKSLLDQLKDVFSKCKGDLLEVKDGNLKTHPTLLENLVFFVETISVILWVSSYCESVLRPYKLNLIIMPPVFTSFQDYVTGLQTLISNVVDHIKGLETHLISPEERKFSKTVQGKVQSSYLHSLLEMGELLKKRLETTKKLKIMDVFM

Foldseek 3Di:
DAWAFDDPVCLVVCVLWQPDPFFHSCDDVVVVVQCVPPRQLWIWHADPPGPTQWIWTWAFDFDPPVLTREIETPGTTGRVVNPPPCVRVVSVVSSQVVCVVVWHRKYKYKDFPPDPVVVVVCVVSAWDWDDKAPQDQPDVVDGGTIITIIIHGDDHGD/DLVPVQCVLLVDPQPSVQVSLVVVPVVADLCSLVSNLLRPCPPDPVSSVVVLVVSQPPLRLDPVRLVSNCVVCLVVVHLVSNLSRLVSVCVVPPDQADSLLSNLLSCLLVLVLVVSLVSLVVNCVRPPPDLSLVSSLLSLQSVQVVDDDDCCNQVPRLVVSLVSLVVCVVPPSQPAALSLVQNLVSCVVNPNLVVSLCSCVDDVVVRNPDDDPSRLVSNLVSCVSVVPQQVNLLSLLVVCVVPVADPVSLVSNVVSQVVQVVVVDDADPDDQGDPRHDGAHDDVSVVVSLVVSVVVLVPDPPNHPRSLLSLLVNLVVCCVPDNPDDDPSDQVLVSLLVLCVRPQLPLCNCVSVQVSVVSPPLPCLVVSLVSLVVPQPWDDQPPVHGTAHDDLSSLSNVLSSLLSCQQSCNLPVDDVVVLVVLLVVLVVRVVVLQVQQVPPPLQDQRSNLVSLVSSLLSLVVNCVVPVPQQSLLVNLLSLVVSCVSRVNDVLSLLVNLLSCLVLLFPPVNLVSCVSNPQDAPVLQAVLVSCQQRCLLLQNLVSNLVSLVRSQVNLVCLSSVLSVVLSVCSVVSNSNCNVVSVVVNCLSQLELVNLSSLLVNLLSLCLPCDLLPADLLNSCVVVVQALVDDPHDLPPHRHPHDLPPHDDSHNVPAGEDVVLVVLLVVQSSLVSLLRSLLSSLLSCLVVLVCDCVSNVVSLVVNVVSLVVLVVSVVVPDDHDSSGRDGHCSVLPPVLPQSVLLSLLSVLLVLLSVCQVVDDPPPPVSLVVNLVSLVVSVVSLVVLVVVLDDAQWDCPPNRTDGDNSSSSSLSSSSSRVSSVLSSLVSSLVRVVVVVVVNDPRLVSNLVSLVVVLVVLVVSLVSLVCLVVLVPDPHVVSSVVVSCVVVVSSSVRSNVSSVSSSVSSVSVSVSSVVNND/DDDDD

Organism: Homo sapiens (NCBI:txid9606)

B-factor: mean 33.31, std 18.84, range [2.51, 84.68]